Protein 4PDC (pdb70)

Radius of gyration: 30.03 Å; Cα contacts (8 Å, |Δi|>4): 1785; chains: 6; bounding box: 58×73×88 Å

Secondary structure (DSSP, 8-state):
-EEE-S--TTSEEETTEEEEEEEEEE-HHHHHHHHHTTT-EEB----TTTTGGGGGB-S-EEBSEEE-TTT--EEETTS-B--TTS-EEE--SSSSEEEEETTTEEEEE-TTS-EEEEEEE--/--EEEESTT-EEETTEEEEEEEEEE-HHHHHHHHHTTT-EEB----TTTTGGGGGB-S-EEEEEEEETTTTEEEETTS-B--TTT-EEE--SSSSEEEEETTTEEEEE-TTS-EEEEEEEE-/---EEEESTT-EEETTEEEEEEEEEE-HHHHHHHHHTTT-EE-----TTTTGGGGGB-S-EEEEEEEETTTTEEEETTS-B--TTS-EEE--SSSSEEEEETTTEEEEE-TTS-EEEEEEEE-/-EEE-S--TTSEEETTEEEEEEEEEE-HHHHHHHHHHTT-EEB----TTTTGGGGGB-S-EEEEEEEETTTTEEEETTS-B--TTSSEEE--SSSSEEEEETTTEEEEE-TTS-EEEEEEE--/-EEEEEEEEEEEETTEEEEEEEEEESSSEEEEE-SS-EEE-SGGGTT-SSHHHHHHHHHHHHHHT--PPP-S-SEEEEEEEEEEEEETTEEEEEEEEEETTEEE----SS--HHHHHHHHHHHHHHTS--HHHHHHHHHHHHHHHHT---/-EEEEEEEEEEEETTEEEEEEEEEETTEEEEEE-SS-EEE-SGGGTT-SSHHHHHHHHHHHHHHT------S-S-EEEEEEEEEEEETTEEEEEEEEEETTEEE----SS--HHHHHHHHHHHHHTTS--HHHHHHHHHHHHHHHHT---

Nearest PDB structures (foldseek):
  8ea6-assembly1_A  TM=9.973E-01  e=2.737E-24  Homo sapiens
  1hyr-assembly1_B  TM=9.955E-01  e=6.274E-24  Homo sapiens
  8eab-assembly1_B  TM=9.886E-01  e=6.327E-23  Homo sapiens
  8tm2-assembly1_A  TM=9.925E-01  e=4.745E-22  Homo sapiens
  1hq8-assembly1_A-2  TM=9.689E-01  e=4.287E-20  Mus musculus

Sequence (791 aa):
ESYCGPCPKNWICYKNNCYQFFDESKNWYESQASCMSQNASLLKVYSKEDQDLLKLVKSYHWMGLVHIPTNGSWQWEDGSILSPNLLTIIEMQKGDCALYASSFKGYIENCSTPNTYICMQRTSYCGPCPKNWICYKNNCYQFFDESKNWYESQASCMSQNASLLKVYSKEDQDLLKLVKSYHWMGLVHIPTNGSWQWEDGSILSPNLLTIIEMQKGDCALYASSFKGYIENCSTPNTYICMQRTESYCGPCPKNWICYKNNCYQFFDESKNWYESQASCMSQNASLLKVYSKEDQDLLKLVKSYHWMGLVHIPTNGSWQWEDGSILSPNLLTIIEMQKGDCALYASSFKGYIENCSTPNTYICMQRTESYCGPCPKNWICYKNNCYQFFDESKNWYESQASCMSQNASLLKVYSKEDQDLLKLVKSYHWMGLVHIPTNGSWQWEDGSILSPNLLTIIEMQKGDCALYASSFKGYIENCSTPNTYICMQRTGHKLAFNFNLEINGSDTHSTVDVDLDDSQIITFDGKDIRPTIPFMIGDEIFLPFYKNVFSEFFSLFRRVPTSTPYEDLTYFYECDYTDNKSTFDQDYLYNGEEYTVKTQEATNKNMWLTTSEFRLKKWFDGEDCIMHLRSLVRKMEDSKRGHKLAFNFNLEINGSDTHSTVDVDLDDSQIITFDGKDIRPTIPFMIGDEIFLPFYKNVFSEFFSLFRRVPTSTPYEDLTYFYECDYTDNKSTFDQDYLYNGEEYTVKTQEATNKNMWLTTSEFRLKKWFDGEDCIMHLRSLVRKMEDSKR

Foldseek 3Di:
DDDEEPDPPPWDTALHKTKDWFFWWFFQVVQQVVLVVVVWGFDDFDDCVRPVCLQVDDDWAWGQWFADPPVRAIDGPVRHHDDPPQEAEDEDADDGTWIDHHPRYTYHDHRGDIDITMIMDRD/DDFDDDPPPFDGFQQKTKDWFFWWFFQVVLQVVLVVRVWGFDDFDDCVRVVVLQPDDDKAFGQWWADPPVGFIAGPVRHGDDPPQEAEDEDDPDTTWIDDPPRYTYHDHSGGIDITMIMDGD/DDDFDDDPPPFDGFQQKTKDWFQFWFFQVVQQVVLVVVVWGFDDFDDCVRVVVLQVDADKAFGQWWADPVVRAIDGPVGHGDDPPQEAEDEDDDDTTWIDHPPRYTYHDHRRGTDITMIMDGD/DDDAEPDDPPFDTANHKTKDWFFFWFFQVVVQVVLVVVVWGFDDQDDCVSPVCLQVDDDWAWGQWFADPVVRAIDGPVRHHDDPPQAAEDEDADDGTWIDHHPRYTYHDHRGDIDITMIIDDD/DKKWKKKWKWKQAAPDIWTKIFIDIRNHTQWIDTLQAIDGPDVLCPPDPPVRVVVNVLRNQLVVVQPADDDPPRIWMKMKMKMWDQDPNDIDIDIFIDIVRHTDQDADDDDHSSNSCNVCNQVSNPPPADSVNNVVVSVVVVVSVVPDPD/DKKKKKKWKWKDAPPDIWTKIFIDIRNHTQKIDTLQAIDGPDVLCPPDDPVRVVVNVLRNQLVVVQDFDDDPPRIKMKMKMKMWDADPNDIDIDIWIDIVNHTDQDADDDGGSSNSCNVCNQVSNPPPDDSVNNVVVSVVVVVSVVPDPD

Structure (mmCIF, N/CA/C/O backbone):
data_4PDC
#
_entry.id   4PDC
#
_cell.length_a   43.315
_cell.length_b   101.110
_cell.length_c   91.368
_cell.angle_alpha   90.00
_cell.angle_beta   91.63
_cell.angle_gamma   90.00
#
_symmetry.space_group_name_H-M   'P 1 21 1'
#
loop_
_entity.id
_entity.type
_entity.pdbx_description
1 polymer 'NKG2-D type II integral membrane protein'
2 polymer 'CPXV018 protein'
3 water water
#
loop_
_atom_site.group_PDB
_atom_site.id
_atom_site.type_symbol
_atom_site.label_atom_id
_atom_site.label_alt_id
_atom_site.label_comp_id
_atom_site.label_asym_id
_atom_site.label_entity_id
_atom_site.label_seq_id
_atom_site.pdbx_PDB_ins_code
_atom_site.Cartn_x
_atom_site.Cartn_y
_atom_site.Cartn_z
_atom_site.occupancy
_atom_site.B_iso_or_equiv
_atom_site.auth_seq_id
_atom_site.auth_comp_id
_atom_site.auth_asym_id
_atom_site.auth_atom_id
_atom_site.pdbx_PDB_model_num
ATOM 1 N N . GLU A 1 1 ? -14.924 7.066 -22.137 1.00 59.38 93 GLU A N 1
ATOM 2 C CA . GLU A 1 1 ? -14.415 6.924 -23.496 1.00 58.81 93 GLU A CA 1
ATOM 3 C C . GLU A 1 1 ? -15.440 6.231 -24.389 1.00 56.95 93 GLU A C 1
ATOM 4 O O . GLU A 1 1 ? -16.124 5.303 -23.956 1.00 61.11 93 GLU A O 1
ATOM 15 N N . SER A 1 2 ? -15.537 6.687 -25.634 1.00 47.51 94 SER A N 1
ATOM 16 C CA . SER A 1 2 ? -16.522 6.163 -26.571 1.00 43.60 94 SER A CA 1
ATOM 17 C C . SER A 1 2 ? -15.911 5.889 -27.937 1.00 40.17 94 SER A C 1
ATOM 18 O O . SER A 1 2 ? -14.793 6.312 -28.231 1.00 42.40 94 SER A O 1
ATOM 26 N N . TYR A 1 3 ? -16.662 5.174 -28.766 1.00 37.41 95 TYR A N 1
ATOM 27 C CA . TYR A 1 3 ? -16.245 4.875 -30.126 1.00 36.16 95 TYR A CA 1
ATOM 28 C C . TYR A 1 3 ? -16.815 5.907 -31.089 1.00 32.15 95 TYR A C 1
ATOM 29 O O . TYR A 1 3 ? -17.812 6.566 -30.789 1.00 28.55 95 TYR A O 1
ATOM 47 N N . CYS A 1 4 ? -16.167 6.043 -32.241 1.00 28.25 96 CYS A N 1
ATOM 48 C CA . CYS A 1 4 ? -16.597 6.969 -33.278 1.00 23.26 96 CYS A CA 1
ATOM 49 C C . CYS A 1 4 ? -16.818 6.214 -34.584 1.00 27.35 96 CYS A C 1
ATOM 50 O O . CYS A 1 4 ? -15.989 5.397 -34.985 1.00 25.95 96 CYS A O 1
ATOM 57 N N . GLY A 1 5 ? -17.937 6.497 -35.244 1.00 24.78 97 GLY A N 1
ATOM 58 C CA . GLY A 1 5 ? -18.277 5.840 -36.491 1.00 28.73 97 GLY A CA 1
ATOM 59 C C . GLY A 1 5 ? -19.711 5.345 -36.494 1.00 30.42 97 GLY A C 1
ATOM 60 O O . GLY A 1 5 ? -20.560 5.912 -35.807 1.00 28.09 97 GLY A O 1
ATOM 64 N N . PRO A 1 6 ? -19.994 4.281 -37.266 1.00 30.69 98 PRO A N 1
ATOM 65 C CA . PRO A 1 6 ? -19.033 3.536 -38.091 1.00 29.74 98 PRO A CA 1
ATOM 66 C C . PRO A 1 6 ? -18.509 4.341 -39.280 1.00 26.22 98 PRO A C 1
ATOM 67 O O . PRO A 1 6 ? -19.241 5.130 -39.878 1.00 28.36 98 PRO A O 1
ATOM 78 N N . CYS A 1 7 ? -17.232 4.142 -39.591 1.00 22.72 99 CYS A N 1
ATOM 79 C CA . CYS A 1 7 ? -16.582 4.768 -40.737 1.00 27.89 99 CYS A CA 1
ATOM 80 C C . CYS A 1 7 ? -15.575 3.793 -41.326 1.00 21.11 99 CYS A C 1
ATOM 81 O O . CYS A 1 7 ? -15.165 2.848 -40.653 1.00 25.21 99 CYS A O 1
ATOM 88 N N . PRO A 1 8 ? -15.165 4.018 -42.583 1.00 24.66 100 PRO A N 1
ATOM 89 C CA . PRO A 1 8 ? -14.053 3.244 -43.146 1.00 24.78 100 PRO A CA 1
ATOM 90 C C . PRO A 1 8 ? -12.777 3.400 -42.312 1.00 27.64 100 PRO A C 1
ATOM 91 O O . PRO A 1 8 ? -12.552 4.460 -41.723 1.00 21.92 100 PRO A O 1
ATOM 102 N N . LYS A 1 9 ? -11.958 2.356 -42.268 1.00 25.51 101 LYS A N 1
ATOM 103 C CA . LYS A 1 9 ? -10.803 2.317 -41.372 1.00 31.26 101 LYS A CA 1
ATOM 104 C C . LYS A 1 9 ? -9.762 3.391 -41.680 1.00 29.73 101 LYS A C 1
ATOM 105 O O . LYS A 1 9 ? -9.072 3.864 -40.778 1.00 35.56 101 LYS A O 1
ATOM 124 N N . ASN A 1 10 ? -9.648 3.770 -42.949 1.00 25.43 102 ASN A N 1
ATOM 125 C CA . ASN A 1 10 ? -8.650 4.749 -43.370 1.00 29.54 102 ASN A CA 1
ATOM 126 C C . ASN A 1 10 ? -9.227 6.159 -43.532 1.00 27.18 102 ASN A C 1
ATOM 127 O O . ASN A 1 10 ? -8.621 7.013 -44.180 1.00 24.09 102 ASN A O 1
ATOM 138 N N . TRP A 1 11 ? -10.392 6.399 -42.932 1.00 22.81 103 TRP A N 1
ATOM 139 C CA . TRP A 1 11 ? -11.038 7.712 -42.979 1.00 22.94 103 TRP A CA 1
ATOM 140 C C . TRP A 1 11 ? -11.012 8.411 -41.623 1.00 21.34 103 TRP A C 1
ATOM 141 O O . TRP A 1 11 ? -10.915 7.764 -40.583 1.00 18.27 103 TRP A O 1
ATOM 162 N N . ILE A 1 12 ? -11.122 9.737 -41.653 1.00 15.59 104 ILE A N 1
ATOM 163 C CA . ILE A 1 12 ? -11.210 10.546 -40.444 1.00 17.76 104 ILE A CA 1
ATOM 164 C C . ILE A 1 12 ? -12.621 10.491 -39.868 1.00 21.68 104 ILE A C 1
ATOM 165 O O . ILE A 1 12 ? -13.587 10.764 -40.577 1.00 20.98 104 ILE A O 1
ATOM 181 N N . CYS A 1 13 ? -12.734 10.151 -38.587 1.00 19.34 105 CYS A N 1
ATOM 182 C CA . CYS A 1 13 ? -14.026 10.133 -37.909 1.00 18.07 105 CYS A CA 1
ATOM 183 C C . CYS A 1 13 ? -14.117 11.285 -36.914 1.00 21.22 105 CYS A C 1
ATOM 184 O O . CYS A 1 13 ? -13.216 11.497 -36.102 1.00 21.20 105 CYS A O 1
ATOM 191 N N . TYR A 1 14 ? -15.207 12.035 -37.000 1.00 17.94 106 TYR A N 1
ATOM 192 C CA . TYR A 1 14 ? -15.451 13.148 -36.097 1.00 18.87 106 TYR A CA 1
ATOM 193 C C . TYR A 1 14 ? -16.943 13.284 -35.857 1.00 20.09 106 TYR A C 1
ATOM 194 O O . TYR A 1 14 ? -17.711 13.548 -36.785 1.00 17.41 106 TYR A O 1
ATOM 212 N N . LYS A 1 15 ? -17.336 13.091 -34.602 1.00 16.90 107 LYS A N 1
ATOM 213 C CA . LYS A 1 15 ? -18.732 13.154 -34.190 1.00 20.74 107 LYS A CA 1
ATOM 214 C C . LYS A 1 15 ? -19.605 12.235 -35.048 1.00 17.68 107 LYS A C 1
ATOM 215 O O . LYS A 1 15 ? -20.703 12.597 -35.458 1.00 16.31 107 LYS A O 1
ATOM 234 N N . ASN A 1 16 ? -19.079 11.040 -35.303 1.00 22.60 108 ASN A N 1
ATOM 235 C CA . ASN A 1 16 ? -19.770 9.979 -36.040 1.00 25.82 108 ASN A CA 1
ATOM 236 C C . ASN A 1 16 ? -20.056 10.310 -37.506 1.00 27.70 108 ASN A C 1
ATOM 237 O O . ASN A 1 16 ? -20.822 9.609 -38.164 1.00 25.85 108 ASN A O 1
ATOM 248 N N . ASN A 1 17 ? -19.429 11.369 -38.013 1.00 18.88 109 ASN A N 1
ATOM 249 C CA . ASN A 1 17 ? -19.347 11.605 -39.450 1.00 16.87 109 ASN A CA 1
ATOM 250 C C . ASN A 1 17 ? -17.968 11.166 -39.936 1.00 20.87 109 ASN A C 1
ATOM 251 O O . ASN A 1 17 ? -17.001 11.227 -39.174 1.00 18.96 109 ASN A O 1
ATOM 262 N N . CYS A 1 18 ? -17.878 10.721 -41.188 1.00 16.93 110 CYS A N 1
ATOM 263 C CA . CYS A 1 18 ? -16.608 10.264 -41.760 1.00 16.78 110 CYS A CA 1
ATOM 264 C C . CYS A 1 18 ? -16.142 11.205 -42.866 1.00 19.88 110 CYS A C 1
ATOM 265 O O . CYS A 1 18 ? -16.951 11.666 -43.665 1.00 18.76 110 CYS A O 1
ATOM 272 N N . TYR A 1 19 ? -14.842 11.489 -42.904 1.00 14.28 111 TYR A N 1
ATOM 273 C CA . TYR A 1 19 ? -14.262 12.364 -43.921 1.00 17.86 111 TYR A CA 1
ATOM 274 C C . TYR A 1 19 ? -12.987 11.787 -44.505 1.00 17.19 111 TYR A C 1
ATOM 275 O O . TYR A 1 19 ? -12.298 10.990 -43.866 1.00 20.29 111 TYR A O 1
ATOM 293 N N . GLN A 1 20 ? -12.659 12.214 -45.716 1.00 18.48 112 GLN A N 1
ATOM 294 C CA . GLN A 1 20 ? -11.331 11.972 -46.254 1.00 20.70 112 GLN A CA 1
ATOM 295 C C . GLN A 1 20 ? -10.973 13.053 -47.256 1.00 20.13 112 GLN A C 1
ATOM 296 O O . GLN A 1 20 ? -11.806 13.479 -48.055 1.00 20.24 112 GLN A O 1
ATOM 310 N N . PHE A 1 21 ? -9.722 13.492 -47.189 1.00 18.31 113 PHE A N 1
ATOM 311 C CA . PHE A 1 21 ? -9.211 14.536 -48.062 1.00 22.45 113 PHE A CA 1
ATOM 312 C C . PHE A 1 21 ? -8.399 13.908 -49.187 1.00 18.61 113 PHE A C 1
ATOM 313 O O . PHE A 1 21 ? -7.556 13.051 -48.936 1.00 23.89 113 PHE A O 1
ATOM 330 N N . PHE A 1 22 ? -8.669 14.324 -50.420 1.00 16.59 114 PHE A N 1
ATOM 331 C CA . PHE A 1 22 ? -7.977 13.782 -51.589 1.00 20.44 114 PHE A CA 1
ATOM 332 C C . PHE A 1 22 ? -7.120 14.850 -52.250 1.00 23.27 114 PHE A C 1
ATOM 333 O O . PHE A 1 22 ? -7.637 15.860 -52.728 1.00 21.65 114 PHE A O 1
ATOM 350 N N . ASP A 1 23 ? -5.810 14.617 -52.275 1.00 21.39 115 ASP A N 1
ATOM 351 C CA . ASP A 1 23 ? -4.861 15.629 -52.727 1.00 28.87 115 ASP A CA 1
ATOM 352 C C . ASP A 1 23 ? -4.607 15.563 -54.233 1.00 29.39 115 ASP A C 1
ATOM 353 O O . ASP A 1 23 ? -3.870 16.383 -54.778 1.00 29.44 115 ASP A O 1
ATOM 362 N N . GLU A 1 24 ? -5.226 14.596 -54.903 1.00 28.73 116 GLU A N 1
ATOM 363 C CA . GLU A 1 24 ? -5.170 14.520 -56.362 1.00 33.21 116 GLU A CA 1
ATOM 364 C C . GLU A 1 24 ? -6.288 15.378 -56.938 1.00 33.91 116 GLU A C 1
ATOM 365 O O . GLU A 1 24 ? -7.466 15.116 -56.699 1.00 38.64 116 GLU A O 1
ATOM 377 N N . SER A 1 25 ? -5.915 16.408 -57.690 1.00 24.41 117 SER A N 1
ATOM 378 C CA . SER A 1 25 ? -6.878 17.401 -58.140 1.00 29.40 117 SER A CA 1
ATOM 379 C C . SER A 1 25 ? -7.682 16.920 -59.344 1.00 31.91 117 SER A C 1
ATOM 380 O O . SER A 1 25 ? -7.135 16.366 -60.296 1.00 31.79 117 SER A O 1
ATOM 388 N N . LYS A 1 26 ? -8.992 17.136 -59.276 1.00 27.54 118 LYS A N 1
ATOM 389 C CA . LYS A 1 26 ? -9.912 16.776 -60.348 1.00 27.36 118 LYS A CA 1
ATOM 390 C C . LYS A 1 26 ? -10.967 17.859 -60.482 1.00 25.25 118 LYS A C 1
ATOM 391 O O . LYS A 1 26 ? -11.153 18.661 -59.564 1.00 21.89 118 LYS A O 1
ATOM 410 N N . ASN A 1 27 ? -11.664 17.885 -61.612 1.00 23.33 119 ASN A N 1
ATOM 411 C CA . ASN A 1 27 ? -12.769 18.818 -61.770 1.00 22.32 119 ASN A CA 1
ATOM 412 C C . ASN A 1 27 ? -13.904 18.370 -60.861 1.00 18.79 119 ASN A C 1
ATOM 413 O O . ASN A 1 27 ? -13.846 17.281 -60.292 1.00 20.16 119 ASN A O 1
ATOM 424 N N . TRP A 1 28 ? -14.925 19.204 -60.713 1.00 19.00 120 TRP A N 1
ATOM 425 C CA . TRP A 1 28 ? -15.991 18.921 -59.760 1.00 20.49 120 TRP A CA 1
ATOM 426 C C . TRP A 1 28 ? -16.696 17.599 -60.061 1.00 22.80 120 TRP A C 1
ATOM 427 O O . TRP A 1 28 ? -16.990 16.822 -59.150 1.00 19.34 120 TRP A O 1
ATOM 448 N N . TYR A 1 29 ? -16.960 17.346 -61.339 1.00 21.32 121 TYR A N 1
ATOM 449 C CA . TYR A 1 29 ? -17.709 16.158 -61.743 1.00 25.07 121 TYR A CA 1
ATOM 450 C C . TYR A 1 29 ? -16.927 14.885 -61.415 1.00 20.81 121 TYR A C 1
ATOM 451 O O . TYR A 1 29 ? -17.473 13.937 -60.848 1.00 21.52 121 TYR A O 1
ATOM 469 N N . GLU A 1 30 ? -15.645 14.883 -61.760 1.00 20.76 122 GLU A N 1
ATOM 470 C CA . GLU A 1 30 ? -14.760 13.767 -61.449 1.00 22.88 122 GLU A CA 1
ATOM 471 C C . GLU A 1 30 ? -14.653 13.563 -59.938 1.00 22.74 122 GLU A C 1
ATOM 472 O O . GLU A 1 30 ? -14.647 12.432 -59.451 1.00 21.61 122 GLU A O 1
ATOM 484 N N . SER A 1 31 ? -14.565 14.666 -59.202 1.00 22.30 123 SER A N 1
ATOM 485 C CA . SER A 1 31 ? -14.528 14.613 -57.745 1.00 20.93 123 SER A CA 1
ATOM 486 C C . SER A 1 31 ? -15.806 13.978 -57.214 1.00 20.42 123 SER A C 1
ATOM 487 O O . SER A 1 31 ? -15.762 13.104 -56.344 1.00 18.79 123 SER A O 1
ATOM 495 N N . GLN A 1 32 ? -16.941 14.421 -57.749 1.00 19.50 124 GLN A N 1
ATOM 496 C CA . GLN A 1 32 ? -18.241 13.880 -57.365 1.00 18.56 124 GLN A CA 1
ATOM 497 C C . GLN A 1 32 ? -18.300 12.380 -57.618 1.00 21.42 124 GLN A C 1
ATOM 498 O O . GLN A 1 32 ? -18.736 11.612 -56.758 1.00 18.75 124 GLN A O 1
ATOM 512 N N . ALA A 1 33 ? -17.868 11.972 -58.807 1.00 21.97 125 ALA A N 1
ATOM 513 C CA . ALA A 1 33 ? -17.868 10.561 -59.176 1.00 20.84 125 ALA A CA 1
ATOM 514 C C . ALA A 1 33 ? -16.946 9.762 -58.260 1.00 21.56 125 ALA A C 1
ATOM 515 O O . ALA A 1 33 ? -17.233 8.613 -57.929 1.00 23.96 125 ALA A O 1
ATOM 522 N N . SER A 1 34 ? -15.841 10.380 -57.850 1.00 19.66 126 SER A N 1
ATOM 523 C CA . SER A 1 34 ? -14.891 9.726 -56.960 1.00 21.36 126 SER A CA 1
ATOM 524 C C . SER A 1 34 ? -15.526 9.424 -55.597 1.00 20.78 126 SER A C 1
ATOM 525 O O . SER A 1 34 ? -15.400 8.316 -55.079 1.00 20.50 126 SER A O 1
ATOM 533 N N . CYS A 1 35 ? -16.208 10.408 -55.018 1.00 17.68 127 CYS A N 1
ATOM 534 C CA . CYS A 1 35 ? -16.855 10.214 -53.722 1.00 20.49 127 CYS A CA 1
ATOM 535 C C . CYS A 1 35 ? -17.995 9.206 -53.839 1.00 20.57 127 CYS A C 1
ATOM 536 O O . CYS A 1 35 ? -18.171 8.348 -52.973 1.00 19.87 127 CYS A O 1
ATOM 543 N N . MET A 1 36 ? -18.765 9.315 -54.918 1.00 17.80 128 MET A N 1
ATOM 544 C CA . MET A 1 36 ? -19.856 8.382 -55.179 1.00 25.06 128 MET A CA 1
ATOM 545 C C . MET A 1 36 ? -19.319 6.961 -55.283 1.00 22.86 128 MET A C 1
ATOM 546 O O . MET A 1 36 ? -19.956 6.008 -54.835 1.00 25.41 128 MET A O 1
ATOM 560 N N . SER A 1 37 ? -18.133 6.833 -55.865 1.00 22.61 129 SER A N 1
ATOM 561 C CA . SER A 1 37 ? -17.491 5.535 -56.033 1.00 26.16 129 SER A CA 1
ATOM 562 C C . SER A 1 37 ? -17.085 4.913 -54.697 1.00 25.71 129 SER A C 1
ATOM 563 O O . SER A 1 37 ? -16.695 3.745 -54.645 1.00 24.09 129 SER A O 1
ATOM 571 N N . GLN A 1 38 ? -17.171 5.694 -53.623 1.00 20.18 130 GLN A N 1
ATOM 572 C CA . GLN A 1 38 ? -16.753 5.233 -52.303 1.00 22.43 130 GLN A CA 1
ATOM 573 C C . GLN A 1 38 ? -17.916 5.241 -51.317 1.00 24.16 130 GLN A C 1
ATOM 574 O O . GLN A 1 38 ? -17.715 5.372 -50.111 1.00 27.76 130 GLN A O 1
ATOM 588 N N . ASN A 1 39 ? -19.127 5.083 -51.839 1.00 23.03 131 ASN A N 1
ATOM 589 C CA . ASN A 1 39 ? -20.331 5.118 -51.016 1.00 28.97 131 ASN A CA 1
ATOM 590 C C . ASN A 1 39 ? -20.370 6.396 -50.190 1.00 27.25 131 ASN A C 1
ATOM 591 O O . ASN A 1 39 ? -20.655 6.375 -48.992 1.00 24.85 131 ASN A O 1
ATOM 602 N N . ALA A 1 40 ? -20.066 7.510 -50.846 1.00 25.64 132 ALA A N 1
ATOM 603 C CA . ALA A 1 40 ? -19.980 8.800 -50.181 1.00 21.88 132 ALA A CA 1
ATOM 604 C C . ALA A 1 40 ? -20.378 9.915 -51.139 1.00 21.78 132 ALA A C 1
ATOM 605 O O . ALA A 1 40 ? -20.768 9.663 -52.277 1.00 22.40 132 ALA A O 1
ATOM 612 N N . SER A 1 41 ? -20.270 11.151 -50.672 1.00 18.84 133 SER A N 1
ATOM 613 C CA . SER A 1 41 ? -20.529 12.309 -51.509 1.00 21.81 133 SER A CA 1
ATOM 614 C C . SER A 1 41 ? -19.499 13.378 -51.190 1.00 19.07 133 SER A C 1
ATOM 615 O O . SER A 1 41 ? -18.693 13.211 -50.276 1.00 17.95 133 SER A O 1
ATOM 623 N N . LEU A 1 42 ? -19.516 14.469 -51.947 1.00 18.66 134 LEU A N 1
ATOM 624 C CA . LEU A 1 42 ? -18.644 15.594 -51.646 1.00 18.37 134 LEU A CA 1
ATOM 625 C C . LEU A 1 42 ? -19.076 16.218 -50.327 1.00 17.90 134 LEU A C 1
ATOM 626 O O . LEU A 1 42 ? -20.216 16.046 -49.898 1.00 17.30 134 LEU A O 1
ATOM 642 N N . LEU A 1 43 ? -18.157 16.926 -49.681 1.00 15.27 135 LEU A N 1
ATOM 643 C CA . LEU A 1 43 ? -18.428 17.543 -48.386 1.00 14.24 135 LEU A CA 1
ATOM 644 C C . LEU A 1 43 ? -19.756 18.295 -48.351 1.00 13.72 135 LEU A C 1
ATOM 645 O O . LEU A 1 43 ? -20.021 19.141 -49.207 1.00 14.87 135 LEU A O 1
ATOM 661 N N . LYS A 1 44 ? -20.583 17.967 -47.359 1.00 11.97 136 LYS A N 1
ATOM 662 C CA . LYS A 1 44 ? -21.789 18.732 -47.064 1.00 19.27 136 LYS A CA 1
ATOM 663 C C . LYS A 1 44 ? -21.649 19.428 -45.714 1.00 16.87 136 LYS A C 1
ATOM 664 O O . LYS A 1 44 ? -21.409 18.784 -44.691 1.00 16.35 136 LYS A O 1
ATOM 683 N N . VAL A 1 45 ? -21.807 20.746 -45.726 1.00 17.32 137 VAL A N 1
ATOM 684 C CA . VAL A 1 45 ? -21.728 21.552 -44.516 1.00 16.33 137 VAL A CA 1
ATOM 685 C C . VAL A 1 45 ? -23.137 21.792 -43.974 1.00 18.35 137 VAL A C 1
ATOM 686 O O . VAL A 1 45 ? -23.930 22.488 -44.603 1.00 20.87 137 VAL A O 1
ATOM 699 N N . TYR A 1 46 ? -23.437 21.220 -42.810 1.00 19.32 138 TYR A N 1
ATOM 700 C CA . TYR A 1 46 ? -24.792 21.266 -42.259 1.00 24.49 138 TYR A CA 1
ATOM 701 C C . TYR A 1 46 ? -24.832 21.797 -40.830 1.00 24.58 138 TYR A C 1
ATOM 702 O O . TYR A 1 46 ? -25.909 22.078 -40.302 1.00 22.30 138 TYR A O 1
ATOM 720 N N . SER A 1 47 ? -23.668 21.933 -40.202 1.00 16.32 139 SER A N 1
ATOM 721 C CA . SER A 1 47 ? -23.620 22.342 -38.802 1.00 22.45 139 SER A CA 1
ATOM 722 C C . SER A 1 47 ? -22.280 22.946 -38.399 1.00 21.92 139 SER A C 1
ATOM 723 O O . SER A 1 47 ? -21.243 22.310 -38.547 1.00 20.19 139 SER A O 1
ATOM 731 N N . LYS A 1 48 ? -22.304 24.164 -37.869 1.00 21.91 140 LYS A N 1
ATOM 732 C CA . LYS A 1 48 ? -21.074 24.803 -37.417 1.00 22.19 140 LYS A CA 1
ATOM 733 C C . LYS A 1 48 ? -20.566 24.160 -36.132 1.00 22.96 140 LYS A C 1
ATOM 734 O O . LYS A 1 48 ? -19.382 24.240 -35.823 1.00 23.93 140 LYS A O 1
ATOM 753 N N . GLU A 1 49 ? -21.459 23.513 -35.390 1.00 22.30 141 GLU A N 1
ATOM 754 C CA . GLU A 1 49 ? -21.065 22.818 -34.170 1.00 22.51 141 GLU A CA 1
ATOM 755 C C . GLU A 1 49 ? -20.504 21.427 -34.473 1.00 23.38 141 GLU A C 1
ATOM 756 O O . GLU A 1 49 ? -19.397 21.093 -34.048 1.00 20.37 141 GLU A O 1
ATOM 768 N N . ASP A 1 50 ? -21.273 20.619 -35.200 1.00 22.34 142 ASP A N 1
ATOM 769 C CA . ASP A 1 50 ? -20.873 19.244 -35.515 1.00 21.81 142 ASP A CA 1
ATOM 770 C C . ASP A 1 50 ? -19.649 19.185 -36.433 1.00 18.46 142 ASP A C 1
ATOM 771 O O . ASP A 1 50 ? -18.949 18.171 -36.480 1.00 19.90 142 ASP A O 1
ATOM 780 N N . GLN A 1 51 ? -19.407 20.265 -37.169 1.00 17.54 143 GLN A N 1
ATOM 781 C CA . GLN A 1 51 ? -18.302 20.325 -38.124 1.00 18.55 143 GLN A CA 1
ATOM 782 C C . GLN A 1 51 ? -17.408 21.528 -37.839 1.00 21.09 143 GLN A C 1
ATOM 783 O O . GLN A 1 51 ? -16.838 22.123 -38.756 1.00 15.66 143 GLN A O 1
ATOM 797 N N . ASP A 1 52 ? -17.288 21.876 -36.561 1.00 17.64 144 ASP A N 1
ATOM 798 C CA . ASP A 1 52 ? -16.568 23.078 -36.157 1.00 19.87 144 ASP A CA 1
ATOM 799 C C . ASP A 1 52 ? -15.114 23.071 -36.621 1.00 19.55 144 ASP A C 1
ATOM 800 O O . ASP A 1 52 ? -14.547 24.122 -36.920 1.00 19.43 144 ASP A O 1
ATOM 809 N N . LEU A 1 53 ? -14.516 21.891 -36.711 1.00 17.05 145 LEU A N 1
ATOM 810 C CA . LEU A 1 53 ? -13.098 21.807 -37.047 1.00 17.13 145 LEU A CA 1
ATOM 811 C C . LEU A 1 53 ? -12.832 22.091 -38.531 1.00 17.51 145 LEU A C 1
ATOM 812 O O . LEU A 1 53 ? -11.681 22.142 -38.963 1.00 18.01 145 LEU A O 1
ATOM 828 N N . LEU A 1 54 ? -13.892 22.317 -39.300 1.00 14.54 146 LEU A N 1
ATOM 829 C CA . LEU A 1 54 ? -13.741 22.812 -40.663 1.00 17.73 146 LEU A CA 1
ATOM 830 C C . LEU A 1 54 ? -13.100 24.200 -40.661 1.00 13.72 146 LEU A C 1
ATOM 831 O O . LEU A 1 54 ? -12.574 24.650 -41.679 1.00 14.63 146 LEU A O 1
ATOM 847 N N . LYS A 1 55 ? -13.140 24.875 -39.517 1.00 15.29 147 LYS A N 1
ATOM 848 C CA . LYS A 1 55 ? -12.485 26.173 -39.360 1.00 18.16 147 LYS A CA 1
ATOM 849 C C . LYS A 1 55 ? -10.973 26.053 -39.545 1.00 16.32 147 LYS A C 1
ATOM 850 O O . LYS A 1 55 ? -10.321 26.979 -40.029 1.00 15.57 147 LYS A O 1
ATOM 869 N N . LEU A 1 56 ? -10.426 24.903 -39.166 1.00 13.11 148 LEU A N 1
ATOM 870 C CA . LEU A 1 56 ? -8.984 24.680 -39.204 1.00 13.14 148 LEU A CA 1
ATOM 871 C C . LEU A 1 56 ? -8.491 24.075 -40.519 1.00 13.81 148 LEU A C 1
ATOM 872 O O . LEU A 1 56 ? -7.296 23.812 -40.667 1.00 17.85 148 LEU A O 1
ATOM 888 N N . VAL A 1 57 ? -9.396 23.849 -41.467 1.00 14.39 149 VAL A N 1
ATOM 889 C CA . VAL A 1 57 ? -9.009 23.240 -42.738 1.00 13.95 149 VAL A CA 1
ATOM 890 C C . VAL A 1 57 ? -8.252 24.220 -43.624 1.00 15.01 149 VAL A C 1
ATOM 891 O O . VAL A 1 57 ? -8.734 25.307 -43.936 1.00 13.43 149 VAL A O 1
ATOM 904 N N . LYS A 1 58 ? -7.063 23.797 -44.032 1.00 13.03 150 LYS A N 1
ATOM 905 C CA . LYS A 1 58 ? -6.189 24.572 -44.898 1.00 14.72 150 LYS A CA 1
ATOM 906 C C . LYS A 1 58 ? -6.493 24.295 -46.366 1.00 13.85 150 LYS A C 1
ATOM 907 O O . LYS A 1 58 ? -6.988 23.224 -46.705 1.00 15.19 150 LYS A O 1
ATOM 926 N N . SER A 1 59 ? -6.191 25.271 -47.219 1.00 11.64 151 SER A N 1
ATOM 927 C CA . SER A 1 59 ? -6.340 25.146 -48.669 1.00 12.00 151 SER A CA 1
ATOM 928 C C . SER A 1 59 ? -7.809 25.150 -49.090 1.00 15.77 151 SER A C 1
ATOM 929 O O . SER A 1 59 ? -8.698 25.423 -48.283 1.00 13.47 151 SER A O 1
ATOM 937 N N . TYR A 1 60 ? -8.034 24.838 -50.363 1.00 15.37 152 TYR A N 1
ATOM 938 C CA . TYR A 1 60 ? -9.332 24.985 -51.015 1.00 14.25 152 TYR A CA 1
ATOM 939 C C . TYR A 1 60 ? -9.729 23.674 -51.687 1.00 16.05 152 TYR A C 1
ATOM 940 O O . TYR A 1 60 ? -8.929 23.071 -52.401 1.00 15.60 152 TYR A O 1
ATOM 958 N N . HIS A 1 61 ? -10.959 23.228 -51.441 1.00 16.84 153 HIS A N 1
ATOM 959 C CA . HIS A 1 61 ? -11.394 21.895 -51.859 1.00 17.66 153 HIS A CA 1
ATOM 960 C C . HIS A 1 61 ? -12.829 21.891 -52.367 1.00 16.44 153 HIS A C 1
ATOM 961 O O . HIS A 1 61 ? -13.682 22.586 -51.821 1.00 13.76 153 HIS A O 1
ATOM 976 N N . TRP A 1 62 ? -13.094 21.106 -53.409 1.00 16.17 154 TRP A N 1
ATOM 977 C CA . TRP A 1 62 ? -14.461 20.939 -53.897 1.00 16.21 154 TRP A CA 1
ATOM 978 C C . TRP A 1 62 ? -15.351 20.404 -52.787 1.00 14.86 154 TRP A C 1
ATOM 979 O O . TRP A 1 62 ? -14.984 19.458 -52.093 1.00 13.34 154 TRP A O 1
ATOM 1000 N N . MET A 1 63 ? -16.514 21.022 -52.612 1.00 17.17 155 MET A N 1
ATOM 1001 C CA . MET A 1 63 ? -17.553 20.465 -51.758 1.00 15.84 155 MET A CA 1
ATOM 1002 C C . MET A 1 63 ? -18.796 20.242 -52.615 1.00 16.30 155 MET A C 1
ATOM 1003 O O . MET A 1 63 ? -18.784 20.513 -53.816 1.00 19.47 155 MET A O 1
ATOM 1017 N N . GLY A 1 64 ? -19.859 19.739 -52.000 1.00 16.55 156 GLY A N 1
ATOM 1018 C CA . GLY A 1 64 ? -21.008 19.259 -52.744 1.00 17.95 156 GLY A CA 1
ATOM 1019 C C . GLY A 1 64 ? -22.078 20.285 -53.069 1.00 23.68 156 GLY A C 1
ATOM 1020 O O . GLY A 1 64 ? -23.217 19.911 -53.339 1.00 23.71 156 GLY A O 1
ATOM 1024 N N . LEU A 1 65 ? -21.732 21.569 -53.048 1.00 20.60 157 LEU A N 1
ATOM 1025 C CA . LEU A 1 65 ? -22.694 22.607 -53.407 1.00 26.74 157 LEU A CA 1
ATOM 1026 C C . LEU A 1 65 ? -22.917 22.621 -54.914 1.00 32.20 157 LEU A C 1
ATOM 1027 O O . LEU A 1 65 ? -21.984 22.421 -55.695 1.00 30.50 157 LEU A O 1
ATOM 1043 N N . VAL A 1 66 ? -24.164 22.860 -55.306 1.00 35.94 158 VAL A N 1
ATOM 1044 C CA . VAL A 1 66 ? -24.554 22.891 -56.709 1.00 35.15 158 VAL A CA 1
ATOM 1045 C C . VAL A 1 66 ? -25.361 24.154 -56.983 1.00 41.48 158 VAL A C 1
ATOM 1046 O O . VAL A 1 66 ? -26.272 24.493 -56.226 1.00 36.73 158 VAL A O 1
ATOM 1059 N N . HIS A 1 67 ? -25.018 24.849 -58.062 1.00 40.87 159 HIS A N 1
ATOM 1060 C CA . HIS A 1 67 ? -25.710 26.078 -58.427 1.00 49.33 159 HIS A CA 1
ATOM 1061 C C . HIS A 1 67 ? -26.895 25.782 -59.331 1.00 56.17 159 HIS A C 1
ATOM 1062 O O . HIS A 1 67 ? -26.738 25.178 -60.390 1.00 50.22 159 HIS A O 1
ATOM 1077 N N . ILE A 1 68 ? -28.078 26.209 -58.904 1.00 63.42 160 ILE A N 1
ATOM 1078 C CA . ILE A 1 68 ? -29.278 26.111 -59.725 1.00 74.82 160 ILE A CA 1
ATOM 1079 C C . ILE A 1 68 ? -29.379 27.349 -60.618 1.00 81.75 160 ILE A C 1
ATOM 1080 O O . ILE A 1 68 ? -29.585 28.452 -60.113 1.00 78.84 160 ILE A O 1
ATOM 1096 N N . PRO A 1 69 ? -29.227 27.178 -61.946 1.00 91.79 161 PRO A N 1
ATOM 1097 C CA . PRO A 1 69 ? -29.299 28.358 -62.819 1.00 98.12 161 PRO A CA 1
ATOM 1098 C C . PRO A 1 69 ? -30.683 29.003 -62.824 1.00 100.10 161 PRO A C 1
ATOM 1099 O O . PRO A 1 69 ? -30.811 30.182 -63.157 1.00 100.43 161 PRO A O 1
ATOM 1110 N N . THR A 1 70 ? -31.699 28.227 -62.458 1.00 100.32 162 THR A N 1
ATOM 1111 C CA . THR A 1 70 ? -33.074 28.712 -62.425 1.00 102.58 162 THR A CA 1
ATOM 1112 C C . THR A 1 70 ? -33.221 29.911 -61.488 1.00 98.89 162 THR A C 1
ATOM 1113 O O . THR A 1 70 ? -33.339 31.051 -61.940 1.00 100.64 162 THR A O 1
ATOM 1124 N N . ASN A 1 71 ? -33.204 29.643 -60.185 1.00 94.97 163 ASN A N 1
ATOM 1125 C CA . ASN A 1 71 ? -33.435 30.674 -59.178 1.00 91.11 163 ASN A CA 1
ATOM 1126 C C . ASN A 1 71 ? -32.140 31.232 -58.589 1.00 85.58 163 ASN A C 1
ATOM 1127 O O . ASN A 1 71 ? -32.171 32.030 -57.651 1.00 80.37 163 ASN A O 1
ATOM 1138 N N . GLY A 1 72 ? -31.005 30.815 -59.141 1.00 84.69 164 GLY A N 1
ATOM 1139 C CA . GLY A 1 72 ? -29.712 31.301 -58.690 1.00 79.34 164 GLY A CA 1
ATOM 1140 C C . GLY A 1 72 ? -29.381 30.898 -57.264 1.00 74.41 164 GLY A C 1
ATOM 1141 O O . GLY A 1 72 ? -28.510 31.495 -56.630 1.00 68.03 164 GLY A O 1
ATOM 1145 N N . SER A 1 73 ? -30.073 29.880 -56.761 1.00 71.84 165 SER A N 1
ATOM 1146 C CA . SER A 1 73 ? -29.858 29.399 -55.402 1.00 60.50 165 SER A CA 1
ATOM 1147 C C . SER A 1 73 ? -28.787 28.313 -55.373 1.00 53.12 165 SER A C 1
ATOM 1148 O O . SER A 1 73 ? -28.365 27.818 -56.418 1.00 52.63 165 SER A O 1
ATOM 1156 N N . TRP A 1 74 ? -28.355 27.956 -54.167 1.00 44.12 166 TRP A N 1
ATOM 1157 C CA . TRP A 1 74 ? -27.377 26.893 -53.971 1.00 38.56 166 TRP A CA 1
ATOM 1158 C C . TRP A 1 74 ? -27.987 25.748 -53.173 1.00 36.68 166 TRP A C 1
ATOM 1159 O O . TRP A 1 74 ? -28.722 25.969 -52.211 1.00 33.26 166 TRP A O 1
ATOM 1180 N N . GLN A 1 75 ? -27.678 24.524 -53.583 1.00 31.80 167 GLN A N 1
ATOM 1181 C CA . GLN A 1 75 ? -28.116 23.343 -52.859 1.00 37.87 167 GLN A CA 1
ATOM 1182 C C . GLN A 1 75 ? -27.035 22.268 -52.901 1.00 26.79 167 GLN A C 1
ATOM 1183 O O . GLN A 1 75 ? -26.107 22.337 -53.706 1.00 25.74 167 GLN A O 1
ATOM 1197 N N . TRP A 1 76 ? -27.159 21.284 -52.019 1.00 29.00 168 TRP A N 1
ATOM 1198 C CA . TRP A 1 76 ? -26.234 20.160 -51.988 1.00 25.20 168 TRP A CA 1
ATOM 1199 C C . TRP A 1 76 ? -26.642 19.126 -53.024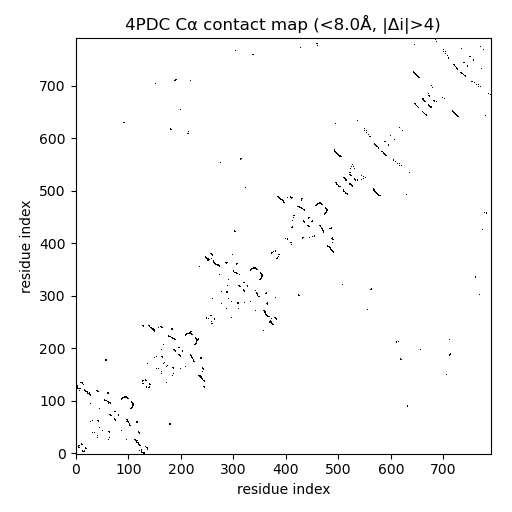 1.00 33.37 168 TRP A C 1
ATOM 1200 O O . TRP A 1 76 ? -27.778 19.137 -53.500 1.00 26.70 168 TRP A O 1
ATOM 1221 N N . GLU A 1 77 ? -25.718 18.238 -53.379 1.00 30.13 169 GLU A N 1
ATOM 1222 C CA . GLU A 1 77 ? -25.959 17.297 -54.468 1.00 31.20 169 GLU A CA 1
ATOM 1223 C C . GLU A 1 77 ? -27.056 16.293 -54.122 1.00 30.15 169 GLU A C 1
ATOM 1224 O O . GLU A 1 77 ? -27.646 15.685 -55.013 1.00 35.52 169 GLU A O 1
ATOM 1236 N N . ASP A 1 78 ? -27.342 16.132 -52.834 1.00 31.34 170 ASP A N 1
ATOM 1237 C CA . ASP A 1 78 ? -28.442 15.270 -52.412 1.00 30.16 170 ASP A CA 1
ATOM 1238 C C . ASP A 1 78 ? -29.781 15.998 -52.539 1.00 31.43 170 ASP A C 1
ATOM 1239 O O . ASP A 1 78 ? -30.818 15.485 -52.124 1.00 29.59 170 ASP A O 1
ATOM 1248 N N . GLY A 1 79 ? -29.741 17.204 -53.098 1.00 35.35 171 GLY A N 1
ATOM 1249 C CA . GLY A 1 79 ? -30.939 17.987 -53.336 1.00 37.34 171 GLY A CA 1
ATOM 1250 C C . GLY A 1 79 ? -31.329 18.850 -52.152 1.00 34.83 171 GLY A C 1
ATOM 1251 O O . GLY A 1 79 ? -32.126 19.779 -52.294 1.00 36.63 171 GLY A O 1
ATOM 1255 N N . SER A 1 80 ? -30.760 18.555 -50.987 1.00 33.06 172 SER A N 1
ATOM 1256 C CA . SER A 1 80 ? -31.137 19.238 -49.752 1.00 34.83 172 SER A CA 1
ATOM 1257 C C . SER A 1 80 ? -30.789 20.720 -49.789 1.00 39.00 172 SER A C 1
ATOM 1258 O O . SER A 1 80 ? -30.003 21.170 -50.623 1.00 36.04 172 SER A O 1
ATOM 1266 N N . ILE A 1 81 ? -31.374 21.467 -48.859 1.00 40.76 173 ILE A N 1
ATOM 1267 C CA . ILE A 1 81 ? -31.214 22.915 -48.809 1.00 44.21 173 ILE A CA 1
ATOM 1268 C C . ILE A 1 81 ? -29.943 23.328 -48.070 1.00 35.14 173 ILE A C 1
ATOM 1269 O O . ILE A 1 81 ? -29.563 22.716 -47.069 1.00 35.11 173 ILE A O 1
ATOM 1285 N N . LEU A 1 82 ? -29.284 24.363 -48.579 1.00 36.19 174 LEU A N 1
ATOM 1286 C CA . LEU A 1 82 ? -28.194 25.002 -47.854 1.00 33.01 174 LEU A CA 1
ATOM 1287 C C . LEU A 1 82 ? -28.785 25.874 -46.762 1.00 25.23 174 LEU A C 1
ATOM 1288 O O . LEU A 1 82 ? -29.378 26.910 -47.051 1.00 35.07 174 LEU A O 1
ATOM 1304 N N . SER A 1 83 ? -28.630 25.450 -45.513 1.00 30.51 175 SER A N 1
ATOM 1305 C CA . SER A 1 83 ? -29.152 26.205 -44.382 1.00 30.76 175 SER A CA 1
ATOM 1306 C C . SER A 1 83 ? -28.581 27.619 -44.380 1.00 30.60 175 SER A C 1
ATOM 1307 O O . SER A 1 83 ? -27.416 27.820 -44.727 1.00 29.98 175 SER A O 1
ATOM 1315 N N . PRO A 1 84 ? -29.399 28.608 -43.989 1.00 27.59 176 PRO A N 1
ATOM 1316 C CA . PRO A 1 84 ? -28.904 29.986 -43.961 1.00 27.04 176 PRO A CA 1
ATOM 1317 C C . PRO A 1 84 ? -27.802 30.194 -42.923 1.00 27.52 176 PRO A C 1
ATOM 1318 O O . PRO A 1 84 ? -27.783 29.514 -41.898 1.00 28.41 176 PRO A O 1
ATOM 1329 N N . ASN A 1 85 ? -26.890 31.117 -43.213 1.00 26.69 177 ASN A N 1
ATOM 1330 C CA . ASN A 1 85 ? -25.849 31.524 -42.273 1.00 28.90 177 ASN A CA 1
ATOM 1331 C C . ASN A 1 85 ? -24.926 30.384 -41.861 1.00 30.53 177 ASN A C 1
ATOM 1332 O O . ASN A 1 85 ? -24.475 30.324 -40.719 1.00 37.62 177 ASN A O 1
ATOM 1343 N N . LEU A 1 86 ? -24.646 29.488 -42.802 1.00 23.55 178 LEU A N 1
ATOM 1344 C CA . LEU A 1 86 ? -23.682 28.417 -42.587 1.00 26.07 178 LEU A CA 1
ATOM 1345 C C . LEU A 1 86 ? -22.392 28.718 -43.335 1.00 25.37 178 LEU A C 1
ATOM 1346 O O . LEU A 1 86 ? -21.299 28.646 -42.771 1.00 26.43 178 LEU A O 1
ATOM 1362 N N . LEU A 1 87 ? -22.536 29.044 -44.614 1.00 21.47 179 LEU A N 1
ATOM 1363 C CA . LEU A 1 87 ? -21.403 29.358 -45.471 1.00 22.73 179 LEU A CA 1
ATOM 1364 C C . LEU A 1 87 ? -21.496 30.785 -45.977 1.00 24.99 179 LEU A C 1
ATOM 1365 O O . LEU A 1 87 ? -22.580 31.279 -46.292 1.00 21.88 179 LEU A O 1
ATOM 1381 N N . THR A 1 88 ? -20.347 31.443 -46.038 1.00 21.26 180 THR A N 1
ATOM 1382 C CA . THR A 1 88 ? -20.231 32.721 -46.711 1.00 19.84 180 THR A CA 1
ATOM 1383 C C . THR A 1 88 ? -19.779 32.441 -48.136 1.00 21.52 180 THR A C 1
ATOM 1384 O O . THR A 1 88 ? -18.640 32.036 -48.366 1.00 23.27 180 THR A O 1
ATOM 1395 N N . ILE A 1 89 ? -20.683 32.633 -49.089 1.00 22.03 181 ILE A N 1
ATOM 1396 C CA . ILE A 1 89 ? -20.372 32.385 -50.490 1.00 21.98 181 ILE A CA 1
ATOM 1397 C C . ILE A 1 89 ? -19.733 33.621 -51.100 1.00 25.54 181 ILE A C 1
ATOM 1398 O O . ILE A 1 89 ? -20.283 34.720 -51.025 1.00 23.45 181 ILE A O 1
ATOM 1414 N N . ILE A 1 90 ? -18.567 33.418 -51.706 1.00 21.72 182 ILE A N 1
ATOM 1415 C CA . ILE A 1 90 ? -17.765 34.497 -52.261 1.00 20.53 182 ILE A CA 1
ATOM 1416 C C . ILE A 1 90 ? -17.654 34.340 -53.767 1.00 23.40 182 ILE A C 1
ATOM 1417 O O . ILE A 1 90 ? -17.226 33.296 -54.256 1.00 22.37 182 ILE A O 1
ATOM 1433 N N . GLU A 1 91 ? -18.035 35.379 -54.500 1.00 21.68 183 GLU A N 1
ATOM 1434 C CA . GLU A 1 91 ? -17.855 35.391 -55.943 1.00 27.56 183 GLU A CA 1
ATOM 1435 C C . GLU A 1 91 ? -16.373 35.527 -56.271 1.00 29.48 183 GLU A C 1
ATOM 1436 O O . GLU A 1 91 ? -15.667 36.337 -55.670 1.00 31.01 183 GLU A O 1
ATOM 1448 N N . MET A 1 92 ? -15.908 34.723 -57.219 1.00 27.36 184 MET A N 1
ATOM 1449 C CA . MET A 1 92 ? -14.520 34.765 -57.655 1.00 30.39 184 MET A CA 1
ATOM 1450 C C . MET A 1 92 ? -14.461 34.514 -59.154 1.00 36.58 184 MET A C 1
ATOM 1451 O O . MET A 1 92 ? -14.269 35.441 -59.942 1.00 34.99 184 MET A O 1
ATOM 1465 N N . GLN A 1 93 ? -14.639 33.253 -59.535 1.00 34.02 185 GLN A N 1
ATOM 1466 C CA . GLN A 1 93 ? -14.708 32.865 -60.935 1.00 39.99 185 GLN A CA 1
ATOM 1467 C C . GLN A 1 93 ? -16.136 32.439 -61.257 1.00 36.81 185 GLN A C 1
ATOM 1468 O O . GLN A 1 93 ? -16.749 31.687 -60.498 1.00 32.57 185 GLN A O 1
ATOM 1482 N N . LYS A 1 94 ? -16.669 32.933 -62.370 1.00 41.91 186 LYS A N 1
ATOM 1483 C CA . LYS A 1 94 ? -18.026 32.585 -62.779 1.00 44.77 186 LYS A CA 1
ATOM 1484 C C . LYS A 1 94 ? -18.149 31.085 -63.028 1.00 32.82 186 LYS A C 1
ATOM 1485 O O . LYS A 1 94 ? -17.492 30.537 -63.913 1.00 41.23 186 LYS A O 1
ATOM 1504 N N . GLY A 1 95 ? -18.991 30.427 -62.239 1.00 31.79 187 GLY A N 1
ATOM 1505 C CA . GLY A 1 95 ? -19.178 28.993 -62.350 1.00 33.62 187 GLY A CA 1
ATOM 1506 C C . GLY A 1 95 ? -20.338 28.512 -61.506 1.00 28.83 187 GLY A C 1
ATOM 1507 O O . GLY A 1 95 ? -20.967 29.303 -60.803 1.00 31.67 187 GLY A O 1
ATOM 1511 N N . ASP A 1 96 ? -20.613 27.211 -61.571 1.00 26.78 188 ASP A N 1
ATOM 1512 C CA . ASP A 1 96 ? -21.741 26.613 -60.860 1.00 29.71 188 ASP A CA 1
ATOM 1513 C C . ASP A 1 96 ? -21.302 25.691 -59.721 1.00 27.78 188 ASP A C 1
ATOM 1514 O O . ASP A 1 96 ? -22.110 24.929 -59.185 1.00 26.36 188 ASP A O 1
ATOM 1523 N N . CYS A 1 97 ? -20.027 25.772 -59.349 1.00 25.17 189 CYS A N 1
ATOM 1524 C CA . CYS A 1 97 ? -19.485 24.978 -58.248 1.00 21.30 189 CYS A CA 1
ATOM 1525 C C . CYS A 1 97 ? -18.739 25.877 -57.264 1.00 22.52 189 CYS A C 1
ATOM 1526 O O . CYS A 1 97 ? -18.363 27.001 -57.605 1.00 24.18 189 CYS A O 1
ATOM 1533 N N . ALA A 1 98 ? -18.520 25.374 -56.053 1.00 21.28 190 ALA A N 1
ATOM 1534 C CA . ALA A 1 98 ? -17.838 26.140 -55.015 1.00 21.57 190 ALA A CA 1
ATOM 1535 C C . ALA A 1 98 ? -16.767 25.316 -54.311 1.00 18.66 190 ALA A C 1
ATOM 1536 O O . ALA A 1 98 ? -16.936 24.118 -54.073 1.00 17.27 190 ALA A O 1
ATOM 1543 N N . LEU A 1 99 ? -15.664 25.981 -53.984 1.00 20.48 191 LEU A N 1
ATOM 1544 C CA . LEU A 1 99 ? -14.578 25.382 -53.216 1.00 18.02 191 LEU A CA 1
ATOM 1545 C C . LEU A 1 99 ? -14.722 25.748 -51.745 1.00 17.63 191 LEU A C 1
ATOM 1546 O O . LEU A 1 99 ? -14.852 26.927 -51.421 1.00 16.65 191 LEU A O 1
ATOM 1562 N N . TYR A 1 100 ? -14.703 24.757 -50.855 1.00 15.23 192 TYR A N 1
ATOM 1563 C CA . TYR A 1 100 ? -14.718 25.056 -49.430 1.00 14.68 192 TYR A CA 1
ATOM 1564 C C . TYR A 1 100 ? -13.365 25.597 -48.980 1.00 17.40 192 TYR A C 1
ATOM 1565 O O . TYR A 1 100 ? -12.324 25.129 -49.427 1.00 12.57 192 TYR A O 1
ATOM 1583 N N . ALA A 1 101 ? -13.392 26.573 -48.078 1.00 14.04 193 ALA A N 1
ATOM 1584 C CA . ALA A 1 101 ? -12.184 27.021 -47.395 1.00 14.46 193 ALA A CA 1
ATOM 1585 C C . ALA A 1 101 ? -12.528 27.614 -46.037 1.00 14.85 193 ALA A C 1
ATOM 1586 O O . ALA A 1 101 ? -13.669 28.005 -45.784 1.00 16.32 193 ALA A O 1
ATOM 1593 N N . SER A 1 102 ? -11.534 27.675 -45.162 1.00 13.15 194 SER A N 1
ATOM 1594 C CA . SER A 1 102 ? -11.726 28.278 -43.857 1.00 12.99 194 SER A CA 1
ATOM 1595 C C . SER A 1 102 ? -11.964 29.777 -44.025 1.00 15.13 194 SER A C 1
ATOM 1596 O O . SER A 1 102 ? -11.387 30.378 -44.930 1.00 16.35 194 SER A O 1
ATOM 1604 N N . SER A 1 103 ? -12.803 30.394 -43.191 1.00 13.88 195 SER A N 1
ATOM 1605 C CA . SER A 1 103 ? -13.586 29.735 -42.148 1.00 14.38 195 SER A CA 1
ATOM 1606 C C . SER A 1 103 ? -15.056 29.686 -42.571 1.00 18.17 195 SER A C 1
ATOM 1607 O O . SER A 1 103 ? -15.731 30.717 -42.606 1.00 15.70 195 SER A O 1
ATOM 1615 N N . PHE A 1 104 ? -15.542 28.492 -42.898 1.00 14.12 196 PHE A N 1
ATOM 1616 C CA . PHE A 1 104 ? -16.912 28.314 -43.376 1.00 16.50 196 PHE A CA 1
ATOM 1617 C C . PHE A 1 104 ? -17.212 29.262 -44.530 1.00 16.82 196 PHE A C 1
ATOM 1618 O O . PHE A 1 104 ? -18.205 29.992 -44.522 1.00 15.43 196 PHE A O 1
ATOM 1635 N N . LYS A 1 105 ? -16.328 29.240 -45.519 1.00 12.88 197 LYS A N 1
ATOM 1636 C CA . LYS A 1 105 ? -16.488 30.028 -46.726 1.00 14.65 197 LYS A CA 1
ATOM 1637 C C . LYS A 1 105 ? -16.602 29.102 -47.924 1.00 20.06 197 LYS A C 1
ATOM 1638 O O . LYS A 1 105 ? -16.201 27.937 -47.864 1.00 15.47 197 LYS A O 1
ATOM 1657 N N . GLY A 1 106 ? -17.172 29.632 -49.001 1.00 21.19 198 GLY A N 1
ATOM 1658 C CA . GLY A 1 106 ? -17.291 28.916 -50.256 1.00 20.02 198 GLY A CA 1
ATOM 1659 C C . GLY A 1 106 ? -16.977 29.862 -51.394 1.00 18.77 198 GLY A C 1
ATOM 1660 O O . GLY A 1 106 ? -17.644 30.880 -51.561 1.00 21.65 198 GLY A O 1
ATOM 1664 N N . TYR A 1 107 ? -15.942 29.535 -52.160 1.00 17.44 199 TYR A N 1
ATOM 1665 C CA . TYR A 1 107 ? -15.521 30.351 -53.289 1.00 16.54 199 TYR A CA 1
ATOM 1666 C C . TYR A 1 107 ? -16.048 29.768 -54.591 1.00 23.54 199 TYR A C 1
ATOM 1667 O O . TYR A 1 107 ? -15.735 28.630 -54.944 1.00 19.00 199 TYR A O 1
ATOM 1685 N N . ILE A 1 108 ? -16.841 30.552 -55.309 1.00 22.64 200 ILE A N 1
ATOM 1686 C CA . ILE A 1 108 ? -17.424 30.090 -56.558 1.00 23.49 200 ILE A CA 1
ATOM 1687 C C . ILE A 1 108 ? -16.323 29.921 -57.600 1.00 24.43 200 ILE A C 1
ATOM 1688 O O . ILE A 1 108 ? -15.491 30.808 -57.790 1.00 21.73 200 ILE A O 1
ATOM 1704 N N . GLU A 1 109 ? -16.330 28.769 -58.264 1.00 22.73 201 GLU A N 1
ATOM 1705 C CA . GLU A 1 109 ? -15.255 28.388 -59.169 1.00 24.00 201 GLU A CA 1
ATOM 1706 C C . GLU A 1 109 ? -15.800 27.657 -60.392 1.00 25.50 201 GLU A C 1
ATOM 1707 O O . GLU A 1 109 ? -16.887 27.076 -60.350 1.00 22.40 201 GLU A O 1
ATOM 1719 N N . ASN A 1 110 ? -15.040 27.709 -61.480 1.00 26.48 202 ASN A N 1
ATOM 1720 C CA . ASN A 1 110 ? -15.344 26.948 -62.684 1.00 25.56 202 ASN A CA 1
ATOM 1721 C C . ASN A 1 110 ? -15.316 25.452 -62.389 1.00 24.34 202 ASN A C 1
ATOM 1722 O O . ASN A 1 110 ? -14.295 24.914 -61.967 1.00 26.28 202 ASN A O 1
ATOM 1733 N N . CYS A 1 111 ? -16.440 24.785 -62.627 1.00 28.75 203 CYS A N 1
ATOM 1734 C CA . CYS A 1 111 ? -16.574 23.364 -62.325 1.00 25.56 203 CYS A CA 1
ATOM 1735 C C . CYS A 1 111 ? -15.508 22.513 -63.014 1.00 26.17 203 CYS A C 1
ATOM 1736 O O . CYS A 1 111 ? -15.174 21.430 -62.539 1.00 23.90 203 CYS A O 1
ATOM 1743 N N . SER A 1 112 ? -14.962 23.015 -64.118 1.00 26.58 204 SER A N 1
ATOM 1744 C CA . SER A 1 112 ? -14.011 22.250 -64.918 1.00 28.83 204 SER A CA 1
ATOM 1745 C C . SER A 1 112 ? -12.568 22.426 -64.464 1.00 29.48 204 SER A C 1
ATOM 1746 O O . SER A 1 112 ? -11.670 21.765 -64.980 1.00 30.84 204 SER A O 1
ATOM 1754 N N . THR A 1 113 ? -12.342 23.313 -63.501 1.00 30.18 205 THR A N 1
ATOM 1755 C CA . THR A 1 113 ? -10.991 23.564 -63.010 1.00 31.93 205 THR A CA 1
ATOM 1756 C C . THR A 1 113 ? -10.595 22.490 -62.002 1.00 26.32 205 THR A C 1
ATOM 1757 O O . THR A 1 113 ? -11.300 22.280 -61.017 1.00 27.11 205 THR A O 1
ATOM 1768 N N . PRO A 1 114 ? -9.462 21.808 -62.235 1.00 25.18 206 PRO A N 1
ATOM 1769 C CA . PRO A 1 114 ? -9.108 20.744 -61.290 1.00 27.92 206 PRO A CA 1
ATOM 1770 C C . PRO A 1 114 ? -8.728 21.285 -59.913 1.00 27.31 206 PRO A C 1
ATOM 1771 O O . PRO A 1 114 ? -8.020 22.285 -59.806 1.00 24.19 206 PRO A O 1
ATOM 1782 N N . ASN A 1 115 ? -9.223 20.624 -58.873 1.00 24.26 207 ASN A N 1
ATOM 1783 C CA . ASN A 1 115 ? -8.923 20.983 -57.492 1.00 25.76 207 ASN A CA 1
ATOM 1784 C C . ASN A 1 115 ? -8.955 19.741 -56.616 1.00 23.33 207 ASN A C 1
ATOM 1785 O O . ASN A 1 115 ? -9.560 18.734 -56.988 1.00 20.60 207 ASN A O 1
ATOM 1796 N N . THR A 1 116 ? -8.312 19.815 -55.454 1.00 22.57 208 THR A N 1
ATOM 1797 C CA . THR A 1 116 ? -8.444 18.773 -54.443 1.00 19.78 208 THR A CA 1
ATOM 1798 C C . THR A 1 116 ? -9.888 18.768 -53.954 1.00 16.39 208 THR A C 1
ATOM 1799 O O . THR A 1 116 ? -10.620 19.723 -54.195 1.00 15.26 208 THR A O 1
ATOM 1810 N N . TYR A 1 117 ? -10.303 17.702 -53.277 1.00 16.05 209 TYR A N 1
ATOM 1811 C CA . TYR A 1 117 ? -11.692 17.583 -52.843 1.00 17.55 209 TYR A CA 1
ATOM 1812 C C . TYR A 1 117 ? -11.836 16.812 -51.533 1.00 16.31 209 TYR A C 1
ATOM 1813 O O . TYR A 1 117 ? -10.928 16.090 -51.112 1.00 16.24 209 TYR A O 1
ATOM 1831 N N . ILE A 1 118 ? -12.986 16.991 -50.892 1.00 14.44 210 ILE A N 1
ATOM 1832 C CA . ILE A 1 118 ? -13.276 16.355 -49.617 1.00 13.02 210 ILE A CA 1
ATOM 1833 C C . ILE A 1 118 ? -14.502 15.475 -49.750 1.00 14.98 210 ILE A C 1
ATOM 1834 O O . ILE A 1 118 ? -15.563 15.937 -50.175 1.00 15.19 210 ILE A O 1
ATOM 1850 N N . CYS A 1 119 ? -14.352 14.207 -49.383 1.00 13.79 211 CYS A N 1
ATOM 1851 C CA . CYS A 1 119 ? -15.472 13.276 -49.363 1.00 18.54 211 CYS A CA 1
ATOM 1852 C C . CYS A 1 119 ? -15.996 13.147 -47.940 1.00 18.83 211 CYS A C 1
ATOM 1853 O O . CYS A 1 119 ? -15.243 13.306 -46.976 1.00 15.68 211 CYS A O 1
ATOM 1860 N N . MET A 1 120 ? -17.290 12.865 -47.821 1.00 16.73 212 MET A N 1
ATOM 1861 C CA . MET A 1 120 ? -17.952 12.779 -46.527 1.00 19.25 212 MET A CA 1
ATOM 1862 C C . MET A 1 120 ? -19.005 11.671 -46.513 1.00 21.41 212 MET A C 1
ATOM 1863 O O . MET A 1 120 ? -19.713 11.464 -47.500 1.00 24.33 212 MET A O 1
ATOM 1877 N N . GLN A 1 121 ? -19.090 10.969 -45.385 1.00 18.51 213 GLN A N 1
ATOM 1878 C CA . GLN A 1 121 ? -20.142 9.985 -45.123 1.00 26.68 213 GLN A CA 1
ATOM 1879 C C . GLN A 1 121 ? -20.849 10.345 -43.823 1.00 25.55 213 GLN A C 1
ATOM 1880 O O . GLN A 1 121 ? -20.203 10.470 -42.781 1.00 22.83 213 GLN A O 1
ATOM 1894 N N . ARG A 1 122 ? -22.169 10.497 -43.875 1.00 30.78 214 ARG A N 1
ATOM 1895 C CA . ARG A 1 122 ? -22.922 10.975 -42.717 1.00 39.00 214 ARG A CA 1
ATOM 1896 C C . ARG A 1 122 ? -23.600 9.833 -41.967 1.00 50.04 214 ARG A C 1
ATOM 1897 O O . ARG A 1 122 ? -23.446 9.709 -40.749 1.00 47.20 214 ARG A O 1
ATOM 1918 N N . THR A 1 123 ? -24.349 9.007 -42.691 1.00 58.90 215 THR A N 1
ATOM 1919 C CA . THR A 1 123 ? -24.978 7.827 -42.103 1.00 68.61 215 THR A CA 1
ATOM 1920 C C . THR A 1 123 ? -25.559 6.955 -43.210 1.00 64.97 215 THR A C 1
ATOM 1921 O O . THR A 1 123 ? -26.049 7.466 -44.216 1.00 62.09 215 THR A O 1
ATOM 1932 N N . SER B 1 2 ? -17.256 -1.068 -39.057 1.00 38.91 94 SER B N 1
ATOM 1933 C CA . SER B 1 2 ? -16.499 -1.068 -37.812 1.00 42.58 94 SER B CA 1
ATOM 1934 C C . SER B 1 2 ? -16.281 0.359 -37.313 1.00 42.15 94 SER B C 1
ATOM 1935 O O . SER B 1 2 ? -16.626 1.322 -37.999 1.00 37.44 94 SER B O 1
ATOM 1942 N N . TYR B 1 3 ? -15.698 0.478 -36.122 1.00 37.34 95 TYR B N 1
ATOM 1943 C CA . TYR B 1 3 ? -15.564 1.760 -35.437 1.00 35.53 95 TYR B CA 1
ATOM 1944 C C . TYR B 1 3 ? -14.114 2.137 -35.164 1.00 36.30 95 TYR B C 1
ATOM 1945 O O . TYR B 1 3 ? -13.233 1.279 -35.095 1.00 36.50 95 TYR B O 1
ATOM 1963 N N . CYS B 1 4 ? -13.888 3.438 -35.010 1.00 30.02 96 CYS B N 1
ATOM 1964 C CA . CYS B 1 4 ? -12.593 3.973 -34.613 1.00 34.28 96 CYS B CA 1
ATOM 1965 C C . CYS B 1 4 ? -12.642 4.321 -33.129 1.00 32.78 96 CYS B C 1
ATOM 1966 O O . CYS B 1 4 ? -13.603 4.937 -32.669 1.00 31.30 96 CYS B O 1
ATOM 1973 N N . GLY B 1 5 ? -11.618 3.918 -32.381 1.00 33.09 97 GLY B N 1
ATOM 1974 C CA . GLY B 1 5 ? -11.554 4.204 -30.957 1.00 31.22 97 GLY B CA 1
ATOM 1975 C C . GLY B 1 5 ? -11.135 2.998 -30.132 1.00 35.55 97 GLY B C 1
ATOM 1976 O O . GLY B 1 5 ? -10.551 2.054 -30.663 1.00 39.96 97 GLY B O 1
ATOM 1980 N N . PRO B 1 6 ? -11.429 3.019 -28.821 1.00 38.20 98 PRO B N 1
ATOM 1981 C CA . PRO B 1 6 ? -12.139 4.096 -28.120 1.00 36.03 98 PRO B CA 1
ATOM 1982 C C . PRO B 1 6 ? -11.312 5.373 -27.973 1.00 35.11 98 PRO B C 1
ATOM 1983 O O . PRO B 1 6 ? -10.086 5.318 -27.863 1.00 34.34 98 PRO B O 1
ATOM 1994 N N . CYS B 1 7 ? -11.999 6.510 -27.991 1.00 28.31 99 CYS B N 1
ATOM 1995 C CA . CYS B 1 7 ? -11.382 7.814 -27.782 1.00 31.04 99 CYS B CA 1
ATOM 1996 C C . CYS B 1 7 ? -12.176 8.587 -26.750 1.00 29.57 99 CYS B C 1
ATOM 1997 O O . CYS B 1 7 ? -13.297 8.207 -26.419 1.00 34.43 99 CYS B O 1
ATOM 2004 N N . PRO B 1 8 ? -11.599 9.682 -26.237 1.00 32.75 100 PRO B N 1
ATOM 2005 C CA . PRO B 1 8 ? -12.421 10.607 -25.458 1.00 27.02 100 PRO B CA 1
ATOM 2006 C C . PRO B 1 8 ? -13.576 11.111 -26.308 1.00 29.55 100 PRO B C 1
ATOM 2007 O O . PRO B 1 8 ? -13.455 11.152 -27.535 1.00 23.90 100 PRO B O 1
ATOM 2018 N N . LYS B 1 9 ? -14.678 11.479 -25.668 1.00 32.78 101 LYS B N 1
ATOM 2019 C CA . LYS B 1 9 ? -15.875 11.896 -26.387 1.00 39.36 101 LYS B CA 1
ATOM 2020 C C . LYS B 1 9 ? -15.597 13.072 -27.325 1.00 32.37 101 LYS B C 1
ATOM 2021 O O . LYS B 1 9 ? -14.877 14.005 -26.970 1.00 30.08 101 LYS B O 1
ATOM 2040 N N . ASN B 1 10 ? -16.163 12.996 -28.527 1.00 30.16 102 ASN B N 1
ATOM 2041 C CA . ASN B 1 10 ? -16.115 14.077 -29.514 1.00 31.24 102 ASN B CA 1
ATOM 2042 C C . ASN B 1 10 ? -14.712 14.442 -30.002 1.00 27.87 102 ASN B C 1
ATOM 2043 O O . ASN B 1 10 ? -14.519 15.491 -30.613 1.00 26.23 102 ASN B O 1
ATOM 2054 N N . TRP B 1 11 ? -13.737 13.577 -29.751 1.00 23.28 103 TRP B N 1
ATOM 2055 C CA . TRP B 1 11 ? -12.410 13.762 -30.328 1.00 23.16 103 TRP B CA 1
ATOM 2056 C C . TRP B 1 11 ? -12.392 13.237 -31.763 1.00 23.53 103 TRP B C 1
ATOM 2057 O O . TRP B 1 11 ? -13.233 12.419 -32.140 1.00 22.63 103 TRP B O 1
ATOM 2078 N N . ILE B 1 12 ? -11.452 13.725 -32.566 1.00 17.20 104 ILE B N 1
ATOM 2079 C CA . ILE B 1 12 ? -11.198 13.133 -33.873 1.00 21.24 104 ILE B CA 1
ATOM 2080 C C . ILE B 1 12 ? -10.616 11.753 -33.647 1.00 24.16 104 ILE B C 1
ATOM 2081 O O . ILE B 1 12 ? -9.835 11.559 -32.719 1.00 23.98 104 ILE B O 1
ATOM 2097 N N . CYS B 1 13 ? -11.001 10.800 -34.489 1.00 22.22 105 CYS B N 1
ATOM 2098 C CA . CYS B 1 13 ? -10.421 9.462 -34.455 1.00 24.13 105 CYS B CA 1
ATOM 2099 C C . CYS B 1 13 ? -9.930 9.120 -35.853 1.00 25.68 105 CYS B C 1
ATOM 2100 O O . CYS B 1 13 ? -10.660 9.288 -36.830 1.00 25.12 105 CYS B O 1
ATOM 2107 N N . TYR B 1 14 ? -8.689 8.653 -35.949 1.00 22.66 106 TYR B N 1
ATOM 2108 C CA . TYR B 1 14 ? -8.061 8.421 -37.245 1.00 21.90 106 TYR B CA 1
ATOM 2109 C C . TYR B 1 14 ? -6.840 7.512 -37.140 1.00 29.80 106 TYR B C 1
ATOM 2110 O O . TYR B 1 14 ? -5.832 7.876 -36.531 1.00 19.08 106 TYR B O 1
ATOM 2128 N N . LYS B 1 15 ? -6.944 6.335 -37.750 1.00 26.75 107 LYS B N 1
ATOM 2129 C CA . LYS B 1 15 ? -5.852 5.367 -37.787 1.00 26.22 107 LYS B CA 1
ATOM 2130 C C . LYS B 1 15 ? -5.272 5.107 -36.397 1.00 26.74 107 LYS B C 1
ATOM 2131 O O . LYS B 1 15 ? -4.095 5.360 -36.145 1.00 26.52 107 LYS B O 1
ATOM 2150 N N . ASN B 1 16 ? -6.125 4.609 -35.505 1.00 28.96 108 ASN B N 1
ATOM 2151 C CA . ASN B 1 16 ? -5.729 4.193 -34.160 1.00 35.20 108 ASN B CA 1
ATOM 2152 C C . ASN B 1 16 ? -5.175 5.334 -33.306 1.00 33.16 108 ASN B C 1
ATOM 2153 O O . ASN B 1 16 ? -4.472 5.094 -32.324 1.00 35.70 108 ASN B O 1
ATOM 2164 N N . ASN B 1 17 ? -5.499 6.570 -33.679 1.00 26.48 109 ASN B N 1
ATOM 2165 C CA . ASN B 1 17 ? -5.125 7.739 -32.888 1.00 25.08 109 ASN B CA 1
ATOM 2166 C C . ASN B 1 17 ? -6.311 8.665 -32.655 1.00 23.92 109 ASN B C 1
ATOM 2167 O O . ASN B 1 17 ? -7.165 8.828 -33.526 1.00 25.78 109 ASN B O 1
ATOM 2178 N N . CYS B 1 18 ? -6.355 9.262 -31.467 1.00 21.75 110 CYS B N 1
ATOM 2179 C CA . CYS B 1 18 ? -7.381 10.236 -31.115 1.00 19.96 110 CYS B CA 1
ATOM 2180 C C . CYS B 1 18 ? -6.754 11.621 -31.065 1.00 20.85 110 CYS B C 1
ATOM 2181 O O . CYS B 1 18 ? -5.632 11.768 -30.591 1.00 18.06 110 CYS B O 1
ATOM 2188 N N . TYR B 1 19 ? -7.475 12.626 -31.554 1.00 18.22 111 TYR B N 1
ATOM 2189 C CA . TYR B 1 19 ? -6.973 13.997 -31.572 1.00 16.26 111 TYR B CA 1
ATOM 2190 C C . TYR B 1 19 ? -8.020 14.998 -31.110 1.00 18.87 111 TYR B C 1
ATOM 2191 O O . TYR B 1 19 ? -9.212 14.830 -31.370 1.00 17.84 111 TYR B O 1
ATOM 2209 N N . GLN B 1 20 ? -7.573 16.055 -30.444 1.00 16.37 112 GLN B N 1
ATOM 2210 C CA . GLN B 1 20 ? -8.440 17.199 -30.183 1.00 18.53 112 GLN B CA 1
ATOM 2211 C C . GLN B 1 20 ? -7.660 18.496 -30.315 1.00 18.90 112 GLN B C 1
ATOM 2212 O O . GLN B 1 20 ? -6.506 18.591 -29.890 1.00 13.32 112 GLN B O 1
ATOM 2226 N N . PHE B 1 21 ? -8.309 19.484 -30.923 1.00 17.31 113 PHE B N 1
ATOM 2227 C CA . PHE B 1 21 ? -7.731 20.801 -31.141 1.00 18.02 113 PHE B CA 1
ATOM 2228 C C . PHE B 1 21 ? -8.352 21.798 -30.178 1.00 19.91 113 PHE B C 1
ATOM 2229 O O . PHE B 1 21 ? -9.508 22.181 -30.346 1.00 25.64 113 PHE B O 1
ATOM 2246 N N . PHE B 1 22 ? -7.589 22.215 -29.173 1.00 18.14 114 PHE B N 1
ATOM 2247 C CA . PHE B 1 22 ? -8.090 23.146 -28.167 1.00 16.48 114 PHE B CA 1
ATOM 2248 C C . PHE B 1 22 ? -7.775 24.587 -28.554 1.00 19.56 114 PHE B C 1
ATOM 2249 O O . PHE B 1 22 ? -6.611 24.962 -28.675 1.00 18.71 114 PHE B O 1
ATOM 2266 N N . ASP B 1 23 ? -8.820 25.391 -28.738 1.00 19.34 115 ASP B N 1
ATOM 2267 C CA . ASP B 1 23 ? -8.666 26.759 -29.234 1.00 22.18 115 ASP B CA 1
ATOM 2268 C C . ASP B 1 23 ? -8.421 27.778 -28.121 1.00 22.24 115 ASP B C 1
ATOM 2269 O O . ASP B 1 23 ? -8.374 28.983 -28.375 1.00 23.21 115 ASP B O 1
ATOM 2278 N N . GLU B 1 24 ? -8.267 27.295 -26.892 1.00 21.76 116 GLU B N 1
ATOM 2279 C CA . GLU B 1 24 ? -7.861 28.151 -25.782 1.00 25.37 116 GLU B CA 1
ATOM 2280 C C . GLU B 1 24 ? -6.344 28.309 -25.771 1.00 26.04 116 GLU B C 1
ATOM 2281 O O . GLU B 1 24 ? -5.610 27.323 -25.778 1.00 26.31 116 GLU B O 1
ATOM 2293 N N . SER B 1 25 ? -5.878 29.551 -25.757 1.00 24.25 117 SER B N 1
ATOM 2294 C CA . SER B 1 25 ? -4.446 29.825 -25.766 1.00 24.22 117 SER B CA 1
ATOM 2295 C C . SER B 1 25 ? -3.832 29.548 -24.401 1.00 24.91 117 SER B C 1
ATOM 2296 O O . SER B 1 25 ? -4.271 30.095 -23.390 1.00 25.88 117 SER B O 1
ATOM 2304 N N . LYS B 1 26 ? -2.815 28.692 -24.384 1.00 17.66 118 LYS B N 1
ATOM 2305 C CA . LYS B 1 26 ? -2.093 28.355 -23.163 1.00 23.06 118 LYS B CA 1
ATOM 2306 C C . LYS B 1 26 ? -0.612 28.252 -23.478 1.00 21.34 118 LYS B C 1
ATOM 2307 O O . LYS B 1 26 ? -0.238 27.982 -24.623 1.00 18.83 118 LYS B O 1
ATOM 2326 N N . ASN B 1 27 ? 0.236 28.473 -22.478 1.00 16.27 119 ASN B N 1
ATOM 2327 C CA . ASN B 1 27 ? 1.659 28.241 -22.668 1.00 20.30 119 ASN B CA 1
ATOM 2328 C C . ASN B 1 27 ? 1.878 26.738 -22.763 1.00 16.48 119 ASN B C 1
ATOM 2329 O O . ASN B 1 27 ? 0.946 25.951 -22.569 1.00 17.62 119 ASN B O 1
ATOM 2340 N N . TRP B 1 28 ? 3.102 26.333 -23.067 1.00 15.24 120 TRP B N 1
ATOM 2341 C CA . TRP B 1 28 ? 3.362 24.930 -23.348 1.00 16.04 120 TRP B CA 1
ATOM 2342 C C . TRP B 1 28 ? 3.052 24.039 -22.148 1.00 19.13 120 TRP B C 1
ATOM 2343 O O . TRP B 1 28 ? 2.588 22.909 -22.313 1.00 15.63 120 TRP B O 1
ATOM 2364 N N . TYR B 1 29 ? 3.297 24.553 -20.946 1.00 20.90 121 TYR B N 1
ATOM 2365 C CA . TYR B 1 29 ? 3.179 23.750 -19.733 1.00 19.53 121 TYR B CA 1
ATOM 2366 C C . TYR B 1 29 ? 1.735 23.563 -19.268 1.00 17.33 121 TYR B C 1
ATOM 2367 O O . TYR B 1 29 ? 1.386 22.498 -18.763 1.00 20.12 121 TYR B O 1
ATOM 2385 N N . GLU B 1 30 ? 0.899 24.586 -19.418 1.00 19.17 122 GLU B N 1
ATOM 2386 C CA . GLU B 1 30 ? -0.514 24.422 -19.074 1.00 20.84 122 GLU B CA 1
ATOM 2387 C C . GLU B 1 30 ? -1.187 23.598 -20.161 1.00 20.40 122 GLU B C 1
ATOM 2388 O O . GLU B 1 30 ? -2.164 22.904 -19.895 1.00 23.74 122 GLU B O 1
ATOM 2400 N N . SER B 1 31 ? -0.657 23.676 -21.382 1.00 17.88 123 SER B N 1
ATOM 2401 C CA . SER B 1 31 ? -1.132 22.838 -22.477 1.00 18.47 123 SER B CA 1
ATOM 2402 C C . SER B 1 31 ? -0.844 21.374 -22.160 1.00 17.37 123 SER B C 1
ATOM 2403 O O . SER B 1 31 ? -1.706 20.515 -22.321 1.00 17.15 123 SER B O 1
ATOM 2411 N N . GLN B 1 32 ? 0.376 21.105 -21.709 1.00 17.12 124 GLN B N 1
ATOM 2412 C CA . GLN B 1 32 ? 0.765 19.765 -21.286 1.00 19.26 124 GLN B CA 1
ATOM 2413 C C . GLN B 1 32 ? -0.119 19.251 -20.156 1.00 17.95 124 GLN B C 1
ATOM 2414 O O . GLN B 1 32 ? -0.516 18.086 -20.153 1.00 18.47 124 GLN B O 1
ATOM 2428 N N . ALA B 1 33 ? -0.397 20.118 -19.186 1.00 19.16 125 ALA B N 1
ATOM 2429 C CA . ALA B 1 33 ? -1.234 19.754 -18.050 1.00 21.66 125 ALA B CA 1
ATOM 2430 C C . ALA B 1 33 ? -2.650 19.437 -18.513 1.00 22.92 125 ALA B C 1
ATOM 2431 O O . ALA B 1 33 ? -3.292 18.528 -17.996 1.00 22.29 125 ALA B O 1
ATOM 2438 N N . SER B 1 34 ? -3.129 20.199 -19.491 1.00 19.48 126 SER B N 1
ATOM 2439 C CA . SER B 1 34 ? -4.467 20.008 -20.035 1.00 22.96 126 SER B CA 1
ATOM 2440 C C . SER B 1 34 ? -4.622 18.638 -20.696 1.00 24.30 126 SER B C 1
ATOM 2441 O O . SER B 1 34 ? -5.617 17.945 -20.474 1.00 23.17 126 SER B O 1
ATOM 2449 N N . CYS B 1 35 ? -3.646 18.251 -21.511 1.00 19.38 127 CYS B N 1
ATOM 2450 C CA . CYS B 1 35 ? -3.696 16.956 -22.182 1.00 17.72 127 CYS B CA 1
ATOM 2451 C C . CYS B 1 35 ? -3.596 15.833 -21.158 1.00 23.86 127 CYS B C 1
ATOM 2452 O O . CYS B 1 35 ? -4.292 14.824 -21.262 1.00 24.87 127 CYS B O 1
ATOM 2459 N N . MET B 1 36 ? -2.728 16.014 -20.169 1.00 21.99 128 MET B N 1
ATOM 2460 C CA . MET B 1 36 ? -2.562 15.018 -19.119 1.00 30.30 128 MET B CA 1
ATOM 2461 C C . MET B 1 36 ? -3.878 14.767 -18.387 1.00 27.68 128 MET B C 1
ATOM 2462 O O . MET B 1 36 ? -4.261 13.620 -18.166 1.00 33.94 128 MET B O 1
ATOM 2476 N N . SER B 1 37 ? -4.573 15.842 -18.029 1.00 29.26 129 SER B N 1
ATOM 2477 C CA . SER B 1 37 ? -5.795 15.737 -17.233 1.00 32.80 129 SER B CA 1
ATOM 2478 C C . SER B 1 37 ? -6.901 14.984 -17.968 1.00 29.82 129 SER B C 1
ATOM 2479 O O . SER B 1 37 ? -7.932 14.658 -17.381 1.00 30.42 129 SER B O 1
ATOM 2487 N N . GLN B 1 38 ? -6.682 14.717 -19.251 1.00 32.61 130 GLN B N 1
ATOM 2488 C CA . GLN B 1 38 ? -7.630 13.962 -20.059 1.00 32.51 130 GLN B CA 1
ATOM 2489 C C . GLN B 1 38 ? -7.007 12.648 -20.517 1.00 30.71 130 GLN B C 1
ATOM 2490 O O . GLN B 1 38 ? -7.402 12.083 -21.536 1.00 31.54 130 GLN B O 1
ATOM 2504 N N . ASN B 1 39 ? -6.032 12.168 -19.750 1.00 31.89 131 ASN B N 1
ATOM 2505 C CA . ASN B 1 39 ? -5.372 10.896 -20.028 1.00 35.86 131 ASN B CA 1
ATOM 2506 C C . ASN B 1 39 ? -4.770 10.869 -21.431 1.00 35.32 131 ASN B C 1
ATOM 2507 O O . ASN B 1 39 ? -4.818 9.852 -22.125 1.00 31.56 131 ASN B O 1
ATOM 2518 N N . ALA B 1 40 ? -4.206 12.001 -21.838 1.00 25.52 132 ALA B N 1
ATOM 2519 C CA . ALA B 1 40 ? -3.593 12.132 -23.153 1.00 27.44 132 ALA B CA 1
ATOM 2520 C C . ALA B 1 40 ? -2.264 12.868 -23.050 1.00 26.46 132 ALA B C 1
ATOM 2521 O O . ALA B 1 40 ? -1.802 13.178 -21.954 1.00 24.84 132 ALA B O 1
ATOM 2528 N N . SER B 1 41 ? -1.657 13.137 -24.201 1.00 21.19 133 SER B N 1
ATOM 2529 C CA . SER B 1 41 ? -0.426 13.913 -24.270 1.00 20.84 133 SER B CA 1
ATOM 2530 C C . SER B 1 41 ? -0.540 14.942 -25.383 1.00 21.20 133 SER B C 1
ATOM 2531 O O . SER B 1 41 ? -1.480 14.903 -26.177 1.00 19.82 133 SER B O 1
ATOM 2539 N N . LEU B 1 42 ? 0.404 15.873 -25.431 1.00 18.46 134 LEU B N 1
ATOM 2540 C CA . LEU B 1 42 ? 0.479 16.796 -26.550 1.00 18.04 134 LEU B CA 1
ATOM 2541 C C . LEU B 1 42 ? 0.794 15.995 -27.806 1.00 21.00 134 LEU B C 1
ATOM 2542 O O . LEU B 1 42 ? 1.303 14.877 -27.723 1.00 18.42 134 LEU B O 1
ATOM 2558 N N . LEU B 1 43 ? 0.486 16.570 -28.963 1.00 15.70 135 LEU B N 1
ATOM 2559 C CA . LEU B 1 43 ? 0.693 15.894 -30.236 1.00 15.71 135 LEU B CA 1
ATOM 2560 C C . LEU B 1 43 ? 2.099 15.320 -30.370 1.00 16.68 135 LEU B C 1
ATOM 2561 O O . LEU B 1 43 ? 3.084 16.020 -30.142 1.00 15.25 135 LEU B O 1
ATOM 2577 N N . LYS B 1 44 ? 2.178 14.042 -30.735 1.00 16.35 136 LYS B N 1
ATOM 2578 C CA . LYS B 1 44 ? 3.437 13.426 -31.139 1.00 16.55 136 LYS B CA 1
ATOM 2579 C C . LYS B 1 44 ? 3.381 13.084 -32.624 1.00 17.63 136 LYS B C 1
ATOM 2580 O O . LYS B 1 44 ? 2.532 12.309 -33.055 1.00 21.03 136 LYS B O 1
ATOM 2599 N N . VAL B 1 45 ? 4.281 13.676 -33.401 1.00 17.20 137 VAL B N 1
ATOM 2600 C CA . VAL B 1 45 ? 4.399 13.367 -34.822 1.00 17.92 137 VAL B CA 1
ATOM 2601 C C . VAL B 1 45 ? 5.388 12.221 -34.998 1.00 22.09 137 VAL B C 1
ATOM 2602 O O . VAL B 1 45 ? 6.556 12.346 -34.630 1.00 20.93 137 VAL B O 1
ATOM 2615 N N . TYR B 1 46 ? 4.915 11.113 -35.563 1.00 20.52 138 TYR B N 1
ATOM 2616 C CA . TYR B 1 46 ? 5.748 9.928 -35.754 1.00 25.30 138 TYR B CA 1
ATOM 2617 C C . TYR B 1 46 ? 5.614 9.342 -37.163 1.00 26.25 138 TYR B C 1
ATOM 2618 O O . TYR B 1 46 ? 6.481 8.587 -37.601 1.00 27.44 138 TYR B O 1
ATOM 2636 N N . SER B 1 47 ? 4.5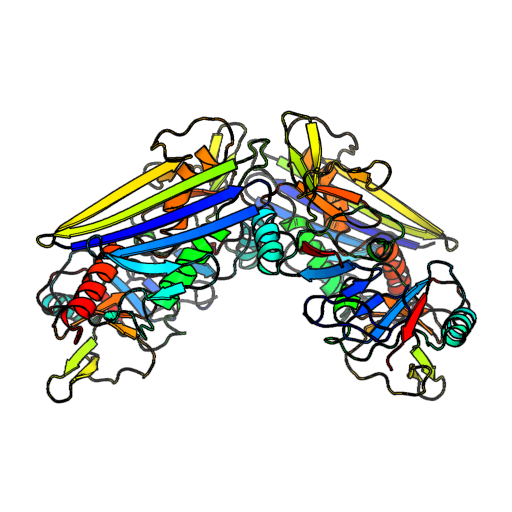38 9.689 -37.870 1.00 26.36 139 SER B N 1
ATOM 2637 C CA . SER B 1 47 ? 4.288 9.139 -39.207 1.00 27.55 139 SER B CA 1
ATOM 2638 C C . SER B 1 47 ? 3.526 10.099 -40.119 1.00 23.78 139 SER B C 1
ATOM 2639 O O . SER B 1 47 ? 2.379 10.447 -39.841 1.00 22.07 139 SER B O 1
ATOM 2647 N N . LYS B 1 48 ? 4.161 10.507 -41.215 1.00 23.74 140 LYS B N 1
ATOM 2648 C CA . LYS B 1 48 ? 3.520 11.383 -42.190 1.00 25.13 140 LYS B CA 1
ATOM 2649 C C . LYS B 1 48 ? 2.262 10.751 -42.772 1.00 27.27 140 LYS B C 1
ATOM 2650 O O . LYS B 1 48 ? 1.310 11.446 -43.124 1.00 23.60 140 LYS B O 1
ATOM 2669 N N . GLU B 1 49 ? 2.267 9.427 -42.874 1.00 25.00 141 GLU B N 1
ATOM 2670 C CA . GLU B 1 49 ? 1.193 8.708 -43.544 1.00 27.84 141 GLU B CA 1
ATOM 2671 C C . GLU B 1 49 ? 0.014 8.489 -42.607 1.00 25.06 141 GLU B C 1
ATOM 2672 O O . GLU B 1 49 ? -1.123 8.813 -42.942 1.00 27.37 141 GLU B O 1
ATOM 2684 N N . ASP B 1 50 ? 0.290 7.943 -41.429 1.00 28.26 142 ASP B N 1
ATOM 2685 C CA . ASP B 1 50 ? -0.758 7.684 -40.452 1.00 24.57 142 ASP B CA 1
ATOM 2686 C C . ASP B 1 50 ? -1.332 8.975 -39.892 1.00 20.54 142 ASP B C 1
ATOM 2687 O O . ASP B 1 50 ? -2.446 8.987 -39.375 1.00 22.29 142 ASP B O 1
ATOM 2696 N N . GLN B 1 51 ? -0.567 10.057 -39.996 1.00 21.57 143 GLN B N 1
ATOM 2697 C CA . GLN B 1 51 ? -1.007 11.352 -39.489 1.00 22.32 143 GLN B CA 1
ATOM 2698 C C . GLN B 1 51 ? -1.076 12.372 -40.617 1.00 21.14 143 GLN B C 1
ATOM 2699 O O . GLN B 1 51 ? -0.821 13.555 -40.412 1.00 19.64 143 GLN B O 1
ATOM 2713 N N . ASP B 1 52 ? -1.441 11.906 -41.808 1.00 23.98 144 ASP B N 1
ATOM 2714 C CA . ASP B 1 52 ? -1.449 12.764 -42.986 1.00 24.23 144 ASP B CA 1
ATOM 2715 C C . ASP B 1 52 ? -2.493 13.879 -42.881 1.00 22.36 144 ASP B C 1
ATOM 2716 O O . ASP B 1 52 ? -2.389 14.881 -43.582 1.00 21.23 144 ASP B O 1
ATOM 2725 N N . LEU B 1 53 ? -3.477 13.728 -41.996 1.00 19.04 145 LEU B N 1
ATOM 2726 C CA . LEU B 1 53 ? -4.471 14.785 -41.804 1.00 22.41 145 LEU B CA 1
ATOM 2727 C C . LEU B 1 53 ? -3.812 16.062 -41.284 1.00 23.21 145 LEU B C 1
ATOM 2728 O O . LEU B 1 53 ? -4.353 17.157 -41.440 1.00 16.02 145 LEU B O 1
ATOM 2744 N N . LEU B 1 54 ? -2.641 15.917 -40.669 1.00 18.69 146 LEU B N 1
ATOM 2745 C CA . LEU B 1 54 ? -1.906 17.067 -40.147 1.00 20.59 146 LEU B CA 1
ATOM 2746 C C . LEU B 1 54 ? -1.461 18.011 -41.261 1.00 22.13 146 LEU B C 1
ATOM 2747 O O . LEU B 1 54 ? -1.050 19.139 -40.994 1.00 20.52 146 LEU B O 1
ATOM 2763 N N . LYS B 1 55 ? -1.546 17.549 -42.505 1.00 18.08 147 LYS B N 1
ATOM 2764 C CA . LYS B 1 55 ? -1.162 18.363 -43.656 1.00 21.55 147 LYS B CA 1
ATOM 2765 C C . LYS B 1 55 ? -2.100 19.543 -43.918 1.00 18.51 147 LYS B C 1
ATOM 2766 O O . LYS B 1 55 ? -1.684 20.547 -44.493 1.00 21.96 147 LYS B O 1
ATOM 2785 N N . LEU B 1 56 ? -3.362 19.420 -43.518 1.00 18.78 148 LEU B N 1
ATOM 2786 C CA . LEU B 1 56 ? -4.353 20.450 -43.829 1.00 22.97 148 LEU B CA 1
ATOM 2787 C C . LEU B 1 56 ? -4.868 21.167 -42.585 1.00 14.82 148 LEU B C 1
ATOM 2788 O O . LEU B 1 56 ? -6.011 21.617 -42.541 1.00 14.64 148 LEU B O 1
ATOM 2804 N N . VAL B 1 57 ? -4.000 21.295 -41.587 1.00 21.37 149 VAL B N 1
ATOM 2805 C CA . VAL B 1 57 ? -4.324 22.025 -40.365 1.00 16.00 149 VAL B CA 1
ATOM 2806 C C . VAL B 1 57 ? -3.814 23.459 -40.465 1.00 15.16 149 VAL B C 1
ATOM 2807 O O . VAL B 1 57 ? -2.619 23.685 -40.651 1.00 17.77 149 VAL B O 1
ATOM 2820 N N . LYS B 1 58 ? -4.723 24.422 -40.354 1.00 13.81 150 LYS B N 1
ATOM 2821 C CA . LYS B 1 58 ? -4.346 25.833 -40.340 1.00 15.89 150 LYS B CA 1
ATOM 2822 C C . LYS B 1 58 ? -3.784 26.238 -38.987 1.00 14.81 150 LYS B C 1
ATOM 2823 O O . LYS B 1 58 ? -3.953 25.531 -37.996 1.00 17.84 150 LYS B O 1
ATOM 2842 N N . SER B 1 59 ? -3.129 27.394 -38.963 1.00 16.36 151 SER B N 1
ATOM 2843 C CA . SER B 1 59 ? -2.654 28.008 -37.729 1.00 15.93 151 SER B CA 1
ATOM 2844 C C . SER B 1 59 ? -1.536 27.201 -37.075 1.00 14.66 151 SER B C 1
ATOM 2845 O O . SER B 1 59 ? -1.004 26.253 -37.656 1.00 15.81 151 SER B O 1
ATOM 2853 N N . TYR B 1 60 ? -1.184 27.604 -35.862 1.00 13.42 152 TYR B N 1
ATOM 2854 C CA . TYR B 1 60 ? -0.041 27.051 -35.150 1.00 12.43 152 TYR B CA 1
ATOM 2855 C C . TYR B 1 60 ? -0.498 26.485 -33.816 1.00 12.59 152 TYR B C 1
ATOM 2856 O O . TYR B 1 60 ? -1.349 27.075 -33.152 1.00 14.90 152 TYR B O 1
ATOM 2874 N N . HIS B 1 61 ? 0.066 25.347 -33.423 1.00 12.19 153 HIS B N 1
ATOM 2875 C CA . HIS B 1 61 ? -0.389 24.651 -32.228 1.00 14.36 153 HIS B CA 1
ATOM 2876 C C . HIS B 1 61 ? 0.758 23.957 -31.495 1.00 13.41 153 HIS B C 1
ATOM 2877 O O . HIS B 1 61 ? 1.626 23.342 -32.118 1.00 12.89 153 HIS B O 1
ATOM 2892 N N . TRP B 1 62 ? 0.757 24.065 -30.169 1.00 14.83 154 TRP B N 1
ATOM 2893 C CA . TRP B 1 62 ? 1.722 23.341 -29.353 1.00 15.59 154 TRP B CA 1
ATOM 2894 C C . TRP B 1 62 ? 1.638 21.838 -29.612 1.00 15.56 154 TRP B C 1
ATOM 2895 O O . TRP B 1 62 ? 0.546 21.257 -29.644 1.00 12.57 154 TRP B O 1
ATOM 2916 N N . MET B 1 63 ? 2.802 21.229 -29.810 1.00 9.94 155 MET B N 1
ATOM 2917 C CA . MET B 1 63 ? 2.946 19.779 -29.802 1.00 14.74 155 MET B CA 1
ATOM 2918 C C . MET B 1 63 ? 3.944 19.396 -28.711 1.00 16.06 155 MET B C 1
ATOM 2919 O O . MET B 1 63 ? 4.555 20.265 -28.092 1.00 15.26 155 MET B O 1
ATOM 2933 N N . GLY B 1 64 ? 4.118 18.098 -28.488 1.00 16.14 156 GLY B N 1
ATOM 2934 C CA . GLY B 1 64 ? 4.866 17.615 -27.341 1.00 17.15 156 GLY B CA 1
ATOM 2935 C C . GLY B 1 64 ? 6.372 17.566 -27.518 1.00 20.32 156 GLY B C 1
ATOM 2936 O O . GLY B 1 64 ? 7.040 16.765 -26.871 1.00 22.44 156 GLY B O 1
ATOM 2940 N N . LEU B 1 65 ? 6.907 18.425 -28.379 1.00 19.69 157 LEU B N 1
ATOM 2941 C CA . LEU B 1 65 ? 8.338 18.436 -28.667 1.00 18.90 157 LEU B CA 1
ATOM 2942 C C . LEU B 1 65 ? 9.056 19.485 -27.826 1.00 26.50 157 LEU B C 1
ATOM 2943 O O . LEU B 1 65 ? 8.641 20.647 -27.784 1.00 20.35 157 LEU B O 1
ATOM 2959 N N . VAL B 1 66 ? 10.131 19.072 -27.160 1.00 22.65 158 VAL B N 1
ATOM 2960 C CA . VAL B 1 66 ? 10.884 19.968 -26.289 1.00 21.67 158 VAL B CA 1
ATOM 2961 C C . VAL B 1 66 ? 12.384 19.821 -26.504 1.00 23.85 158 VAL B C 1
ATOM 2962 O O . VAL B 1 66 ? 12.879 18.732 -26.798 1.00 21.21 158 VAL B O 1
ATOM 2975 N N . HIS B 1 67 ? 13.096 20.933 -26.357 1.00 22.33 159 HIS B N 1
ATOM 2976 C CA . HIS B 1 67 ? 14.541 20.959 -26.523 1.00 29.47 159 HIS B CA 1
ATOM 2977 C C . HIS B 1 67 ? 15.215 20.956 -25.158 1.00 41.69 159 HIS B C 1
ATOM 2978 O O . HIS B 1 67 ? 14.926 21.802 -24.315 1.00 37.55 159 HIS B O 1
ATOM 2993 N N . ILE B 1 68 ? 16.102 19.991 -24.944 1.00 47.95 160 ILE B N 1
ATOM 2994 C CA . ILE B 1 68 ? 16.840 19.885 -23.692 1.00 58.27 160 ILE B CA 1
ATOM 2995 C C . ILE B 1 68 ? 18.248 20.455 -23.880 1.00 66.09 160 ILE B C 1
ATOM 2996 O O . ILE B 1 68 ? 19.148 19.743 -24.324 1.00 70.94 160 ILE B O 1
ATOM 3012 N N . PRO B 1 69 ? 18.448 21.748 -23.558 1.00 69.70 161 PRO B N 1
ATOM 3013 C CA . PRO B 1 69 ? 19.784 22.316 -23.778 1.00 73.07 161 PRO B CA 1
ATOM 3014 C C . PRO B 1 69 ? 20.833 21.764 -22.813 1.00 80.56 161 PRO B C 1
ATOM 3015 O O . PRO B 1 69 ? 20.862 22.147 -21.644 1.00 84.37 161 PRO B O 1
ATOM 3026 N N . THR B 1 70 ? 21.679 20.880 -23.334 1.00 82.80 162 THR B N 1
ATOM 3027 C CA . THR B 1 70 ? 22.732 20.185 -22.591 1.00 89.98 162 THR B CA 1
ATOM 3028 C C . THR B 1 70 ? 23.165 19.019 -23.470 1.00 91.72 162 THR B C 1
ATOM 3029 O O . THR B 1 70 ? 24.340 18.653 -23.513 1.00 95.85 162 THR B O 1
ATOM 3040 N N . ASN B 1 71 ? 22.186 18.447 -24.166 1.00 91.10 163 ASN B N 1
ATOM 3041 C CA . ASN B 1 71 ? 22.418 17.423 -25.177 1.00 91.71 163 ASN B CA 1
ATOM 3042 C C . ASN B 1 71 ? 22.143 17.982 -26.573 1.00 82.79 163 ASN B C 1
ATOM 3043 O O . ASN B 1 71 ? 22.538 17.393 -27.580 1.00 78.88 163 ASN B O 1
ATOM 3054 N N . GLY B 1 72 ? 21.463 19.124 -26.622 1.00 81.60 164 GLY B N 1
ATOM 3055 C CA . GLY B 1 72 ? 21.145 19.781 -27.877 1.00 76.23 164 GLY B CA 1
ATOM 3056 C C . GLY B 1 72 ? 20.312 18.905 -28.793 1.00 73.18 164 GLY B C 1
ATOM 3057 O O . GLY B 1 72 ? 20.669 18.689 -29.951 1.00 76.11 164 GLY B O 1
ATOM 3061 N N . SER B 1 73 ? 19.200 18.399 -28.269 1.00 64.95 165 SER B N 1
ATOM 3062 C CA . SER B 1 73 ? 18.326 17.518 -29.031 1.00 57.43 165 SER B CA 1
ATOM 3063 C C . SER B 1 73 ? 16.861 17.810 -28.744 1.00 45.57 165 SER B C 1
ATOM 3064 O O . SER B 1 73 ? 16.511 18.287 -27.663 1.00 44.26 165 SER B O 1
ATOM 3072 N N . TRP B 1 74 ? 16.012 17.515 -29.723 1.00 40.98 166 TRP B N 1
ATOM 3073 C CA . TRP B 1 74 ? 14.569 17.656 -29.572 1.00 34.55 166 TRP B CA 1
ATOM 3074 C C . TRP B 1 74 ? 13.945 16.298 -29.288 1.00 31.08 166 TRP B C 1
ATOM 3075 O O . TRP B 1 74 ? 14.212 15.330 -29.999 1.00 34.34 166 TRP B O 1
ATOM 3096 N N . GLN B 1 75 ? 13.119 16.225 -28.250 1.00 27.39 167 GLN B N 1
ATOM 3097 C CA . GLN B 1 75 ? 12.485 14.965 -27.879 1.00 30.85 167 GLN B CA 1
ATOM 3098 C C . GLN B 1 75 ? 11.020 15.147 -27.492 1.00 26.83 167 GLN B C 1
ATOM 3099 O O . GLN B 1 75 ? 10.604 16.219 -27.048 1.00 24.25 167 GLN B O 1
ATOM 3113 N N . TRP B 1 76 ? 10.249 14.079 -27.668 1.00 23.01 168 TRP B N 1
ATOM 3114 C CA . TRP B 1 76 ? 8.838 14.077 -27.318 1.00 26.18 168 TRP B CA 1
ATOM 3115 C C . TRP B 1 76 ? 8.659 13.855 -25.826 1.00 24.45 168 TRP B C 1
ATOM 3116 O O . TRP B 1 76 ? 9.611 13.512 -25.128 1.00 28.38 168 TRP B O 1
ATOM 3137 N N . GLU B 1 77 ? 7.440 14.052 -25.341 1.00 23.03 169 GLU B N 1
ATOM 3138 C CA . GLU B 1 77 ? 7.144 13.867 -23.922 1.00 27.07 169 GLU B CA 1
ATOM 3139 C C . GLU B 1 77 ? 7.491 12.466 -23.430 1.00 28.35 169 GLU B C 1
ATOM 3140 O O . GLU B 1 77 ? 7.865 12.291 -22.271 1.00 29.75 169 GLU B O 1
ATOM 3152 N N . ASP B 1 78 ? 7.365 11.472 -24.307 1.00 30.20 170 ASP B N 1
ATOM 3153 C CA . ASP B 1 78 ? 7.651 10.088 -23.935 1.00 31.21 170 ASP B CA 1
ATOM 3154 C C . ASP B 1 78 ? 9.145 9.779 -24.005 1.00 30.44 170 ASP B C 1
ATOM 3155 O O . ASP B 1 78 ? 9.549 8.620 -23.930 1.00 33.82 170 ASP B O 1
ATOM 3164 N N . GLY B 1 79 ? 9.959 10.816 -24.173 1.00 28.28 171 GLY B N 1
ATOM 3165 C CA . GLY B 1 79 ? 11.402 10.665 -24.161 1.00 30.98 171 GLY B CA 1
ATOM 3166 C C . GLY B 1 79 ? 11.999 10.269 -25.498 1.00 29.68 171 GLY B C 1
ATOM 3167 O O . GLY B 1 79 ? 13.213 10.362 -25.688 1.00 36.65 171 GLY B O 1
ATOM 3171 N N . SER B 1 80 ? 11.159 9.829 -26.428 1.00 28.25 172 SER B N 1
ATOM 3172 C CA . SER B 1 80 ? 11.644 9.397 -27.733 1.00 32.36 172 SER B CA 1
ATOM 3173 C C . SER B 1 80 ? 12.201 10.584 -28.513 1.00 30.64 172 SER B C 1
ATOM 3174 O O . SER B 1 80 ? 11.694 11.699 -28.417 1.00 29.69 172 SER B O 1
ATOM 3182 N N . ILE B 1 81 ? 13.257 10.336 -29.274 1.00 33.34 173 ILE B N 1
ATOM 3183 C CA . ILE B 1 81 ? 13.897 11.382 -30.055 1.00 36.79 173 ILE B CA 1
ATOM 3184 C C . ILE B 1 81 ? 13.052 11.692 -31.284 1.00 34.73 173 ILE B C 1
ATOM 3185 O O . ILE B 1 81 ? 12.329 10.831 -31.782 1.00 35.37 173 ILE B O 1
ATOM 3201 N N . LEU B 1 82 ? 13.137 12.929 -31.760 1.00 35.60 174 LEU B N 1
ATOM 3202 C CA . LEU B 1 82 ? 12.474 13.322 -32.997 1.00 31.48 174 LEU B CA 1
ATOM 3203 C C . LEU B 1 82 ? 13.053 12.550 -34.174 1.00 35.42 174 LEU B C 1
ATOM 3204 O O . LEU B 1 82 ? 14.217 12.734 -34.531 1.00 33.32 174 LEU B O 1
ATOM 3220 N N . SER B 1 83 ? 12.242 11.686 -34.776 1.00 36.01 175 SER B N 1
ATOM 3221 C CA . SER B 1 83 ? 12.703 10.894 -35.911 1.00 38.08 175 SER B CA 1
ATOM 3222 C C . SER B 1 83 ? 12.978 11.796 -37.114 1.00 39.53 175 SER B C 1
ATOM 3223 O O . SER B 1 83 ? 12.257 12.771 -37.345 1.00 35.10 175 SER B O 1
ATOM 3231 N N . PRO B 1 84 ? 14.024 11.475 -37.890 1.00 37.56 176 PRO B N 1
ATOM 3232 C CA . PRO B 1 84 ? 14.394 12.331 -39.020 1.00 40.19 176 PRO B CA 1
ATOM 3233 C C . PRO B 1 84 ? 13.366 12.306 -40.148 1.00 39.31 176 PRO B C 1
ATOM 3234 O O . PRO B 1 84 ? 12.536 11.398 -40.204 1.00 39.37 176 PRO B O 1
ATOM 3245 N N . ASN B 1 85 ? 13.423 13.307 -41.022 1.00 32.05 177 ASN B N 1
ATOM 3246 C CA . ASN B 1 85 ? 12.551 13.372 -42.192 1.00 37.49 177 ASN B CA 1
ATOM 3247 C C . ASN B 1 85 ? 11.058 13.384 -41.853 1.00 32.07 177 ASN B C 1
ATOM 3248 O O . ASN B 1 85 ? 10.227 13.073 -42.704 1.00 32.22 177 ASN B O 1
ATOM 3259 N N . LEU B 1 86 ? 10.722 13.744 -40.615 1.00 29.94 178 LEU B N 1
ATOM 3260 C CA . LEU B 1 86 ? 9.326 13.905 -40.208 1.00 27.52 178 LEU B CA 1
ATOM 3261 C C . LEU B 1 86 ? 8.926 15.373 -40.174 1.00 28.55 178 LEU B C 1
ATOM 3262 O O . LEU B 1 86 ? 7.933 15.769 -40.785 1.00 28.18 178 LEU B O 1
ATOM 3278 N N . LEU B 1 87 ? 9.706 16.171 -39.449 1.00 24.55 179 LEU B N 1
ATOM 3279 C CA . LEU B 1 87 ? 9.420 17.591 -39.277 1.00 21.87 179 LEU B CA 1
ATOM 3280 C C . LEU B 1 87 ? 10.570 18.473 -39.737 1.00 24.32 179 LEU B C 1
ATOM 3281 O O . LEU B 1 87 ? 11.735 18.189 -39.457 1.00 23.82 179 LEU B O 1
ATOM 3297 N N . THR B 1 88 ? 10.228 19.547 -40.441 1.00 21.44 180 THR B N 1
ATOM 3298 C CA . THR B 1 88 ? 11.169 20.621 -40.726 1.00 24.48 180 THR B CA 1
ATOM 3299 C C . THR B 1 88 ? 11.150 21.596 -39.556 1.00 24.18 180 THR B C 1
ATOM 3300 O O . THR B 1 88 ? 10.148 22.277 -39.330 1.00 20.49 180 THR B O 1
ATOM 3311 N N . ILE B 1 89 ? 12.246 21.645 -38.804 1.00 23.05 181 ILE B N 1
ATOM 3312 C CA . ILE B 1 89 ? 12.353 22.540 -37.656 1.00 22.09 181 ILE B CA 1
ATOM 3313 C C . ILE B 1 89 ? 12.910 23.895 -38.081 1.00 26.12 181 ILE B C 1
ATOM 3314 O O . ILE B 1 89 ? 13.964 23.972 -38.711 1.00 23.50 181 ILE B O 1
ATOM 3330 N N . ILE B 1 90 ? 12.203 24.958 -37.706 1.00 23.73 182 ILE B N 1
ATOM 3331 C CA . ILE B 1 90 ? 12.514 26.304 -38.171 1.00 20.26 182 ILE B CA 1
ATOM 3332 C C . ILE B 1 90 ? 12.680 27.254 -36.992 1.00 23.35 182 ILE B C 1
ATOM 3333 O O . ILE B 1 90 ? 11.782 27.378 -36.163 1.00 18.77 182 ILE B O 1
ATOM 3349 N N . GLU B 1 91 ? 13.821 27.934 -36.916 1.00 24.54 183 GLU B N 1
ATOM 3350 C CA . GLU B 1 91 ? 14.022 28.911 -35.854 1.00 27.28 183 GLU B CA 1
ATOM 3351 C C . GLU B 1 91 ? 13.140 30.122 -36.128 1.00 29.16 183 GLU B C 1
ATOM 3352 O O . GLU B 1 91 ? 13.045 30.599 -37.260 1.00 34.53 183 GLU B O 1
ATOM 3364 N N . MET B 1 92 ? 12.478 30.594 -35.080 1.00 29.01 184 MET B N 1
ATOM 3365 C CA . MET B 1 92 ? 11.478 31.648 -35.192 1.00 25.24 184 MET B CA 1
ATOM 3366 C C . MET B 1 92 ? 11.643 32.571 -33.986 1.00 34.39 184 MET B C 1
ATOM 3367 O O . MET B 1 92 ? 11.916 33.764 -34.133 1.00 34.16 184 MET B O 1
ATOM 3381 N N . GLN B 1 93 ? 11.505 31.998 -32.794 1.00 32.90 185 GLN B N 1
ATOM 3382 C CA . GLN B 1 93 ? 11.808 32.696 -31.549 1.00 32.39 185 GLN B CA 1
ATOM 3383 C C . GLN B 1 93 ? 12.769 31.850 -30.723 1.00 34.72 185 GLN B C 1
ATOM 3384 O O . GLN B 1 93 ? 12.721 30.619 -30.769 1.00 28.22 185 GLN B O 1
ATOM 3398 N N . LYS B 1 94 ? 13.654 32.506 -29.980 1.00 34.85 186 LYS B N 1
ATOM 3399 C CA . LYS B 1 94 ? 14.542 31.796 -29.071 1.00 34.85 186 LYS B CA 1
ATOM 3400 C C . LYS B 1 94 ? 13.694 31.086 -28.016 1.00 28.04 186 LYS B C 1
ATOM 3401 O O . LYS B 1 94 ? 12.924 31.726 -27.301 1.00 27.27 186 LYS B O 1
ATOM 3420 N N . GLY B 1 95 ? 13.816 29.765 -27.932 1.00 25.29 187 GLY B N 1
ATOM 3421 C CA . GLY B 1 95 ? 13.002 28.997 -27.007 1.00 25.76 187 GLY B CA 1
ATOM 3422 C C . GLY B 1 95 ? 13.264 27.506 -27.086 1.00 23.48 187 GLY B C 1
ATOM 3423 O O . GLY B 1 95 ? 14.020 27.050 -27.944 1.00 19.67 187 GLY B O 1
ATOM 3427 N N . ASP B 1 96 ? 12.629 26.752 -26.190 1.00 17.61 188 ASP B N 1
ATOM 3428 C CA . ASP B 1 96 ? 12.873 25.316 -26.064 1.00 20.10 188 ASP B CA 1
ATOM 3429 C C . ASP B 1 96 ? 11.623 24.472 -26.317 1.00 17.87 188 ASP B C 1
ATOM 3430 O O . ASP B 1 96 ? 11.587 23.291 -25.973 1.00 18.91 188 ASP B O 1
ATOM 3439 N N . CYS B 1 97 ? 10.597 25.079 -26.901 1.00 15.55 189 CYS B N 1
ATOM 3440 C CA . CYS B 1 97 ? 9.399 24.344 -27.293 1.00 18.29 189 CYS B CA 1
ATOM 3441 C C . CYS B 1 97 ? 9.129 24.575 -28.777 1.00 18.34 189 CYS B C 1
ATOM 3442 O O . CYS B 1 97 ? 9.771 25.421 -29.403 1.00 16.24 189 CYS B O 1
ATOM 3449 N N . ALA B 1 98 ? 8.195 23.813 -29.337 1.00 17.84 190 ALA B N 1
ATOM 3450 C CA . ALA B 1 98 ? 7.935 23.856 -30.773 1.00 16.98 190 ALA B CA 1
ATOM 3451 C C . ALA B 1 98 ? 6.443 23.850 -31.098 1.00 13.84 190 ALA B C 1
ATOM 3452 O O . ALA B 1 98 ? 5.680 23.040 -30.566 1.00 13.74 190 ALA B O 1
ATOM 3459 N N . LEU B 1 99 ? 6.047 24.763 -31.982 1.00 11.45 191 LEU B N 1
ATOM 3460 C CA . LEU B 1 99 ? 4.680 24.829 -32.492 1.00 14.13 191 LEU B CA 1
ATOM 3461 C C . LEU B 1 99 ? 4.554 23.994 -33.749 1.00 16.78 191 LEU B C 1
ATOM 3462 O O . LEU B 1 99 ? 5.395 24.100 -34.642 1.00 15.41 191 LEU B O 1
ATOM 3478 N N . TYR B 1 100 ? 3.513 23.172 -33.834 1.00 16.15 192 TYR B N 1
ATOM 3479 C CA . TYR B 1 100 ? 3.244 22.485 -35.084 1.00 12.87 192 TYR B CA 1
ATOM 3480 C C . TYR B 1 100 ? 2.607 23.440 -36.076 1.00 18.63 192 TYR B C 1
ATOM 3481 O O . TYR B 1 100 ? 1.704 24.209 -35.732 1.00 14.22 192 TYR B O 1
ATOM 3499 N N . ALA B 1 101 ? 3.077 23.360 -37.315 1.00 12.79 193 ALA B N 1
ATOM 3500 C CA . ALA B 1 101 ? 2.483 24.079 -38.431 1.00 15.94 193 ALA B CA 1
ATOM 3501 C C . ALA B 1 101 ? 2.550 23.173 -39.650 1.00 18.77 193 ALA B C 1
ATOM 3502 O O . ALA B 1 101 ? 3.498 22.402 -39.801 1.00 16.34 193 ALA B O 1
ATOM 3509 N N . SER B 1 102 ? 1.543 23.243 -40.509 1.00 15.79 194 SER B N 1
ATOM 3510 C CA . SER B 1 102 ? 1.535 22.414 -41.708 1.00 21.22 194 SER B CA 1
ATOM 3511 C C . SER B 1 102 ? 2.354 23.092 -42.803 1.00 20.82 194 SER B C 1
ATOM 3512 O O . SER B 1 102 ? 2.449 24.317 -42.813 1.00 23.78 194 SER B O 1
ATOM 3520 N N . SER B 1 103 ? 2.948 22.328 -43.720 1.00 22.26 195 SER B N 1
ATOM 3521 C CA . SER B 1 103 ? 2.901 20.869 -43.738 1.00 19.41 195 SER B CA 1
ATOM 3522 C C . SER B 1 103 ? 4.097 20.267 -42.993 1.00 26.14 195 SER B C 1
ATOM 3523 O O . SER B 1 103 ? 5.234 20.349 -43.461 1.00 25.77 195 SER B O 1
ATOM 3531 N N . PHE B 1 104 ? 3.832 19.674 -41.832 1.00 24.04 196 PHE B N 1
ATOM 3532 C CA . PHE B 1 104 ? 4.858 19.000 -41.029 1.00 22.02 196 PHE B CA 1
ATOM 3533 C C . PHE B 1 104 ? 6.070 19.879 -40.731 1.00 23.97 196 PHE B C 1
ATOM 3534 O O . PHE B 1 104 ? 7.214 19.502 -40.988 1.00 20.66 196 PHE B O 1
ATOM 3551 N N . LYS B 1 105 ? 5.795 21.056 -40.182 1.00 23.08 197 LYS B N 1
ATOM 3552 C CA . LYS B 1 105 ? 6.829 21.970 -39.726 1.00 20.49 197 LYS B CA 1
ATOM 3553 C C . LYS B 1 105 ? 6.749 22.119 -38.220 1.00 18.79 197 LYS B C 1
ATOM 3554 O O . LYS B 1 105 ? 5.683 21.951 -37.624 1.00 16.31 197 LYS B O 1
ATOM 3573 N N . GLY B 1 106 ? 7.886 22.439 -37.617 1.00 17.88 198 GLY B N 1
ATOM 3574 C CA . GLY B 1 106 ? 7.954 22.804 -36.219 1.00 15.29 198 GLY B CA 1
ATOM 3575 C C . GLY B 1 106 ? 8.632 24.154 -36.088 1.00 16.13 198 GLY B C 1
ATOM 3576 O O . GLY B 1 106 ? 9.783 24.311 -36.488 1.00 18.89 198 GLY B O 1
ATOM 3580 N N . TYR B 1 107 ? 7.914 25.136 -35.554 1.00 16.00 199 TYR B N 1
ATOM 3581 C CA . TYR B 1 107 ? 8.489 26.452 -35.299 1.00 17.75 199 TYR B CA 1
ATOM 3582 C C . TYR B 1 107 ? 8.943 26.544 -33.849 1.00 19.24 199 TYR B C 1
ATOM 3583 O O . TYR B 1 107 ? 8.155 26.330 -32.932 1.00 16.43 199 TYR B O 1
ATOM 3601 N N . ILE B 1 108 ? 10.218 26.861 -33.648 1.00 18.78 200 ILE B N 1
ATOM 3602 C CA . ILE B 1 108 ? 10.764 27.005 -32.305 1.00 20.57 200 ILE B CA 1
ATOM 3603 C C . ILE B 1 108 ? 10.151 28.240 -31.654 1.00 22.09 200 ILE B C 1
ATOM 3604 O O . ILE B 1 108 ? 10.139 29.323 -32.242 1.00 21.41 200 ILE B O 1
ATOM 3620 N N . GLU B 1 109 ? 9.629 28.066 -30.445 1.00 18.17 201 GLU B N 1
ATOM 3621 C CA . GLU B 1 109 ? 8.939 29.143 -29.751 1.00 18.13 201 GLU B CA 1
ATOM 3622 C C . GLU B 1 109 ? 9.234 29.096 -28.260 1.00 19.85 201 GLU B C 1
ATOM 3623 O O . GLU B 1 109 ? 9.528 28.034 -27.703 1.00 17.15 201 GLU B O 1
ATOM 3635 N N . ASN B 1 110 ? 9.168 30.260 -27.625 1.00 21.76 202 ASN B N 1
ATOM 3636 C CA . ASN B 1 110 ? 9.292 30.361 -26.179 1.00 22.40 202 ASN B CA 1
ATOM 3637 C C . ASN B 1 110 ? 8.163 29.592 -25.495 1.00 18.61 202 ASN B C 1
ATOM 3638 O O . ASN B 1 110 ? 6.984 29.863 -25.726 1.00 17.60 202 ASN B O 1
ATOM 3649 N N . CYS B 1 111 ? 8.541 28.633 -24.654 1.00 15.24 203 CYS B N 1
ATOM 3650 C CA . CYS B 1 111 ? 7.584 27.779 -23.962 1.00 18.87 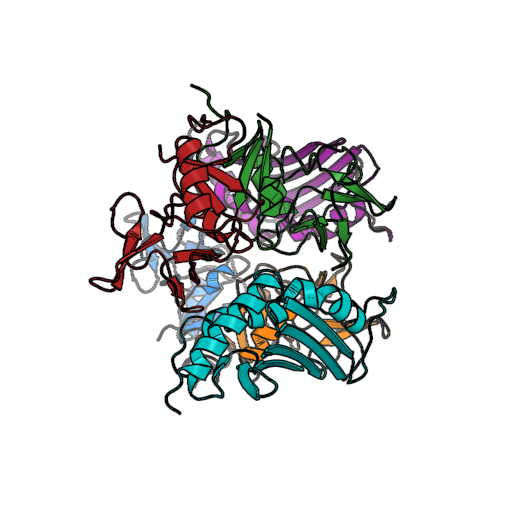203 CYS B CA 1
ATOM 3651 C C . CYS B 1 111 ? 6.517 28.573 -23.207 1.00 18.33 203 CYS B C 1
ATOM 3652 O O . CYS B 1 111 ? 5.426 28.065 -22.954 1.00 20.66 203 CYS B O 1
ATOM 3659 N N . SER B 1 112 ? 6.830 29.819 -22.859 1.00 17.86 204 SER B N 1
ATOM 3660 C CA . SER B 1 112 ? 5.916 30.656 -22.087 1.00 22.50 204 SER B CA 1
ATOM 3661 C C . SER B 1 112 ? 4.864 31.354 -22.948 1.00 20.68 204 SER B C 1
ATOM 3662 O O . SER B 1 112 ? 3.937 31.963 -22.420 1.00 22.63 204 SER B O 1
ATOM 3670 N N . THR B 1 113 ? 5.005 31.270 -24.267 1.00 18.95 205 THR B N 1
ATOM 3671 C CA . THR B 1 113 ? 4.096 31.964 -25.178 1.00 19.15 205 THR B CA 1
ATOM 3672 C C . THR B 1 113 ? 2.756 31.236 -25.307 1.00 18.16 205 THR B C 1
ATOM 3673 O O . THR B 1 113 ? 2.722 30.073 -25.709 1.00 16.01 205 THR B O 1
ATOM 3684 N N . PRO B 1 114 ? 1.645 31.917 -24.977 1.00 18.00 206 PRO B N 1
ATOM 3685 C CA . PRO B 1 114 ? 0.350 31.248 -25.140 1.00 17.87 206 PRO B CA 1
ATOM 3686 C C . PRO B 1 114 ? 0.050 30.892 -26.593 1.00 20.20 206 PRO B C 1
ATOM 3687 O O . PRO B 1 114 ? 0.187 31.737 -27.477 1.00 14.53 206 PRO B O 1
ATOM 3698 N N . ASN B 1 115 ? -0.342 29.644 -26.829 1.00 19.17 207 ASN B N 1
ATOM 3699 C CA . ASN B 1 115 ? -0.792 29.207 -28.146 1.00 16.49 207 ASN B CA 1
ATOM 3700 C C . ASN B 1 115 ? -1.897 28.165 -28.010 1.00 19.54 207 ASN B C 1
ATOM 3701 O O . ASN B 1 115 ? -2.061 27.557 -26.950 1.00 15.66 207 ASN B O 1
ATOM 3712 N N . THR B 1 116 ? -2.662 27.961 -29.077 1.00 16.41 208 THR B N 1
ATOM 3713 C CA . THR B 1 116 ? -3.612 26.859 -29.105 1.00 14.55 208 THR B CA 1
ATOM 3714 C C . THR B 1 116 ? -2.801 25.564 -29.139 1.00 16.01 208 THR B C 1
ATOM 3715 O O . THR B 1 116 ? -1.589 25.596 -29.359 1.00 12.88 208 THR B O 1
ATOM 3726 N N . TYR B 1 117 ? -3.446 24.429 -28.895 1.00 13.50 209 TYR B N 1
ATOM 3727 C CA . TYR B 1 117 ? -2.703 23.175 -28.800 1.00 13.00 209 TYR B CA 1
ATOM 3728 C C . TYR B 1 117 ? -3.513 21.958 -29.226 1.00 14.49 209 TYR B C 1
ATOM 3729 O O . TYR B 1 117 ? -4.744 21.996 -29.295 1.00 11.51 209 TYR B O 1
ATOM 3747 N N . ILE B 1 118 ? -2.782 20.885 -29.516 1.00 14.80 210 ILE B N 1
ATOM 3748 C CA . ILE B 1 118 ? -3.348 19.627 -29.975 1.00 18.21 210 ILE B CA 1
ATOM 3749 C C . ILE B 1 118 ? -3.006 18.514 -28.994 1.00 15.01 210 ILE B C 1
ATOM 3750 O O . ILE B 1 118 ? -1.834 18.276 -28.705 1.00 15.25 210 ILE B O 1
ATOM 3766 N N . CYS B 1 119 ? -4.031 17.845 -28.478 1.00 13.03 211 CYS B N 1
ATOM 3767 C CA . CYS B 1 119 ? -3.838 16.677 -27.628 1.00 16.24 211 CYS B CA 1
ATOM 3768 C C . CYS B 1 119 ? -3.968 15.420 -28.469 1.00 20.33 211 CYS B C 1
ATOM 3769 O O . CYS B 1 119 ? -4.712 15.394 -29.452 1.00 17.44 211 CYS B O 1
ATOM 3776 N N . MET B 1 120 ? -3.236 14.385 -28.075 1.00 20.62 212 MET B N 1
ATOM 3777 C CA . MET B 1 120 ? -3.224 13.123 -28.796 1.00 19.04 212 MET B CA 1
ATOM 3778 C C . MET B 1 120 ? -3.266 11.958 -27.822 1.00 24.41 212 MET B C 1
ATOM 3779 O O . MET B 1 120 ? -2.621 11.994 -26.773 1.00 20.80 212 MET B O 1
ATOM 3793 N N . GLN B 1 121 ? -4.031 10.931 -28.178 1.00 22.35 213 GLN B N 1
ATOM 3794 C CA . GLN B 1 121 ? -4.116 9.713 -27.386 1.00 24.56 213 GLN B CA 1
ATOM 3795 C C . GLN B 1 121 ? -4.148 8.501 -28.309 1.00 31.59 213 GLN B C 1
ATOM 3796 O O . GLN B 1 121 ? -5.071 8.346 -29.111 1.00 28.14 213 GLN B O 1
ATOM 3810 N N . ARG B 1 122 ? -3.137 7.645 -28.192 1.00 26.52 214 ARG B N 1
ATOM 3811 C CA . ARG B 1 122 ? -3.047 6.450 -29.023 1.00 33.12 214 ARG B CA 1
ATOM 3812 C C . ARG B 1 122 ? -4.103 5.415 -28.633 1.00 37.91 214 ARG B C 1
ATOM 3813 O O . ARG B 1 122 ? -4.624 5.431 -27.514 1.00 34.52 214 ARG B O 1
ATOM 3834 N N . THR B 1 123 ? -4.411 4.526 -29.575 1.00 42.55 215 THR B N 1
ATOM 3835 C CA . THR B 1 123 ? -5.441 3.504 -29.396 1.00 47.95 215 THR B CA 1
ATOM 3836 C C . THR B 1 123 ? -6.789 4.141 -29.072 1.00 47.59 215 THR B C 1
ATOM 3837 O O . THR B 1 123 ? -7.690 4.169 -29.914 1.00 48.20 215 THR B O 1
ATOM 3848 N N . GLU C 1 1 ? -21.096 71.394 -8.126 1.00 57.72 93 GLU C N 1
ATOM 3849 C CA . GLU C 1 1 ? -19.991 72.179 -7.586 1.00 64.40 93 GLU C CA 1
ATOM 3850 C C . GLU C 1 1 ? -18.719 71.951 -8.396 1.00 60.46 93 GLU C C 1
ATOM 3851 O O . GLU C 1 1 ? -18.309 72.806 -9.183 1.00 62.51 93 GLU C O 1
ATOM 3862 N N . SER C 1 2 ? -18.107 70.787 -8.197 1.00 55.28 94 SER C N 1
ATOM 3863 C CA . SER C 1 2 ? -16.857 70.437 -8.856 1.00 48.47 94 SER C CA 1
ATOM 3864 C C . SER C 1 2 ? -16.938 69.038 -9.447 1.00 42.81 94 SER C C 1
ATOM 3865 O O . SER C 1 2 ? -17.428 68.105 -8.805 1.00 35.00 94 SER C O 1
ATOM 3873 N N . TYR C 1 3 ? -16.457 68.908 -10.678 1.00 41.19 95 TYR C N 1
ATOM 3874 C CA . TYR C 1 3 ? -16.444 67.634 -11.379 1.00 38.72 95 TYR C CA 1
ATOM 3875 C C . TYR C 1 3 ? -15.019 67.168 -11.629 1.00 38.41 95 TYR C C 1
ATOM 3876 O O . TYR C 1 3 ? -14.099 67.975 -11.764 1.00 32.89 95 TYR C O 1
ATOM 3894 N N . CYS C 1 4 ? -14.853 65.853 -11.684 1.00 35.27 96 CYS C N 1
ATOM 3895 C CA . CYS C 1 4 ? -13.590 65.246 -12.064 1.00 33.31 96 CYS C CA 1
ATOM 3896 C C . CYS C 1 4 ? -13.632 64.911 -13.550 1.00 27.94 96 CYS C C 1
ATOM 3897 O O . CYS C 1 4 ? -14.616 64.360 -14.036 1.00 24.96 96 CYS C O 1
ATOM 3904 N N . GLY C 1 5 ? -12.573 65.259 -14.272 1.00 28.67 97 GLY C N 1
ATOM 3905 C CA . GLY C 1 5 ? -12.490 64.946 -15.687 1.00 31.01 97 GLY C CA 1
ATOM 3906 C C . GLY C 1 5 ? -12.065 66.130 -16.535 1.00 33.85 97 GLY C C 1
ATOM 3907 O O . GLY C 1 5 ? -11.450 67.067 -16.028 1.00 35.84 97 GLY C O 1
ATOM 3911 N N . PRO C 1 6 ? -12.391 66.097 -17.837 1.00 33.61 98 PRO C N 1
ATOM 3912 C CA . PRO C 1 6 ? -13.165 65.036 -18.492 1.00 34.25 98 PRO C CA 1
ATOM 3913 C C . PRO C 1 6 ? -12.428 63.695 -18.552 1.00 32.91 98 PRO C C 1
ATOM 3914 O O . PRO C 1 6 ? -11.200 63.661 -18.522 1.00 33.58 98 PRO C O 1
ATOM 3925 N N . CYS C 1 7 ? -13.195 62.610 -18.619 1.00 29.92 99 CYS C N 1
ATOM 3926 C CA . CYS C 1 7 ? -12.656 61.259 -18.747 1.00 30.84 99 CYS C CA 1
ATOM 3927 C C . CYS C 1 7 ? -13.492 60.459 -19.732 1.00 33.78 99 CYS C C 1
ATOM 3928 O O . CYS C 1 7 ? -14.602 60.863 -20.076 1.00 29.20 99 CYS C O 1
ATOM 3935 N N . PRO C 1 8 ? -12.963 59.314 -20.190 1.00 30.07 100 PRO C N 1
ATOM 3936 C CA . PRO C 1 8 ? -13.800 58.399 -20.968 1.00 29.87 100 PRO C CA 1
ATOM 3937 C C . PRO C 1 8 ? -14.997 57.928 -20.148 1.00 33.56 100 PRO C C 1
ATOM 3938 O O . PRO C 1 8 ? -14.919 57.895 -18.917 1.00 26.53 100 PRO C O 1
ATOM 3949 N N . LYS C 1 9 ? -16.086 57.579 -20.825 1.00 31.45 101 LYS C N 1
ATOM 3950 C CA . LYS C 1 9 ? -17.315 57.171 -20.154 1.00 38.12 101 LYS C CA 1
ATOM 3951 C C . LYS C 1 9 ? -17.066 56.015 -19.182 1.00 30.89 101 LYS C C 1
ATOM 3952 O O . LYS C 1 9 ? -16.410 55.034 -19.529 1.00 28.71 101 LYS C O 1
ATOM 3971 N N . ASN C 1 10 ? -17.578 56.160 -17.962 1.00 29.40 102 ASN C N 1
ATOM 3972 C CA . ASN C 1 10 ? -17.566 55.095 -16.957 1.00 21.26 102 ASN C CA 1
ATOM 3973 C C . ASN C 1 10 ? -16.171 54.670 -16.501 1.00 23.13 102 ASN C C 1
ATOM 3974 O O . ASN C 1 10 ? -15.980 53.538 -16.052 1.00 23.84 102 ASN C O 1
ATOM 3985 N N . TRP C 1 11 ? -15.202 55.573 -16.611 1.00 20.50 103 TRP C N 1
ATOM 3986 C CA . TRP C 1 11 ? -13.880 55.343 -16.034 1.00 23.43 103 TRP C CA 1
ATOM 3987 C C . TRP C 1 11 ? -13.826 55.907 -14.620 1.00 21.27 103 TRP C C 1
ATOM 3988 O O . TRP C 1 11 ? -14.659 56.727 -14.239 1.00 23.07 103 TRP C O 1
ATOM 4009 N N . ILE C 1 12 ? -12.852 55.455 -13.838 1.00 21.47 104 ILE C N 1
ATOM 4010 C CA . ILE C 1 12 ? -12.562 56.076 -12.552 1.00 22.27 104 ILE C CA 1
ATOM 4011 C C . ILE C 1 12 ? -11.920 57.428 -12.799 1.00 20.16 104 ILE C C 1
ATOM 4012 O O . ILE C 1 12 ? -11.097 57.559 -13.694 1.00 20.40 104 ILE C O 1
ATOM 4028 N N . CYS C 1 13 ? -12.291 58.426 -12.005 1.00 18.50 105 CYS C N 1
ATOM 4029 C CA . CYS C 1 13 ? -11.642 59.730 -12.068 1.00 21.47 105 CYS C CA 1
ATOM 4030 C C . CYS C 1 13 ? -11.168 60.124 -10.673 1.00 24.11 105 CYS C C 1
ATOM 4031 O O . CYS C 1 13 ? -11.949 60.137 -9.720 1.00 22.75 105 CYS C O 1
ATOM 4038 N N . TYR C 1 14 ? -9.880 60.430 -10.556 1.00 20.57 106 TYR C N 1
ATOM 4039 C CA . TYR C 1 14 ? -9.279 60.704 -9.259 1.00 19.53 106 TYR C CA 1
ATOM 4040 C C . TYR C 1 14 ? -8.063 61.607 -9.395 1.00 24.23 106 TYR C C 1
ATOM 4041 O O . TYR C 1 14 ? -7.074 61.243 -10.036 1.00 18.60 106 TYR C O 1
ATOM 4059 N N . LYS C 1 15 ? -8.157 62.784 -8.783 1.00 23.77 107 LYS C N 1
ATOM 4060 C CA . LYS C 1 15 ? -7.070 63.754 -8.756 1.00 22.66 107 LYS C CA 1
ATOM 4061 C C . LYS C 1 15 ? -6.482 63.992 -10.144 1.00 26.25 107 LYS C C 1
ATOM 4062 O O . LYS C 1 15 ? -5.304 63.722 -10.384 1.00 25.69 107 LYS C O 1
ATOM 4081 N N . ASN C 1 16 ? -7.324 64.477 -11.052 1.00 24.30 108 ASN C N 1
ATOM 4082 C CA . ASN C 1 16 ? -6.908 64.862 -12.399 1.00 29.43 108 ASN C CA 1
ATOM 4083 C C . ASN C 1 16 ? -6.390 63.700 -13.248 1.00 29.94 108 ASN C C 1
ATOM 4084 O O . ASN C 1 16 ? -5.692 63.920 -14.238 1.00 30.74 108 ASN C O 1
ATOM 4095 N N . ASN C 1 17 ? -6.729 62.472 -12.863 1.00 22.35 109 ASN C N 1
ATOM 4096 C CA . ASN C 1 17 ? -6.364 61.294 -13.650 1.00 21.33 109 ASN C CA 1
ATOM 4097 C C . ASN C 1 17 ? -7.542 60.352 -13.846 1.00 21.79 109 ASN C C 1
ATOM 4098 O O . ASN C 1 17 ? -8.331 60.125 -12.924 1.00 20.85 109 ASN C O 1
ATOM 4109 N N . CYS C 1 18 ? -7.646 59.804 -15.053 1.00 16.78 110 CYS C N 1
ATOM 4110 C CA . CYS C 1 18 ? -8.675 58.825 -15.382 1.00 19.50 110 CYS C CA 1
ATOM 4111 C C . CYS C 1 18 ? -8.083 57.420 -15.392 1.00 18.25 110 CYS C C 1
ATOM 4112 O O . CYS C 1 18 ? -6.991 57.210 -15.923 1.00 16.64 110 CYS C O 1
ATOM 4119 N N . TYR C 1 19 ? -8.806 56.462 -14.823 1.00 16.40 111 TYR C N 1
ATOM 4120 C CA . TYR C 1 19 ? -8.350 55.074 -14.793 1.00 16.58 111 TYR C CA 1
ATOM 4121 C C . TYR C 1 19 ? -9.442 54.103 -15.219 1.00 18.92 111 TYR C C 1
ATOM 4122 O O . TYR C 1 19 ? -10.626 54.362 -15.018 1.00 17.47 111 TYR C O 1
ATOM 4140 N N . GLN C 1 20 ? -9.035 52.978 -15.797 1.00 18.21 112 GLN C N 1
ATOM 4141 C CA . GLN C 1 20 ? -9.954 51.869 -16.025 1.00 19.09 112 GLN C CA 1
ATOM 4142 C C . GLN C 1 20 ? -9.246 50.536 -15.845 1.00 17.43 112 GLN C C 1
ATOM 4143 O O . GLN C 1 20 ? -8.135 50.330 -16.337 1.00 15.67 112 GLN C O 1
ATOM 4157 N N . PHE C 1 21 ? -9.911 49.643 -15.122 1.00 16.74 113 PHE C N 1
ATOM 4158 C CA . PHE C 1 21 ? -9.411 48.302 -14.867 1.00 19.52 113 PHE C CA 1
ATOM 4159 C C . PHE C 1 21 ? -10.086 47.323 -15.811 1.00 21.23 113 PHE C C 1
ATOM 4160 O O . PHE C 1 21 ? -11.263 47.011 -15.651 1.00 24.99 113 PHE C O 1
ATOM 4177 N N . PHE C 1 22 ? -9.339 46.858 -16.805 1.00 16.23 114 PHE C N 1
ATOM 4178 C CA . PHE C 1 22 ? -9.855 45.885 -17.757 1.00 21.01 114 PHE C CA 1
ATOM 4179 C C . PHE C 1 22 ? -9.597 44.462 -17.277 1.00 23.07 114 PHE C C 1
ATOM 4180 O O . PHE C 1 22 ? -8.447 44.064 -17.067 1.00 19.02 114 PHE C O 1
ATOM 4197 N N . ASP C 1 23 ? -10.676 43.702 -17.113 1.00 17.95 115 ASP C N 1
ATOM 4198 C CA . ASP C 1 23 ? -10.596 42.336 -16.605 1.00 23.68 115 ASP C CA 1
ATOM 4199 C C . ASP C 1 23 ? -10.397 41.329 -17.734 1.00 26.50 115 ASP C C 1
ATOM 4200 O O . ASP C 1 23 ? -10.405 40.120 -17.503 1.00 28.70 115 ASP C O 1
ATOM 4209 N N . GLU C 1 24 ? -10.227 41.832 -18.952 1.00 22.96 116 GLU C N 1
ATOM 4210 C CA . GLU C 1 24 ? -9.886 40.989 -20.091 1.00 27.29 116 GLU C CA 1
ATOM 4211 C C . GLU C 1 24 ? -8.406 40.646 -20.029 1.00 28.42 116 GLU C C 1
ATOM 4212 O O . GLU C 1 24 ? -7.556 41.538 -20.019 1.00 29.30 116 GLU C O 1
ATOM 4224 N N . SER C 1 25 ? -8.096 39.357 -19.979 1.00 18.99 117 SER C N 1
ATOM 4225 C CA . SER C 1 25 ? -6.709 38.922 -19.893 1.00 24.06 117 SER C CA 1
ATOM 4226 C C . SER C 1 25 ? -6.009 39.087 -21.240 1.00 23.72 117 SER C C 1
ATOM 4227 O O . SER C 1 25 ? -6.420 38.498 -22.238 1.00 23.97 117 SER C O 1
ATOM 4235 N N . LYS C 1 26 ? -4.950 39.895 -21.255 1.00 19.67 118 LYS C N 1
ATOM 4236 C CA . LYS C 1 26 ? -4.202 40.183 -22.476 1.00 18.97 118 LYS C CA 1
ATOM 4237 C C . LYS C 1 26 ? -2.705 40.264 -22.190 1.00 19.32 118 LYS C C 1
ATOM 4238 O O . LYS C 1 26 ? -2.304 40.608 -21.081 1.00 17.06 118 LYS C O 1
ATOM 4257 N N . ASN C 1 27 ? -1.876 39.965 -23.186 1.00 16.38 119 ASN C N 1
ATOM 4258 C CA . ASN C 1 27 ? -0.438 40.141 -23.016 1.00 19.02 119 ASN C CA 1
ATOM 4259 C C . ASN C 1 27 ? -0.135 41.640 -23.019 1.00 17.17 119 ASN C C 1
ATOM 4260 O O . ASN C 1 27 ? -1.030 42.453 -23.271 1.00 15.21 119 ASN C O 1
ATOM 4271 N N . TRP C 1 28 ? 1.108 42.013 -22.734 1.00 17.45 120 TRP C N 1
ATOM 4272 C CA . TRP C 1 28 ? 1.443 43.427 -22.571 1.00 16.39 120 TRP C CA 1
ATOM 4273 C C . TRP C 1 28 ? 1.229 44.216 -23.861 1.00 19.16 120 TRP C C 1
ATOM 4274 O O . TRP C 1 28 ? 0.768 45.360 -23.822 1.00 20.05 120 TRP C O 1
ATOM 4295 N N . TYR C 1 29 ? 1.555 43.605 -24.998 1.00 17.25 121 TYR C N 1
ATOM 4296 C CA . TYR C 1 29 ? 1.432 44.280 -26.289 1.00 19.29 121 TYR C CA 1
ATOM 4297 C C . TYR C 1 29 ? -0.035 44.502 -26.645 1.00 19.51 121 TYR C C 1
ATOM 4298 O O . TYR C 1 29 ? -0.406 45.554 -27.164 1.00 22.89 121 TYR C O 1
ATOM 4316 N N . GLU C 1 30 ? -0.864 43.503 -26.363 1.00 19.03 122 GLU C N 1
ATOM 4317 C CA . GLU C 1 30 ? -2.296 43.606 -26.607 1.00 20.24 122 GLU C CA 1
ATOM 4318 C C . GLU C 1 30 ? -2.911 44.657 -25.688 1.00 22.15 122 GLU C C 1
ATOM 4319 O O . GLU C 1 30 ? -3.781 45.424 -26.098 1.00 21.67 122 GLU C O 1
ATOM 4331 N N . SER C 1 31 ? -2.442 44.696 -24.446 1.00 20.16 123 SER C N 1
ATOM 4332 C CA . SER C 1 31 ? -2.934 45.664 -23.473 1.00 21.59 123 SER C CA 1
ATOM 4333 C C . SER C 1 31 ? -2.539 47.085 -23.865 1.00 20.70 123 SER C C 1
ATOM 4334 O O . SER C 1 31 ? -3.328 48.019 -23.717 1.00 19.90 123 SER C O 1
ATOM 4342 N N . GLN C 1 32 ? -1.318 47.244 -24.366 1.00 24.47 124 GLN C N 1
ATOM 4343 C CA . GLN C 1 32 ? -0.843 48.550 -24.805 1.00 22.72 124 GLN C CA 1
ATOM 4344 C C . GLN C 1 32 ? -1.706 49.080 -25.946 1.00 24.57 124 GLN C C 1
ATOM 4345 O O . GLN C 1 32 ? -2.072 50.256 -25.962 1.00 20.57 124 GLN C O 1
ATOM 4359 N N . ALA C 1 33 ? -2.013 48.209 -26.905 1.00 22.47 125 ALA C N 1
ATOM 4360 C CA . ALA C 1 33 ? -2.833 48.589 -28.053 1.00 26.65 125 ALA C CA 1
ATOM 4361 C C . ALA C 1 33 ? -4.243 48.953 -27.612 1.00 27.08 125 ALA C C 1
ATOM 4362 O O . ALA C 1 33 ? -4.863 49.867 -28.162 1.00 28.57 125 ALA C O 1
ATOM 4369 N N . SER C 1 34 ? -4.747 48.225 -26.622 1.00 19.59 126 SER C N 1
ATOM 4370 C CA . SER C 1 34 ? -6.082 48.473 -26.088 1.00 26.30 126 SER C CA 1
ATOM 4371 C C . SER C 1 34 ? -6.193 49.891 -25.531 1.00 26.98 126 SER C C 1
ATOM 4372 O O . SER C 1 34 ? -7.138 50.616 -25.844 1.00 26.20 126 SER C O 1
ATOM 4380 N N . CYS C 1 35 ? -5.218 50.285 -24.717 1.00 24.31 127 CYS C N 1
ATOM 4381 C CA . CYS C 1 35 ? -5.209 51.616 -24.121 1.00 23.85 127 CYS C CA 1
ATOM 4382 C C . CYS C 1 35 ? -5.053 52.705 -25.182 1.00 28.40 127 CYS C C 1
ATOM 4383 O O . CYS C 1 35 ? -5.731 53.734 -25.127 1.00 25.10 127 CYS C O 1
ATOM 4390 N N . MET C 1 36 ? -4.159 52.476 -26.142 1.00 24.31 128 MET C N 1
ATOM 4391 C CA . MET C 1 36 ? -3.917 53.445 -27.210 1.00 28.72 128 MET C CA 1
ATOM 4392 C C . MET C 1 36 ? -5.173 53.665 -28.049 1.00 28.90 128 MET C C 1
ATOM 4393 O O . MET C 1 36 ? -5.436 54.776 -28.504 1.00 34.94 128 MET C O 1
ATOM 4407 N N . SER C 1 37 ? -5.945 52.601 -28.246 1.00 29.07 129 SER C N 1
ATOM 4408 C CA . SER C 1 37 ? -7.157 52.672 -29.055 1.00 32.00 129 SER C CA 1
ATOM 4409 C C . SER C 1 37 ? -8.256 53.469 -28.358 1.00 36.56 129 SER C C 1
ATOM 4410 O O . SER C 1 37 ? -9.307 53.735 -28.945 1.00 32.22 129 SER C O 1
ATOM 4418 N N . GLN C 1 38 ? -8.010 53.834 -27.102 1.00 33.51 130 GLN C N 1
ATOM 4419 C CA . GLN C 1 38 ? -8.946 54.642 -26.331 1.00 30.27 130 GLN C CA 1
ATOM 4420 C C . GLN C 1 38 ? -8.314 55.976 -25.955 1.00 26.64 130 GLN C C 1
ATOM 4421 O O . GLN C 1 38 ? -8.730 56.622 -24.995 1.00 31.87 130 GLN C O 1
ATOM 4435 N N . ASN C 1 39 ? -7.312 56.382 -26.730 1.00 25.72 131 ASN C N 1
ATOM 4436 C CA . ASN C 1 39 ? -6.593 57.631 -26.495 1.00 31.52 131 ASN C CA 1
ATOM 4437 C C . ASN C 1 39 ? -6.008 57.676 -25.091 1.00 30.51 131 ASN C C 1
ATOM 4438 O O . ASN C 1 39 ? -5.996 58.719 -24.433 1.00 30.75 131 ASN C O 1
ATOM 4449 N N . ALA C 1 40 ? -5.522 56.526 -24.641 1.00 27.31 132 ALA C N 1
ATOM 4450 C CA . ALA C 1 40 ? -4.952 56.397 -23.311 1.00 24.35 132 ALA C CA 1
ATOM 4451 C C . ALA C 1 40 ? -3.654 55.604 -23.376 1.00 22.93 132 ALA C C 1
ATOM 4452 O O . ALA C 1 40 ? -3.175 55.264 -24.456 1.00 22.28 132 ALA C O 1
ATOM 4459 N N . SER C 1 41 ? -3.086 55.317 -22.211 1.00 23.85 133 SER C N 1
ATOM 4460 C CA . SER C 1 41 ? -1.908 54.470 -22.123 1.00 19.49 133 SER C CA 1
ATOM 4461 C C . SER C 1 41 ? -2.035 53.561 -20.913 1.00 19.76 133 SER C C 1
ATOM 4462 O O . SER C 1 41 ? -2.954 53.714 -20.106 1.00 21.65 133 SER C O 1
ATOM 4470 N N . LEU C 1 42 ? -1.131 52.597 -20.799 1.00 15.30 134 LEU C N 1
ATOM 4471 C CA . LEU C 1 42 ? -1.085 51.753 -19.618 1.00 16.31 134 LEU C CA 1
ATOM 4472 C C . LEU C 1 42 ? -0.722 52.605 -18.413 1.00 18.61 134 LEU C C 1
ATOM 4473 O O . LEU C 1 42 ? -0.102 53.660 -18.558 1.00 17.38 134 LEU C O 1
ATOM 4489 N N . LEU C 1 43 ? -1.122 52.145 -17.232 1.00 17.61 135 LEU C N 1
ATOM 4490 C CA . LEU C 1 43 ? -0.861 52.863 -15.990 1.00 16.82 135 LEU C CA 1
ATOM 4491 C C . LEU C 1 43 ? 0.574 53.365 -15.907 1.00 17.04 135 LEU C C 1
ATOM 4492 O O . LEU C 1 43 ? 1.521 52.614 -16.145 1.00 17.43 135 LEU C O 1
ATOM 4508 N N . LYS C 1 44 ? 0.716 54.650 -15.601 1.00 17.22 136 LYS C N 1
ATOM 4509 C CA . LYS C 1 44 ? 2.000 55.223 -15.224 1.00 18.54 136 LYS C CA 1
ATOM 4510 C C . LYS C 1 44 ? 1.937 55.661 -13.766 1.00 20.47 136 LYS C C 1
ATOM 4511 O O . LYS C 1 44 ? 1.050 56.424 -13.383 1.00 19.64 136 LYS C O 1
ATOM 4530 N N . VAL C 1 45 ? 2.879 55.174 -12.962 1.00 17.55 137 VAL C N 1
ATOM 4531 C CA . VAL C 1 45 ? 2.946 55.507 -11.540 1.00 20.81 137 VAL C CA 1
ATOM 4532 C C . VAL C 1 45 ? 3.952 56.623 -11.309 1.00 21.28 137 VAL C C 1
ATOM 4533 O O . VAL C 1 45 ? 5.166 56.402 -11.400 1.00 21.39 137 VAL C O 1
ATOM 4546 N N . TYR C 1 46 ? 3.447 57.812 -10.992 1.00 20.38 138 TYR C N 1
ATOM 4547 C CA . TYR C 1 46 ? 4.298 58.989 -10.848 1.00 21.11 138 TYR C CA 1
ATOM 4548 C C . TYR C 1 46 ? 4.204 59.608 -9.457 1.00 24.17 138 TYR C C 1
ATOM 4549 O O . TYR C 1 46 ? 5.071 60.393 -9.071 1.00 24.32 138 TYR C O 1
ATOM 4567 N N . SER C 1 47 ? 3.160 59.265 -8.704 1.00 20.17 139 SER C N 1
ATOM 4568 C CA . SER C 1 47 ? 2.980 59.837 -7.369 1.00 25.07 139 SER C CA 1
ATOM 4569 C C . SER C 1 47 ? 2.203 58.946 -6.407 1.00 22.13 139 SER C C 1
ATOM 4570 O O . SER C 1 47 ? 1.051 58.586 -6.664 1.00 19.25 139 SER C O 1
ATOM 4578 N N . LYS C 1 48 ? 2.828 58.620 -5.280 1.00 15.89 140 LYS C N 1
ATOM 4579 C CA . LYS C 1 48 ? 2.167 57.822 -4.254 1.00 23.70 140 LYS C CA 1
ATOM 4580 C C . LYS C 1 48 ? 0.968 58.551 -3.655 1.00 24.90 140 LYS C C 1
ATOM 4581 O O . LYS C 1 48 ? -0.012 57.922 -3.258 1.00 26.09 140 LYS C O 1
ATOM 4600 N N . GLU C 1 49 ? 1.046 59.876 -3.593 1.00 24.55 141 GLU C N 1
ATOM 4601 C CA . GLU C 1 49 ? -0.002 60.674 -2.963 1.00 26.23 141 GLU C CA 1
ATOM 4602 C C . GLU C 1 49 ? -1.169 60.917 -3.914 1.00 24.95 141 GLU C C 1
ATOM 4603 O O . GLU C 1 49 ? -2.327 60.758 -3.534 1.00 21.89 141 GLU C O 1
ATOM 4615 N N . ASP C 1 50 ? -0.867 61.296 -5.152 1.00 22.41 142 ASP C N 1
ATOM 4616 C CA . ASP C 1 50 ? -1.915 61.567 -6.129 1.00 21.49 142 ASP C CA 1
ATOM 4617 C C . ASP C 1 50 ? -2.560 60.282 -6.633 1.00 21.91 142 ASP C C 1
ATOM 4618 O O . ASP C 1 50 ? -3.686 60.300 -7.128 1.00 24.05 142 ASP C O 1
ATOM 4627 N N . GLN C 1 51 ? -1.849 59.167 -6.501 1.00 17.21 143 GLN C N 1
ATOM 4628 C CA . GLN C 1 51 ? -2.357 57.882 -6.969 1.00 20.06 143 GLN C CA 1
ATOM 4629 C C . GLN C 1 51 ? -2.424 56.890 -5.819 1.00 19.18 143 GLN C C 1
ATOM 4630 O O . GLN C 1 51 ? -2.183 55.696 -5.994 1.00 17.46 143 GLN C O 1
ATOM 4644 N N . ASP C 1 52 ? -2.770 57.395 -4.639 1.00 22.78 144 ASP C N 1
ATOM 4645 C CA . ASP C 1 52 ? -2.791 56.572 -3.438 1.00 23.80 144 ASP C CA 1
ATOM 4646 C C . ASP C 1 52 ? -3.893 55.512 -3.492 1.00 19.24 144 ASP C C 1
ATOM 4647 O O . ASP C 1 52 ? -3.854 54.538 -2.740 1.00 21.24 144 ASP C O 1
ATOM 4656 N N . LEU C 1 53 ? -4.864 55.678 -4.386 1.00 18.41 145 LEU C N 1
ATOM 4657 C CA . LEU C 1 53 ? -5.892 54.652 -4.544 1.00 19.62 145 LEU C CA 1
ATOM 4658 C C . LEU C 1 53 ? -5.274 53.321 -4.976 1.00 20.78 145 LEU C C 1
ATOM 4659 O O . LEU C 1 53 ? -5.893 52.270 -4.826 1.00 14.96 145 LEU C O 1
ATOM 4675 N N . LEU C 1 54 ? -4.048 53.365 -5.494 1.00 16.14 146 LEU C N 1
ATOM 4676 C CA . LEU C 1 54 ? -3.384 52.158 -5.983 1.00 16.03 146 LEU C CA 1
ATOM 4677 C C . LEU C 1 54 ? -2.981 51.231 -4.840 1.00 17.57 146 LEU C C 1
ATOM 4678 O O . LEU C 1 54 ? -2.655 50.065 -5.067 1.00 16.74 146 LEU C O 1
ATOM 4694 N N . LYS C 1 55 ? -3.014 51.744 -3.613 1.00 19.33 147 LYS C N 1
ATOM 4695 C CA . LYS C 1 55 ? -2.750 50.925 -2.433 1.00 19.87 147 LYS C CA 1
ATOM 4696 C C . LYS C 1 55 ? -3.839 49.877 -2.192 1.00 17.73 147 LYS C C 1
ATOM 4697 O O . LYS C 1 55 ? -3.603 48.867 -1.526 1.00 19.26 147 LYS C O 1
ATOM 4716 N N . LEU C 1 56 ? -5.028 50.122 -2.732 1.00 15.82 148 LEU C N 1
ATOM 4717 C CA . LEU C 1 56 ? -6.210 49.333 -2.387 1.00 18.04 148 LEU C CA 1
ATOM 4718 C C . LEU C 1 56 ? -6.593 48.304 -3.450 1.00 18.60 148 LEU C C 1
ATOM 4719 O O . LEU C 1 56 ? -7.686 47.744 -3.405 1.00 15.31 148 LEU C O 1
ATOM 4735 N N . VAL C 1 57 ? -5.697 48.054 -4.398 1.00 16.71 149 VAL C N 1
ATOM 4736 C CA . VAL C 1 57 ? -6.011 47.210 -5.548 1.00 14.87 149 VAL C CA 1
ATOM 4737 C C . VAL C 1 57 ? -5.503 45.783 -5.380 1.00 14.53 149 VAL C C 1
ATOM 4738 O O . VAL C 1 57 ? -4.311 45.568 -5.166 1.00 16.23 149 VAL C O 1
ATOM 4751 N N . LYS C 1 58 ? -6.408 44.816 -5.500 1.00 13.93 150 LYS C N 1
ATOM 4752 C CA . LYS C 1 58 ? -6.044 43.402 -5.450 1.00 18.06 150 LYS C CA 1
ATOM 4753 C C . LYS C 1 58 ? -5.531 42.912 -6.797 1.00 15.46 150 LYS C C 1
ATOM 4754 O O . LYS C 1 58 ? -5.715 43.570 -7.819 1.00 15.34 150 LYS C O 1
ATOM 4773 N N . SER C 1 59 ? -4.903 41.742 -6.777 1.00 16.11 151 SER C N 1
ATOM 4774 C CA . SER C 1 59 ? -4.426 41.078 -7.985 1.00 17.40 151 SER C CA 1
ATOM 4775 C C . SER C 1 59 ? -3.319 41.859 -8.690 1.00 14.09 151 SER C C 1
ATOM 4776 O O . SER C 1 59 ? -2.799 42.846 -8.168 1.00 16.03 151 SER C O 1
ATOM 4784 N N . TYR C 1 60 ? -2.961 41.385 -9.877 1.00 12.60 152 TYR C N 1
ATOM 4785 C CA . TYR C 1 60 ? -1.828 41.905 -10.624 1.00 11.73 152 TYR C CA 1
ATOM 4786 C C . TYR C 1 60 ? -2.312 42.429 -11.968 1.00 17.09 152 TYR C C 1
ATOM 4787 O O . TYR C 1 60 ? -3.220 41.852 -12.575 1.00 15.23 152 TYR C O 1
ATOM 4805 N N . HIS C 1 61 ? -1.711 43.521 -12.428 1.00 11.85 153 HIS C N 1
ATOM 4806 C CA . HIS C 1 61 ? -2.185 44.203 -13.628 1.00 13.69 153 HIS C CA 1
ATOM 4807 C C . HIS C 1 61 ? -1.038 44.802 -14.415 1.00 13.10 153 HIS C C 1
ATOM 4808 O O . HIS C 1 61 ? -0.106 45.358 -13.836 1.00 13.18 153 HIS C O 1
ATOM 4823 N N . TRP C 1 62 ? -1.104 44.682 -15.738 1.00 15.58 154 TRP C N 1
ATOM 4824 C CA . TRP C 1 62 ? -0.104 45.295 -16.598 1.00 15.13 154 TRP C CA 1
ATOM 4825 C C . TRP C 1 62 ? -0.118 46.805 -16.411 1.00 15.13 154 TRP C C 1
ATOM 4826 O O . TRP C 1 62 ? -1.175 47.430 -16.468 1.00 13.30 154 TRP C O 1
ATOM 4847 N N . MET C 1 63 ? 1.060 47.377 -16.184 1.00 13.13 155 MET C N 1
ATOM 4848 C CA . MET C 1 63 ? 1.247 48.820 -16.244 1.00 15.17 155 MET C CA 1
ATOM 4849 C C . MET C 1 63 ? 2.264 49.134 -17.341 1.00 17.69 155 MET C C 1
ATOM 4850 O O . MET C 1 63 ? 2.792 48.226 -17.983 1.00 15.06 155 MET C O 1
ATOM 4864 N N . GLY C 1 64 ? 2.542 50.415 -17.549 1.00 15.94 156 GLY C N 1
ATOM 4865 C CA . GLY C 1 64 ? 3.297 50.843 -18.714 1.00 17.37 156 GLY C CA 1
ATOM 4866 C C . GLY C 1 64 ? 4.802 50.829 -18.544 1.00 19.77 156 GLY C C 1
ATOM 4867 O O . GLY C 1 64 ? 5.513 51.512 -19.281 1.00 21.61 156 GLY C O 1
ATOM 4871 N N . LEU C 1 65 ? 5.289 50.047 -17.585 1.00 18.34 157 LEU C N 1
ATOM 4872 C CA . LEU C 1 65 ? 6.714 50.015 -17.271 1.00 17.73 157 LEU C CA 1
ATOM 4873 C C . LEU C 1 65 ? 7.415 48.890 -18.029 1.00 18.37 157 LEU C C 1
ATOM 4874 O O . LEU C 1 65 ? 7.014 47.726 -17.935 1.00 16.44 157 LEU C O 1
ATOM 4890 N N . VAL C 1 66 ? 8.462 49.247 -18.774 1.00 19.08 158 VAL C N 1
ATOM 4891 C CA . VAL C 1 66 ? 9.199 48.292 -19.595 1.00 18.04 158 VAL C CA 1
ATOM 4892 C C . VAL C 1 66 ? 10.704 48.381 -19.349 1.00 20.45 158 VAL C C 1
ATOM 4893 O O . VAL C 1 66 ? 11.209 49.396 -18.873 1.00 18.61 158 VAL C O 1
ATOM 4906 N N . HIS C 1 67 ? 11.405 47.314 -19.716 1.00 16.25 159 HIS C N 1
ATOM 4907 C CA . HIS C 1 67 ? 12.812 47.135 -19.375 1.00 21.00 159 HIS C CA 1
ATOM 4908 C C . HIS C 1 67 ? 13.698 47.078 -20.616 1.00 21.62 159 HIS C C 1
ATOM 4909 O O . HIS C 1 67 ? 13.470 46.273 -21.516 1.00 19.38 159 HIS C O 1
ATOM 4924 N N . ILE C 1 68 ? 14.703 47.947 -20.656 1.00 25.17 160 ILE C N 1
ATOM 4925 C CA . ILE C 1 68 ? 15.714 47.923 -21.708 1.00 25.24 160 ILE C CA 1
ATOM 4926 C C . ILE C 1 68 ? 16.835 46.958 -21.317 1.00 32.27 160 ILE C C 1
ATOM 4927 O O . ILE C 1 68 ? 17.581 47.241 -20.379 1.00 31.75 160 ILE C O 1
ATOM 4943 N N . PRO C 1 69 ? 16.965 45.817 -22.025 1.00 32.29 161 PRO C N 1
ATOM 4944 C CA . PRO C 1 69 ? 18.018 44.864 -21.642 1.00 33.49 161 PRO C CA 1
ATOM 4945 C C . PRO C 1 69 ? 19.426 45.439 -21.793 1.00 38.43 161 PRO C C 1
ATOM 4946 O O . PRO C 1 69 ? 20.344 45.006 -21.093 1.00 39.19 161 PRO C O 1
ATOM 4957 N N . THR C 1 70 ? 19.577 46.399 -22.701 1.00 41.08 162 THR C N 1
ATOM 4958 C CA . THR C 1 70 ? 20.863 47.035 -22.974 1.00 43.65 162 THR C CA 1
ATOM 4959 C C . THR C 1 70 ? 21.495 47.605 -21.709 1.00 48.57 162 THR C C 1
ATOM 4960 O O . THR C 1 70 ? 22.589 47.196 -21.318 1.00 52.38 162 THR C O 1
ATOM 4971 N N . ASN C 1 71 ? 20.799 48.544 -21.075 1.00 46.77 163 ASN C N 1
ATOM 4972 C CA . ASN C 1 71 ? 21.340 49.264 -19.928 1.00 44.73 163 ASN C CA 1
ATOM 4973 C C . ASN C 1 71 ? 20.590 48.965 -18.630 1.00 46.38 163 ASN C C 1
ATOM 4974 O O . ASN C 1 71 ? 20.716 49.698 -17.648 1.00 47.39 163 ASN C O 1
ATOM 4985 N N . GLY C 1 72 ? 19.813 47.885 -18.633 1.00 43.17 164 GLY C N 1
ATOM 4986 C CA . GLY C 1 72 ? 19.118 47.429 -17.441 1.00 38.67 164 GLY C CA 1
ATOM 4987 C C . GLY C 1 72 ? 18.202 48.466 -16.815 1.00 39.65 164 GLY C C 1
ATOM 4988 O O . GLY C 1 72 ? 17.958 48.435 -15.609 1.00 42.49 164 GLY C O 1
ATOM 4992 N N . SER C 1 73 ? 17.686 49.376 -17.636 1.00 34.82 165 SER C N 1
ATOM 4993 C CA . SER C 1 73 ? 16.856 50.474 -17.153 1.00 32.20 165 SER C CA 1
ATOM 4994 C C . SER C 1 73 ? 15.364 50.169 -17.287 1.00 27.87 165 SER C C 1
ATOM 4995 O O . SER C 1 73 ? 14.943 49.486 -18.223 1.00 25.68 165 SER C O 1
ATOM 5003 N N . TRP C 1 74 ? 14.579 50.679 -16.340 1.00 31.94 166 TRP C N 1
ATOM 5004 C CA . TRP C 1 74 ? 13.119 50.583 -16.387 1.00 23.07 166 TRP C CA 1
ATOM 5005 C C . TRP C 1 74 ? 12.515 51.944 -16.699 1.00 27.85 166 TRP C C 1
ATOM 5006 O O . TRP C 1 74 ? 12.805 52.927 -16.018 1.00 29.97 166 TRP C O 1
ATOM 5027 N N . GLN C 1 75 ? 11.676 52.003 -17.727 1.00 22.33 167 GLN C N 1
ATOM 5028 C CA . GLN C 1 75 ? 11.066 53.265 -18.126 1.00 24.92 167 GLN C CA 1
ATOM 5029 C C . GLN C 1 75 ? 9.614 53.084 -18.554 1.00 20.54 167 GLN C C 1
ATOM 5030 O O . GLN C 1 75 ? 9.185 51.984 -18.912 1.00 18.82 167 GLN C O 1
ATOM 5044 N N . TRP C 1 76 ? 8.865 54.180 -18.504 1.00 19.48 168 TRP C N 1
ATOM 5045 C CA . TRP C 1 76 ? 7.471 54.186 -18.926 1.00 24.91 168 TRP C CA 1
ATOM 5046 C C . TRP C 1 76 ? 7.401 54.322 -20.439 1.00 28.19 168 TRP C C 1
ATOM 5047 O O . TRP C 1 76 ? 8.390 54.684 -21.077 1.00 29.68 168 TRP C O 1
ATOM 5068 N N . GLU C 1 77 ? 6.242 54.030 -21.020 1.00 30.70 169 GLU C N 1
ATOM 5069 C CA . GLU C 1 77 ? 6.122 54.022 -22.474 1.00 35.60 169 GLU C CA 1
ATOM 5070 C C . GLU C 1 77 ? 6.155 55.434 -23.049 1.00 36.18 169 GLU C C 1
ATOM 5071 O O . GLU C 1 77 ? 6.337 55.608 -24.254 1.00 37.85 169 GLU C O 1
ATOM 5083 N N . ASP C 1 78 ? 5.994 56.440 -22.192 1.00 34.47 170 ASP C N 1
ATOM 5084 C CA . ASP C 1 78 ? 6.132 57.827 -22.629 1.00 33.57 170 ASP C CA 1
ATOM 5085 C C . ASP C 1 78 ? 7.609 58.221 -22.703 1.00 33.88 170 ASP C C 1
ATOM 5086 O O . ASP C 1 78 ? 7.943 59.327 -23.127 1.00 37.21 170 ASP C O 1
ATOM 5095 N N . GLY C 1 79 ? 8.484 57.311 -22.277 1.00 32.03 171 GLY C N 1
ATOM 5096 C CA . GLY C 1 79 ? 9.920 57.506 -22.382 1.00 35.58 171 GLY C CA 1
ATOM 5097 C C . GLY C 1 79 ? 10.576 57.946 -21.087 1.00 32.10 171 GLY C C 1
ATOM 5098 O O . GLY C 1 79 ? 11.790 57.817 -20.924 1.00 32.64 171 GLY C O 1
ATOM 5102 N N . SER C 1 80 ? 9.777 58.463 -20.159 1.00 32.52 172 SER C N 1
ATOM 5103 C CA . SER C 1 80 ? 10.301 58.957 -18.891 1.00 30.32 172 SER C CA 1
ATOM 5104 C C . SER C 1 80 ? 10.860 57.828 -18.032 1.00 29.58 172 SER C C 1
ATOM 5105 O O . SER C 1 80 ? 10.442 56.675 -18.146 1.00 27.69 172 SER C O 1
ATOM 5113 N N . ILE C 1 81 ? 11.811 58.174 -17.170 1.00 28.71 173 ILE C N 1
ATOM 5114 C CA . ILE C 1 81 ? 12.416 57.214 -16.256 1.00 33.40 173 ILE C CA 1
ATOM 5115 C C . ILE C 1 81 ? 11.462 56.904 -15.106 1.00 29.48 173 ILE C C 1
ATOM 5116 O O . ILE C 1 81 ? 10.612 57.725 -14.757 1.00 29.36 173 ILE C O 1
ATOM 5132 N N . LEU C 1 82 ? 11.589 55.712 -14.534 1.00 25.61 174 LEU C N 1
ATOM 5133 C CA . LEU C 1 82 ? 10.914 55.404 -13.281 1.00 23.61 174 LEU C CA 1
ATOM 5134 C C . LEU C 1 82 ? 11.490 56.287 -12.185 1.00 26.93 174 LEU C C 1
ATOM 5135 O O . LEU C 1 82 ? 12.652 56.136 -11.819 1.00 26.37 174 LEU C O 1
ATOM 5151 N N . SER C 1 83 ? 10.689 57.209 -11.661 1.00 26.24 175 SER C N 1
ATOM 5152 C CA . SER C 1 83 ? 11.166 58.084 -10.595 1.00 23.83 175 SER C CA 1
ATOM 5153 C C . SER C 1 83 ? 11.378 57.288 -9.308 1.00 25.15 175 SER C C 1
ATOM 5154 O O . SER C 1 83 ? 10.734 56.258 -9.099 1.00 21.90 175 SER C O 1
ATOM 5162 N N . PRO C 1 84 ? 12.289 57.760 -8.440 1.00 23.75 176 PRO C N 1
ATOM 5163 C CA . PRO C 1 84 ? 12.646 57.005 -7.232 1.00 23.82 176 PRO C CA 1
ATOM 5164 C C . PRO C 1 84 ? 11.560 57.003 -6.157 1.00 26.93 176 PRO C C 1
ATOM 5165 O O . PRO C 1 84 ? 10.702 57.885 -6.138 1.00 25.00 176 PRO C O 1
ATOM 5176 N N . ASN C 1 85 ? 11.611 56.003 -5.280 1.00 20.91 177 ASN C N 1
ATOM 5177 C CA . ASN C 1 85 ? 10.723 55.914 -4.124 1.00 26.58 177 ASN C CA 1
ATOM 5178 C C . ASN C 1 85 ? 9.249 55.841 -4.507 1.00 27.22 177 ASN C C 1
ATOM 5179 O O . ASN C 1 85 ? 8.392 56.360 -3.795 1.00 27.05 177 ASN C O 1
ATOM 5190 N N . LEU C 1 86 ? 8.961 55.193 -5.631 1.00 22.55 178 LEU C N 1
ATOM 5191 C CA . LEU C 1 86 ? 7.586 55.018 -6.087 1.00 22.76 178 LEU C CA 1
ATOM 5192 C C . LEU C 1 86 ? 7.205 53.547 -6.144 1.00 24.97 178 LEU C C 1
ATOM 5193 O O . LEU C 1 86 ? 6.143 53.162 -5.657 1.00 27.82 178 LEU C O 1
ATOM 5209 N N . LEU C 1 87 ? 8.075 52.732 -6.735 1.00 19.58 179 LEU C N 1
ATOM 5210 C CA . LEU C 1 87 ? 7.821 51.303 -6.896 1.00 17.86 179 LEU C CA 1
ATOM 5211 C C . LEU C 1 87 ? 8.977 50.444 -6.402 1.00 21.63 179 LEU C C 1
ATOM 5212 O O . LEU C 1 87 ? 10.147 50.751 -6.648 1.00 22.35 179 LEU C O 1
ATOM 5228 N N . THR C 1 88 ? 8.639 49.362 -5.708 1.00 18.15 180 THR C N 1
ATOM 5229 C CA . THR C 1 88 ? 9.600 48.313 -5.406 1.00 22.56 180 THR C CA 1
ATOM 5230 C C . THR C 1 88 ? 9.556 47.299 -6.548 1.00 20.55 180 THR C C 1
ATOM 5231 O O . THR C 1 88 ? 8.552 46.607 -6.729 1.00 17.30 180 THR C O 1
ATOM 5242 N N . ILE C 1 89 ? 10.633 47.229 -7.325 1.00 19.65 181 ILE C N 1
ATOM 5243 C CA . ILE C 1 89 ? 10.726 46.266 -8.420 1.00 19.28 181 ILE C CA 1
ATOM 5244 C C . ILE C 1 89 ? 11.226 44.924 -7.902 1.00 16.96 181 ILE C C 1
ATOM 5245 O O . ILE C 1 89 ? 12.275 44.842 -7.261 1.00 13.49 181 ILE C O 1
ATOM 5261 N N . ILE C 1 90 ? 10.471 43.873 -8.193 1.00 15.47 182 ILE C N 1
ATOM 5262 C CA . ILE C 1 90 ? 10.754 42.552 -7.654 1.00 15.31 182 ILE C CA 1
ATOM 5263 C C . ILE C 1 90 ? 10.921 41.530 -8.770 1.00 20.29 182 ILE C C 1
ATOM 5264 O O . ILE C 1 90 ? 10.081 41.426 -9.662 1.00 15.60 182 ILE C O 1
ATOM 5280 N N . GLU C 1 91 ? 12.013 40.776 -8.717 1.00 17.61 183 GLU C N 1
ATOM 5281 C CA . GLU C 1 91 ? 12.211 39.676 -9.648 1.00 20.35 183 GLU C CA 1
ATOM 5282 C C . GLU C 1 91 ? 11.144 38.620 -9.401 1.00 20.70 183 GLU C C 1
ATOM 5283 O O . GLU C 1 91 ? 10.829 38.289 -8.258 1.00 21.07 183 GLU C O 1
ATOM 5295 N N . MET C 1 92 ? 10.573 38.109 -10.482 1.00 22.39 184 MET C N 1
ATOM 5296 C CA . MET C 1 92 ? 9.533 37.098 -10.391 1.00 21.60 184 MET C CA 1
ATOM 5297 C C . MET C 1 92 ? 9.735 36.135 -11.546 1.00 22.55 184 MET C C 1
ATOM 5298 O O . MET C 1 92 ? 10.063 34.965 -11.347 1.00 23.79 184 MET C O 1
ATOM 5312 N N . GLN C 1 93 ? 9.571 36.648 -12.758 1.00 18.88 185 GLN C N 1
ATOM 5313 C CA . GLN C 1 93 ? 9.795 35.862 -13.960 1.00 24.05 185 GLN C CA 1
ATOM 5314 C C . GLN C 1 93 ? 10.736 36.628 -14.880 1.00 25.86 185 GLN C C 1
ATOM 5315 O O . GLN C 1 93 ? 10.834 37.853 -14.793 1.00 24.87 185 GLN C O 1
ATOM 5329 N N . LYS C 1 94 ? 11.446 35.921 -15.749 1.00 25.22 186 LYS C N 1
ATOM 5330 C CA . LYS C 1 94 ? 12.328 36.599 -16.689 1.00 33.47 186 LYS C CA 1
ATOM 5331 C C . LYS C 1 94 ? 11.493 37.254 -17.785 1.00 26.33 186 LYS C C 1
ATOM 5332 O O . LYS C 1 94 ? 10.665 36.607 -18.428 1.00 24.54 186 LYS C O 1
ATOM 5351 N N . GLY C 1 95 ? 11.707 38.550 -17.977 1.00 22.70 187 GLY C N 1
ATOM 5352 C CA . GLY C 1 95 ? 10.938 39.312 -18.943 1.00 24.36 187 GLY C CA 1
ATOM 5353 C C . GLY C 1 95 ? 11.284 40.784 -18.913 1.00 21.56 187 GLY C C 1
ATOM 5354 O O . GLY C 1 95 ? 12.096 41.226 -18.094 1.00 17.20 187 GLY C O 1
ATOM 5358 N N . ASP C 1 96 ? 10.659 41.544 -19.808 1.00 18.15 188 ASP C N 1
ATOM 5359 C CA . ASP C 1 96 ? 10.960 42.961 -19.960 1.00 17.36 188 ASP C CA 1
ATOM 5360 C C . ASP C 1 96 ? 9.738 43.846 -19.697 1.00 19.06 188 ASP C C 1
ATOM 5361 O O . ASP C 1 96 ? 9.709 45.001 -20.117 1.00 15.87 188 ASP C O 1
ATOM 5370 N N . CYS C 1 97 ? 8.739 43.299 -19.006 1.00 16.64 189 CYS C N 1
ATOM 5371 C CA . CYS C 1 97 ? 7.539 44.052 -18.630 1.00 17.86 189 CYS C CA 1
ATOM 5372 C C . CYS C 1 97 ? 7.259 43.887 -17.138 1.00 16.95 189 CYS C C 1
ATOM 5373 O O . CYS C 1 97 ? 7.791 42.980 -16.504 1.00 15.25 189 CYS C O 1
ATOM 5380 N N . ALA C 1 98 ? 6.424 44.763 -16.584 1.00 14.88 190 ALA C N 1
ATOM 5381 C CA . ALA C 1 98 ? 6.146 44.757 -15.149 1.00 15.16 190 ALA C CA 1
ATOM 5382 C C . ALA C 1 98 ? 4.655 44.804 -14.854 1.00 12.33 190 ALA C C 1
ATOM 5383 O O . ALA C 1 98 ? 3.901 45.546 -15.487 1.00 12.28 190 ALA C O 1
ATOM 5390 N N . LEU C 1 99 ? 4.249 43.993 -13.882 1.00 10.76 191 LEU C N 1
ATOM 5391 C CA . LEU C 1 99 ? 2.888 43.985 -13.375 1.00 12.20 191 LEU C CA 1
ATOM 5392 C C . LEU C 1 99 ? 2.805 44.849 -12.132 1.00 13.93 191 LEU C C 1
ATOM 5393 O O . LEU C 1 99 ? 3.653 44.741 -11.246 1.00 12.07 191 LEU C O 1
ATOM 5409 N N . TYR C 1 100 ? 1.786 45.698 -12.056 1.00 12.40 192 TYR C N 1
ATOM 5410 C CA . TYR C 1 100 ? 1.539 46.417 -10.818 1.00 15.75 192 TYR C CA 1
ATOM 5411 C C . TYR C 1 100 ? 0.917 45.485 -9.793 1.00 13.37 192 TYR C C 1
ATOM 5412 O O . TYR C 1 100 ? 0.058 44.669 -10.119 1.00 12.80 192 TYR C O 1
ATOM 5430 N N . ALA C 1 101 ? 1.363 45.625 -8.552 1.00 14.31 193 ALA C N 1
ATOM 5431 C CA . ALA C 1 101 ? 0.773 44.931 -7.416 1.00 14.94 193 ALA C CA 1
ATOM 5432 C C . ALA C 1 101 ? 0.867 45.856 -6.211 1.00 17.89 193 ALA C C 1
ATOM 5433 O O . ALA C 1 101 ? 1.874 46.539 -6.034 1.00 18.07 193 ALA C O 1
ATOM 5440 N N . SER C 1 102 ? -0.171 45.893 -5.385 1.00 15.21 194 SER C N 1
ATOM 5441 C CA . SER C 1 102 ? -0.150 46.773 -4.220 1.00 19.46 194 SER C CA 1
ATOM 5442 C C . SER C 1 102 ? 0.589 46.101 -3.063 1.00 18.48 194 SER C C 1
ATOM 5443 O O . SER C 1 102 ? 0.561 44.878 -2.952 1.00 20.00 194 SER C O 1
ATOM 5451 N N . SER C 1 103 ? 1.243 46.877 -2.197 1.00 20.90 195 SER C N 1
ATOM 5452 C CA . SER C 1 103 ? 1.276 48.334 -2.265 1.00 24.71 195 SER C CA 1
ATOM 5453 C C . SER C 1 103 ? 2.483 48.832 -3.053 1.00 20.24 195 SER C C 1
ATOM 5454 O O . SER C 1 103 ? 3.625 48.682 -2.618 1.00 19.16 195 SER C O 1
ATOM 5462 N N . PHE C 1 104 ? 2.215 49.423 -4.213 1.00 20.32 196 PHE C N 1
ATOM 5463 C CA . PHE C 1 104 ? 3.249 50.046 -5.035 1.00 19.27 196 PHE C CA 1
ATOM 5464 C C . PHE C 1 104 ? 4.443 49.138 -5.290 1.00 23.51 196 PHE C C 1
ATOM 5465 O O . PHE C 1 104 ? 5.581 49.456 -4.933 1.00 18.74 196 PHE C O 1
ATOM 5482 N N . LYS C 1 105 ? 4.165 48.003 -5.919 1.00 18.00 197 LYS C N 1
ATOM 5483 C CA . LYS C 1 105 ? 5.197 47.054 -6.288 1.00 21.33 197 LYS C CA 1
ATOM 5484 C C . LYS C 1 105 ? 5.092 46.769 -7.776 1.00 18.93 197 LYS C C 1
ATOM 5485 O O . LYS C 1 105 ? 4.018 46.905 -8.367 1.00 15.60 197 LYS C O 1
ATOM 5504 N N . GLY C 1 106 ? 6.222 46.404 -8.372 1.00 13.97 198 GLY C N 1
ATOM 5505 C CA . GLY C 1 106 ? 6.273 45.977 -9.754 1.00 12.15 198 GLY C CA 1
ATOM 5506 C C . GLY C 1 106 ? 6.935 44.618 -9.848 1.00 15.82 198 GLY C C 1
ATOM 5507 O O . GLY C 1 106 ? 8.119 44.484 -9.540 1.00 16.91 198 GLY C O 1
ATOM 5511 N N . TYR C 1 107 ? 6.172 43.605 -10.251 1.00 14.27 199 TYR C N 1
ATOM 5512 C CA . TYR C 1 107 ? 6.716 42.267 -10.466 1.00 14.60 199 TYR C CA 1
ATOM 5513 C C . TYR C 1 107 ? 7.146 42.099 -11.920 1.00 15.48 199 TYR C C 1
ATOM 5514 O O . TYR C 1 107 ? 6.360 42.327 -12.829 1.00 12.77 199 TYR C O 1
ATOM 5532 N N . ILE C 1 108 ? 8.396 41.698 -12.128 1.00 16.81 200 ILE C N 1
ATOM 5533 C CA . ILE C 1 108 ? 8.926 41.482 -13.471 1.00 15.74 200 ILE C CA 1
ATOM 5534 C C . ILE C 1 108 ? 8.280 40.245 -14.100 1.00 16.52 200 ILE C C 1
ATOM 5535 O O . ILE C 1 108 ? 8.284 39.168 -13.505 1.00 15.20 200 ILE C O 1
ATOM 5551 N N . GLU C 1 109 ? 7.728 40.405 -15.302 1.00 15.15 201 GLU C N 1
ATOM 5552 C CA . GLU C 1 109 ? 6.998 39.327 -15.966 1.00 17.24 201 GLU C CA 1
ATOM 5553 C C . GLU C 1 109 ? 7.281 39.288 -17.467 1.00 21.31 201 GLU C C 1
ATOM 5554 O O . GLU C 1 109 ? 7.635 40.302 -18.076 1.00 15.67 201 GLU C O 1
ATOM 5566 N N . ASN C 1 110 ? 7.143 38.099 -18.050 1.00 18.71 202 ASN C N 1
ATOM 5567 C CA . ASN C 1 110 ? 7.219 37.925 -19.497 1.00 20.17 202 ASN C CA 1
ATOM 5568 C C . ASN C 1 110 ? 6.078 38.663 -20.179 1.00 18.49 202 ASN C C 1
ATOM 5569 O O . ASN C 1 110 ? 4.912 38.461 -19.844 1.00 16.77 202 ASN C O 1
ATOM 5580 N N . CYS C 1 111 ? 6.418 39.501 -21.153 1.00 15.62 203 CYS C N 1
ATOM 5581 C CA . CYS C 1 111 ? 5.443 40.379 -21.787 1.00 17.19 203 CYS C CA 1
ATOM 5582 C C . CYS C 1 111 ? 4.362 39.611 -22.551 1.00 21.25 203 CYS C C 1
ATOM 5583 O O . CYS C 1 111 ? 3.338 40.187 -22.922 1.00 19.77 203 CYS C O 1
ATOM 5590 N N . SER C 1 112 ? 4.585 38.317 -22.774 1.00 16.75 204 SER C N 1
ATOM 5591 C CA . SER C 1 112 ? 3.614 37.469 -23.470 1.00 19.18 204 SER C CA 1
ATOM 5592 C C . SER C 1 112 ? 2.544 36.908 -22.539 1.00 19.81 204 SER C C 1
ATOM 5593 O O . SER C 1 112 ? 1.558 36.328 -22.991 1.00 19.37 204 SER C O 1
ATOM 5601 N N . THR C 1 113 ? 2.747 37.067 -21.237 1.00 15.82 205 THR C N 1
ATOM 5602 C CA . THR C 1 113 ? 1.848 36.478 -20.254 1.00 17.27 205 THR C CA 1
ATOM 5603 C C . THR C 1 113 ? 0.512 37.224 -20.200 1.00 23.16 205 THR C C 1
ATOM 5604 O O . THR C 1 113 ? 0.486 38.427 -19.927 1.00 18.56 205 THR C O 1
ATOM 5615 N N . PRO C 1 114 ? -0.604 36.517 -20.459 1.00 17.76 206 PRO C N 1
ATOM 5616 C CA . PRO C 1 114 ? -1.898 37.193 -20.323 1.00 19.80 206 PRO C CA 1
ATOM 5617 C C . PRO C 1 114 ? -2.147 37.676 -18.898 1.00 20.72 206 PRO C C 1
ATOM 5618 O O . PRO C 1 114 ? -1.969 36.923 -17.940 1.00 18.27 206 PRO C O 1
ATOM 5629 N N . ASN C 1 115 ? -2.542 38.936 -18.774 1.00 19.76 207 ASN C N 1
ATOM 5630 C CA . ASN C 1 115 ? -2.912 39.512 -17.490 1.00 19.32 207 ASN C CA 1
ATOM 5631 C C . ASN C 1 115 ? -3.985 40.567 -17.689 1.00 19.48 207 ASN C C 1
ATOM 5632 O O . ASN C 1 115 ? -4.119 41.121 -18.782 1.00 15.57 207 ASN C O 1
ATOM 5643 N N . THR C 1 116 ? -4.742 40.847 -16.634 1.00 16.68 208 THR C N 1
ATOM 5644 C CA . THR C 1 116 ? -5.613 42.012 -16.630 1.00 15.95 208 THR C CA 1
ATOM 5645 C C . THR C 1 116 ? -4.721 43.246 -16.681 1.00 17.24 208 THR C C 1
ATOM 5646 O O . THR C 1 116 ? -3.514 43.148 -16.471 1.00 15.69 208 THR C O 1
ATOM 5657 N N . TYR C 1 117 ? -5.292 44.405 -16.979 1.00 16.72 209 TYR C N 1
ATOM 5658 C CA . TYR C 1 117 ? -4.470 45.597 -17.141 1.00 13.53 209 TYR C CA 1
ATOM 5659 C C . TYR C 1 117 ? -5.203 46.876 -16.759 1.00 14.40 209 TYR C C 1
ATOM 5660 O O . TYR C 1 117 ? -6.437 46.914 -16.687 1.00 12.53 209 TYR C O 1
ATOM 5678 N N . ILE C 1 118 ? -4.411 47.914 -16.502 1.00 12.10 210 ILE C N 1
ATOM 5679 C CA . ILE C 1 118 ? -4.920 49.213 -16.091 1.00 14.56 210 ILE C CA 1
ATOM 5680 C C . ILE C 1 118 ? -4.546 50.283 -17.113 1.00 16.31 210 ILE C C 1
ATOM 5681 O O . ILE C 1 118 ? -3.369 50.482 -17.419 1.00 14.03 210 ILE C O 1
ATOM 5697 N N . CYS C 1 119 ? -5.558 50.963 -17.639 1.00 16.07 211 CYS C N 1
ATOM 5698 C CA . CYS C 1 119 ? -5.348 52.082 -18.544 1.00 16.50 211 CYS C CA 1
ATOM 5699 C C . CYS C 1 119 ? -5.448 53.379 -17.768 1.00 16.84 211 CYS C C 1
ATOM 5700 O O . CYS C 1 119 ? -6.188 53.471 -16.787 1.00 17.47 211 CYS C O 1
ATOM 5707 N N . MET C 1 120 ? -4.706 54.380 -18.222 1.00 19.38 212 MET C N 1
ATOM 5708 C CA . MET C 1 120 ? -4.653 55.668 -17.551 1.00 17.22 212 MET C CA 1
ATOM 5709 C C . MET C 1 120 ? -4.669 56.802 -18.563 1.00 21.46 212 MET C C 1
ATOM 5710 O O . MET C 1 120 ? -4.066 56.699 -19.634 1.00 19.72 212 MET C O 1
ATOM 5724 N N . GLN C 1 121 ? -5.370 57.878 -18.219 1.00 17.77 213 GLN C N 1
ATOM 5725 C CA . GLN C 1 121 ? -5.404 59.079 -19.048 1.00 25.12 213 GLN C CA 1
ATOM 5726 C C . GLN C 1 121 ? -5.400 60.318 -18.160 1.00 26.47 213 GLN C C 1
ATOM 5727 O O . GLN C 1 121 ? -6.282 60.489 -17.319 1.00 26.02 213 GLN C O 1
ATOM 5741 N N . ARG C 1 122 ? -4.398 61.171 -18.344 1.00 27.50 214 ARG C N 1
ATOM 5742 C CA . ARG C 1 122 ? -4.329 62.438 -17.626 1.00 31.88 214 ARG C CA 1
ATOM 5743 C C . ARG C 1 122 ? -5.318 63.436 -18.229 1.00 33.93 214 ARG C C 1
ATOM 5744 O O . ARG C 1 122 ? -5.446 63.533 -19.451 1.00 35.59 214 ARG C O 1
ATOM 5765 N N . THR C 1 123 ? -6.025 64.167 -17.372 1.00 36.74 215 THR C N 1
ATOM 5766 C CA . THR C 1 123 ? -7.027 65.127 -17.832 1.00 41.57 215 THR C CA 1
ATOM 5767 C C . THR C 1 123 ? -6.376 66.389 -18.393 1.00 37.21 215 THR C C 1
ATOM 5768 O O . THR C 1 123 ? -5.421 66.913 -17.819 1.00 43.79 215 THR C O 1
ATOM 5779 N N . GLU D 1 1 ? -16.518 60.935 -24.144 1.00 50.72 93 GLU D N 1
ATOM 5780 C CA . GLU D 1 1 ? -15.948 61.865 -23.176 1.00 55.05 93 GLU D CA 1
ATOM 5781 C C . GLU D 1 1 ? -17.021 62.338 -22.200 1.00 56.26 93 GLU D C 1
ATOM 5782 O O . GLU D 1 1 ? -18.143 62.642 -22.604 1.00 53.30 93 GLU D O 1
ATOM 5793 N N . SER D 1 2 ? -16.675 62.405 -20.918 1.00 45.44 94 SER D N 1
ATOM 5794 C CA . SER D 1 2 ? -17.646 62.768 -19.894 1.00 42.83 94 SER D CA 1
ATOM 5795 C C . SER D 1 2 ? -16.982 63.218 -18.597 1.00 36.20 94 SER D C 1
ATOM 5796 O O . SER D 1 2 ? -15.871 62.800 -18.274 1.00 34.62 94 SER D O 1
ATOM 5804 N N . TYR D 1 3 ? -17.673 64.086 -17.866 1.00 33.40 95 TYR D N 1
ATOM 5805 C CA . TYR D 1 3 ? -17.266 64.466 -16.520 1.00 33.91 95 TYR D CA 1
ATOM 5806 C C . TYR D 1 3 ? -17.891 63.519 -15.505 1.00 30.98 95 TYR D C 1
ATOM 5807 O O . TYR D 1 3 ? -18.999 63.025 -15.711 1.00 31.07 95 TYR D O 1
ATOM 5825 N N . CYS D 1 4 ? -17.171 63.269 -14.415 1.00 25.95 96 CYS D N 1
ATOM 5826 C CA . CYS D 1 4 ? -17.651 62.404 -13.343 1.00 25.00 96 CYS D CA 1
ATOM 5827 C C . CYS D 1 4 ? -17.873 63.227 -12.080 1.00 26.60 96 CYS D C 1
ATOM 5828 O O . CYS D 1 4 ? -17.011 64.017 -11.687 1.00 24.78 96 CYS D O 1
ATOM 5835 N N . GLY D 1 5 ? -19.032 63.042 -11.454 1.00 23.68 97 GLY D N 1
ATOM 5836 C CA . GLY D 1 5 ? -19.358 63.738 -10.223 1.00 26.95 97 GLY D CA 1
ATOM 5837 C C . GLY D 1 5 ? -20.783 64.263 -10.206 1.00 29.72 97 GLY D C 1
ATOM 5838 O O . GLY D 1 5 ? -21.654 63.711 -10.880 1.00 30.29 97 GLY D O 1
ATOM 5842 N N . PRO D 1 6 ? -21.033 65.333 -9.432 1.00 27.73 98 PRO D N 1
ATOM 5843 C CA . PRO D 1 6 ? -20.059 66.060 -8.605 1.00 26.68 98 PRO D CA 1
ATOM 5844 C C . PRO D 1 6 ? -19.526 65.247 -7.425 1.00 25.52 98 PRO D C 1
ATOM 5845 O O . PRO D 1 6 ? -20.262 64.465 -6.822 1.00 24.79 98 PRO D O 1
ATOM 5856 N N . CYS D 1 7 ? -18.247 65.439 -7.115 1.00 22.53 99 CYS D N 1
ATOM 5857 C CA . CYS D 1 7 ? -17.605 64.787 -5.978 1.00 24.42 99 CYS D CA 1
ATOM 5858 C C . CYS D 1 7 ? -16.595 65.739 -5.345 1.00 27.19 99 CYS D C 1
ATOM 5859 O O . CYS D 1 7 ? -16.094 66.638 -6.017 1.00 26.74 99 CYS D O 1
ATOM 5866 N N . PRO D 1 8 ? -16.293 65.547 -4.051 1.00 23.29 100 PRO D N 1
ATOM 5867 C CA . PRO D 1 8 ? -15.166 66.276 -3.458 1.00 27.44 100 PRO D CA 1
ATOM 5868 C C . PRO D 1 8 ? -13.882 66.019 -4.245 1.00 28.68 100 PRO D C 1
ATOM 5869 O O . PRO D 1 8 ? -13.681 64.904 -4.730 1.00 26.75 100 PRO D O 1
ATOM 5880 N N . LYS D 1 9 ? -13.027 67.031 -4.357 1.00 31.41 101 LYS D N 1
ATOM 5881 C CA . LYS D 1 9 ? -11.915 66.997 -5.306 1.00 34.02 101 LYS D CA 1
ATOM 5882 C C . LYS D 1 9 ? -10.851 65.943 -4.997 1.00 34.04 101 LYS D C 1
ATOM 5883 O O . LYS D 1 9 ? -10.078 65.570 -5.884 1.00 40.88 101 LYS D O 1
ATOM 5902 N N . ASN D 1 10 ? -10.804 65.470 -3.755 1.00 27.12 102 ASN D N 1
ATOM 5903 C CA . ASN D 1 10 ? -9.836 64.445 -3.366 1.00 27.98 102 ASN D CA 1
ATOM 5904 C C . ASN D 1 10 ? -10.503 63.098 -3.072 1.00 26.71 102 ASN D C 1
ATOM 5905 O O . ASN D 1 10 ? -9.946 62.263 -2.360 1.00 25.40 102 ASN D O 1
ATOM 5916 N N . TRP D 1 11 ? -11.696 62.897 -3.630 1.00 25.27 103 TRP D N 1
ATOM 5917 C CA . TRP D 1 11 ? -12.400 61.619 -3.534 1.00 19.72 103 TRP D CA 1
ATOM 5918 C C . TRP D 1 11 ? -12.378 60.891 -4.872 1.00 20.07 103 TRP D C 1
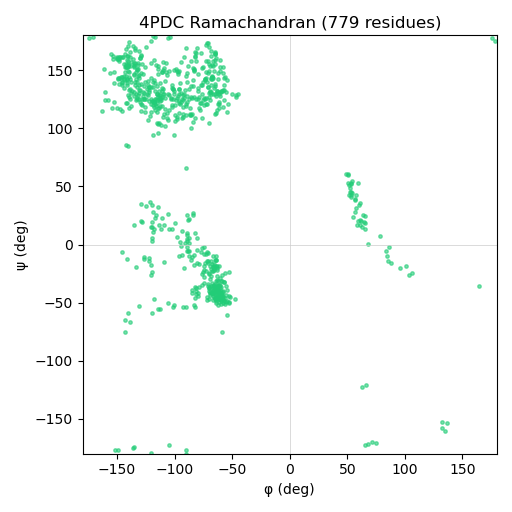ATOM 5919 O O . TRP D 1 11 ? -12.240 61.516 -5.927 1.00 20.39 103 TRP D O 1
ATOM 5940 N N . ILE D 1 12 ? -12.524 59.571 -4.821 1.00 16.86 104 ILE D N 1
ATOM 5941 C CA . ILE D 1 12 ? -12.597 58.755 -6.027 1.00 17.78 104 ILE D CA 1
ATOM 5942 C C . ILE D 1 12 ? -13.993 58.831 -6.627 1.00 18.20 104 ILE D C 1
ATOM 5943 O O . ILE D 1 12 ? -14.975 58.549 -5.944 1.00 18.57 104 ILE D O 1
ATOM 5959 N N . CYS D 1 13 ? -14.076 59.199 -7.902 1.00 17.45 105 CYS D N 1
ATOM 5960 C CA . CYS D 1 13 ? -15.354 59.239 -8.602 1.00 17.74 105 CYS D CA 1
ATOM 5961 C C . CYS D 1 13 ? -15.465 58.067 -9.573 1.00 21.30 105 CYS D C 1
ATOM 5962 O O . CYS D 1 13 ? -14.560 57.821 -10.371 1.00 19.85 105 CYS D O 1
ATOM 5969 N N . TYR D 1 14 ? -16.577 57.343 -9.481 1.00 17.44 106 TYR D N 1
ATOM 5970 C CA . TYR D 1 14 ? -16.858 56.216 -10.365 1.00 18.50 106 TYR D CA 1
ATOM 5971 C C . TYR D 1 14 ? -18.354 56.134 -10.632 1.00 19.85 106 TYR D C 1
ATOM 5972 O O . TYR D 1 14 ? -19.139 55.879 -9.718 1.00 18.05 106 TYR D O 1
ATOM 5990 N N . LYS D 1 15 ? -18.732 56.351 -11.888 1.00 16.29 107 LYS D N 1
ATOM 5991 C CA . LYS D 1 15 ? -20.132 56.364 -12.294 1.00 20.57 107 LYS D CA 1
ATOM 5992 C C . LYS D 1 15 ? -20.916 57.330 -11.404 1.00 24.05 107 LYS D C 1
ATOM 5993 O O . LYS D 1 15 ? -21.998 57.015 -10.907 1.00 17.53 107 LYS D O 1
ATOM 6012 N N . ASN D 1 16 ? -20.318 58.503 -11.205 1.00 23.09 108 ASN D N 1
ATOM 6013 C CA . ASN D 1 16 ? -20.912 59.622 -10.473 1.00 24.38 108 ASN D CA 1
ATOM 6014 C C . ASN D 1 16 ? -21.096 59.378 -8.976 1.00 22.29 108 ASN D C 1
ATOM 6015 O O . ASN D 1 16 ? -21.565 60.261 -8.262 1.00 28.01 108 ASN D O 1
ATOM 6026 N N . ASN D 1 17 ? -20.704 58.205 -8.494 1.00 21.22 109 ASN D N 1
ATOM 6027 C CA . ASN D 1 17 ? -20.646 57.967 -7.056 1.00 19.34 109 ASN D CA 1
ATOM 6028 C C . ASN D 1 17 ? -19.262 58.340 -6.533 1.00 19.61 109 ASN D C 1
ATOM 6029 O O . ASN D 1 17 ? -18.267 58.162 -7.232 1.00 16.71 109 ASN D O 1
ATOM 6040 N N . CYS D 1 18 ? -19.204 58.867 -5.312 1.00 17.46 110 CYS D N 1
ATOM 6041 C CA . CYS D 1 18 ? -17.941 59.308 -4.726 1.00 16.88 110 CYS D CA 1
ATOM 6042 C C . CYS D 1 18 ? -17.547 58.402 -3.573 1.00 19.16 110 CYS D C 1
ATOM 6043 O O . CYS D 1 18 ? -18.374 58.079 -2.725 1.00 17.29 110 CYS D O 1
ATOM 6050 N N . TYR D 1 19 ? -16.280 58.001 -3.545 1.00 18.03 111 TYR D N 1
ATOM 6051 C CA . TYR D 1 19 ? -15.768 57.132 -2.489 1.00 17.44 111 TYR D CA 1
ATOM 6052 C C . TYR D 1 19 ? -14.471 57.677 -1.920 1.00 15.34 111 TYR D C 1
ATOM 6053 O O . TYR D 1 19 ? -13.731 58.388 -2.600 1.00 20.20 111 TYR D O 1
ATOM 6071 N N . GLN D 1 20 ? -14.190 57.329 -0.673 1.00 17.91 112 GLN D N 1
ATOM 6072 C CA . GLN D 1 20 ? -12.866 57.552 -0.119 1.00 20.98 112 GLN D CA 1
ATOM 6073 C C . GLN D 1 20 ? -12.549 56.483 0.914 1.00 18.40 112 GLN D C 1
ATOM 6074 O O . GLN D 1 20 ? -13.417 56.045 1.668 1.00 17.57 112 GLN D O 1
ATOM 6088 N N . PHE D 1 21 ? -11.293 56.059 0.921 1.00 15.24 113 PHE D N 1
ATOM 6089 C CA . PHE D 1 21 ? -10.808 55.082 1.878 1.00 19.47 113 PHE D CA 1
ATOM 6090 C C . PHE D 1 21 ? -10.013 55.796 2.963 1.00 22.57 113 PHE D C 1
ATOM 6091 O O . PHE D 1 21 ? -9.202 56.678 2.676 1.00 28.44 113 PHE D O 1
ATOM 6108 N N . PHE D 1 22 ? -10.275 55.420 4.209 1.00 21.22 114 PHE D N 1
ATOM 6109 C CA . PHE D 1 22 ? -9.633 56.027 5.368 1.00 22.84 114 PHE D CA 1
ATOM 6110 C C . PHE D 1 22 ? -8.840 54.967 6.111 1.00 25.57 114 PHE D C 1
ATOM 6111 O O . PHE D 1 22 ? -9.409 53.987 6.590 1.00 20.97 114 PHE D O 1
ATOM 6128 N N . ASP D 1 23 ? -7.526 55.161 6.199 1.00 23.12 115 ASP D N 1
ATOM 6129 C CA . ASP D 1 23 ? -6.645 54.131 6.737 1.00 26.22 115 ASP D CA 1
ATOM 6130 C C . ASP D 1 23 ? -6.365 54.317 8.228 1.00 30.31 115 ASP D C 1
ATOM 6131 O O . ASP D 1 23 ? -5.656 53.516 8.831 1.00 25.41 115 ASP D O 1
ATOM 6140 N N . GLU D 1 24 ? -6.920 55.373 8.817 1.00 29.51 116 GLU D N 1
ATOM 6141 C CA . GLU D 1 24 ? -6.821 55.578 10.259 1.00 35.02 116 GLU D CA 1
ATOM 6142 C C . GLU D 1 24 ? -7.960 54.814 10.921 1.00 33.34 116 GLU D C 1
ATOM 6143 O O . GLU D 1 24 ? -9.096 55.282 10.940 1.00 33.54 116 GLU D O 1
ATOM 6155 N N . SER D 1 25 ? -7.650 53.636 11.457 1.00 30.25 117 SER D N 1
ATOM 6156 C CA . SER D 1 25 ? -8.674 52.697 11.907 1.00 27.86 117 SER D CA 1
ATOM 6157 C C . SER D 1 25 ? -9.509 53.219 13.077 1.00 33.38 117 SER D C 1
ATOM 6158 O O . SER D 1 25 ? -8.988 53.810 14.022 1.00 30.47 117 SER D O 1
ATOM 6166 N N . LYS D 1 26 ? -10.814 52.976 12.992 1.00 27.74 118 LYS D N 1
ATOM 6167 C CA . LYS D 1 26 ? -11.771 53.385 14.015 1.00 27.96 118 LYS D CA 1
ATOM 6168 C C . LYS D 1 26 ? -12.805 52.284 14.202 1.00 31.80 118 LYS D C 1
ATOM 6169 O O . LYS D 1 26 ? -12.946 51.409 13.343 1.00 27.27 118 LYS D O 1
ATOM 6188 N N . ASN D 1 27 ? -13.531 52.314 15.316 1.00 28.46 119 ASN D N 1
ATOM 6189 C CA . ASN D 1 27 ? -14.632 51.378 15.495 1.00 27.04 119 ASN D CA 1
ATOM 6190 C C . ASN D 1 27 ? -15.773 51.811 14.585 1.00 24.03 119 ASN D C 1
ATOM 6191 O O . ASN D 1 27 ? -15.713 52.884 13.985 1.00 24.95 119 ASN D O 1
ATOM 6202 N N . TRP D 1 28 ? -16.807 50.986 14.472 1.00 21.37 120 TRP D N 1
ATOM 6203 C CA . TRP D 1 28 ? -17.855 51.238 13.492 1.00 24.98 120 TRP D CA 1
ATOM 6204 C C . TRP D 1 28 ? -18.589 52.545 13.770 1.00 24.15 120 TRP D C 1
ATOM 6205 O O . TRP D 1 28 ? -18.945 53.274 12.844 1.00 19.58 120 TRP D O 1
ATOM 6226 N N . TYR D 1 29 ? -18.808 52.839 15.047 1.00 27.37 121 TYR D N 1
ATOM 6227 C CA . TYR D 1 29 ? -19.558 54.028 15.438 1.00 29.38 121 TYR D CA 1
ATOM 6228 C C . TYR D 1 29 ? -18.799 55.295 15.065 1.00 22.01 121 TYR D C 1
ATOM 6229 O O . TYR D 1 29 ? -19.365 56.214 14.481 1.00 23.03 121 TYR D O 1
ATOM 6247 N N . GLU D 1 30 ? -17.513 55.332 15.395 1.00 23.53 122 GLU D N 1
ATOM 6248 C CA . GLU D 1 30 ? -16.664 56.463 15.044 1.00 26.93 122 GLU D CA 1
ATOM 6249 C C . GLU D 1 30 ? -16.509 56.579 13.530 1.00 25.72 122 GLU D C 1
ATOM 6250 O O . GLU D 1 30 ? -16.406 57.680 12.991 1.00 23.66 122 GLU D O 1
ATOM 6262 N N . SER D 1 31 ? -16.486 55.436 12.848 1.00 21.52 123 SER D N 1
ATOM 6263 C CA . SER D 1 31 ? -16.412 55.419 11.391 1.00 23.20 123 SER D CA 1
ATOM 6264 C C . SER D 1 31 ? -17.680 56.030 10.804 1.00 23.42 123 SER D C 1
ATOM 6265 O O . SER D 1 31 ? -17.620 56.862 9.898 1.00 20.31 123 SER D O 1
ATOM 6273 N N . GLN D 1 32 ? -18.827 55.611 11.331 1.00 20.37 124 GLN D N 1
ATOM 6274 C CA . GLN D 1 32 ? -20.107 56.170 10.922 1.00 24.01 124 GLN D CA 1
ATOM 6275 C C . GLN D 1 32 ? -20.123 57.683 11.103 1.00 25.04 124 GLN D C 1
ATOM 6276 O O . GLN D 1 32 ? -20.549 58.420 10.214 1.00 21.92 124 GLN D O 1
ATOM 6290 N N . ALA D 1 33 ? -19.652 58.135 12.260 1.00 25.98 125 ALA D N 1
ATOM 6291 C CA . ALA D 1 33 ? -19.640 59.555 12.584 1.00 27.07 125 ALA D CA 1
ATOM 6292 C C . ALA D 1 33 ? -18.721 60.311 11.636 1.00 24.27 125 ALA D C 1
ATOM 6293 O O . ALA D 1 33 ? -19.057 61.397 11.168 1.00 27.08 125 ALA D O 1
ATOM 6300 N N . SER D 1 34 ? -17.562 59.727 11.351 1.00 25.39 126 SER D N 1
ATOM 6301 C CA . SER D 1 34 ? -16.606 60.338 10.437 1.00 25.90 126 SER D CA 1
ATOM 6302 C C . SER D 1 34 ? -17.233 60.587 9.066 1.00 21.76 126 SER D C 1
ATOM 6303 O O . SER D 1 34 ? -17.156 61.693 8.535 1.00 20.77 126 SER D O 1
ATOM 6311 N N . CYS D 1 35 ? -17.866 59.564 8.501 1.00 22.12 127 CYS D N 1
ATOM 6312 C CA . CYS D 1 35 ? -18.500 59.692 7.192 1.00 22.37 127 CYS D CA 1
ATOM 6313 C C . CYS D 1 35 ? -19.619 60.731 7.206 1.00 23.64 127 CYS D C 1
ATOM 6314 O O . CYS D 1 35 ? -19.765 61.513 6.260 1.00 23.85 127 CYS D O 1
ATOM 6321 N N . MET D 1 36 ? -20.406 60.737 8.277 1.00 24.97 128 MET D N 1
ATOM 6322 C CA . MET D 1 36 ? -21.524 61.668 8.398 1.00 26.23 128 MET D CA 1
ATOM 6323 C C . MET D 1 36 ? -21.036 63.111 8.394 1.00 26.46 128 MET D C 1
ATOM 6324 O O . MET D 1 36 ? -21.642 63.975 7.764 1.00 29.60 128 MET D O 1
ATOM 6338 N N . SER D 1 37 ? -19.934 63.362 9.092 1.00 27.28 129 SER D N 1
ATOM 6339 C CA . SER D 1 37 ? -19.385 64.711 9.196 1.00 30.17 129 SER D CA 1
ATOM 6340 C C . SER D 1 37 ? -18.834 65.196 7.859 1.00 28.90 129 SER D C 1
ATOM 6341 O O . SER D 1 37 ? -18.574 66.386 7.686 1.00 28.22 129 SER D O 1
ATOM 6349 N N . GLN D 1 38 ? -18.659 64.270 6.920 1.00 27.90 130 GLN D N 1
ATOM 6350 C CA . GLN D 1 38 ? -18.164 64.603 5.589 1.00 25.08 130 GLN D CA 1
ATOM 6351 C C . GLN D 1 38 ? -19.291 64.546 4.564 1.00 25.68 130 GLN D C 1
ATOM 6352 O O . GLN D 1 38 ? -19.051 64.318 3.379 1.00 25.29 130 GLN D O 1
ATOM 6366 N N . ASN D 1 39 ? -20.515 64.766 5.035 1.00 26.26 131 ASN D N 1
ATOM 6367 C CA . ASN D 1 39 ? -21.699 64.750 4.182 1.00 29.68 131 ASN D CA 1
ATOM 6368 C C . ASN D 1 39 ? -21.772 63.462 3.370 1.00 28.66 131 ASN D C 1
ATOM 6369 O O . ASN D 1 39 ? -21.989 63.485 2.157 1.00 26.21 131 ASN D O 1
ATOM 6380 N N . ALA D 1 40 ? -21.587 62.341 4.058 1.00 29.65 132 ALA D N 1
ATOM 6381 C CA . ALA D 1 40 ? -21.549 61.035 3.420 1.00 21.47 132 ALA D CA 1
ATOM 6382 C C . ALA D 1 40 ? -22.010 59.962 4.394 1.00 21.23 132 ALA D C 1
ATOM 6383 O O . ALA D 1 40 ? -22.408 60.258 5.521 1.00 20.92 132 ALA D O 1
ATOM 6390 N N . SER D 1 41 ? -21.960 58.712 3.950 1.00 20.34 133 SER D N 1
ATOM 6391 C CA . SER D 1 41 ? -22.241 57.581 4.818 1.00 23.44 133 SER D CA 1
ATOM 6392 C C . SER D 1 41 ? -21.204 56.498 4.567 1.00 19.78 133 SER D C 1
ATOM 6393 O O . SER D 1 41 ? -20.410 56.591 3.631 1.00 21.50 133 SER D O 1
ATOM 6401 N N . LEU D 1 42 ? -21.197 55.478 5.414 1.00 20.00 134 LEU D N 1
ATOM 6402 C CA . LEU D 1 42 ? -20.356 54.318 5.176 1.00 20.07 134 LEU D CA 1
ATOM 6403 C C . LEU D 1 42 ? -20.763 53.669 3.859 1.00 17.40 134 LEU D C 1
ATOM 6404 O O . LEU D 1 42 ? -21.874 53.883 3.376 1.00 16.70 134 LEU D O 1
ATOM 6420 N N . LEU D 1 43 ? -19.852 52.894 3.279 1.00 16.34 135 LEU D N 1
ATOM 6421 C CA . LEU D 1 43 ? -20.103 52.208 2.015 1.00 15.50 135 LEU D CA 1
ATOM 6422 C C . LEU D 1 43 ? -21.457 51.505 1.999 1.00 13.53 135 LEU D C 1
ATOM 6423 O O . LEU D 1 43 ? -21.796 50.755 2.914 1.00 17.46 135 LEU D O 1
ATOM 6439 N N . LYS D 1 44 ? -22.225 51.785 0.953 1.00 17.78 136 LYS D N 1
ATOM 6440 C CA . LYS D 1 44 ? -23.470 51.084 0.685 1.00 21.52 136 LYS D CA 1
ATOM 6441 C C . LYS D 1 44 ? -23.326 50.350 -0.635 1.00 16.54 136 LYS D C 1
ATOM 6442 O O . LYS D 1 44 ? -23.061 50.967 -1.664 1.00 16.88 136 LYS D O 1
ATOM 6461 N N . VAL D 1 45 ? -23.490 49.032 -0.592 1.00 15.00 137 VAL D N 1
ATOM 6462 C CA . VAL D 1 45 ? -23.377 48.194 -1.777 1.00 14.80 137 VAL D CA 1
ATOM 6463 C C . VAL D 1 45 ? -24.767 47.914 -2.328 1.00 15.82 137 VAL D C 1
ATOM 6464 O O . VAL D 1 45 ? -25.542 47.181 -1.714 1.00 17.01 137 VAL D O 1
ATOM 6477 N N . TYR D 1 46 ? -25.068 48.500 -3.485 1.00 15.98 138 TYR D N 1
ATOM 6478 C CA . TYR D 1 46 ? -26.410 48.453 -4.061 1.00 20.40 138 TYR D CA 1
ATOM 6479 C C . TYR D 1 46 ? -26.439 47.849 -5.467 1.00 19.25 138 TYR D C 1
ATOM 6480 O O . TYR D 1 46 ? -27.512 47.551 -5.991 1.00 19.44 138 TYR D O 1
ATOM 6498 N N . SER D 1 47 ? -25.271 47.667 -6.080 1.00 18.67 139 SER D N 1
ATOM 6499 C CA . SER D 1 47 ? -25.222 47.169 -7.456 1.00 20.25 139 SER D CA 1
ATOM 6500 C C . SER D 1 47 ? -23.873 46.574 -7.844 1.00 24.81 139 SER D C 1
ATOM 6501 O O . SER D 1 47 ? -22.843 47.241 -7.753 1.00 16.53 139 SER D O 1
ATOM 6509 N N . LYS D 1 48 ? -23.891 45.327 -8.307 1.00 22.07 140 LYS D N 1
ATOM 6510 C CA . LYS D 1 48 ? -22.670 44.654 -8.737 1.00 22.87 140 LYS D CA 1
ATOM 6511 C C . LYS D 1 48 ? -22.131 45.225 -10.041 1.00 25.49 140 LYS D C 1
ATOM 6512 O O . LYS D 1 48 ? -20.981 44.981 -10.396 1.00 28.27 140 LYS D O 1
ATOM 6531 N N . GLU D 1 49 ? -22.959 45.974 -10.758 1.00 21.06 141 GLU D N 1
ATOM 6532 C CA . GLU D 1 49 ? -22.523 46.596 -12.001 1.00 23.91 141 GLU D CA 1
ATOM 6533 C C . GLU D 1 49 ? -21.994 48.009 -11.753 1.00 24.83 141 GLU D C 1
ATOM 6534 O O . GLU D 1 49 ? -20.867 48.325 -12.135 1.00 23.48 141 GLU D O 1
ATOM 6546 N N . ASP D 1 50 ? -22.795 48.851 -11.106 1.00 22.91 142 ASP D N 1
ATOM 6547 C CA . ASP D 1 50 ? -22.382 50.226 -10.809 1.00 21.81 142 ASP D CA 1
ATOM 6548 C C . ASP D 1 50 ? -21.179 50.272 -9.870 1.00 17.14 142 ASP D C 1
ATOM 6549 O O . ASP D 1 50 ? -20.484 51.284 -9.793 1.00 18.60 142 ASP D O 1
ATOM 6558 N N . GLN D 1 51 ? -20.951 49.180 -9.149 1.00 17.82 143 GLN D N 1
ATOM 6559 C CA . GLN D 1 51 ? -19.869 49.108 -8.173 1.00 20.33 143 GLN D CA 1
ATOM 6560 C C . GLN D 1 51 ? -19.029 47.858 -8.395 1.00 17.41 143 GLN D C 1
ATOM 6561 O O . GLN D 1 51 ? -18.528 47.255 -7.444 1.00 16.39 143 GLN D O 1
ATOM 6575 N N . ASP D 1 52 ? -18.880 47.478 -9.659 1.00 18.01 144 ASP D N 1
ATOM 6576 C CA . ASP D 1 52 ? -18.187 46.248 -10.016 1.00 19.97 144 ASP D CA 1
ATOM 6577 C C . ASP D 1 52 ? -16.735 46.242 -9.540 1.00 19.34 144 ASP D C 1
ATOM 6578 O O . ASP D 1 52 ? -16.177 45.186 -9.256 1.00 20.61 144 ASP D O 1
ATOM 6587 N N . LEU D 1 53 ? -16.128 47.417 -9.434 1.00 17.08 145 LEU D N 1
ATOM 6588 C CA . LEU D 1 53 ? -14.718 47.487 -9.074 1.00 21.64 145 LEU D CA 1
ATOM 6589 C C . LEU D 1 53 ? -14.485 47.240 -7.581 1.00 19.33 145 LEU D C 1
ATOM 6590 O O . LEU D 1 53 ? -13.340 47.192 -7.132 1.00 18.18 145 LEU D O 1
ATOM 6606 N N . LEU D 1 54 ? -15.561 47.059 -6.818 1.00 14.34 146 LEU D N 1
ATOM 6607 C CA . LEU D 1 54 ? -15.431 46.629 -5.427 1.00 15.08 146 LEU D CA 1
ATOM 6608 C C . LEU D 1 54 ? -14.819 45.229 -5.369 1.00 15.01 146 LEU D C 1
ATOM 6609 O O . LEU D 1 54 ? -14.308 44.808 -4.332 1.00 16.15 146 LEU D O 1
ATOM 6625 N N . LYS D 1 55 ? -14.872 44.513 -6.490 1.00 14.65 147 LYS D N 1
ATOM 6626 C CA . LYS D 1 55 ? -14.213 43.214 -6.620 1.00 17.93 147 LYS D CA 1
ATOM 6627 C C . LYS D 1 55 ? -12.713 43.325 -6.339 1.00 15.43 147 LYS D C 1
ATOM 6628 O O . LYS D 1 55 ? -12.098 42.393 -5.821 1.00 16.29 147 LYS D O 1
ATOM 6647 N N . LEU D 1 56 ? -12.136 44.472 -6.685 1.00 14.11 148 LEU D N 1
ATOM 6648 C CA . LEU D 1 56 ? -10.686 44.663 -6.635 1.00 14.27 148 LEU D CA 1
ATOM 6649 C C . LEU D 1 56 ? -10.199 45.320 -5.346 1.00 14.62 148 LEU D C 1
ATOM 6650 O O . LEU D 1 56 ? -9.001 45.581 -5.189 1.00 17.22 148 LEU D O 1
ATOM 6666 N N . VAL D 1 57 ? -11.114 45.590 -4.424 1.00 18.94 149 VAL D N 1
ATOM 6667 C CA . VAL D 1 57 ? -10.744 46.245 -3.176 1.00 18.09 149 VAL D CA 1
ATOM 6668 C C . VAL D 1 57 ? -9.970 45.299 -2.268 1.00 14.58 149 VAL D C 1
ATOM 6669 O O . VAL D 1 57 ? -10.466 44.240 -1.876 1.00 14.09 149 VAL D O 1
ATOM 6682 N N . LYS D 1 58 ? -8.748 45.704 -1.934 1.00 11.38 150 LYS D N 1
ATOM 6683 C CA . LYS D 1 58 ? -7.897 44.949 -1.021 1.00 13.03 150 LYS D CA 1
ATOM 6684 C C . LYS D 1 58 ? -8.243 45.267 0.428 1.00 12.12 150 LYS D C 1
ATOM 6685 O O . LYS D 1 58 ? -8.703 46.366 0.733 1.00 11.51 150 LYS D O 1
ATOM 6704 N N . SER D 1 59 ? -8.011 44.299 1.308 1.00 9.93 151 SER D N 1
ATOM 6705 C CA . SER D 1 59 ? -8.161 44.483 2.751 1.00 17.48 151 SER D CA 1
ATOM 6706 C C . SER D 1 59 ? -9.629 44.513 3.165 1.00 15.32 151 SER D C 1
ATOM 6707 O O . SER D 1 59 ? -10.520 44.226 2.361 1.00 11.83 151 SER D O 1
ATOM 6715 N N . TYR D 1 60 ? -9.849 44.872 4.428 1.00 14.15 152 TYR D N 1
ATOM 6716 C CA . TYR D 1 60 ? -11.134 44.731 5.099 1.00 14.23 152 TYR D CA 1
ATOM 6717 C C . TYR D 1 60 ? -11.546 46.065 5.719 1.00 15.88 152 TYR D C 1
ATOM 6718 O O . TYR D 1 60 ? -10.765 46.681 6.436 1.00 15.07 152 TYR D O 1
ATOM 6736 N N . HIS D 1 61 ? -12.762 46.519 5.418 1.00 15.60 153 HIS D N 1
ATOM 6737 C CA . HIS D 1 61 ? -13.195 47.868 5.791 1.00 14.87 153 HIS D CA 1
ATOM 6738 C C . HIS D 1 61 ? -14.638 47.906 6.274 1.00 15.50 153 HIS D C 1
ATOM 6739 O O . HIS D 1 61 ? -15.492 47.185 5.761 1.00 15.53 153 HIS D O 1
ATOM 6754 N N . TRP D 1 62 ? -14.911 48.764 7.251 1.00 14.83 154 TRP D N 1
ATOM 6755 C CA . TRP D 1 62 ? -16.280 48.975 7.703 1.00 18.59 154 TRP D CA 1
ATOM 6756 C C . TRP D 1 62 ? -17.160 49.471 6.558 1.00 16.71 154 TRP D C 1
ATOM 6757 O O . TRP D 1 62 ? -16.792 50.405 5.843 1.00 15.23 154 TRP D O 1
ATOM 6778 N N . MET D 1 63 ? -18.321 48.845 6.392 1.00 16.33 155 MET D N 1
ATOM 6779 C CA . MET D 1 63 ? -19.362 49.379 5.519 1.00 14.51 155 MET D CA 1
ATOM 6780 C C . MET D 1 63 ? -20.595 49.713 6.361 1.00 17.12 155 MET D C 1
ATOM 6781 O O . MET D 1 63 ? -20.603 49.497 7.573 1.00 19.71 155 MET D O 1
ATOM 6795 N N . GLY D 1 64 ? -21.629 50.248 5.719 1.00 19.69 156 GLY D N 1
ATOM 6796 C CA . GLY D 1 64 ? -22.778 50.784 6.429 1.00 20.08 156 GLY D CA 1
ATOM 6797 C C . GLY D 1 64 ? -23.884 49.782 6.697 1.00 27.40 156 GLY D C 1
ATOM 6798 O O . GLY D 1 64 ? -25.047 50.157 6.856 1.00 25.15 156 GLY D O 1
ATOM 6802 N N . LEU D 1 65 ? -23.523 48.505 6.755 1.00 22.24 157 LEU D N 1
ATOM 6803 C CA . LEU D 1 65 ? -24.486 47.457 7.038 1.00 24.99 157 LEU D CA 1
ATOM 6804 C C . LEU D 1 65 ? -24.748 47.391 8.542 1.00 32.61 157 LEU D C 1
ATOM 6805 O O . LEU D 1 65 ? -23.816 47.402 9.348 1.00 32.90 157 LEU D O 1
ATOM 6821 N N . VAL D 1 66 ? -26.026 47.342 8.902 1.00 33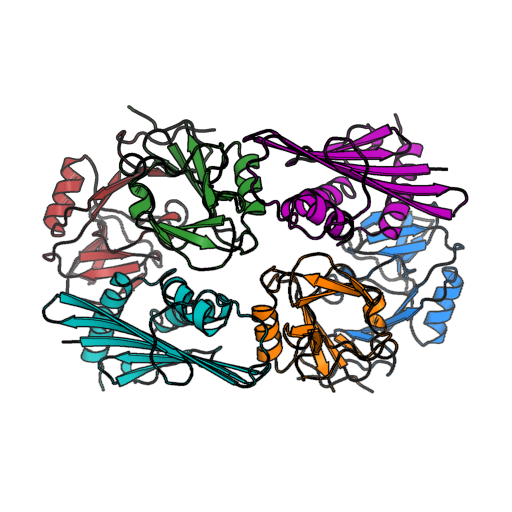.79 158 VAL D N 1
ATOM 6822 C CA . VAL D 1 66 ? -26.462 47.376 10.293 1.00 34.56 158 VAL D CA 1
ATOM 6823 C C . VAL D 1 66 ? -27.282 46.133 10.623 1.00 40.45 158 VAL D C 1
ATOM 6824 O O . VAL D 1 66 ? -28.183 45.762 9.871 1.00 38.74 158 VAL D O 1
ATOM 6837 N N . HIS D 1 67 ? -26.974 45.501 11.751 1.00 42.21 159 HIS D N 1
ATOM 6838 C CA . HIS D 1 67 ? -27.698 44.309 12.176 1.00 47.51 159 HIS D CA 1
ATOM 6839 C C . HIS D 1 67 ? -28.905 44.685 13.029 1.00 56.08 159 HIS D C 1
ATOM 6840 O O . HIS D 1 67 ? -28.829 45.584 13.867 1.00 51.08 159 HIS D O 1
ATOM 6855 N N . ILE D 1 68 ? -30.011 43.984 12.807 1.00 60.19 160 ILE D N 1
ATOM 6856 C CA . ILE D 1 68 ? -31.243 44.209 13.553 1.00 72.28 160 ILE D CA 1
ATOM 6857 C C . ILE D 1 68 ? -31.530 43.001 14.446 1.00 84.70 160 ILE D C 1
ATOM 6858 O O . ILE D 1 68 ? -31.991 41.970 13.955 1.00 84.61 160 ILE D O 1
ATOM 6874 N N . PRO D 1 69 ? -31.256 43.117 15.758 1.00 91.91 161 PRO D N 1
ATOM 6875 C CA . PRO D 1 69 ? -31.459 41.971 16.655 1.00 100.89 161 PRO D CA 1
ATOM 6876 C C . PRO D 1 69 ? -32.918 41.531 16.773 1.00 107.68 161 PRO D C 1
ATOM 6877 O O . PRO D 1 69 ? -33.184 40.448 17.295 1.00 110.28 161 PRO D O 1
ATOM 6888 N N . THR D 1 70 ? -33.845 42.358 16.298 1.00 107.82 162 THR D N 1
ATOM 6889 C CA . THR D 1 70 ? -35.265 42.042 16.398 1.00 113.32 162 THR D CA 1
ATOM 6890 C C . THR D 1 70 ? -35.606 40.838 15.526 1.00 113.82 162 THR D C 1
ATOM 6891 O O . THR D 1 70 ? -36.327 39.935 15.953 1.00 117.27 162 THR D O 1
ATOM 6902 N N . ASN D 1 71 ? -35.079 40.834 14.305 1.00 109.79 163 ASN D N 1
ATOM 6903 C CA . ASN D 1 71 ? -35.341 39.764 13.348 1.00 106.91 163 ASN D CA 1
ATOM 6904 C C . ASN D 1 71 ? -34.070 39.304 12.634 1.00 99.24 163 ASN D C 1
ATOM 6905 O O . ASN D 1 71 ? -34.132 38.638 11.599 1.00 96.09 163 ASN D O 1
ATOM 6916 N N . GLY D 1 72 ? -32.918 39.661 13.195 1.00 96.98 164 GLY D N 1
ATOM 6917 C CA . GLY D 1 72 ? -31.634 39.227 12.670 1.00 87.96 164 GLY D CA 1
ATOM 6918 C C . GLY D 1 72 ? -31.365 39.684 11.248 1.00 79.64 164 GLY D C 1
ATOM 6919 O O . GLY D 1 72 ? -30.536 39.102 10.548 1.00 69.70 164 GLY D O 1
ATOM 6923 N N . SER D 1 73 ? -32.062 40.732 10.822 1.00 81.83 165 SER D N 1
ATOM 6924 C CA . SER D 1 73 ? -31.935 41.238 9.460 1.00 71.12 165 SER D CA 1
ATOM 6925 C C . SER D 1 73 ? -30.735 42.170 9.313 1.00 57.71 165 SER D C 1
ATOM 6926 O O . SER D 1 73 ? -30.340 42.844 10.265 1.00 55.24 165 SER D O 1
ATOM 6934 N N . TRP D 1 74 ? -30.159 42.193 8.114 1.00 41.62 166 TRP D N 1
ATOM 6935 C CA . TRP D 1 74 ? -29.122 43.161 7.768 1.00 41.01 166 TRP D CA 1
ATOM 6936 C C . TRP D 1 74 ? -29.709 44.238 6.867 1.00 35.15 166 TRP D C 1
ATOM 6937 O O . TRP D 1 74 ? -30.344 43.933 5.858 1.00 33.29 166 TRP D O 1
ATOM 6958 N N . GLN D 1 75 ? -29.503 45.497 7.238 1.00 34.74 167 GLN D N 1
ATOM 6959 C CA . GLN D 1 75 ? -29.909 46.611 6.392 1.00 36.36 167 GLN D CA 1
ATOM 6960 C C . GLN D 1 75 ? -28.873 47.728 6.465 1.00 32.14 167 GLN D C 1
ATOM 6961 O O . GLN D 1 75 ? -27.979 47.711 7.315 1.00 28.97 167 GLN D O 1
ATOM 6975 N N . TRP D 1 76 ? -28.992 48.694 5.561 1.00 29.94 168 TRP D N 1
ATOM 6976 C CA . TRP D 1 76 ? -28.064 49.813 5.524 1.00 27.82 168 TRP D CA 1
ATOM 6977 C C . TRP D 1 76 ? -28.475 50.864 6.546 1.00 33.11 168 TRP D C 1
ATOM 6978 O O . TRP D 1 76 ? -29.618 50.874 7.009 1.00 32.83 168 TRP D O 1
ATOM 6999 N N . GLU D 1 77 ? -27.541 51.742 6.905 1.00 32.76 169 GLU D N 1
ATOM 7000 C CA . GLU D 1 77 ? -27.781 52.721 7.962 1.00 34.47 169 GLU D CA 1
ATOM 7001 C C . GLU D 1 77 ? -28.861 53.734 7.566 1.00 29.80 169 GLU D C 1
ATOM 7002 O O . GLU D 1 77 ? -29.420 54.412 8.425 1.00 39.17 169 GLU D O 1
ATOM 7014 N N . ASP D 1 78 ? -29.163 53.822 6.273 1.00 30.55 170 ASP D N 1
ATOM 7015 C CA . ASP D 1 78 ? -30.212 54.719 5.789 1.00 31.25 170 ASP D CA 1
ATOM 7016 C C . ASP D 1 78 ? -31.587 54.053 5.821 1.00 31.67 170 ASP D C 1
ATOM 7017 O O . ASP D 1 78 ? -32.580 54.645 5.407 1.00 37.31 170 ASP D O 1
ATOM 7026 N N . GLY D 1 79 ? -31.629 52.808 6.286 1.00 31.62 171 GLY D N 1
ATOM 7027 C CA . GLY D 1 79 ? -32.877 52.081 6.423 1.00 31.76 171 GLY D CA 1
ATOM 7028 C C . GLY D 1 79 ? -33.213 51.178 5.248 1.00 32.34 171 GLY D C 1
ATOM 7029 O O . GLY D 1 79 ? -34.017 50.259 5.393 1.00 36.75 171 GLY D O 1
ATOM 7033 N N . SER D 1 80 ? -32.609 51.426 4.088 1.00 29.62 172 SER D N 1
ATOM 7034 C CA . SER D 1 80 ? -32.938 50.654 2.888 1.00 31.61 172 SER D CA 1
ATOM 7035 C C . SER D 1 80 ? -32.552 49.188 3.061 1.00 30.37 172 SER D C 1
ATOM 7036 O O . SER D 1 80 ? -31.747 48.846 3.927 1.00 33.60 172 SER D O 1
ATOM 7044 N N . ILE D 1 81 ? -33.139 48.325 2.236 1.00 34.65 173 ILE D N 1
ATOM 7045 C CA . ILE D 1 81 ? -32.919 46.889 2.352 1.00 35.81 173 ILE D CA 1
ATOM 7046 C C . ILE D 1 81 ? -31.672 46.444 1.600 1.00 32.48 173 ILE D C 1
ATOM 7047 O O . ILE D 1 81 ? -31.201 47.117 0.676 1.00 25.43 173 ILE D O 1
ATOM 7063 N N . LEU D 1 82 ? -31.153 45.293 2.007 1.00 31.77 174 LEU D N 1
ATOM 7064 C CA . LEU D 1 82 ? -30.037 44.657 1.330 1.00 27.52 174 LEU D CA 1
ATOM 7065 C C . LEU D 1 82 ? -30.557 43.827 0.166 1.00 25.72 174 LEU D C 1
ATOM 7066 O O . LEU D 1 82 ? -31.252 42.838 0.374 1.00 30.63 174 LEU D O 1
ATOM 7082 N N . SER D 1 83 ? -30.242 44.239 -1.058 1.00 27.73 175 SER D N 1
ATOM 7083 C CA . SER D 1 83 ? -30.653 43.479 -2.231 1.00 23.91 175 SER D CA 1
ATOM 7084 C C . SER D 1 83 ? -30.187 42.029 -2.083 1.00 28.76 175 SER D C 1
ATOM 7085 O O . SER D 1 83 ? -28.991 41.786 -1.925 1.00 27.41 175 SER D O 1
ATOM 7093 N N . PRO D 1 84 ? -31.127 41.063 -2.098 1.00 25.88 176 PRO D N 1
ATOM 7094 C CA . PRO D 1 84 ? -30.728 39.659 -1.923 1.00 27.19 176 PRO D CA 1
ATOM 7095 C C . PRO D 1 84 ? -29.657 39.204 -2.916 1.00 26.97 176 PRO D C 1
ATOM 7096 O O . PRO D 1 84 ? -29.693 39.601 -4.079 1.00 27.85 176 PRO D O 1
ATOM 7107 N N . ASN D 1 85 ? -28.715 38.392 -2.442 1.00 24.96 177 ASN D N 1
ATOM 7108 C CA . ASN D 1 85 ? -27.667 37.810 -3.280 1.00 24.54 177 ASN D CA 1
ATOM 7109 C C . ASN D 1 85 ? -26.704 38.844 -3.866 1.00 29.77 177 ASN D C 1
ATOM 7110 O O . ASN D 1 85 ? -26.083 38.603 -4.900 1.00 33.58 177 ASN D O 1
ATOM 7121 N N . LEU D 1 86 ? -26.577 39.988 -3.202 1.00 29.98 178 LEU D N 1
ATOM 7122 C CA . LEU D 1 86 ? -25.592 40.989 -3.594 1.00 25.52 178 LEU D CA 1
ATOM 7123 C C . LEU D 1 86 ? -24.290 40.721 -2.851 1.00 26.67 178 LEU D C 1
ATOM 7124 O O . LEU D 1 86 ? -23.228 40.588 -3.463 1.00 28.33 178 LEU D O 1
ATOM 7140 N N . LEU D 1 87 ? -24.389 40.630 -1.528 1.00 19.13 179 LEU D N 1
ATOM 7141 C CA . LEU D 1 87 ? -23.244 40.332 -0.679 1.00 21.55 179 LEU D CA 1
ATOM 7142 C C . LEU D 1 87 ? -23.321 38.920 -0.113 1.00 28.27 179 LEU D C 1
ATOM 7143 O O . LEU D 1 87 ? -24.408 38.392 0.125 1.00 25.28 179 LEU D O 1
ATOM 7159 N N . THR D 1 88 ? -22.153 38.316 0.088 1.00 19.72 180 THR D N 1
ATOM 7160 C CA . THR D 1 88 ? -22.040 37.069 0.827 1.00 19.71 180 THR D CA 1
ATOM 7161 C C . THR D 1 88 ? -21.583 37.388 2.242 1.00 23.17 180 THR D C 1
ATOM 7162 O O . THR D 1 88 ? -20.446 37.813 2.455 1.00 23.15 180 THR D O 1
ATOM 7173 N N . ILE D 1 89 ? -22.478 37.187 3.204 1.00 22.44 181 ILE D N 1
ATOM 7174 C CA . ILE D 1 89 ? -22.186 37.469 4.602 1.00 23.18 181 ILE D CA 1
ATOM 7175 C C . ILE D 1 89 ? -21.541 36.264 5.269 1.00 25.41 181 ILE D C 1
ATOM 7176 O O . ILE D 1 89 ? -22.102 35.168 5.252 1.00 23.82 181 ILE D O 1
ATOM 7192 N N . ILE D 1 90 ? -20.375 36.484 5.873 1.00 23.72 182 ILE D N 1
ATOM 7193 C CA . ILE D 1 90 ? -19.615 35.416 6.521 1.00 22.37 182 ILE D CA 1
ATOM 7194 C C . ILE D 1 90 ? -19.531 35.640 8.024 1.00 22.69 182 ILE D C 1
ATOM 7195 O O . ILE D 1 90 ? -19.146 36.717 8.478 1.00 17.58 182 ILE D O 1
ATOM 7211 N N . GLU D 1 91 ? -19.895 34.615 8.789 1.00 24.20 183 GLU D N 1
ATOM 7212 C CA . GLU D 1 91 ? -19.788 34.661 10.241 1.00 26.38 183 GLU D CA 1
ATOM 7213 C C . GLU D 1 91 ? -18.337 34.472 10.651 1.00 31.18 183 GLU D C 1
ATOM 7214 O O . GLU D 1 91 ? -17.673 33.538 10.205 1.00 29.96 183 GLU D O 1
ATOM 7226 N N . MET D 1 92 ? -17.846 35.363 11.502 1.00 30.31 184 MET D N 1
ATOM 7227 C CA . MET D 1 92 ? -16.458 35.313 11.938 1.00 29.78 184 MET D CA 1
ATOM 7228 C C . MET D 1 92 ? -16.376 35.603 13.430 1.00 35.79 184 MET D C 1
ATOM 7229 O O . MET D 1 92 ? -16.026 34.731 14.229 1.00 37.59 184 MET D O 1
ATOM 7243 N N . GLN D 1 93 ? -16.705 36.837 13.791 1.00 33.99 185 GLN D N 1
ATOM 7244 C CA . GLN D 1 93 ? -16.777 37.246 15.185 1.00 37.58 185 GLN D CA 1
ATOM 7245 C C . GLN D 1 93 ? -18.202 37.678 15.488 1.00 40.84 185 GLN D C 1
ATOM 7246 O O . GLN D 1 93 ? -18.821 38.383 14.691 1.00 36.32 185 GLN D O 1
ATOM 7260 N N . LYS D 1 94 ? -18.723 37.242 16.631 1.00 46.47 186 LYS D N 1
ATOM 7261 C CA . LYS D 1 94 ? -20.057 37.639 17.061 1.00 45.40 186 LYS D CA 1
ATOM 7262 C C . LYS D 1 94 ? -20.143 39.158 17.171 1.00 39.69 186 LYS D C 1
ATOM 7263 O O . LYS D 1 94 ? -19.414 39.777 17.947 1.00 41.64 186 LYS D O 1
ATOM 7282 N N . GLY D 1 95 ? -21.027 39.755 16.379 1.00 38.31 187 GLY D N 1
ATOM 7283 C CA . GLY D 1 95 ? -21.164 41.200 16.353 1.00 35.66 187 GLY D CA 1
ATOM 7284 C C . GLY D 1 95 ? -22.311 41.654 15.477 1.00 29.40 187 GLY D C 1
ATOM 7285 O O . GLY D 1 95 ? -22.977 40.839 14.843 1.00 28.79 187 GLY D O 1
ATOM 7289 N N . ASP D 1 96 ? -22.528 42.966 15.435 1.00 30.44 188 ASP D N 1
ATOM 7290 C CA . ASP D 1 96 ? -23.660 43.549 14.722 1.00 29.39 188 ASP D CA 1
ATOM 7291 C C . ASP D 1 96 ? -23.208 44.460 13.580 1.00 29.72 188 ASP D C 1
ATOM 7292 O O . ASP D 1 96 ? -24.003 45.223 13.031 1.00 31.13 188 ASP D O 1
ATOM 7301 N N . CYS D 1 97 ? -21.928 44.372 13.230 1.00 29.33 189 CYS D N 1
ATOM 7302 C CA . CYS D 1 97 ? -21.362 45.161 12.140 1.00 27.86 189 CYS D CA 1
ATOM 7303 C C . CYS D 1 97 ? -20.576 44.256 11.195 1.00 25.45 189 CYS D C 1
ATOM 7304 O O . CYS D 1 97 ? -20.198 43.145 11.568 1.00 23.49 189 CYS D O 1
ATOM 7311 N N . ALA D 1 98 ? -20.337 44.731 9.975 1.00 22.91 190 ALA D N 1
ATOM 7312 C CA . ALA D 1 98 ? -19.680 43.915 8.960 1.00 22.33 190 ALA D CA 1
ATOM 7313 C C . ALA D 1 98 ? -18.577 44.667 8.221 1.00 20.44 190 ALA D C 1
ATOM 7314 O O . ALA D 1 98 ? -18.711 45.845 7.890 1.00 20.09 190 ALA D O 1
ATOM 7321 N N . LEU D 1 99 ? -17.484 43.959 7.972 1.00 17.46 191 LEU D N 1
ATOM 7322 C CA . LEU D 1 99 ? -16.381 44.479 7.183 1.00 17.75 191 LEU D CA 1
ATOM 7323 C C . LEU D 1 99 ? -16.573 44.087 5.727 1.00 15.67 191 LEU D C 1
ATOM 7324 O O . LEU D 1 99 ? -16.806 42.915 5.429 1.00 16.92 191 LEU D O 1
ATOM 7340 N N . TYR D 1 100 ? -16.495 45.052 4.819 1.00 15.37 192 TYR D N 1
ATOM 7341 C CA . TYR D 1 100 ? -16.479 44.714 3.406 1.00 13.02 192 TYR D CA 1
ATOM 7342 C C . TYR D 1 100 ? -15.140 44.117 3.025 1.00 16.84 192 TYR D C 1
ATOM 7343 O O . TYR D 1 100 ? -14.100 44.556 3.500 1.00 13.73 192 TYR D O 1
ATOM 7361 N N . ALA D 1 101 ? -15.174 43.130 2.136 1.00 16.16 193 ALA D N 1
ATOM 7362 C CA . ALA D 1 101 ? -13.962 42.620 1.512 1.00 15.91 193 ALA D CA 1
ATOM 7363 C C . ALA D 1 101 ? -14.293 41.994 0.167 1.00 17.11 193 ALA D C 1
ATOM 7364 O O . ALA D 1 101 ? -15.458 41.709 -0.137 1.00 14.31 193 ALA D O 1
ATOM 7371 N N . SER D 1 102 ? -13.261 41.795 -0.642 1.00 13.16 194 SER D N 1
ATOM 7372 C CA . SER D 1 102 ? -13.424 41.159 -1.940 1.00 19.38 194 SER D CA 1
ATOM 7373 C C . SER D 1 102 ? -13.783 39.688 -1.736 1.00 15.86 194 SER D C 1
ATOM 7374 O O . SER D 1 102 ? -13.257 39.081 -0.811 1.00 17.79 194 SER D O 1
ATOM 7382 N N . SER D 1 103 ? -14.655 39.097 -2.558 1.00 16.08 195 SER D N 1
ATOM 7383 C CA . SER D 1 103 ? -15.382 39.753 -3.644 1.00 19.93 195 SER D CA 1
ATOM 7384 C C . SER D 1 103 ? -16.864 39.846 -3.286 1.00 18.77 195 SER D C 1
ATOM 7385 O O . SER D 1 103 ? -17.570 38.835 -3.271 1.00 17.62 195 SER D O 1
ATOM 7393 N N . PHE D 1 104 ? -17.323 41.062 -3.010 1.00 16.50 196 PHE D N 1
ATOM 7394 C CA . PHE D 1 104 ? -18.681 41.297 -2.521 1.00 18.66 196 PHE D CA 1
ATOM 7395 C C . PHE D 1 104 ? -18.989 40.392 -1.338 1.00 16.83 196 PHE D C 1
ATOM 7396 O O . PHE D 1 104 ? -19.992 39.680 -1.320 1.00 17.38 196 PHE D O 1
ATOM 7413 N N . LYS D 1 105 ? -18.103 40.436 -0.351 1.00 14.08 197 LYS D N 1
ATOM 7414 C CA . LYS D 1 105 ? -18.266 39.684 0.880 1.00 14.96 197 LYS D CA 1
ATOM 7415 C C . LYS D 1 105 ? -18.416 40.637 2.051 1.00 18.83 197 LYS D C 1
ATOM 7416 O O . LYS D 1 105 ? -17.959 41.781 2.004 1.00 17.01 197 LYS D O 1
ATOM 7435 N N . GLY D 1 106 ? -19.080 40.155 3.094 1.00 20.04 198 GLY D N 1
ATOM 7436 C CA . GLY D 1 106 ? -19.195 40.872 4.344 1.00 19.36 198 GLY D CA 1
ATOM 7437 C C . GLY D 1 106 ? -18.810 39.944 5.473 1.00 16.53 198 GLY D C 1
ATOM 7438 O O . GLY D 1 106 ? -19.383 38.868 5.610 1.00 23.62 198 GLY D O 1
ATOM 7442 N N . TYR D 1 107 ? -17.821 40.349 6.262 1.00 15.37 199 TYR D N 1
ATOM 7443 C CA . TYR D 1 107 ? -17.404 39.590 7.436 1.00 16.35 199 TYR D CA 1
ATOM 7444 C C . TYR D 1 107 ? -17.961 40.233 8.696 1.00 19.39 199 TYR D C 1
ATOM 7445 O O . TYR D 1 107 ? -17.670 41.391 8.988 1.00 22.65 199 TYR D O 1
ATOM 7463 N N . ILE D 1 108 ? -18.760 39.478 9.443 1.00 24.76 200 ILE D N 1
ATOM 7464 C CA . ILE D 1 108 ? -19.354 39.983 10.674 1.00 23.61 200 ILE D CA 1
ATOM 7465 C C . ILE D 1 108 ? -18.272 40.156 11.733 1.00 26.05 200 ILE D C 1
ATOM 7466 O O . ILE D 1 108 ? -17.486 39.242 11.981 1.00 24.51 200 ILE D O 1
ATOM 7482 N N . GLU D 1 109 ? -18.251 41.329 12.359 1.00 25.97 201 GLU D N 1
ATOM 7483 C CA . GLU D 1 109 ? -17.193 41.698 13.295 1.00 27.39 201 GLU D CA 1
ATOM 7484 C C . GLU D 1 109 ? -17.754 42.496 14.470 1.00 26.93 201 GLU D C 1
ATOM 7485 O O . GLU D 1 109 ? -18.775 43.171 14.345 1.00 25.15 201 GLU D O 1
ATOM 7497 N N . ASN D 1 110 ? -17.082 42.406 15.611 1.00 31.13 202 ASN D N 1
ATOM 7498 C CA . ASN D 1 110 ? -17.415 43.226 16.767 1.00 31.58 202 ASN D CA 1
ATOM 7499 C C . ASN D 1 110 ? -17.351 44.709 16.409 1.00 28.02 202 ASN D C 1
ATOM 7500 O O . ASN D 1 110 ? -16.326 45.199 15.934 1.00 27.55 202 ASN D O 1
ATOM 7511 N N . CYS D 1 111 ? -18.448 45.418 16.648 1.00 31.67 203 CYS D N 1
ATOM 7512 C CA . CYS D 1 111 ? -18.552 46.823 16.270 1.00 32.67 203 CYS D CA 1
ATOM 7513 C C . CYS D 1 111 ? -17.468 47.680 16.919 1.00 30.69 203 CYS D C 1
ATOM 7514 O O . CYS D 1 111 ? -17.086 48.716 16.382 1.00 28.93 203 CYS D O 1
ATOM 7521 N N . SER D 1 112 ? -16.966 47.234 18.066 1.00 29.38 204 SER D N 1
ATOM 7522 C CA . SER D 1 112 ? -16.014 48.019 18.843 1.00 30.77 204 SER D CA 1
ATOM 7523 C C . SER D 1 112 ? -14.590 47.917 18.316 1.00 28.07 204 SER D C 1
ATOM 7524 O O . SER D 1 112 ? -13.735 48.720 18.680 1.00 28.24 204 SER D O 1
ATOM 7532 N N . THR D 1 113 ? -14.331 46.924 17.472 1.00 31.36 205 THR D N 1
ATOM 7533 C CA . THR D 1 113 ? -12.979 46.684 16.975 1.00 30.91 205 THR D CA 1
ATOM 7534 C C . THR D 1 113 ? -12.561 47.749 15.956 1.00 29.01 205 THR D C 1
ATOM 7535 O O . THR D 1 113 ? -13.268 47.974 14.975 1.00 28.55 205 THR D O 1
ATOM 7546 N N . PRO D 1 114 ? -11.413 48.410 16.184 1.00 24.70 206 PRO D N 1
ATOM 7547 C CA . PRO D 1 114 ? -10.936 49.381 15.192 1.00 29.16 206 PRO D CA 1
ATOM 7548 C C . PRO D 1 114 ? -10.597 48.762 13.834 1.00 29.75 206 PRO D C 1
ATOM 7549 O O . PRO D 1 114 ? -9.898 47.749 13.760 1.00 25.31 206 PRO D O 1
ATOM 7560 N N . ASN D 1 115 ? -11.101 49.384 12.772 1.00 27.98 207 ASN D N 1
ATOM 7561 C CA . ASN D 1 115 ? -10.802 48.982 11.404 1.00 25.19 207 ASN D CA 1
ATOM 7562 C C . ASN D 1 115 ? -10.805 50.193 10.486 1.00 22.66 207 ASN D C 1
ATOM 7563 O O . ASN D 1 115 ? -11.386 51.228 10.813 1.00 22.52 207 ASN D O 1
ATOM 7574 N N . THR D 1 116 ? -10.153 50.066 9.337 1.00 21.73 208 THR D N 1
ATOM 7575 C CA . THR D 1 116 ? -10.243 51.086 8.302 1.00 17.49 208 THR D CA 1
ATOM 7576 C C . THR D 1 116 ? -11.686 51.128 7.807 1.00 18.74 208 THR D C 1
ATOM 7577 O O . THR D 1 116 ? -12.457 50.211 8.075 1.00 15.97 208 THR D O 1
ATOM 7588 N N . TYR D 1 117 ? -12.065 52.188 7.099 1.00 18.19 209 TYR D N 1
ATOM 7589 C CA . TYR D 1 117 ? -13.438 52.291 6.614 1.00 18.43 209 TYR D CA 1
ATOM 7590 C C . TYR D 1 117 ? -13.528 53.013 5.280 1.00 18.76 209 TYR D C 1
ATOM 7591 O O . TYR D 1 117 ? -12.606 53.722 4.865 1.00 18.98 209 TYR D O 1
ATOM 7609 N N . ILE D 1 118 ? -14.657 52.805 4.615 1.00 17.13 210 ILE D N 1
ATOM 7610 C CA . ILE D 1 118 ? -14.930 53.405 3.322 1.00 15.89 210 ILE D CA 1
ATOM 7611 C C . ILE D 1 118 ? -16.147 54.297 3.433 1.00 16.38 210 ILE D C 1
ATOM 7612 O O . ILE D 1 118 ? -17.221 53.836 3.825 1.00 16.32 210 ILE D O 1
ATOM 7628 N N . CYS D 1 119 ? -15.976 55.568 3.085 1.00 14.23 211 CYS D N 1
ATOM 7629 C CA . CYS D 1 119 ? -17.094 56.494 3.006 1.00 16.85 211 CYS D CA 1
ATOM 7630 C C . CYS D 1 119 ? -17.596 56.584 1.574 1.00 18.03 211 CYS D C 1
ATOM 7631 O O . CYS D 1 119 ? -16.827 56.422 0.622 1.00 15.29 211 CYS D O 1
ATOM 7638 N N . MET D 1 120 ? -18.892 56.843 1.434 1.00 17.13 212 MET D N 1
ATOM 7639 C CA . MET D 1 120 ? -19.522 56.931 0.127 1.00 20.63 212 MET D CA 1
ATOM 7640 C C . MET D 1 120 ? -20.557 58.047 0.075 1.00 21.00 212 MET D C 1
ATOM 7641 O O . MET D 1 120 ? -21.345 58.230 1.007 1.00 20.37 212 MET D O 1
ATOM 7655 N N . GLN D 1 121 ? -20.540 58.781 -1.031 1.00 16.69 213 GLN D N 1
ATOM 7656 C CA . GLN D 1 121 ? -21.591 59.731 -1.354 1.00 22.03 213 GLN D CA 1
ATOM 7657 C C . GLN D 1 121 ? -22.309 59.236 -2.599 1.00 22.94 213 GLN D C 1
ATOM 7658 O O . GLN D 1 121 ? -21.704 59.102 -3.664 1.00 20.77 213 GLN D O 1
ATOM 7672 N N . ARG D 1 122 ? -23.594 58.939 -2.457 1.00 25.52 214 ARG D N 1
ATOM 7673 C CA . ARG D 1 122 ? -24.407 58.541 -3.592 1.00 32.54 214 ARG D CA 1
ATOM 7674 C C . ARG D 1 122 ? -24.815 59.790 -4.356 1.00 40.12 214 ARG D C 1
ATOM 7675 O O . ARG D 1 122 ? -25.017 60.850 -3.763 1.00 43.97 214 ARG D O 1
ATOM 7696 N N . THR D 1 123 ? -24.923 59.656 -5.672 1.00 49.40 215 THR D N 1
ATOM 7697 C CA . THR D 1 123 ? -25.345 60.749 -6.538 1.00 47.09 215 THR D CA 1
ATOM 7698 C C . THR D 1 123 ? -26.665 61.379 -6.091 1.00 38.12 215 THR D C 1
ATOM 7699 O O . THR D 1 123 ? -27.251 62.193 -6.808 1.00 43.45 215 THR D O 1
ATOM 7710 N N . GLY E 2 1 ? -1.565 40.227 -65.921 1.00 24.87 0 GLY E N 1
ATOM 7711 C CA . GLY E 2 1 ? -1.695 39.502 -64.623 1.00 25.57 0 GLY E CA 1
ATOM 7712 C C . GLY E 2 1 ? -2.109 40.445 -63.512 1.00 23.21 0 GLY E C 1
ATOM 7713 O O . GLY E 2 1 ? -2.318 41.635 -63.745 1.00 21.52 0 GLY E O 1
ATOM 7719 N N . HIS E 2 2 ? -2.229 39.916 -62.300 1.00 20.53 1 HIS E N 1
ATOM 7720 C CA . HIS E 2 2 ? -2.640 40.720 -61.155 1.00 19.68 1 HIS E CA 1
ATOM 7721 C C . HIS E 2 2 ? -1.777 40.422 -59.946 1.00 18.24 1 HIS E C 1
ATOM 7722 O O . HIS E 2 2 ? -1.189 39.348 -59.847 1.00 15.98 1 HIS E O 1
ATOM 7737 N N . LYS E 2 3 ? -1.704 41.383 -59.031 1.00 18.21 2 LYS E N 1
ATOM 7738 C CA . LYS E 2 3 ? -0.948 41.206 -57.804 1.00 17.86 2 LYS E CA 1
ATOM 7739 C C . LYS E 2 3 ? -1.636 41.890 -56.629 1.00 19.00 2 LYS E C 1
ATOM 7740 O O . LYS E 2 3 ? -2.239 42.957 -56.769 1.00 19.28 2 LYS E O 1
ATOM 7759 N N . LEU E 2 4 ? -1.558 41.235 -55.477 1.00 15.59 3 LEU E N 1
ATOM 7760 C CA . LEU E 2 4 ? -2.079 41.766 -54.229 1.00 13.41 3 LEU E CA 1
ATOM 7761 C C . LEU E 2 4 ? -0.905 41.903 -53.273 1.00 13.12 3 LEU E C 1
ATOM 7762 O O . LEU E 2 4 ? -0.228 40.922 -52.981 1.00 12.97 3 LEU E O 1
ATOM 7778 N N . ALA E 2 5 ? -0.654 43.124 -52.813 1.00 14.08 4 ALA E N 1
ATOM 7779 C CA . ALA E 2 5 ? 0.497 43.406 -51.961 1.00 13.44 4 ALA E CA 1
ATOM 7780 C C . ALA E 2 5 ? 0.060 43.927 -50.597 1.00 17.16 4 ALA E C 1
ATOM 7781 O O . ALA E 2 5 ? -0.878 44.720 -50.492 1.00 16.57 4 ALA E O 1
ATOM 7788 N N . PHE E 2 6 ? 0.753 43.463 -49.563 1.00 15.63 5 PHE E N 1
ATOM 7789 C CA . PHE E 2 6 ? 0.549 43.919 -48.195 1.00 13.64 5 PHE E CA 1
ATOM 7790 C C . PHE E 2 6 ? 1.836 44.553 -47.690 1.00 14.46 5 PHE E C 1
ATOM 7791 O O . PHE E 2 6 ? 2.882 43.911 -47.705 1.00 13.48 5 PHE E O 1
ATOM 7808 N N . ASN E 2 7 ? 1.761 45.806 -47.252 1.00 14.65 6 ASN E N 1
ATOM 7809 C CA . ASN E 2 7 ? 2.928 46.501 -46.714 1.00 15.88 6 ASN E CA 1
ATOM 7810 C C . ASN E 2 7 ? 2.745 46.820 -45.232 1.00 16.33 6 ASN E C 1
ATOM 7811 O O . ASN E 2 7 ? 2.007 47.736 -44.871 1.00 15.03 6 ASN E O 1
ATOM 7822 N N . PHE E 2 8 ? 3.411 46.041 -44.385 1.00 13.46 7 PHE E N 1
ATOM 7823 C CA . PHE E 2 8 ? 3.355 46.228 -42.942 1.00 16.36 7 PHE E CA 1
ATOM 7824 C C . PHE E 2 8 ? 4.478 47.139 -42.488 1.00 15.66 7 PHE E C 1
ATOM 7825 O O . PHE E 2 8 ? 5.634 46.909 -42.829 1.00 14.02 7 PHE E O 1
ATOM 7842 N N . ASN E 2 9 ? 4.139 48.165 -41.715 1.00 18.72 8 ASN E N 1
ATOM 7843 C CA . ASN E 2 9 ? 5.147 49.064 -41.166 1.00 17.71 8 ASN E CA 1
ATOM 7844 C C . ASN E 2 9 ? 4.955 49.290 -39.675 1.00 18.89 8 ASN E C 1
ATOM 7845 O O . ASN E 2 9 ? 3.850 49.591 -39.218 1.00 16.16 8 ASN E O 1
ATOM 7856 N N . LEU E 2 10 ? 6.043 49.124 -38.928 1.00 15.50 9 LEU E N 1
ATOM 7857 C CA . LEU E 2 10 ? 6.083 49.460 -37.513 1.00 16.76 9 LEU E CA 1
ATOM 7858 C C . LEU E 2 10 ? 7.182 50.492 -37.294 1.00 19.62 9 LEU E C 1
ATOM 7859 O O . LEU E 2 10 ? 8.365 50.183 -37.428 1.00 18.29 9 LEU E O 1
ATOM 7875 N N . GLU E 2 11 ? 6.781 51.720 -36.979 1.00 18.79 10 GLU E N 1
ATOM 7876 C CA . GLU E 2 11 ? 7.726 52.814 -36.766 1.00 25.42 10 GLU E CA 1
ATOM 7877 C C . GLU E 2 11 ? 7.809 53.176 -35.290 1.00 25.51 10 GLU E C 1
ATOM 7878 O O . GLU E 2 11 ? 6.822 53.608 -34.700 1.00 24.74 10 GLU E O 1
ATOM 7890 N N . ILE E 2 12 ? 8.988 52.981 -34.703 1.00 28.61 11 ILE E N 1
ATOM 7891 C CA . ILE E 2 12 ? 9.253 53.384 -33.326 1.00 25.78 11 ILE E CA 1
ATOM 7892 C C . ILE E 2 12 ? 10.184 54.588 -33.321 1.00 24.72 11 ILE E C 1
ATOM 7893 O O . ILE E 2 12 ? 11.389 54.450 -33.528 1.00 24.06 11 ILE E O 1
ATOM 7909 N N . ASN E 2 13 ? 9.610 55.765 -33.095 1.00 26.17 12 ASN E N 1
ATOM 7910 C CA . ASN E 2 13 ? 10.364 57.010 -33.023 1.00 30.19 12 ASN E CA 1
ATOM 7911 C C . ASN E 2 13 ? 10.274 57.565 -31.611 1.00 33.21 12 ASN E C 1
ATOM 7912 O O . ASN E 2 13 ? 9.309 58.238 -31.259 1.00 28.03 12 ASN E O 1
ATOM 7923 N N . GLY E 2 14 ? 11.280 57.273 -30.797 1.00 33.39 13 GLY E N 1
ATOM 7924 C CA . GLY E 2 14 ? 11.269 57.704 -29.414 1.00 37.75 13 GLY E CA 1
ATOM 7925 C C . GLY E 2 14 ? 10.163 57.015 -28.639 1.00 37.43 13 GLY E C 1
ATOM 7926 O O . GLY E 2 14 ? 10.112 55.786 -28.582 1.00 37.21 13 GLY E O 1
ATOM 7930 N N . SER E 2 15 ? 9.260 57.809 -28.068 1.00 44.23 14 SER E N 1
ATOM 7931 C CA . SER E 2 15 ? 8.265 57.294 -27.129 1.00 48.10 14 SER E CA 1
ATOM 7932 C C . SER E 2 15 ? 6.947 56.870 -27.780 1.00 45.20 14 SER E C 1
ATOM 7933 O O . SER E 2 15 ? 6.185 56.108 -27.185 1.00 44.70 14 SER E O 1
ATOM 7941 N N . ASP E 2 16 ? 6.670 57.358 -28.986 1.00 47.04 15 ASP E N 1
ATOM 7942 C CA . ASP E 2 16 ? 5.445 56.970 -29.683 1.00 51.32 15 ASP E CA 1
ATOM 7943 C C . ASP E 2 16 ? 5.751 55.979 -30.804 1.00 46.88 15 ASP E C 1
ATOM 7944 O O . ASP E 2 16 ? 6.834 55.997 -31.394 1.00 42.45 15 ASP E O 1
ATOM 7953 N N . THR E 2 17 ? 4.790 55.100 -31.069 1.00 40.99 16 THR E N 1
ATOM 7954 C CA . THR E 2 17 ? 4.933 54.071 -32.088 1.00 35.68 16 THR E CA 1
ATOM 7955 C C . THR E 2 17 ? 3.735 54.097 -33.026 1.00 38.72 16 THR E C 1
ATOM 7956 O O . THR E 2 17 ? 2.618 54.422 -32.613 1.00 33.45 16 THR E O 1
ATOM 7967 N N . HIS E 2 18 ? 3.974 53.758 -34.290 1.00 31.94 17 HIS E N 1
ATOM 7968 C CA . HIS E 2 18 ? 2.917 53.737 -35.295 1.00 33.04 17 HIS E CA 1
ATOM 7969 C C . HIS E 2 18 ? 2.903 52.408 -36.036 1.00 25.75 17 HIS E C 1
ATOM 7970 O O . HIS E 2 18 ? 3.919 51.976 -36.579 1.00 21.85 17 HIS E O 1
ATOM 7985 N N . SER E 2 19 ? 1.744 51.762 -36.039 1.00 18.75 18 SER E N 1
ATOM 7986 C CA . SER E 2 19 ? 1.548 50.514 -36.761 1.00 18.70 18 SER E CA 1
ATOM 7987 C C . SER E 2 19 ? 0.600 50.766 -37.917 1.00 22.66 18 SER E C 1
ATOM 7988 O O . SER E 2 19 ? -0.503 51.269 -37.710 1.00 22.11 18 SER E O 1
ATOM 7996 N N . THR E 2 20 ? 1.029 50.431 -39.131 1.00 16.84 19 THR E N 1
ATOM 7997 C CA . THR E 2 20 ? 0.194 50.639 -40.306 1.00 18.45 19 THR E CA 1
ATOM 7998 C C . THR E 2 20 ? 0.315 49.485 -41.295 1.00 15.64 19 THR E C 1
ATOM 7999 O O . THR E 2 20 ? 1.355 48.834 -41.386 1.00 15.74 19 THR E O 1
ATOM 8010 N N . VAL E 2 21 ? -0.767 49.227 -42.020 1.00 13.81 20 VAL E N 1
ATOM 8011 C CA . VAL E 2 21 ? -0.733 48.293 -43.138 1.00 13.33 20 VAL E CA 1
ATOM 8012 C C . VAL E 2 21 ? -1.448 48.899 -44.341 1.00 17.42 20 VAL E C 1
ATOM 8013 O O . VAL E 2 21 ? -2.502 49.514 -44.192 1.00 15.32 20 VAL E O 1
ATOM 8026 N N . ASP E 2 22 ? -0.848 48.729 -45.518 1.00 15.97 21 ASP E N 1
ATOM 8027 C CA . ASP E 2 22 ? -1.440 49.125 -46.794 1.00 21.15 21 ASP E CA 1
ATOM 8028 C C . ASP E 2 22 ? -1.657 47.896 -47.664 1.00 18.26 21 ASP E C 1
ATOM 8029 O O . ASP E 2 22 ? -0.754 47.072 -47.817 1.00 17.18 21 ASP E O 1
ATOM 8038 N N . VAL E 2 23 ? -2.853 47.775 -48.230 1.00 15.73 22 VAL E N 1
ATOM 8039 C CA . VAL E 2 23 ? -3.147 46.699 -49.170 1.00 16.91 22 VAL E CA 1
ATOM 8040 C C . VAL E 2 23 ? -3.314 47.289 -50.559 1.00 18.18 22 VAL E C 1
ATOM 8041 O O . VAL E 2 23 ? -4.196 48.120 -50.785 1.00 18.14 22 VAL E O 1
ATOM 8054 N N . ASP E 2 24 ? -2.464 46.854 -51.482 1.00 15.34 23 ASP E N 1
ATOM 8055 C CA . ASP E 2 24 ? -2.482 47.357 -52.849 1.00 19.21 23 ASP E CA 1
ATOM 8056 C C . ASP E 2 24 ? -2.905 46.259 -53.817 1.00 19.78 23 ASP E C 1
ATOM 8057 O O . ASP E 2 24 ? -2.353 45.158 -53.794 1.00 18.41 23 ASP E O 1
ATOM 8066 N N . LEU E 2 25 ? -3.888 46.567 -54.659 1.00 16.92 24 LEU E N 1
ATOM 8067 C CA . LEU E 2 25 ? -4.251 45.703 -55.777 1.00 17.78 24 LEU E CA 1
ATOM 8068 C C . LEU E 2 25 ? -3.735 46.318 -57.072 1.00 20.26 24 LEU E C 1
ATOM 8069 O O . LEU E 2 25 ? -4.165 47.398 -57.462 1.00 21.27 24 LEU E O 1
ATOM 8085 N N . ASP E 2 26 ? -2.807 45.630 -57.729 1.00 19.76 25 ASP E N 1
ATOM 8086 C CA . ASP E 2 26 ? -2.193 46.137 -58.953 1.00 22.73 25 ASP E CA 1
ATOM 8087 C C . ASP E 2 26 ? -1.618 47.542 -58.756 1.00 27.17 25 ASP E C 1
ATOM 8088 O O . ASP E 2 26 ? -1.913 48.462 -59.520 1.00 23.98 25 ASP E O 1
ATOM 8097 N N . ASP E 2 27 ? -0.796 47.691 -57.720 1.00 25.96 26 ASP E N 1
ATOM 8098 C CA . ASP E 2 27 ? -0.129 48.958 -57.415 1.00 32.50 26 ASP E CA 1
ATOM 8099 C C . ASP E 2 27 ? -1.125 50.097 -57.208 1.00 32.04 26 ASP E C 1
ATOM 8100 O O . ASP E 2 27 ? -0.835 51.257 -57.508 1.00 30.72 26 ASP E O 1
ATOM 8109 N N . SER E 2 28 ? -2.300 49.749 -56.696 1.00 27.41 27 SER E N 1
ATOM 8110 C CA . SER E 2 28 ? -3.304 50.730 -56.305 1.00 26.12 27 SER E CA 1
ATOM 8111 C C . SER E 2 28 ? -3.839 50.370 -54.923 1.00 25.00 27 SER E C 1
ATOM 8112 O O . SER E 2 28 ? -4.302 49.252 -54.707 1.00 22.30 27 SER E O 1
ATOM 8120 N N . GLN E 2 29 ? -3.763 51.311 -53.985 1.00 20.78 28 GLN E N 1
ATOM 8121 C CA . GLN E 2 29 ? -4.183 51.043 -52.614 1.00 21.26 28 GLN E CA 1
ATOM 8122 C C . GLN E 2 29 ? -5.695 50.879 -52.532 1.00 20.87 28 GLN E C 1
ATOM 8123 O O . GLN E 2 29 ? -6.443 51.709 -53.055 1.00 18.20 28 GLN E O 1
ATOM 8137 N N . ILE E 2 30 ? -6.137 49.807 -51.873 1.00 16.99 29 ILE E N 1
ATOM 8138 C CA . ILE E 2 30 ? -7.560 49.506 -51.751 1.00 18.10 29 ILE E CA 1
ATOM 8139 C C . ILE E 2 30 ? -8.009 49.446 -50.291 1.00 17.82 29 ILE E C 1
ATOM 8140 O O . ILE E 2 30 ? -9.179 49.671 -49.990 1.00 16.96 29 ILE E O 1
ATOM 8156 N N . ILE E 2 31 ? -7.077 49.137 -49.395 1.00 16.02 30 ILE E N 1
ATOM 8157 C CA . ILE E 2 31 ? -7.363 49.058 -47.965 1.00 15.82 30 ILE E CA 1
ATOM 8158 C C . ILE E 2 31 ? -6.210 49.679 -47.184 1.00 16.69 30 ILE E C 1
ATOM 8159 O O . ILE E 2 31 ? -5.058 49.618 -47.614 1.00 18.17 30 ILE E O 1
ATOM 8175 N N . THR E 2 32 ? -6.519 50.278 -46.039 1.00 16.82 31 THR E N 1
ATOM 8176 C CA . THR E 2 32 ? -5.482 50.768 -45.141 1.00 15.25 31 THR E CA 1
ATOM 8177 C C . THR E 2 32 ? -5.893 50.529 -43.693 1.00 15.57 31 THR E C 1
ATOM 8178 O O . THR E 2 32 ? -7.079 50.454 -43.371 1.00 17.03 31 THR E O 1
ATOM 8189 N N . PHE E 2 33 ? -4.890 50.416 -42.831 1.00 15.94 32 PHE E N 1
ATOM 8190 C CA . PHE E 2 33 ? -5.070 50.053 -41.431 1.00 16.83 32 PHE E CA 1
ATOM 8191 C C . PHE E 2 33 ? 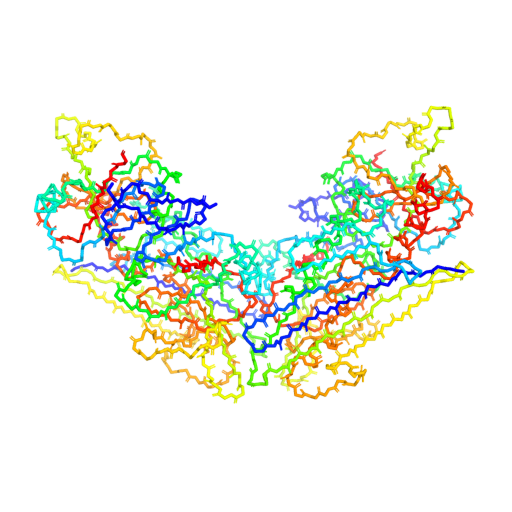-4.106 50.905 -40.613 1.00 18.16 32 PHE E C 1
ATOM 8192 O O . PHE E 2 33 ? -2.923 50.965 -40.937 1.00 14.88 32 PHE E O 1
ATOM 8209 N N . ASP E 2 34 ? -4.611 51.580 -39.580 1.00 21.77 33 ASP E N 1
ATOM 8210 C CA . ASP E 2 34 ? -3.809 52.557 -38.833 1.00 24.90 33 ASP E CA 1
ATOM 8211 C C . ASP E 2 34 ? -3.354 52.053 -37.464 1.00 26.03 33 ASP E C 1
ATOM 8212 O O . ASP E 2 34 ? -2.901 52.838 -36.628 1.00 24.42 33 ASP E O 1
ATOM 8221 N N . GLY E 2 35 ? -3.480 50.750 -37.238 1.00 21.69 34 GLY E N 1
ATOM 8222 C CA . GLY E 2 35 ? -3.124 50.158 -35.963 1.00 25.18 34 GLY E CA 1
ATOM 8223 C C . GLY E 2 35 ? -4.353 49.841 -35.137 1.00 24.85 34 GLY E C 1
ATOM 8224 O O . GLY E 2 35 ? -4.330 48.938 -34.301 1.00 24.27 34 GLY E O 1
ATOM 8228 N N . LYS E 2 36 ? -5.429 50.583 -35.381 1.00 24.67 35 LYS E N 1
ATOM 8229 C CA . LYS E 2 36 ? -6.686 50.404 -34.661 1.00 27.22 35 LYS E CA 1
ATOM 8230 C C . LYS E 2 36 ? -7.814 50.034 -35.616 1.00 26.78 35 LYS E C 1
ATOM 8231 O O . LYS E 2 36 ? -8.439 48.984 -35.477 1.00 29.19 35 LYS E O 1
ATOM 8250 N N . ASP E 2 37 ? -8.070 50.912 -36.581 1.00 26.84 36 ASP E N 1
ATOM 8251 C CA . ASP E 2 37 ? -9.188 50.744 -37.498 1.00 25.99 36 ASP E CA 1
ATOM 8252 C C . ASP E 2 37 ? -8.724 50.409 -38.907 1.00 22.89 36 ASP E C 1
ATOM 8253 O O . ASP E 2 37 ? -7.639 50.805 -39.332 1.00 21.76 36 ASP E O 1
ATOM 8262 N N . ILE E 2 38 ? -9.559 49.663 -39.619 1.00 20.05 37 ILE E N 1
ATOM 8263 C CA . ILE E 2 38 ? -9.321 49.351 -41.018 1.00 19.38 37 ILE E CA 1
ATOM 8264 C C . ILE E 2 38 ? -10.347 50.116 -41.835 1.00 18.03 37 ILE E C 1
ATOM 8265 O O . ILE E 2 38 ? -11.438 50.406 -41.347 1.00 16.80 37 ILE E O 1
ATOM 8281 N N . ARG E 2 39 ? -10.007 50.450 -43.072 1.00 17.17 38 ARG E N 1
ATOM 8282 C CA . ARG E 2 39 ? -10.945 51.180 -43.913 1.00 18.63 38 ARG E CA 1
ATOM 8283 C C . ARG E 2 39 ? -10.678 50.981 -45.400 1.00 15.53 38 ARG E C 1
ATOM 8284 O O . ARG E 2 39 ? -9.529 50.822 -45.817 1.00 13.55 38 ARG E O 1
ATOM 8305 N N . PRO E 2 40 ? -11.746 50.991 -46.210 1.00 16.34 39 PRO E N 1
ATOM 8306 C CA . PRO E 2 40 ? -11.558 50.928 -47.660 1.00 17.96 39 PRO E CA 1
ATOM 8307 C C . PRO E 2 40 ? -11.021 52.249 -48.203 1.00 17.79 39 PRO E C 1
ATOM 8308 O O . PRO E 2 40 ? -11.322 53.300 -47.639 1.00 17.56 39 PRO E O 1
ATOM 8319 N N . THR E 2 41 ? -10.224 52.189 -49.267 1.00 16.36 40 THR E N 1
ATOM 8320 C CA . THR E 2 41 ? -9.672 53.389 -49.895 1.00 18.13 40 THR E CA 1
ATOM 8321 C C . THR E 2 41 ? -9.954 53.377 -51.393 1.00 18.97 40 THR E C 1
ATOM 8322 O O . THR E 2 41 ? -9.306 54.076 -52.169 1.00 26.46 40 THR E O 1
ATOM 8333 N N . ILE E 2 42 ? -10.930 52.569 -51.783 1.00 21.52 41 ILE E N 1
ATOM 8334 C CA . ILE E 2 42 ? -11.361 52.471 -53.166 1.00 21.60 41 ILE E CA 1
ATOM 8335 C C . ILE E 2 42 ? -12.865 52.188 -53.133 1.00 21.26 41 ILE E C 1
ATOM 8336 O O . ILE E 2 42 ? -13.332 51.475 -52.245 1.00 20.35 41 ILE E O 1
ATOM 8352 N N . PRO E 2 43 ? -13.636 52.768 -54.072 1.00 23.49 42 PRO E N 1
ATOM 8353 C CA . PRO E 2 43 ? -15.093 52.589 -54.005 1.00 24.92 42 PRO E CA 1
ATOM 8354 C C . PRO E 2 43 ? -15.578 51.136 -53.948 1.00 23.20 42 PRO E C 1
ATOM 8355 O O . PRO E 2 43 ? -16.532 50.858 -53.219 1.00 22.70 42 PRO E O 1
ATOM 8366 N N . PHE E 2 44 ? -14.949 50.224 -54.683 1.00 22.14 43 PHE E N 1
ATOM 8367 C CA . PHE E 2 44 ? -15.479 48.865 -54.768 1.00 22.57 43 PHE E CA 1
ATOM 8368 C C . PHE E 2 44 ? -15.282 48.081 -53.469 1.00 19.70 43 PHE E C 1
ATOM 8369 O O . PHE E 2 44 ? -15.809 46.981 -53.327 1.00 22.95 43 PHE E O 1
ATOM 8386 N N . MET E 2 45 ? -14.556 48.657 -52.513 1.00 23.05 44 MET E N 1
ATOM 8387 C CA . MET E 2 45 ? -14.353 48.017 -51.212 1.00 21.06 44 MET E CA 1
ATOM 8388 C C . MET E 2 45 ? -15.333 48.520 -50.151 1.00 22.24 44 MET E C 1
ATOM 8389 O O . MET E 2 45 ? -15.417 47.962 -49.059 1.00 19.63 44 MET E O 1
ATOM 8403 N N . ILE E 2 46 ? -16.073 49.575 -50.467 1.00 27.83 45 ILE E N 1
ATOM 8404 C CA . ILE E 2 46 ? -17.051 50.108 -49.527 1.00 22.95 45 ILE E CA 1
ATOM 8405 C C . ILE E 2 46 ? -18.164 49.096 -49.288 1.00 21.71 45 ILE E C 1
ATOM 8406 O O . ILE E 2 46 ? -18.742 48.560 -50.231 1.00 21.43 45 ILE E O 1
ATOM 8422 N N . GLY E 2 47 ? -18.445 48.832 -48.015 1.00 19.01 46 GLY E N 1
ATOM 8423 C CA . GLY E 2 47 ? -19.499 47.909 -47.638 1.00 26.57 46 GLY E CA 1
ATOM 8424 C C . GLY E 2 47 ? -19.056 46.457 -47.589 1.00 28.55 46 GLY E C 1
ATOM 8425 O O . GLY E 2 47 ? -19.844 45.577 -47.242 1.00 27.44 46 GLY E O 1
ATOM 8429 N N . ASP E 2 48 ? -17.800 46.196 -47.936 1.00 25.13 47 ASP E N 1
ATOM 8430 C CA . ASP E 2 48 ? -17.279 44.834 -47.895 1.00 20.13 47 ASP E CA 1
ATOM 8431 C C . ASP E 2 48 ? -17.364 44.271 -46.477 1.00 19.36 47 ASP E C 1
ATOM 8432 O O . ASP E 2 48 ? -16.968 44.931 -45.520 1.00 23.09 47 ASP E O 1
ATOM 8441 N N . GLU E 2 49 ? -17.891 43.056 -46.351 1.00 16.14 48 GLU E N 1
ATOM 8442 C CA . GLU E 2 49 ? -18.090 42.431 -45.044 1.00 21.48 48 GLU E CA 1
ATOM 8443 C C . GLU E 2 49 ? -17.292 41.133 -44.913 1.00 17.74 48 GLU E C 1
ATOM 8444 O O . GLU E 2 49 ? -17.473 40.382 -43.958 1.00 20.31 48 GLU E O 1
ATOM 8456 N N . ILE E 2 50 ? -16.399 40.887 -45.867 1.00 20.94 49 ILE E N 1
ATOM 8457 C CA . ILE E 2 50 ? -15.620 39.649 -45.906 1.00 18.17 49 ILE E CA 1
ATOM 8458 C C . ILE E 2 50 ? -14.134 39.889 -45.647 1.00 17.63 49 ILE E C 1
ATOM 8459 O O . ILE E 2 50 ? -13.544 39.294 -44.747 1.00 20.44 49 ILE E O 1
ATOM 8475 N N . PHE E 2 51 ? -13.528 40.757 -46.443 1.00 14.54 50 PHE E N 1
ATOM 8476 C CA . PHE E 2 51 ? -12.085 40.946 -46.383 1.00 17.11 50 PHE E CA 1
ATOM 8477 C C . PHE E 2 51 ? -11.662 41.946 -45.309 1.00 16.26 50 PHE E C 1
ATOM 8478 O O . PHE E 2 51 ? -10.690 41.706 -44.593 1.00 13.97 50 PHE E O 1
ATOM 8495 N N . LEU E 2 52 ? -12.392 43.050 -45.180 1.00 16.41 51 LEU E N 1
ATOM 8496 C CA . LEU E 2 52 ? -12.055 44.057 -44.177 1.00 16.35 51 LEU E CA 1
ATOM 8497 C C . LEU E 2 52 ? -12.009 43.470 -42.757 1.00 15.68 51 LEU E C 1
ATOM 8498 O O . LEU E 2 52 ? -11.023 43.665 -42.044 1.00 14.16 51 LEU E O 1
ATOM 8514 N N . PRO E 2 53 ? -13.065 42.750 -42.337 1.00 15.67 52 PRO E N 1
ATOM 8515 C CA . PRO E 2 53 ? -13.023 42.226 -40.962 1.00 16.66 52 PRO E CA 1
ATOM 8516 C C . PRO E 2 53 ? -11.952 41.159 -40.777 1.00 15.48 52 PRO E C 1
ATOM 8517 O O . PRO E 2 53 ? -11.369 41.065 -39.700 1.00 15.44 52 PRO E O 1
ATOM 8528 N N . PHE E 2 54 ? -11.697 40.378 -41.822 1.00 13.56 53 PHE E N 1
ATOM 8529 C CA . PHE E 2 54 ? -10.656 39.358 -41.790 1.00 17.24 53 PHE E CA 1
ATOM 8530 C C . PHE E 2 54 ? -9.283 40.010 -41.632 1.00 14.01 53 PHE E C 1
ATOM 8531 O O . PHE E 2 54 ? -8.506 39.630 -40.757 1.00 13.44 53 PHE E O 1
ATOM 8548 N N . TYR E 2 55 ? -8.997 41.002 -42.470 1.00 12.77 54 TYR E N 1
ATOM 8549 C CA . TYR E 2 55 ? -7.711 41.685 -42.426 1.00 13.18 54 TYR E CA 1
ATOM 8550 C C . TYR E 2 55 ? -7.531 42.456 -41.122 1.00 14.10 54 TYR E C 1
ATOM 8551 O O . TYR E 2 55 ? -6.416 42.550 -40.606 1.00 12.95 54 TYR E O 1
ATOM 8569 N N . LYS E 2 56 ? -8.612 43.018 -40.592 1.00 11.71 55 LYS E N 1
ATOM 8570 C CA . LYS E 2 56 ? -8.514 43.757 -39.335 1.00 15.22 55 LYS E CA 1
ATOM 8571 C C . LYS E 2 56 ? -7.955 42.845 -38.248 1.00 13.95 55 LYS E C 1
ATOM 8572 O O . LYS E 2 56 ? -7.113 43.257 -37.454 1.00 16.50 55 LYS E O 1
ATOM 8591 N N . ASN E 2 57 ? -8.406 41.596 -38.236 1.00 12.27 56 ASN E N 1
ATOM 8592 C CA . ASN E 2 57 ? -7.924 40.627 -37.264 1.00 13.08 56 ASN E CA 1
ATOM 8593 C C . ASN E 2 57 ? -6.491 40.185 -37.546 1.00 15.68 56 ASN E C 1
ATOM 8594 O O . ASN E 2 57 ? -5.659 40.159 -36.642 1.00 13.45 56 ASN E O 1
ATOM 8605 N N . VAL E 2 58 ? -6.209 39.830 -38.795 1.00 12.98 57 VAL E N 1
ATOM 8606 C CA . VAL E 2 58 ? -4.869 39.403 -39.172 1.00 11.78 57 VAL E CA 1
ATOM 8607 C C . VAL E 2 58 ? -3.849 40.512 -38.932 1.00 10.70 57 VAL E C 1
ATOM 8608 O O . VAL E 2 58 ? -2.742 40.250 -38.470 1.00 12.79 57 VAL E O 1
ATOM 8621 N N . PHE E 2 59 ? -4.216 41.746 -39.259 1.00 12.71 58 PHE E N 1
ATOM 8622 C CA . PHE E 2 59 ? -3.288 42.862 -39.119 1.00 12.91 58 PHE E CA 1
ATOM 8623 C C . PHE E 2 59 ? -3.030 43.177 -37.645 1.00 15.14 58 PHE E C 1
ATOM 8624 O O . PHE E 2 59 ? -1.881 43.346 -37.236 1.00 12.36 58 PHE E O 1
ATOM 8641 N N . SER E 2 60 ? -4.088 43.250 -36.844 1.00 12.44 59 SER E N 1
ATOM 8642 C CA . SER E 2 60 ? -3.935 43.540 -35.418 1.00 15.47 59 SER E CA 1
ATOM 8643 C C . SER E 2 60 ? -3.058 42.488 -34.743 1.00 15.91 59 SER E C 1
ATOM 8644 O O . SER E 2 60 ? -2.148 42.820 -33.978 1.00 14.84 59 SER E O 1
ATOM 8652 N N . GLU E 2 61 ? -3.325 41.221 -35.046 1.00 14.24 60 GLU E N 1
ATOM 8653 C CA . GLU E 2 61 ? -2.553 40.120 -34.483 1.00 16.08 60 GLU E CA 1
ATOM 8654 C C . GLU E 2 61 ? -1.097 40.145 -34.956 1.00 14.22 60 GLU E C 1
ATOM 8655 O O . GLU E 2 61 ? -0.192 39.806 -34.197 1.00 18.48 60 GLU E O 1
ATOM 8667 N N . PHE E 2 62 ? -0.873 40.545 -36.206 1.00 15.60 61 PHE E N 1
ATOM 8668 C CA . PHE E 2 62 ? 0.484 40.651 -36.745 1.00 14.83 61 PHE E CA 1
ATOM 8669 C C . PHE E 2 62 ? 1.364 41.506 -35.841 1.00 13.77 61 PHE E C 1
ATOM 8670 O O . PHE E 2 62 ? 2.510 41.154 -35.556 1.00 15.86 61 PHE E O 1
ATOM 8687 N N . PHE E 2 63 ? 0.821 42.630 -35.385 1.00 13.88 62 PHE E N 1
ATOM 8688 C CA . PHE E 2 63 ? 1.579 43.544 -34.541 1.00 15.96 62 PHE E CA 1
ATOM 8689 C C . PHE E 2 63 ? 1.603 43.105 -33.079 1.00 14.71 62 PHE E C 1
ATOM 8690 O O . PHE E 2 63 ? 2.630 43.211 -32.414 1.00 11.05 62 PHE E O 1
ATOM 8707 N N . SER E 2 64 ? 0.479 42.603 -32.580 1.00 14.62 63 SER E N 1
ATOM 8708 C CA . SER E 2 64 ? 0.375 42.269 -31.163 1.00 17.58 63 SER E CA 1
ATOM 8709 C C . SER E 2 64 ? 1.149 40.993 -30.833 1.00 18.25 63 SER E C 1
ATOM 8710 O O . SER E 2 64 ? 1.469 40.744 -29.675 1.00 15.30 63 SER E O 1
ATOM 8718 N N . LEU E 2 65 ? 1.453 40.196 -31.854 1.00 15.25 64 LEU E N 1
ATOM 8719 C CA . LEU E 2 65 ? 2.259 38.989 -31.684 1.00 16.15 64 LEU E CA 1
ATOM 8720 C C . LEU E 2 65 ? 3.760 39.284 -31.762 1.00 18.76 64 LEU E C 1
ATOM 8721 O O . LEU E 2 65 ? 4.583 38.437 -31.411 1.00 13.28 64 LEU E O 1
ATOM 8737 N N . PHE E 2 66 ? 4.118 40.475 -32.233 1.00 16.54 65 PHE E N 1
ATOM 8738 C CA . PHE E 2 66 ? 5.526 40.845 -32.337 1.00 16.39 65 PHE E CA 1
ATOM 8739 C C . PHE E 2 66 ? 6.045 41.265 -30.970 1.00 18.01 65 PHE E C 1
ATOM 8740 O O . PHE E 2 66 ? 5.574 42.242 -30.391 1.00 17.22 65 PHE E O 1
ATOM 8757 N N . ARG E 2 67 ? 7.018 40.520 -30.459 1.00 18.88 66 ARG E N 1
ATOM 8758 C CA . ARG E 2 67 ? 7.536 40.756 -29.118 1.00 20.69 66 ARG E CA 1
ATOM 8759 C C . ARG E 2 67 ? 8.694 41.748 -29.143 1.00 18.93 66 ARG E C 1
ATOM 8760 O O . ARG E 2 67 ? 9.834 41.401 -28.836 1.00 16.41 66 ARG E O 1
ATOM 8781 N N . ARG E 2 68 ? 8.380 42.984 -29.513 1.00 18.67 67 ARG E N 1
ATOM 8782 C CA . ARG E 2 68 ? 9.361 44.059 -29.578 1.00 20.20 67 ARG E CA 1
ATOM 8783 C C . ARG E 2 68 ? 10.020 44.281 -28.218 1.00 21.69 67 ARG E C 1
ATOM 8784 O O . ARG E 2 68 ? 9.332 44.366 -27.204 1.00 17.08 67 ARG E O 1
ATOM 8805 N N . VAL E 2 69 ? 11.348 44.362 -28.193 1.00 22.03 68 VAL E N 1
ATOM 8806 C CA . VAL E 2 69 ? 12.059 44.659 -26.953 1.00 20.34 68 VAL E CA 1
ATOM 8807 C C . VAL E 2 69 ? 12.343 46.156 -26.894 1.00 22.74 68 VAL E C 1
ATOM 8808 O O . VAL E 2 69 ? 12.682 46.762 -27.912 1.00 25.42 68 VAL E O 1
ATOM 8821 N N . PRO E 2 70 ? 12.187 46.769 -25.710 1.00 21.06 69 PRO E N 1
ATOM 8822 C CA . PRO E 2 70 ? 12.539 48.190 -25.618 1.00 24.69 69 PRO E CA 1
ATOM 8823 C C . PRO E 2 70 ? 14.021 48.401 -25.907 1.00 22.26 69 PRO E C 1
ATOM 8824 O O . PRO E 2 70 ? 14.823 47.522 -25.593 1.00 19.66 69 PRO E O 1
ATOM 8835 N N . THR E 2 71 ? 14.370 49.538 -26.499 1.00 24.37 70 THR E N 1
ATOM 8836 C CA . THR E 2 71 ? 15.756 49.821 -26.866 1.00 29.94 70 THR E CA 1
ATOM 8837 C C . THR E 2 71 ? 16.152 51.237 -26.484 1.00 29.58 70 THR E C 1
ATOM 8838 O O . THR E 2 71 ? 15.305 52.123 -26.385 1.00 29.43 70 THR E O 1
ATOM 8849 N N . SER E 2 72 ? 17.447 51.439 -26.274 1.00 28.05 71 SER E N 1
ATOM 8850 C CA . SER E 2 72 ? 17.991 52.775 -26.086 1.00 33.59 71 SER E CA 1
ATOM 8851 C C . SER E 2 72 ? 18.133 53.456 -27.445 1.00 32.14 71 SER E C 1
ATOM 8852 O O . SER E 2 72 ? 18.290 54.673 -27.528 1.00 34.41 71 SER E O 1
ATOM 8860 N N . THR E 2 73 ? 18.084 52.655 -28.507 1.00 29.50 72 THR E N 1
ATOM 8861 C CA . THR E 2 73 ? 18.097 53.166 -29.873 1.00 29.84 72 THR E CA 1
ATOM 8862 C C . THR E 2 73 ? 16.844 54.008 -30.118 1.00 28.11 72 THR E C 1
ATOM 8863 O O . THR E 2 73 ? 15.733 53.480 -30.080 1.00 28.11 72 THR E O 1
ATOM 8874 N N . PRO E 2 74 ? 17.014 55.318 -30.378 1.00 33.46 73 PRO E N 1
ATOM 8875 C CA . PRO E 2 74 ? 15.854 56.220 -30.408 1.00 32.41 73 PRO E CA 1
ATOM 8876 C C . PRO E 2 74 ? 14.911 56.022 -31.595 1.00 26.60 73 PRO E C 1
ATOM 8877 O O . PRO E 2 74 ? 13.739 56.379 -31.482 1.00 30.39 73 PRO E O 1
ATOM 8888 N N . TYR E 2 75 ? 15.402 55.472 -32.703 1.00 27.41 74 TYR E N 1
ATOM 8889 C CA . TYR E 2 75 ? 14.567 55.297 -33.890 1.00 22.57 74 TYR E CA 1
ATOM 8890 C C . TYR E 2 75 ? 14.741 53.922 -34.522 1.00 23.86 74 TYR E C 1
ATOM 8891 O O . TYR E 2 75 ? 15.859 53.493 -34.810 1.00 23.15 74 TYR E O 1
ATOM 8909 N N . GLU E 2 76 ? 13.616 53.243 -34.736 1.00 23.34 75 GLU E N 1
ATOM 8910 C CA . GLU E 2 76 ? 13.590 51.973 -35.452 1.00 22.00 75 GLU E CA 1
ATOM 8911 C C . GLU E 2 76 ? 12.361 51.911 -36.345 1.00 22.18 75 GLU E C 1
ATOM 8912 O O . GLU E 2 76 ? 11.232 52.031 -35.868 1.00 22.80 75 GLU E O 1
ATOM 8924 N N . ASP E 2 77 ? 12.598 51.733 -37.641 1.00 18.47 76 ASP E N 1
ATOM 8925 C CA . ASP E 2 77 ? 11.532 51.564 -38.616 1.00 21.95 76 ASP E CA 1
ATOM 8926 C C . ASP E 2 77 ? 11.628 50.178 -39.234 1.00 16.59 76 ASP E C 1
ATOM 8927 O O . ASP E 2 77 ? 12.632 49.831 -39.851 1.00 16.66 76 ASP E O 1
ATOM 8936 N N . LEU E 2 78 ? 10.574 49.392 -39.056 1.00 15.41 77 LEU E N 1
ATOM 8937 C CA . LEU E 2 78 ? 10.537 48.025 -39.553 1.00 16.17 77 LEU E CA 1
ATOM 8938 C C . LEU E 2 78 ? 9.455 47.893 -40.609 1.00 15.56 77 LEU E C 1
ATOM 8939 O O . LEU E 2 78 ? 8.319 48.306 -40.388 1.00 17.25 77 LEU E O 1
ATOM 8955 N N . THR E 2 79 ? 9.813 47.329 -41.759 1.00 14.27 78 THR E N 1
ATOM 8956 C CA . THR E 2 79 ? 8.840 47.089 -42.818 1.00 14.26 78 THR E CA 1
ATOM 8957 C C . THR E 2 79 ? 8.861 45.634 -43.248 1.00 14.87 78 THR E C 1
ATOM 8958 O O . THR E 2 79 ? 9.922 45.020 -43.355 1.00 12.85 78 THR E O 1
ATOM 8969 N N . TYR E 2 80 ? 7.670 45.095 -43.484 1.00 13.27 79 TYR E N 1
ATOM 8970 C CA . TYR E 2 80 ? 7.514 43.775 -44.072 1.00 14.20 79 TYR E CA 1
ATOM 8971 C C . TYR E 2 80 ? 6.573 43.872 -45.256 1.00 14.36 79 TYR E C 1
ATOM 8972 O O . TYR E 2 80 ? 5.421 44.279 -45.111 1.00 13.68 79 TYR E O 1
ATOM 8990 N N . PHE E 2 81 ? 7.078 43.501 -46.426 1.00 13.15 80 PHE E N 1
ATOM 8991 C CA . PHE E 2 81 ? 6.317 43.575 -47.664 1.00 14.24 80 PHE E CA 1
ATOM 8992 C C . PHE E 2 81 ? 6.024 42.162 -48.125 1.00 16.30 80 PHE E C 1
ATOM 8993 O O . PHE E 2 81 ? 6.934 41.349 -48.213 1.00 15.43 80 PHE E O 1
ATOM 9010 N N . TYR E 2 82 ? 4.751 41.864 -48.376 1.00 13.87 81 TYR E N 1
ATOM 9011 C CA . TYR E 2 82 ? 4.354 40.551 -48.870 1.00 15.55 81 TYR E CA 1
ATOM 9012 C C . TYR E 2 82 ? 3.404 40.698 -50.049 1.00 17.93 81 TYR E C 1
ATOM 9013 O O . TYR E 2 82 ? 2.378 41.378 -49.952 1.00 14.45 81 TYR E O 1
ATOM 9031 N N . GLU E 2 83 ? 3.755 40.055 -51.159 1.00 15.98 82 GLU E N 1
ATOM 9032 C CA . GLU E 2 83 ? 3.003 40.184 -52.399 1.00 14.65 82 GLU E CA 1
ATOM 9033 C C . GLU E 2 83 ? 2.789 38.829 -53.047 1.00 14.84 82 GLU E C 1
ATOM 9034 O O . GLU E 2 83 ? 3.732 38.055 -53.188 1.00 17.94 82 GLU E O 1
ATOM 9046 N N . CYS E 2 84 ? 1.547 38.545 -53.433 1.00 15.34 83 CYS E N 1
ATOM 9047 C CA . CYS E 2 84 ? 1.264 37.378 -54.257 1.00 12.96 83 CYS E CA 1
ATOM 9048 C C . CYS E 2 84 ? 0.843 37.867 -55.639 1.00 19.15 83 CYS E C 1
ATOM 9049 O O . CYS E 2 84 ? 0.264 38.947 -55.785 1.00 15.77 83 CYS E O 1
ATOM 9056 N N . ASP E 2 85 ? 1.163 37.066 -56.648 1.00 17.04 84 ASP E N 1
ATOM 9057 C CA . ASP E 2 85 ? 0.974 37.441 -58.041 1.00 17.78 84 ASP E CA 1
ATOM 9058 C C . ASP E 2 85 ? 0.295 36.299 -58.783 1.00 19.08 84 ASP E C 1
ATOM 9059 O O . ASP E 2 85 ? 0.770 35.164 -58.744 1.00 16.97 84 ASP E O 1
ATOM 9068 N N . TYR E 2 86 ? -0.824 36.598 -59.437 1.00 18.50 85 TYR E N 1
ATOM 9069 C CA . TYR E 2 86 ? -1.525 35.609 -60.252 1.00 19.06 85 TYR E CA 1
ATOM 9070 C C . TYR E 2 86 ? -1.499 36.041 -61.713 1.00 20.41 85 TYR E C 1
ATOM 9071 O O . TYR E 2 86 ? -2.219 36.955 -62.124 1.00 20.32 85 TYR E O 1
ATOM 9089 N N . THR E 2 87 ? -0.648 35.368 -62.481 1.00 21.39 86 THR E N 1
ATOM 9090 C CA . THR E 2 87 ? -0.390 35.705 -63.874 1.00 20.93 86 THR E CA 1
ATOM 9091 C C . THR E 2 87 ? -0.293 34.414 -64.674 1.00 21.34 86 THR E C 1
ATOM 9092 O O . THR E 2 87 ? 0.496 33.532 -64.334 1.00 19.84 86 THR E O 1
ATOM 9103 N N . ASP E 2 88 ? -1.096 34.300 -65.727 1.00 22.89 87 ASP E N 1
ATOM 9104 C CA . ASP E 2 88 ? -1.097 33.101 -66.563 1.00 23.19 87 ASP E CA 1
ATOM 9105 C C . ASP E 2 88 ? -1.404 31.876 -65.703 1.00 26.71 87 ASP E C 1
ATOM 9106 O O . ASP E 2 88 ? -0.771 30.830 -65.835 1.00 23.26 87 ASP E O 1
ATOM 9115 N N . ASN E 2 89 ? -2.372 32.032 -64.803 1.00 29.28 88 ASN E N 1
ATOM 9116 C CA . ASN E 2 89 ? -2.802 30.961 -63.906 1.00 25.51 88 ASN E CA 1
ATOM 9117 C C . ASN E 2 89 ? -1.681 30.405 -63.031 1.00 23.64 88 ASN E C 1
ATOM 9118 O O . ASN E 2 89 ? -1.812 29.322 -62.465 1.00 24.76 88 ASN E O 1
ATOM 9129 N N . LYS E 2 90 ? -0.585 31.150 -62.920 1.00 20.99 89 LYS E N 1
ATOM 9130 C CA . LYS E 2 90 ? 0.543 30.745 -62.087 1.00 22.61 89 LYS E CA 1
ATOM 9131 C C . LYS E 2 90 ? 0.681 31.653 -60.868 1.00 18.77 89 LYS E C 1
ATOM 9132 O O . LYS E 2 90 ? 0.632 32.882 -60.978 1.00 17.15 89 LYS E O 1
ATOM 9151 N N . SER E 2 91 ? 0.843 31.024 -59.709 1.00 16.33 90 SER E N 1
ATOM 9152 C CA . SER E 2 91 ? 0.971 31.729 -58.442 1.00 17.73 90 SER E CA 1
ATOM 9153 C C . SER E 2 91 ? 2.439 31.908 -58.084 1.00 18.63 90 SER E C 1
ATOM 9154 O O . SER E 2 91 ? 3.171 30.928 -57.975 1.00 17.42 90 SER E O 1
ATOM 9162 N N . THR E 2 92 ? 2.864 33.157 -57.912 1.00 17.55 91 THR E N 1
ATOM 9163 C CA . THR E 2 92 ? 4.222 33.455 -57.473 1.00 14.99 91 THR E CA 1
ATOM 9164 C C . THR E 2 92 ? 4.178 34.462 -56.329 1.00 20.38 91 THR E C 1
ATOM 9165 O O . THR E 2 92 ? 3.207 35.208 -56.177 1.00 19.44 91 THR E O 1
ATOM 9176 N N . PHE E 2 93 ? 5.232 34.465 -55.523 1.00 17.07 92 PHE E N 1
ATOM 9177 C CA . PHE E 2 93 ? 5.250 35.231 -54.287 1.00 19.25 92 PHE E CA 1
ATOM 9178 C C . PHE E 2 93 ? 6.563 35.971 -54.119 1.00 24.03 92 PHE E C 1
ATOM 9179 O O . PHE E 2 93 ? 7.601 35.561 -54.641 1.00 20.37 92 PHE E O 1
ATOM 9196 N N . ASP E 2 94 ? 6.497 37.065 -53.374 1.00 20.31 93 ASP E N 1
ATOM 9197 C CA . ASP E 2 94 ? 7.647 37.915 -53.135 1.00 22.87 93 ASP E CA 1
ATOM 9198 C C . ASP E 2 94 ? 7.507 38.528 -51.752 1.00 21.59 93 ASP E C 1
ATOM 9199 O O . ASP E 2 94 ? 6.409 38.918 -51.354 1.00 20.77 93 ASP E O 1
ATOM 9208 N N . GLN E 2 95 ? 8.601 38.592 -51.005 1.00 21.93 94 GLN E N 1
ATOM 9209 C CA . GLN E 2 95 ? 8.567 39.269 -49.718 1.00 21.60 94 GLN E CA 1
ATOM 9210 C C . GLN E 2 95 ? 9.897 39.936 -49.420 1.00 25.96 94 GLN E C 1
ATOM 9211 O O . GLN E 2 95 ? 10.960 39.425 -49.778 1.00 22.95 94 GLN E O 1
ATOM 9225 N N . ASP E 2 96 ? 9.812 41.095 -48.774 1.00 19.56 95 ASP E N 1
ATOM 9226 C CA . ASP E 2 96 ? 10.979 41.896 -48.435 1.00 23.21 95 ASP E CA 1
ATOM 9227 C C . ASP E 2 96 ? 10.903 42.330 -46.983 1.00 20.85 95 ASP E C 1
ATOM 9228 O O . ASP E 2 96 ? 9.814 42.501 -46.431 1.00 16.26 95 ASP E O 1
ATOM 9237 N N . TYR E 2 97 ? 12.072 42.504 -46.380 1.00 15.26 96 TYR E N 1
ATOM 9238 C CA . TYR E 2 97 ? 12.200 43.027 -45.028 1.00 16.09 96 TYR E CA 1
ATOM 9239 C C . TYR E 2 97 ? 13.083 44.268 -45.060 1.00 18.85 96 TYR E C 1
ATOM 9240 O O . TYR E 2 97 ? 14.186 44.218 -45.609 1.00 18.14 96 TYR E O 1
ATOM 9258 N N . LEU E 2 98 ? 12.606 45.365 -44.474 1.00 14.66 97 LEU E N 1
ATOM 9259 C CA . LEU E 2 98 ? 13.385 46.602 -44.404 1.00 20.71 97 LEU E CA 1
ATOM 9260 C C . LEU E 2 98 ? 13.605 47.025 -42.961 1.00 17.15 97 LEU E C 1
ATOM 9261 O O . LEU E 2 98 ? 12.681 46.998 -42.143 1.00 15.93 97 LEU E O 1
ATOM 9277 N N . TYR E 2 99 ? 14.840 47.417 -42.665 1.00 15.72 98 TYR E N 1
ATOM 9278 C CA . TYR E 2 99 ? 15.182 48.046 -41.401 1.00 18.67 98 TYR E CA 1
ATOM 9279 C C . TYR E 2 99 ? 15.675 49.456 -41.704 1.00 22.10 98 TYR E C 1
ATOM 9280 O O . TYR E 2 99 ? 16.701 49.630 -42.363 1.00 18.15 98 TYR E O 1
ATOM 9298 N N . ASN E 2 100 ? 14.934 50.454 -41.232 1.00 19.00 99 ASN E N 1
ATOM 9299 C CA . ASN E 2 100 ? 15.201 51.846 -41.579 1.00 17.34 99 ASN E CA 1
ATOM 9300 C C . ASN E 2 100 ? 15.317 52.027 -43.095 1.00 24.69 99 ASN E C 1
ATOM 9301 O O . ASN E 2 100 ? 16.193 52.735 -43.589 1.00 20.15 99 ASN E O 1
ATOM 9312 N N . GLY E 2 101 ? 14.419 51.373 -43.825 1.00 19.11 100 GLY E N 1
ATOM 9313 C CA . GLY E 2 101 ? 14.309 51.561 -45.260 1.00 22.08 100 GLY E CA 1
ATOM 9314 C C . GLY E 2 101 ? 15.283 50.739 -46.080 1.00 25.95 100 GLY E C 1
ATOM 9315 O O . GLY E 2 101 ? 15.210 50.742 -47.308 1.00 24.82 100 GLY E O 1
ATOM 9319 N N . GLU E 2 102 ? 16.189 50.032 -45.410 1.00 23.34 101 GLU E N 1
ATOM 9320 C CA . GLU E 2 102 ? 17.208 49.242 -46.095 1.00 21.40 101 GLU E CA 1
ATOM 9321 C C . GLU E 2 102 ? 16.874 47.756 -46.068 1.00 25.31 101 GLU E C 1
ATOM 9322 O O . GLU E 2 102 ? 16.667 47.178 -44.996 1.00 20.68 101 GLU E O 1
ATOM 9334 N N . GLU E 2 103 ? 16.828 47.141 -47.248 1.00 19.84 102 GLU E N 1
ATOM 9335 C CA . GLU E 2 103 ? 16.530 45.717 -47.360 1.00 21.48 102 GLU E CA 1
ATOM 9336 C C . GLU E 2 103 ? 17.575 44.873 -46.653 1.00 22.97 102 GLU E C 1
ATOM 9337 O O . GLU E 2 103 ? 18.764 45.180 -46.681 1.00 23.40 102 GLU E O 1
ATOM 9349 N N . TYR E 2 104 ? 17.121 43.797 -46.025 1.00 21.26 103 TYR E N 1
ATOM 9350 C CA . TYR E 2 104 ? 18.031 42.827 -45.444 1.00 20.13 103 TYR E CA 1
ATOM 9351 C C . TYR E 2 104 ? 17.377 41.454 -45.470 1.00 20.08 103 TYR E C 1
ATOM 9352 O O . TYR E 2 104 ? 16.155 41.338 -45.607 1.00 18.12 103 TYR E O 1
ATOM 9370 N N . THR E 2 105 ? 18.199 40.415 -45.378 1.00 18.46 104 THR E N 1
ATOM 9371 C CA . THR E 2 105 ? 17.706 39.043 -45.423 1.00 21.91 104 THR E CA 1
ATOM 9372 C C . THR E 2 105 ? 18.453 38.129 -44.461 1.00 20.34 104 THR E C 1
ATOM 9373 O O . THR E 2 105 ? 18.024 37.003 -44.211 1.00 22.09 104 THR E O 1
ATOM 9384 N N . VAL E 2 106 ? 19.570 38.612 -43.925 1.00 23.32 105 VAL E N 1
ATOM 9385 C CA . VAL E 2 106 ? 20.446 37.784 -43.105 1.00 21.10 105 VAL E CA 1
ATOM 9386 C C . VAL E 2 106 ? 20.199 37.994 -41.613 1.00 24.91 105 VAL E C 1
ATOM 9387 O O . VAL E 2 106 ? 20.247 39.116 -41.110 1.00 23.61 105 VAL E O 1
ATOM 9400 N N . LYS E 2 107 ? 19.944 36.892 -40.916 1.00 28.46 106 LYS E N 1
ATOM 9401 C CA . LYS E 2 107 ? 19.775 36.896 -39.469 1.00 32.57 106 LYS E CA 1
ATOM 9402 C C . LYS E 2 107 ? 21.133 36.835 -38.787 1.00 31.99 106 LYS E C 1
ATOM 9403 O O . LYS E 2 107 ? 21.998 36.062 -39.198 1.00 30.22 106 LYS E O 1
ATOM 9422 N N . THR E 2 108 ? 21.315 37.652 -37.752 1.00 30.36 107 THR E N 1
ATOM 9423 C CA . THR E 2 108 ? 22.519 37.598 -36.926 1.00 39.31 107 THR E CA 1
ATOM 9424 C C . THR E 2 108 ? 22.178 36.947 -35.588 1.00 41.69 107 THR E C 1
ATOM 9425 O O . THR E 2 108 ? 21.024 36.604 -35.336 1.00 35.99 107 THR E O 1
ATOM 9436 N N . GLN E 2 109 ? 23.180 36.784 -34.731 1.00 41.22 108 GLN E N 1
ATOM 9437 C CA . GLN E 2 109 ? 23.017 36.001 -33.511 1.00 51.91 108 GLN E CA 1
ATOM 9438 C C . GLN E 2 109 ? 22.373 36.798 -32.379 1.00 44.49 108 GLN E C 1
ATOM 9439 O O . GLN E 2 109 ? 21.587 36.256 -31.602 1.00 43.27 108 GLN E O 1
ATOM 9453 N N . GLU E 2 110 ? 22.717 38.078 -32.288 1.00 45.66 109 GLU E N 1
ATOM 9454 C CA . GLU E 2 110 ? 22.231 38.935 -31.207 1.00 42.78 109 GLU E CA 1
ATOM 9455 C C . GLU E 2 110 ? 20.706 39.053 -31.196 1.00 40.26 109 GLU E C 1
ATOM 9456 O O . GLU E 2 110 ? 20.050 38.976 -32.238 1.00 31.16 109 GLU E O 1
ATOM 9468 N N . ALA E 2 111 ? 20.150 39.233 -30.001 1.00 41.90 110 ALA E N 1
ATOM 9469 C CA . ALA E 2 111 ? 18.712 39.410 -29.837 1.00 33.67 110 ALA E CA 1
ATOM 9470 C C . ALA E 2 111 ? 18.339 40.867 -30.069 1.00 35.94 110 ALA E C 1
ATOM 9471 O O . ALA E 2 111 ? 18.587 41.730 -29.225 1.00 34.30 110 ALA E O 1
ATOM 9478 N N . THR E 2 112 ? 17.745 41.129 -31.226 1.00 23.46 111 THR E N 1
ATOM 9479 C CA . THR E 2 112 ? 17.372 42.476 -31.620 1.00 23.33 111 THR E CA 1
ATOM 9480 C C . THR E 2 112 ? 15.999 42.480 -32.272 1.00 19.12 111 THR E C 1
ATOM 9481 O O . THR E 2 112 ? 15.517 41.447 -32.737 1.00 17.50 111 THR E O 1
ATOM 9492 N N . ASN E 2 113 ? 15.383 43.653 -32.322 1.00 18.03 112 ASN E N 1
ATOM 9493 C CA . ASN E 2 113 ? 14.118 43.813 -33.014 1.00 18.86 112 ASN E CA 1
ATOM 9494 C C . ASN E 2 113 ? 14.283 43.492 -34.496 1.00 18.90 112 ASN E C 1
ATOM 9495 O O . ASN E 2 113 ? 13.396 42.909 -35.116 1.00 15.74 112 ASN E O 1
ATOM 9506 N N . LYS E 2 114 ? 15.439 43.854 -35.047 1.00 16.41 113 LYS E N 1
ATOM 9507 C CA . LYS E 2 114 ? 15.739 43.600 -36.451 1.00 15.65 113 LYS E CA 1
ATOM 9508 C C . LYS E 2 114 ? 15.712 42.103 -36.766 1.00 16.82 113 LYS E C 1
ATOM 9509 O O . LYS E 2 114 ? 15.106 41.673 -37.751 1.00 16.67 113 LYS E O 1
ATOM 9528 N N . ASN E 2 115 ? 16.360 41.307 -35.924 1.00 14.24 114 ASN E N 1
ATOM 9529 C CA . ASN E 2 115 ? 16.389 39.862 -36.127 1.00 15.14 114 ASN E CA 1
ATOM 9530 C C . ASN E 2 115 ? 15.036 39.200 -35.892 1.00 13.48 114 ASN E C 1
ATOM 9531 O O . ASN E 2 115 ? 14.623 38.335 -36.663 1.00 14.71 114 ASN E O 1
ATOM 9542 N N . MET E 2 116 ? 14.350 39.596 -34.827 1.00 14.19 115 MET E N 1
ATOM 9543 C CA . MET E 2 116 ? 13.049 39.018 -34.518 1.00 15.83 115 MET E CA 1
ATOM 9544 C C . MET E 2 116 ? 12.046 39.333 -35.625 1.00 15.36 115 MET E C 1
ATOM 9545 O O . MET E 2 116 ? 11.231 38.490 -36.006 1.00 14.90 115 MET E O 1
ATOM 9559 N N . TRP E 2 117 ? 12.109 40.558 -36.130 1.00 12.48 116 TRP E N 1
ATOM 9560 C CA . TRP E 2 117 ? 11.240 40.990 -37.216 1.00 15.47 116 TRP E CA 1
ATOM 9561 C C . TRP E 2 117 ? 11.452 40.113 -38.447 1.00 14.04 116 TRP E C 1
ATOM 9562 O O . TRP E 2 117 ? 10.498 39.712 -39.112 1.00 11.48 116 TRP E O 1
ATOM 9583 N N . LEU E 2 118 ? 12.714 39.810 -38.725 1.00 13.03 117 LEU E N 1
ATOM 9584 C CA . LEU E 2 118 ? 13.093 39.003 -39.878 1.00 13.36 117 LEU E CA 1
ATOM 9585 C C . LEU E 2 118 ? 12.619 37.564 -39.748 1.00 15.88 117 LEU E C 1
ATOM 9586 O O . LEU E 2 118 ? 12.149 36.968 -40.719 1.00 15.15 117 LEU E O 1
ATOM 9602 N N . THR E 2 119 ? 12.748 37.002 -38.552 1.00 11.16 118 THR E N 1
ATOM 9603 C CA . THR E 2 119 ? 12.450 35.592 -38.362 1.00 15.63 118 THR E CA 1
ATOM 9604 C C . THR E 2 1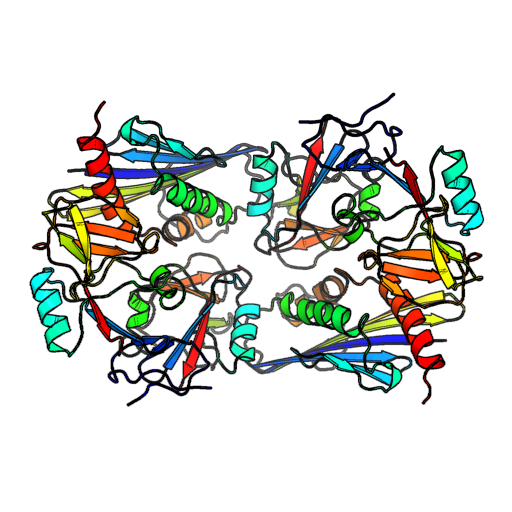19 ? 10.994 35.308 -37.997 1.00 15.23 118 THR E C 1
ATOM 9605 O O . THR E 2 119 ? 10.612 34.141 -37.919 1.00 16.44 118 THR E O 1
ATOM 9616 N N . THR E 2 120 ? 10.183 36.346 -37.781 1.00 13.58 119 THR E N 1
ATOM 9617 C CA . THR E 2 120 ? 8.800 36.131 -37.326 1.00 12.81 119 THR E CA 1
ATOM 9618 C C . THR E 2 120 ? 7.709 36.798 -38.158 1.00 15.49 119 THR E C 1
ATOM 9619 O O . THR E 2 120 ? 6.530 36.502 -37.968 1.00 14.16 119 THR E O 1
ATOM 9630 N N . SER E 2 121 ? 8.075 37.705 -39.056 1.00 11.68 120 SER E N 1
ATOM 9631 C CA . SER E 2 121 ? 7.067 38.444 -39.814 1.00 15.43 120 SER E CA 1
ATOM 9632 C C . SER E 2 121 ? 6.196 37.531 -40.684 1.00 12.04 120 SER E C 1
ATOM 9633 O O . SER E 2 121 ? 4.966 37.593 -40.619 1.00 10.68 120 SER E O 1
ATOM 9641 N N . GLU E 2 122 ? 6.827 36.691 -41.502 1.00 13.53 121 GLU E N 1
ATOM 9642 C CA . GLU E 2 122 ? 6.080 35.770 -42.357 1.00 16.10 121 GLU E CA 1
ATOM 9643 C C . GLU E 2 122 ? 5.202 34.861 -41.501 1.00 14.09 121 GLU E C 1
ATOM 9644 O O . GLU E 2 122 ? 4.025 34.658 -41.788 1.00 14.66 121 GLU E O 1
ATOM 9656 N N . PHE E 2 123 ? 5.798 34.331 -40.439 1.00 13.77 122 PHE E N 1
ATOM 9657 C CA . PHE E 2 123 ? 5.101 33.510 -39.458 1.00 14.62 122 PHE E CA 1
ATOM 9658 C C . PHE E 2 123 ? 3.851 34.212 -38.924 1.00 14.41 122 PHE E C 1
ATOM 9659 O O . PHE E 2 123 ? 2.760 33.641 -38.928 1.00 13.91 122 PHE E O 1
ATOM 9676 N N . ARG E 2 124 ? 4.008 35.459 -38.491 1.00 9.96 123 ARG E N 1
ATOM 9677 C CA . ARG E 2 124 ? 2.915 36.190 -37.862 1.00 12.21 123 ARG E CA 1
ATOM 9678 C C . ARG E 2 124 ? 1.821 36.555 -38.871 1.00 13.20 123 ARG E C 1
ATOM 9679 O O . ARG E 2 124 ? 0.660 36.720 -38.501 1.00 16.26 123 ARG E O 1
ATOM 9700 N N . LEU E 2 125 ? 2.184 36.657 -40.146 1.00 11.77 124 LEU E N 1
ATOM 9701 C CA . LEU E 2 125 ? 1.207 36.917 -41.200 1.00 12.92 124 LEU E CA 1
ATOM 9702 C C . LEU E 2 125 ? 0.445 35.654 -41.598 1.00 14.87 124 LEU E C 1
ATOM 9703 O O . LEU E 2 125 ? -0.771 35.691 -41.805 1.00 14.46 124 LEU E O 1
ATOM 9719 N N . LYS E 2 126 ? 1.158 34.538 -41.705 1.00 13.01 125 LYS E N 1
ATOM 9720 C CA . LYS E 2 126 ? 0.593 33.347 -42.336 1.00 15.82 125 LYS E CA 1
ATOM 9721 C C . LYS E 2 126 ? -0.148 32.421 -41.379 1.00 17.64 125 LYS E C 1
ATOM 9722 O O . LYS E 2 126 ? -0.543 31.320 -41.758 1.00 13.71 125 LYS E O 1
ATOM 9741 N N . LYS E 2 127 ? -0.352 32.867 -40.145 1.00 15.49 126 LYS E N 1
ATOM 9742 C CA . LYS E 2 127 ? -1.062 32.056 -39.168 1.00 14.17 126 LYS E CA 1
ATOM 9743 C C . LYS E 2 127 ? -2.423 31.628 -39.718 1.00 14.30 126 LYS E C 1
ATOM 9744 O O . LYS E 2 127 ? -2.765 30.447 -39.682 1.00 14.19 126 LYS E O 1
ATOM 9763 N N . TRP E 2 128 ? -3.177 32.587 -40.254 1.00 13.47 127 TRP E N 1
ATOM 9764 C CA . TRP E 2 128 ? -4.497 32.314 -40.828 1.00 13.36 127 TRP E CA 1
ATOM 9765 C C . TRP E 2 128 ? -4.575 32.682 -42.311 1.00 14.64 127 TRP E C 1
ATOM 9766 O O . TRP E 2 128 ? -5.632 32.557 -42.929 1.00 13.48 127 TRP E O 1
ATOM 9787 N N . PHE E 2 129 ? -3.452 33.118 -42.876 1.00 13.43 128 PHE E N 1
ATOM 9788 C CA . PHE E 2 129 ? -3.425 33.694 -44.221 1.00 12.84 128 PHE E CA 1
ATOM 9789 C C . PHE E 2 129 ? -2.168 33.275 -44.986 1.00 14.69 128 PHE E C 1
ATOM 9790 O O . PHE E 2 129 ? -1.174 33.999 -44.999 1.00 14.50 128 PHE E O 1
ATOM 9807 N N . ASP E 2 130 ? -2.214 32.108 -45.627 1.00 14.98 129 ASP E N 1
ATOM 9808 C CA . ASP E 2 130 ? -1.055 31.599 -46.357 1.00 14.76 129 ASP E CA 1
ATOM 9809 C C . ASP E 2 130 ? -1.064 32.076 -47.809 1.00 17.71 129 ASP E C 1
ATOM 9810 O O . ASP E 2 130 ? -1.931 32.851 -48.215 1.00 15.50 129 ASP E O 1
ATOM 9819 N N . GLY E 2 131 ? -0.093 31.611 -48.587 1.00 15.51 130 GLY E N 1
ATOM 9820 C CA . GLY E 2 131 ? 0.049 32.047 -49.964 1.00 15.30 130 GLY E CA 1
ATOM 9821 C C . GLY E 2 131 ? -1.162 31.724 -50.821 1.00 17.27 130 GLY E C 1
ATOM 9822 O O . GLY E 2 131 ? -1.603 32.546 -51.628 1.00 13.78 130 GLY E O 1
ATOM 9826 N N . GLU E 2 132 ? -1.702 30.522 -50.651 1.00 11.94 131 GLU E N 1
ATOM 9827 C CA . GLU E 2 132 ? -2.873 30.109 -51.409 1.00 16.34 131 GLU E CA 1
ATOM 9828 C C . GLU E 2 132 ? -4.066 31.011 -51.092 1.00 17.14 131 GLU E C 1
ATOM 9829 O O . GLU E 2 132 ? -4.838 31.359 -51.984 1.00 15.64 131 GLU E O 1
ATOM 9841 N N . ASP E 2 133 ? -4.207 31.390 -49.824 1.00 14.43 132 ASP E N 1
ATOM 9842 C CA . ASP E 2 133 ? -5.244 32.334 -49.421 1.00 16.97 132 ASP E CA 1
ATOM 9843 C C . ASP E 2 133 ? -5.081 33.673 -50.140 1.00 15.70 132 ASP E C 1
ATOM 9844 O O . ASP E 2 133 ? -6.053 34.244 -50.630 1.00 13.91 132 ASP E O 1
ATOM 9853 N N . CYS E 2 134 ? -3.849 34.168 -50.198 1.00 12.86 133 CYS E N 1
ATOM 9854 C CA . CYS E 2 134 ? -3.571 35.454 -50.826 1.00 12.73 133 CYS E CA 1
ATOM 9855 C C . CYS E 2 134 ? -3.981 35.443 -52.295 1.00 14.86 133 CYS E C 1
ATOM 9856 O O . CYS E 2 134 ? -4.539 36.417 -52.798 1.00 15.23 133 CYS E O 1
ATOM 9863 N N . ILE E 2 135 ? -3.718 34.331 -52.974 1.00 13.95 134 ILE E N 1
ATOM 9864 C CA . ILE E 2 135 ? -4.075 34.191 -54.382 1.00 13.37 134 ILE E CA 1
ATOM 9865 C C . ILE E 2 135 ? -5.593 34.152 -54.551 1.00 14.47 134 ILE E C 1
ATOM 9866 O O . ILE E 2 135 ? -6.141 34.750 -55.476 1.00 12.81 134 ILE E O 1
ATOM 9882 N N . MET E 2 136 ? -6.274 33.436 -53.663 1.00 14.36 135 MET E N 1
ATOM 9883 C CA . MET E 2 136 ? -7.724 33.324 -53.753 1.00 16.92 135 MET E CA 1
ATOM 9884 C C . MET E 2 136 ? -8.391 34.654 -53.402 1.00 16.18 135 MET E C 1
ATOM 9885 O O . MET E 2 136 ? -9.399 35.025 -54.011 1.00 14.50 135 MET E O 1
ATOM 9899 N N . HIS E 2 137 ? -7.832 35.373 -52.432 1.00 11.58 136 HIS E N 1
ATOM 9900 C CA . HIS E 2 137 ? -8.310 36.721 -52.129 1.00 14.06 136 HIS E CA 1
ATOM 9901 C C . HIS E 2 137 ? -8.086 37.640 -53.325 1.00 14.28 136 HIS E C 1
ATOM 9902 O O . HIS E 2 137 ? -8.963 38.424 -53.693 1.00 17.87 136 HIS E O 1
ATOM 9917 N N . LEU E 2 138 ? -6.903 37.539 -53.922 1.00 13.80 137 LEU E N 1
ATOM 9918 C CA . LEU E 2 138 ? -6.548 38.344 -55.086 1.00 14.11 137 LEU E CA 1
ATOM 9919 C C . LEU E 2 138 ? -7.567 38.163 -56.209 1.00 14.94 137 LEU E C 1
ATOM 9920 O O . LEU E 2 138 ? -8.077 39.134 -56.758 1.00 16.40 137 LEU E O 1
ATOM 9936 N N . ARG E 2 139 ? -7.872 36.915 -56.536 1.00 15.03 138 ARG E N 1
ATOM 9937 C CA . ARG E 2 139 ? -8.821 36.624 -57.599 1.00 17.21 138 ARG E CA 1
ATOM 9938 C C . ARG E 2 139 ? -10.223 37.129 -57.242 1.00 18.67 138 ARG E C 1
ATOM 9939 O O . ARG E 2 139 ? -10.941 37.654 -58.093 1.00 17.07 138 ARG E O 1
ATOM 9960 N N . SER E 2 140 ? -10.603 36.994 -55.978 1.00 16.32 139 SER E N 1
ATOM 9961 C CA . SER E 2 140 ? -11.907 37.474 -55.534 1.00 16.34 139 SER E CA 1
ATOM 9962 C C . SER E 2 140 ? -11.968 39.002 -55.579 1.00 17.91 139 SER E C 1
ATOM 9963 O O . SER E 2 140 ? -13.011 39.582 -55.889 1.00 16.73 139 SER E O 1
ATOM 9971 N N . LEU E 2 141 ? -10.851 39.657 -55.274 1.00 16.92 140 LEU E N 1
ATOM 9972 C CA . LEU E 2 141 ? -10.813 41.119 -55.262 1.00 16.54 140 LEU E CA 1
ATOM 9973 C C . LEU E 2 141 ? -10.772 41.679 -56.680 1.00 16.09 140 LEU E C 1
ATOM 9974 O O . LEU E 2 141 ? -11.345 42.734 -56.953 1.00 20.02 140 LEU E O 1
ATOM 9990 N N . VAL E 2 142 ? -10.099 40.975 -57.583 1.00 19.49 141 VAL E N 1
ATOM 9991 C CA . VAL E 2 142 ? -10.106 41.360 -58.987 1.00 19.08 141 VAL E CA 1
ATOM 9992 C C . VAL E 2 142 ? -11.545 41.319 -59.499 1.00 21.59 141 VAL E C 1
ATOM 9993 O O . VAL E 2 142 ? -11.956 42.169 -60.284 1.00 25.99 141 VAL E O 1
ATOM 10006 N N . ARG E 2 143 ? -12.307 40.335 -59.033 1.00 19.07 142 ARG E N 1
ATOM 10007 C CA . ARG E 2 143 ? -13.704 40.192 -59.429 1.00 24.24 142 ARG E CA 1
ATOM 10008 C C . ARG E 2 143 ? -14.533 41.405 -59.009 1.00 26.35 142 ARG E C 1
ATOM 10009 O O . ARG E 2 143 ? -15.269 41.966 -59.821 1.00 28.20 142 ARG E O 1
ATOM 10030 N N . LYS E 2 144 ? -14.416 41.805 -57.745 1.00 23.88 143 LYS E N 1
ATOM 10031 C CA . LYS E 2 144 ? -15.118 42.986 -57.251 1.00 28.82 143 LYS E CA 1
ATOM 10032 C C . LYS E 2 144 ? -14.736 44.212 -58.065 1.00 28.57 143 LYS E C 1
ATOM 10033 O O . LYS E 2 144 ? -15.592 44.986 -58.488 1.00 31.07 143 LYS E O 1
ATOM 10052 N N . MET E 2 145 ? -13.436 44.376 -58.272 1.00 25.28 144 MET E N 1
ATOM 10053 C CA . MET E 2 145 ? -12.900 45.547 -58.948 1.00 27.97 144 MET E CA 1
ATOM 10054 C C . MET E 2 145 ? -13.406 45.645 -60.384 1.00 35.15 144 MET E C 1
ATOM 10055 O O . MET E 2 145 ? -13.712 46.735 -60.871 1.00 34.51 144 MET E O 1
ATOM 10069 N N . GLU E 2 146 ? -13.501 44.505 -61.059 1.00 31.93 145 GLU E N 1
ATOM 10070 C CA . GLU E 2 146 ? -13.949 44.488 -62.446 1.00 31.71 145 GLU E CA 1
ATOM 10071 C C . GLU E 2 146 ? -15.462 44.676 -62.551 1.00 30.25 145 GLU E C 1
ATOM 10072 O O . GLU E 2 146 ? -15.959 45.154 -63.568 1.00 33.30 145 GLU E O 1
ATOM 10084 N N . ASP E 2 147 ? -16.188 44.314 -61.498 1.00 33.13 146 ASP E N 1
ATOM 10085 C CA . ASP E 2 147 ? -17.638 44.488 -61.473 1.00 33.34 146 ASP E CA 1
ATOM 10086 C C . ASP E 2 147 ? -18.047 45.808 -60.815 1.00 39.24 146 ASP E C 1
ATOM 10087 O O . ASP E 2 147 ? -19.225 46.021 -60.525 1.00 45.17 146 ASP E O 1
ATOM 10096 N N . SER E 2 148 ? -17.081 46.693 -60.585 1.00 36.27 147 SER E N 1
ATOM 10097 C CA . SER E 2 148 ? -17.357 47.964 -59.919 1.00 39.56 147 SER E CA 1
ATOM 10098 C C . SER E 2 148 ? -18.193 48.896 -60.799 1.00 40.84 147 SER E C 1
ATOM 10099 O O . SER E 2 148 ? -17.812 49.204 -61.926 1.00 41.91 147 SER E O 1
ATOM 10107 N N . LYS E 2 149 ? -19.326 49.349 -60.270 1.00 44.08 148 LYS E N 1
ATOM 10108 C CA . LYS E 2 149 ? -20.219 50.241 -61.006 1.00 49.92 148 LYS E CA 1
ATOM 10109 C C . LYS E 2 149 ? -19.658 51.658 -61.121 1.00 48.76 148 LYS E C 1
ATOM 10110 O O . LYS E 2 149 ? -20.209 52.494 -61.838 1.00 51.47 148 LYS E O 1
ATOM 10129 N N . ARG E 2 150 ? -18.566 51.925 -60.411 1.00 53.83 149 ARG E N 1
ATOM 10130 C CA . ARG E 2 150 ? -17.911 53.229 -60.464 1.00 58.71 149 ARG E CA 1
ATOM 10131 C C . ARG E 2 150 ? -17.092 53.366 -61.747 1.00 57.83 149 ARG E C 1
ATOM 10132 O O . ARG E 2 150 ? -17.518 54.015 -62.704 1.00 57.91 149 ARG E O 1
ATOM 10153 N N . GLY F 2 1 ? -3.228 29.760 20.619 1.00 29.41 0 GLY F N 1
ATOM 10154 C CA . GLY F 2 1 ? -3.768 30.515 19.453 1.00 26.44 0 GLY F CA 1
ATOM 10155 C C . GLY F 2 1 ? -4.157 29.577 18.329 1.00 26.73 0 GLY F C 1
ATOM 10156 O O . GLY F 2 1 ? -4.379 28.388 18.561 1.00 25.80 0 GLY F O 1
ATOM 10162 N N . HIS F 2 2 ? -4.237 30.106 17.110 1.00 21.94 1 HIS F N 1
ATOM 10163 C CA . HIS F 2 2 ? -4.640 29.302 15.960 1.00 20.81 1 HIS F CA 1
ATOM 10164 C C . HIS F 2 2 ? -3.752 29.565 14.754 1.00 20.41 1 HIS F C 1
ATOM 10165 O O . HIS F 2 2 ? -3.175 30.643 14.618 1.00 18.02 1 HIS F O 1
ATOM 10180 N N . LYS F 2 3 ? -3.635 28.568 13.884 1.00 17.59 2 LYS F N 1
ATOM 10181 C CA . LYS F 2 3 ? -2.874 28.734 12.658 1.00 18.28 2 LYS F CA 1
ATOM 10182 C C . LYS F 2 3 ? -3.516 27.985 11.498 1.00 19.46 2 LYS F C 1
ATOM 10183 O O . LYS F 2 3 ? -4.114 26.920 11.668 1.00 15.97 2 LYS F O 1
ATOM 10202 N N . LEU F 2 4 ? -3.404 28.589 10.321 1.00 18.68 3 LEU F N 1
ATOM 10203 C CA . LEU F 2 4 ? -3.925 28.030 9.086 1.00 17.42 3 LEU F CA 1
ATOM 10204 C C . LEU F 2 4 ? -2.752 27.857 8.134 1.00 16.58 3 LEU F C 1
ATOM 10205 O O . LEU F 2 4 ? -2.066 28.828 7.807 1.00 15.05 3 LEU F O 1
ATOM 10221 N N . ALA F 2 5 ? -2.520 26.620 7.706 1.00 17.17 4 ALA F N 1
ATOM 10222 C CA . ALA F 2 5 ? -1.347 26.278 6.911 1.00 13.80 4 ALA F CA 1
ATOM 10223 C C . ALA F 2 5 ? -1.737 25.668 5.570 1.00 18.72 4 ALA F C 1
ATOM 10224 O O . ALA F 2 5 ? -2.616 24.807 5.492 1.00 15.41 4 ALA F O 1
ATOM 10231 N N . PHE F 2 6 ? -1.065 26.132 4.522 1.00 14.07 5 PHE F N 1
ATOM 10232 C CA . PHE F 2 6 ? -1.247 25.619 3.171 1.00 15.88 5 PHE F CA 1
ATOM 10233 C C . PHE F 2 6 ? 0.038 24.967 2.696 1.00 17.08 5 PHE F C 1
ATOM 10234 O O . PHE F 2 6 ? 1.085 25.610 2.658 1.00 19.17 5 PHE F O 1
ATOM 10251 N N . ASN F 2 7 ? -0.047 23.691 2.336 1.00 16.88 6 ASN F N 1
ATOM 10252 C CA . ASN F 2 7 ? 1.106 22.963 1.838 1.00 14.07 6 ASN F CA 1
ATOM 10253 C C . ASN F 2 7 ? 0.919 22.591 0.376 1.00 16.67 6 ASN F C 1
ATOM 10254 O O . ASN F 2 7 ? 0.153 21.682 0.056 1.00 16.36 6 ASN F O 1
ATOM 10265 N N . PHE F 2 8 ? 1.618 23.318 -0.497 1.00 14.97 7 PHE F N 1
ATOM 10266 C CA . PHE F 2 8 ? 1.580 23.101 -1.939 1.00 12.47 7 PHE F CA 1
ATOM 10267 C C . PHE F 2 8 ? 2.716 22.190 -2.376 1.00 15.61 7 PHE F C 1
ATOM 10268 O O . PHE F 2 8 ? 3.871 22.427 -2.029 1.00 16.76 7 PHE F O 1
ATOM 10285 N N . ASN F 2 9 ? 2.390 21.165 -3.153 1.00 17.16 8 ASN F N 1
ATOM 10286 C CA . ASN F 2 9 ? 3.399 20.249 -3.662 1.00 18.00 8 ASN F CA 1
ATOM 10287 C C . ASN F 2 9 ? 3.214 19.985 -5.147 1.00 19.06 8 ASN F C 1
ATOM 10288 O O . ASN F 2 9 ? 2.111 19.667 -5.601 1.00 19.50 8 ASN F O 1
ATOM 10299 N N . LEU F 2 10 ? 4.302 20.141 -5.894 1.00 17.68 9 LEU F N 1
ATOM 10300 C CA . LEU F 2 10 ? 4.342 19.779 -7.306 1.00 18.16 9 LEU F CA 1
ATOM 10301 C C . LEU F 2 10 ? 5.423 18.732 -7.510 1.00 19.22 9 LEU F C 1
ATOM 10302 O O . LEU F 2 10 ? 6.607 19.007 -7.327 1.00 16.70 9 LEU F O 1
ATOM 10318 N N . GLU F 2 11 ? 4.995 17.529 -7.874 1.00 21.49 10 GLU F N 1
ATOM 10319 C CA . GLU F 2 11 ? 5.898 16.421 -8.146 1.00 23.67 10 GLU F CA 1
ATOM 10320 C C . GLU F 2 11 ? 6.031 16.251 -9.654 1.00 24.38 10 GLU F C 1
ATOM 10321 O O . GLU F 2 11 ? 5.045 15.994 -10.343 1.00 21.67 10 GLU F O 1
ATOM 10333 N N . ILE F 2 12 ? 7.251 16.419 -10.156 1.00 23.21 11 ILE F N 1
ATOM 10334 C CA . ILE F 2 12 ? 7.533 16.310 -11.584 1.00 25.02 11 ILE F CA 1
ATOM 10335 C C . ILE F 2 12 ? 8.327 15.040 -11.859 1.00 29.40 11 ILE F C 1
ATOM 10336 O O . ILE F 2 12 ? 9.479 14.924 -11.444 1.00 28.51 11 ILE F O 1
ATOM 10352 N N . ASN F 2 13 ? 7.703 14.090 -12.549 1.00 32.32 12 ASN F N 1
ATOM 10353 C CA . ASN F 2 13 ? 8.372 12.856 -12.939 1.00 39.08 12 ASN F CA 1
ATOM 10354 C C . ASN F 2 13 ? 8.394 12.742 -14.461 1.00 41.01 12 ASN F C 1
ATOM 10355 O O . ASN F 2 13 ? 7.444 12.261 -15.081 1.00 32.24 12 ASN F O 1
ATOM 10366 N N . GLY F 2 14 ? 9.490 13.206 -15.057 1.00 43.87 13 GLY F N 1
ATOM 10367 C CA . GLY F 2 14 ? 9.594 13.288 -16.500 1.00 37.61 13 GLY F CA 1
ATOM 10368 C C . GLY F 2 14 ? 8.548 14.247 -17.031 1.00 34.27 13 GLY F C 1
ATOM 10369 O O . GLY F 2 14 ? 8.500 15.409 -16.628 1.00 38.41 13 GLY F O 1
ATOM 10373 N N . SER F 2 15 ? 7.700 13.754 -17.927 1.00 32.43 14 SER F N 1
ATOM 10374 C CA . SER F 2 15 ? 6.603 14.550 -18.467 1.00 38.16 14 SER F CA 1
ATOM 10375 C C . SER F 2 15 ? 5.368 14.442 -17.574 1.00 38.46 14 SER F C 1
ATOM 10376 O O . SER F 2 15 ? 4.368 15.130 -17.790 1.00 34.82 14 SER F O 1
ATOM 10384 N N . ASP F 2 16 ? 5.451 13.578 -16.567 1.00 36.67 15 ASP F N 1
ATOM 10385 C CA . ASP F 2 16 ? 4.350 13.349 -15.640 1.00 37.21 15 ASP F CA 1
ATOM 10386 C C . ASP F 2 16 ? 4.410 14.336 -14.473 1.00 36.51 15 ASP F C 1
ATOM 10387 O O . ASP F 2 16 ? 5.475 14.545 -13.888 1.00 27.52 15 ASP F O 1
ATOM 10396 N N . THR F 2 17 ? 3.269 14.937 -14.138 1.00 29.26 16 THR F N 1
ATOM 10397 C CA . THR F 2 17 ? 3.188 15.852 -13.000 1.00 30.25 16 THR F CA 1
ATOM 10398 C C . THR F 2 17 ? 1.993 15.543 -12.102 1.00 31.07 16 THR F C 1
ATOM 10399 O O . THR F 2 17 ? 0.939 15.126 -12.576 1.00 34.24 16 THR F O 1
ATOM 10410 N N . HIS F 2 18 ? 2.176 15.746 -10.799 1.00 27.94 17 HIS F N 1
ATOM 10411 C CA . HIS F 2 18 ? 1.086 15.654 -9.832 1.00 28.47 17 HIS F CA 1
ATOM 10412 C C . HIS F 2 18 ? 1.094 16.890 -8.941 1.00 23.00 17 HIS F C 1
ATOM 10413 O O . HIS F 2 18 ? 2.112 17.220 -8.337 1.00 21.84 17 HIS F O 1
ATOM 10428 N N . SER F 2 19 ? -0.044 17.573 -8.879 1.00 17.98 18 SER F N 1
ATOM 10429 C CA . SER F 2 19 ? -0.177 18.794 -8.094 1.00 20.45 18 SER F CA 1
ATOM 10430 C C . SER F 2 19 ? -1.131 18.561 -6.932 1.00 21.00 18 SER F C 1
ATOM 10431 O O . SER F 2 19 ? -2.266 18.124 -7.135 1.00 23.24 18 SER F O 1
ATOM 10439 N N . THR F 2 20 ? -0.665 18.867 -5.722 1.00 17.83 19 THR F N 1
ATOM 10440 C CA . THR F 2 20 ? -1.425 18.615 -4.501 1.00 18.00 19 THR F CA 1
ATOM 10441 C C . THR F 2 20 ? -1.416 19.828 -3.570 1.00 16.45 19 THR F C 1
ATOM 10442 O O . THR F 2 20 ? -0.451 20.592 -3.537 1.00 14.39 19 THR F O 1
ATOM 10453 N N . VAL F 2 21 ? -2.497 20.001 -2.817 1.00 15.56 20 VAL F N 1
ATOM 10454 C CA . VAL F 2 21 ? -2.525 20.990 -1.749 1.00 13.89 20 VAL F CA 1
ATOM 10455 C C . VAL F 2 21 ? -3.255 20.430 -0.534 1.00 18.50 20 VAL F C 1
ATOM 10456 O O . VAL F 2 21 ? -4.337 19.854 -0.660 1.00 18.47 20 VAL F O 1
ATOM 10469 N N . ASP F 2 22 ? -2.642 20.603 0.634 1.00 16.80 21 ASP F N 1
ATOM 10470 C CA . ASP F 2 22 ? -3.255 20.265 1.914 1.00 17.58 21 ASP F CA 1
ATOM 10471 C C . ASP F 2 22 ? -3.462 21.536 2.730 1.00 17.01 21 ASP F C 1
ATOM 10472 O O . ASP F 2 22 ? -2.575 22.388 2.787 1.00 15.14 21 ASP F O 1
ATOM 10481 N N . VAL F 2 23 ? -4.628 21.667 3.355 1.00 14.74 22 VAL F N 1
ATOM 10482 C CA . VAL F 2 23 ? -4.883 22.786 4.259 1.00 14.88 22 VAL F CA 1
ATOM 10483 C C . VAL F 2 23 ? -5.074 22.258 5.674 1.00 15.42 22 VAL F C 1
ATOM 10484 O O . VAL F 2 23 ? -5.919 21.397 5.914 1.00 16.90 22 VAL F O 1
ATOM 10497 N N . ASP F 2 24 ? -4.271 22.776 6.598 1.00 19.93 23 ASP F N 1
ATOM 10498 C CA . ASP F 2 24 ? -4.308 22.361 7.994 1.00 18.92 23 ASP F CA 1
ATOM 10499 C C . ASP F 2 24 ? -4.743 23.509 8.899 1.00 20.49 23 ASP F C 1
ATOM 10500 O O . ASP F 2 24 ? -4.200 24.612 8.815 1.00 16.14 23 ASP F O 1
ATOM 10509 N N . LEU F 2 25 ? -5.720 23.238 9.758 1.00 17.08 24 LEU F N 1
ATOM 10510 C CA . LEU F 2 25 ? -6.114 24.167 10.813 1.00 21.44 24 LEU F CA 1
ATOM 10511 C C . LEU F 2 25 ? -5.627 23.618 12.149 1.00 25.10 24 LEU F C 1
ATOM 10512 O O . LEU F 2 25 ? -6.105 22.581 12.603 1.00 24.75 24 LEU F O 1
ATOM 10528 N N . ASP F 2 26 ? -4.675 24.310 12.767 1.00 21.21 25 ASP F N 1
ATOM 10529 C CA . ASP F 2 26 ? -4.059 23.837 14.002 1.00 25.53 25 ASP F CA 1
ATOM 10530 C C . ASP F 2 26 ? -3.507 22.423 13.815 1.00 28.79 25 ASP F C 1
ATOM 10531 O O . ASP F 2 26 ? -3.845 21.506 14.564 1.00 30.42 25 ASP F O 1
ATOM 10540 N N . ASP F 2 27 ? -2.662 22.266 12.799 1.00 27.45 26 ASP F N 1
ATOM 10541 C CA . ASP F 2 27 ? -2.002 20.994 12.492 1.00 36.24 26 ASP F CA 1
ATOM 10542 C C . ASP F 2 27 ? -2.989 19.837 12.303 1.00 34.78 26 ASP F C 1
ATOM 10543 O O . ASP F 2 27 ? -2.632 18.668 12.463 1.00 43.46 26 ASP F O 1
ATOM 10552 N N . SER F 2 28 ? -4.227 20.173 11.955 1.00 32.09 27 SER F N 1
ATOM 10553 C CA . SER F 2 28 ? -5.231 19.180 11.597 1.00 34.04 27 SER F CA 1
ATOM 10554 C C . SER F 2 28 ? -5.743 19.470 10.195 1.00 27.53 27 SER F C 1
ATOM 10555 O O . SER F 2 28 ? -6.229 20.565 9.922 1.00 25.46 27 SER F O 1
ATOM 10563 N N . GLN F 2 29 ? -5.626 18.486 9.309 1.00 27.54 28 GLN F N 1
ATOM 10564 C CA . GLN F 2 29 ? -6.030 18.651 7.918 1.00 23.96 28 GLN F CA 1
ATOM 10565 C C . GLN F 2 29 ? -7.541 18.819 7.811 1.00 23.35 28 GLN F C 1
ATOM 10566 O O . GLN F 2 29 ? -8.295 18.020 8.367 1.00 23.17 28 GLN F O 1
ATOM 10580 N N . ILE F 2 30 ? -7.974 19.862 7.102 1.00 18.13 29 ILE F N 1
ATOM 10581 C CA . ILE F 2 30 ? -9.397 20.159 6.940 1.00 18.44 29 ILE F CA 1
ATOM 10582 C C . ILE F 2 30 ? -9.830 20.136 5.472 1.00 17.32 29 ILE F C 1
ATOM 10583 O O . ILE F 2 30 ? -11.008 19.952 5.170 1.00 15.77 29 ILE F O 1
ATOM 10599 N N . ILE F 2 31 ? -8.874 20.338 4.571 1.00 18.05 30 ILE F N 1
ATOM 10600 C CA . ILE F 2 31 ? -9.146 20.395 3.137 1.00 16.43 30 ILE F CA 1
ATOM 10601 C C . ILE F 2 31 ? -7.997 19.753 2.372 1.00 17.64 30 ILE F C 1
ATOM 10602 O O . ILE F 2 31 ? -6.847 19.815 2.805 1.00 16.22 30 ILE F O 1
ATOM 10618 N N . THR F 2 32 ? -8.312 19.148 1.231 1.00 18.54 31 THR F N 1
ATOM 10619 C CA . THR F 2 32 ? -7.291 18.625 0.330 1.00 18.58 31 THR F CA 1
ATOM 10620 C C . THR F 2 32 ? -7.672 18.886 -1.126 1.00 20.44 31 THR F C 1
ATOM 10621 O O . THR F 2 32 ? -8.849 19.000 -1.466 1.00 19.16 31 THR F O 1
ATOM 10632 N N . PHE F 2 33 ? -6.655 18.973 -1.976 1.00 19.67 32 PHE F N 1
ATOM 10633 C CA . PHE F 2 33 ? -6.820 19.291 -3.391 1.00 18.78 32 PHE F CA 1
ATOM 10634 C C . PHE F 2 33 ? -5.886 18.375 -4.181 1.00 19.20 32 PHE F C 1
ATOM 10635 O O . PHE F 2 33 ? -4.713 18.254 -3.833 1.00 16.31 32 PHE F O 1
ATOM 10652 N N . ASP F 2 34 ? -6.405 17.714 -5.216 1.00 19.97 33 ASP F N 1
ATOM 10653 C CA . ASP F 2 34 ? -5.646 16.676 -5.927 1.00 21.68 33 ASP F CA 1
ATOM 10654 C C . ASP F 2 34 ? -5.216 17.090 -7.332 1.00 27.22 33 ASP F C 1
ATOM 10655 O O . ASP F 2 34 ? -4.852 16.243 -8.152 1.00 29.98 33 ASP F O 1
ATOM 10664 N N . GLY F 2 35 ? -5.262 18.390 -7.604 1.00 24.60 34 GLY F N 1
ATOM 10665 C CA . GLY F 2 35 ? -4.859 18.922 -8.894 1.00 23.43 34 GLY F CA 1
ATOM 10666 C C . GLY F 2 35 ? -6.046 19.347 -9.735 1.00 23.46 34 GLY F C 1
ATOM 10667 O O . GLY F 2 35 ? -5.911 20.193 -10.618 1.00 27.08 34 GLY F O 1
ATOM 10671 N N . LYS F 2 36 ? -7.206 18.754 -9.457 1.00 24.09 35 LYS F N 1
ATOM 10672 C CA . LYS F 2 36 ? -8.438 19.056 -10.187 1.00 31.50 35 LYS F CA 1
ATOM 10673 C C . LYS F 2 36 ? -9.588 19.327 -9.223 1.00 23.95 35 LYS F C 1
ATOM 10674 O O . LYS F 2 36 ? -10.257 20.354 -9.316 1.00 24.63 35 LYS F O 1
ATOM 10693 N N . ASP F 2 37 ? -9.807 18.396 -8.299 1.00 24.43 36 ASP F N 1
ATOM 10694 C CA . ASP F 2 37 ? -10.926 18.476 -7.367 1.00 25.36 36 ASP F CA 1
ATOM 10695 C C . ASP F 2 37 ? -10.472 18.842 -5.959 1.00 23.53 36 ASP F C 1
ATOM 10696 O O . ASP F 2 37 ? -9.384 18.462 -5.523 1.00 20.70 36 ASP F O 1
ATOM 10705 N N . ILE F 2 38 ? -11.317 19.592 -5.262 1.00 22.26 37 ILE F N 1
ATOM 10706 C CA . ILE F 2 38 ? -11.081 19.940 -3.868 1.00 19.23 37 ILE F CA 1
ATOM 10707 C C . ILE F 2 38 ? -12.106 19.217 -3.019 1.00 20.45 37 ILE F C 1
ATOM 10708 O O . ILE F 2 38 ? -13.226 18.982 -3.467 1.00 15.18 37 ILE F O 1
ATOM 10724 N N . ARG F 2 39 ? -11.738 18.858 -1.797 1.00 17.84 38 ARG F N 1
ATOM 10725 C CA . ARG F 2 39 ? -12.697 18.217 -0.916 1.00 20.68 38 ARG F CA 1
ATOM 10726 C C . ARG F 2 39 ? -12.396 18.455 0.558 1.00 19.35 38 ARG F C 1
ATOM 10727 O O . ARG F 2 39 ? -11.235 18.589 0.953 1.00 18.38 38 ARG F O 1
ATOM 10748 N N . PRO F 2 40 ? -13.454 18.510 1.378 1.00 18.43 39 PRO F N 1
ATOM 10749 C CA . PRO F 2 40 ? -13.287 18.624 2.828 1.00 18.67 39 PRO F CA 1
ATOM 10750 C C . PRO F 2 40 ? -12.741 17.328 3.420 1.00 21.97 39 PRO F C 1
ATOM 10751 O O . PRO F 2 40 ? -13.015 16.261 2.874 1.00 21.02 39 PRO F O 1
ATOM 10762 N N . THR F 2 41 ? -11.976 17.424 4.505 1.00 17.56 40 THR F N 1
ATOM 10763 C CA . THR F 2 41 ? -11.433 16.245 5.182 1.00 19.85 40 THR F CA 1
ATOM 10764 C C . THR F 2 41 ? -11.726 16.306 6.680 1.00 21.64 40 THR F C 1
ATOM 10765 O O . THR F 2 41 ? -11.068 15.646 7.482 1.00 25.05 40 THR F O 1
ATOM 10776 N N . ILE F 2 42 ? -12.714 17.115 7.042 1.00 20.01 41 ILE F N 1
ATOM 10777 C CA . ILE F 2 42 ? -13.138 17.273 8.426 1.00 20.07 41 ILE F CA 1
ATOM 10778 C C . ILE F 2 42 ? -14.638 17.573 8.393 1.00 21.37 41 ILE F C 1
ATOM 10779 O O . ILE F 2 42 ? -15.103 18.248 7.473 1.00 19.23 41 ILE F O 1
ATOM 10795 N N . PRO F 2 43 ? -15.407 17.061 9.370 1.00 22.08 42 PRO F N 1
ATOM 10796 C CA . PRO F 2 43 ? -16.864 17.242 9.291 1.00 25.38 42 PRO F CA 1
ATOM 10797 C C . PRO F 2 43 ? -17.359 18.688 9.171 1.00 23.43 42 PRO F C 1
ATOM 10798 O O . PRO F 2 43 ? -18.349 18.910 8.474 1.00 22.02 42 PRO F O 1
ATOM 10809 N N . PHE F 2 44 ? -16.709 19.651 9.818 1.00 23.12 43 PHE F N 1
ATOM 10810 C CA . PHE F 2 44 ? -17.256 21.005 9.831 1.00 24.79 43 PHE F CA 1
ATOM 10811 C C . PHE F 2 44 ? -17.066 21.713 8.486 1.00 23.64 43 PHE F C 1
ATOM 10812 O O . PHE F 2 44 ? -17.626 22.787 8.262 1.00 21.80 43 PHE F O 1
ATOM 10829 N N . MET F 2 45 ? -16.306 21.100 7.584 1.00 22.56 44 MET F N 1
ATOM 10830 C CA . MET F 2 45 ? -16.106 21.657 6.248 1.00 22.07 44 MET F CA 1
ATOM 10831 C C . MET F 2 45 ? -17.100 21.090 5.233 1.00 25.90 44 MET F C 1
ATOM 10832 O O . MET F 2 45 ? -17.186 21.573 4.099 1.00 24.02 44 MET F O 1
ATOM 10846 N N . ILE F 2 46 ? -17.856 20.074 5.637 1.00 23.53 45 ILE F N 1
ATOM 10847 C CA . ILE F 2 46 ? -18.861 19.487 4.759 1.00 23.76 45 ILE F CA 1
ATOM 10848 C C . ILE F 2 46 ? -19.891 20.542 4.379 1.00 24.02 45 ILE F C 1
ATOM 10849 O O . ILE F 2 46 ? -20.445 21.213 5.246 1.00 22.40 45 ILE F O 1
ATOM 10865 N N . GLY F 2 47 ? -20.129 20.692 3.080 1.00 23.90 46 GLY F N 1
ATOM 10866 C CA . GLY F 2 47 ? -21.162 21.585 2.590 1.00 29.90 46 GLY F CA 1
ATOM 10867 C C . GLY F 2 47 ? -20.766 23.050 2.590 1.00 30.07 46 GLY F C 1
ATOM 10868 O O . GLY F 2 47 ? -21.596 23.918 2.325 1.00 26.85 46 GLY F O 1
ATOM 10872 N N . ASP F 2 48 ? -19.503 23.332 2.889 1.00 25.37 47 ASP F N 1
ATOM 10873 C CA . ASP F 2 48 ? -19.003 24.700 2.842 1.00 22.15 47 ASP F CA 1
ATOM 10874 C C . ASP F 2 48 ? -19.092 25.225 1.417 1.00 19.48 47 ASP F C 1
ATOM 10875 O O . ASP F 2 48 ? -18.683 24.548 0.479 1.00 23.63 47 ASP F O 1
ATOM 10884 N N . GLU F 2 49 ? -19.637 26.426 1.256 1.00 18.86 48 GLU F N 1
ATOM 10885 C CA . GLU F 2 49 ? -19.825 27.004 -0.074 1.00 23.59 48 GLU F CA 1
ATOM 10886 C C . GLU F 2 49 ? -19.089 28.332 -0.224 1.00 18.84 48 GLU F C 1
ATOM 10887 O O . GLU F 2 49 ? -19.333 29.078 -1.173 1.00 23.99 48 GLU F O 1
ATOM 10899 N N . ILE F 2 50 ? -18.176 28.615 0.701 1.00 21.84 49 ILE F N 1
ATOM 10900 C CA . ILE F 2 50 ? -17.393 29.848 0.657 1.00 19.58 49 ILE F CA 1
ATOM 10901 C C . ILE F 2 50 ? -15.911 29.570 0.422 1.00 21.99 49 ILE F C 1
ATOM 10902 O O . ILE F 2 50 ? -15.314 30.091 -0.521 1.00 18.32 49 ILE F O 1
ATOM 10918 N N . PHE F 2 51 ? -15.317 28.749 1.279 1.00 14.92 50 PHE F N 1
ATOM 10919 C CA . PHE F 2 51 ? -13.876 28.544 1.238 1.00 18.72 50 PHE F CA 1
ATOM 10920 C C . PHE F 2 51 ? -13.449 27.474 0.235 1.00 15.47 50 PHE F C 1
ATOM 10921 O O . PHE F 2 51 ? -12.438 27.643 -0.442 1.00 15.17 50 PHE F O 1
ATOM 10938 N N . LEU F 2 52 ? -14.215 26.389 0.130 1.00 15.59 51 LEU F N 1
ATOM 10939 C CA . LEU F 2 52 ? -13.877 25.314 -0.803 1.00 16.84 51 LEU F CA 1
ATOM 10940 C C . LEU F 2 52 ? -13.816 25.809 -2.251 1.00 14.18 51 LEU F C 1
ATOM 10941 O O . LEU F 2 52 ? -12.842 25.549 -2.949 1.00 17.50 51 LEU F O 1
ATOM 10957 N N . PRO F 2 53 ? -14.858 26.512 -2.718 1.00 15.74 52 PRO F N 1
ATOM 10958 C CA . PRO F 2 53 ? -14.770 27.012 -4.094 1.00 16.28 52 PRO F CA 1
ATOM 10959 C C . PRO F 2 53 ? -13.685 28.072 -4.276 1.00 16.85 52 PRO F C 1
ATOM 10960 O O . PRO F 2 53 ? -13.036 28.106 -5.322 1.00 15.38 52 PRO F O 1
ATOM 10971 N N . PHE F 2 54 ? -13.485 28.921 -3.273 1.00 15.61 53 PHE F N 1
ATOM 10972 C CA . PHE F 2 54 ? -12.478 29.970 -3.374 1.00 15.34 53 PHE F CA 1
ATOM 10973 C C . PHE F 2 54 ? -11.083 29.361 -3.477 1.00 14.81 53 PHE F C 1
ATOM 10974 O O . PHE F 2 54 ? -10.293 29.756 -4.334 1.00 15.50 53 PHE F O 1
ATOM 10991 N N . TYR F 2 55 ? -10.790 28.389 -2.616 1.00 13.52 54 TYR F N 1
ATOM 10992 C CA . TYR F 2 55 ? -9.500 27.707 -2.649 1.00 13.81 54 TYR F CA 1
ATOM 10993 C C . TYR F 2 55 ? -9.324 26.904 -3.935 1.00 13.72 54 TYR F C 1
ATOM 10994 O O . TYR F 2 55 ? -8.222 26.831 -4.473 1.00 12.92 54 TYR F O 1
ATOM 11012 N N . LYS F 2 56 ? -10.403 26.303 -4.429 1.00 13.00 55 LYS F N 1
ATOM 11013 C CA . LYS F 2 56 ? -10.321 25.526 -5.661 1.00 15.12 55 LYS F CA 1
ATOM 11014 C C . LYS F 2 56 ? -9.743 26.382 -6.786 1.00 14.25 55 LYS F C 1
ATOM 11015 O O . LYS F 2 56 ? -8.873 25.934 -7.535 1.00 15.64 55 LYS F O 1
ATOM 11034 N N . ASN F 2 57 ? -10.210 27.622 -6.886 1.00 12.64 56 ASN F N 1
ATOM 11035 C CA . ASN F 2 57 ? -9.713 28.541 -7.906 1.00 15.26 56 ASN F CA 1
ATOM 11036 C C . ASN F 2 57 ? -8.293 29.017 -7.618 1.00 16.59 56 ASN F C 1
ATOM 11037 O O . ASN F 2 57 ? -7.447 29.059 -8.511 1.00 15.03 56 ASN F O 1
ATOM 11048 N N . VAL F 2 58 ? -8.039 29.391 -6.370 1.00 12.10 57 VAL F N 1
ATOM 11049 C CA . VAL F 2 58 ? -6.714 29.855 -5.972 1.00 12.15 57 VAL F CA 1
ATOM 11050 C C . VAL F 2 58 ? -5.674 28.762 -6.181 1.00 12.63 57 VAL F C 1
ATOM 11051 O O . VAL F 2 58 ? -4.603 29.015 -6.738 1.00 16.24 57 VAL F O 1
ATOM 11064 N N . PHE F 2 59 ? -5.994 27.548 -5.740 1.00 12.82 58 PHE F N 1
ATOM 11065 C CA . PHE F 2 59 ? -5.062 26.430 -5.830 1.00 13.09 58 PHE F CA 1
ATOM 11066 C C . PHE F 2 59 ? -4.801 26.058 -7.285 1.00 14.82 58 PHE F C 1
ATOM 11067 O O . PHE F 2 59 ? -3.660 25.848 -7.676 1.00 12.06 58 PHE F O 1
ATOM 11084 N N . SER F 2 60 ? -5.853 25.970 -8.089 1.00 12.82 59 SER F N 1
ATOM 11085 C CA . SER F 2 60 ? -5.685 25.598 -9.486 1.00 16.28 59 SER F CA 1
ATOM 11086 C C . SER F 2 60 ? -4.855 26.649 -10.229 1.00 18.53 59 SER F C 1
ATOM 11087 O O . SER F 2 60 ? -4.011 26.307 -11.056 1.00 15.62 59 SER F O 1
ATOM 11095 N N . GLU F 2 61 ? -5.070 27.925 -9.914 1.00 17.84 60 GLU F N 1
ATOM 11096 C CA . GLU F 2 61 ? -4.311 29.000 -10.554 1.00 15.88 60 GLU F CA 1
ATOM 11097 C C . GLU F 2 61 ? -2.856 29.027 -10.090 1.00 14.19 60 GLU F C 1
ATOM 11098 O O . GLU F 2 61 ? -1.958 29.374 -10.859 1.00 16.59 60 GLU F O 1
ATOM 11110 N N . PHE F 2 62 ? -2.630 28.671 -8.829 1.00 16.80 61 PHE F N 1
ATOM 11111 C CA . PHE F 2 62 ? -1.278 28.576 -8.290 1.00 13.01 61 PHE F CA 1
ATOM 11112 C C . PHE F 2 62 ? -0.415 27.700 -9.188 1.00 15.28 61 PHE F C 1
ATOM 11113 O O . PHE F 2 62 ? 0.721 28.048 -9.504 1.00 14.04 61 PHE F O 1
ATOM 11130 N N . PHE F 2 63 ? -0.962 26.564 -9.605 1.00 15.38 62 PHE F N 1
ATOM 11131 C CA . PHE F 2 63 ? -0.203 25.622 -10.419 1.00 14.52 62 PHE F CA 1
ATOM 11132 C C . PHE F 2 63 ? -0.191 26.018 -11.891 1.00 14.12 62 PHE F C 1
ATOM 11133 O O . PHE F 2 63 ? 0.847 25.938 -12.546 1.00 17.38 62 PHE F O 1
ATOM 11150 N N . SER F 2 64 ? -1.332 26.448 -12.416 1.00 15.98 63 SER F N 1
ATOM 11151 C CA . SER F 2 64 ? -1.421 26.766 -13.841 1.00 18.60 63 SER F CA 1
ATOM 11152 C C . SER F 2 64 ? -0.623 28.019 -14.201 1.00 16.33 63 SER F C 1
ATOM 11153 O O . SER F 2 64 ? -0.291 28.231 -15.362 1.00 19.99 63 SER F O 1
ATOM 11161 N N . LEU F 2 65 ? -0.302 28.840 -13.206 1.00 15.47 64 LEU F N 1
ATOM 11162 C CA . LEU F 2 65 ? 0.496 30.041 -13.437 1.00 15.54 64 LEU F CA 1
ATOM 11163 C C . LEU F 2 65 ? 1.991 29.730 -13.469 1.00 18.63 64 LEU F C 1
ATOM 11164 O O . LEU F 2 65 ? 2.785 30.540 -13.943 1.00 13.90 64 LEU F O 1
ATOM 11180 N N . PHE F 2 66 ? 2.371 28.568 -12.946 1.00 14.47 65 PHE F N 1
ATOM 11181 C CA . PHE F 2 66 ? 3.784 28.206 -12.848 1.00 14.00 65 PHE F CA 1
ATOM 11182 C C . PHE F 2 66 ? 4.326 27.740 -14.195 1.00 19.33 65 PHE F C 1
ATOM 11183 O O . PHE F 2 66 ? 3.872 26.736 -14.741 1.00 18.05 65 PHE F O 1
ATOM 11200 N N . ARG F 2 67 ? 5.282 28.493 -14.731 1.00 15.25 66 ARG F N 1
ATOM 11201 C CA . ARG F 2 67 ? 5.986 28.096 -15.943 1.00 17.61 66 ARG F CA 1
ATOM 11202 C C . ARG F 2 67 ? 7.345 27.528 -15.594 1.00 25.02 66 ARG F C 1
ATOM 11203 O O . ARG F 2 67 ? 8.085 28.103 -14.797 1.00 25.04 66 ARG F O 1
ATOM 11224 N N . ARG F 2 68 ? 7.660 26.395 -16.206 1.00 21.33 67 ARG F N 1
ATOM 11225 C CA . ARG F 2 68 ? 8.865 25.653 -15.896 1.00 25.35 67 ARG F CA 1
ATOM 11226 C C . ARG F 2 68 ? 9.889 25.840 -17.006 1.00 30.18 67 ARG F C 1
ATOM 11227 O O . ARG F 2 68 ? 9.701 26.664 -17.904 1.00 29.69 67 ARG F O 1
ATOM 11248 N N . VAL F 2 69 ? 10.975 25.085 -16.925 1.00 32.53 68 VAL F N 1
ATOM 11249 C CA . VAL F 2 69 ? 11.988 25.069 -17.970 1.00 34.51 68 VAL F CA 1
ATOM 11250 C C . VAL F 2 69 ? 12.281 23.609 -18.307 1.00 38.41 68 VAL F C 1
ATOM 11251 O O . VAL F 2 69 ? 12.207 22.750 -17.429 1.00 36.57 68 VAL F O 1
ATOM 11264 N N . PRO F 2 70 ? 12.585 23.312 -19.583 1.00 40.10 69 PRO F N 1
ATOM 11265 C CA . PRO F 2 70 ? 12.933 21.923 -19.904 1.00 43.70 69 PRO F CA 1
ATOM 11266 C C . PRO F 2 70 ? 14.276 21.526 -19.307 1.00 46.21 69 PRO F C 1
ATOM 11267 O O . PRO F 2 70 ? 15.248 22.268 -19.453 1.00 49.34 69 PRO F O 1
ATOM 11278 N N . THR F 2 71 ? 14.325 20.373 -18.647 1.00 48.67 70 THR F N 1
ATOM 11279 C CA . THR F 2 71 ? 15.550 19.908 -18.009 1.00 60.44 70 THR F CA 1
ATOM 11280 C C . THR F 2 71 ? 15.727 18.407 -18.178 1.00 59.62 70 THR F C 1
ATOM 11281 O O . THR F 2 71 ? 14.758 17.671 -18.367 1.00 55.15 70 THR F O 1
ATOM 11292 N N . SER F 2 72 ? 16.978 17.966 -18.107 1.00 61.53 71 SER F N 1
ATOM 11293 C CA . SER F 2 72 ? 17.303 16.549 -18.178 1.00 66.52 71 SER F CA 1
ATOM 11294 C C . SER F 2 72 ? 16.917 15.841 -16.883 1.00 61.49 71 SER F C 1
ATOM 11295 O O . SER F 2 72 ? 16.835 14.613 -16.840 1.00 59.94 71 SER F O 1
ATOM 11303 N N . THR F 2 73 ? 16.682 16.626 -15.833 1.00 62.01 72 THR F N 1
ATOM 11304 C CA . THR F 2 73 ? 16.339 16.091 -14.517 1.00 54.74 72 THR F CA 1
ATOM 11305 C C . THR F 2 73 ? 15.134 15.150 -14.598 1.00 49.84 72 THR F C 1
ATOM 11306 O O . THR F 2 73 ? 14.027 15.588 -14.906 1.00 53.35 72 THR F O 1
ATOM 11317 N N . PRO F 2 74 ? 15.345 13.851 -14.327 1.00 47.67 73 PRO F N 1
ATOM 11318 C CA . PRO F 2 74 ? 14.252 12.884 -14.470 1.00 42.23 73 PRO F CA 1
ATOM 11319 C C . PRO F 2 74 ? 13.246 12.910 -13.323 1.00 44.81 73 PRO F C 1
ATOM 11320 O O . PRO F 2 74 ? 12.230 12.217 -13.393 1.00 43.07 73 PRO F O 1
ATOM 11331 N N . TYR F 2 75 ? 13.524 13.683 -12.280 1.00 43.68 74 TYR F N 1
ATOM 11332 C CA . TYR F 2 75 ? 12.612 13.764 -11.146 1.00 36.00 74 TYR F CA 1
ATOM 11333 C C . TYR F 2 75 ? 12.852 15.007 -10.302 1.00 34.98 74 TYR F C 1
ATOM 11334 O O . TYR F 2 75 ? 13.985 15.312 -9.931 1.00 37.75 74 TYR F O 1
ATOM 11352 N N . GLU F 2 76 ? 11.767 15.712 -9.998 1.00 32.78 75 GLU F N 1
ATOM 11353 C CA . GLU F 2 76 ? 11.816 16.888 -9.141 1.00 25.81 75 GLU F CA 1
ATOM 11354 C C . GLU F 2 76 ? 10.590 16.935 -8.235 1.00 29.12 75 GLU F C 1
ATOM 11355 O O . GLU F 2 76 ? 9.484 16.581 -8.649 1.00 30.51 75 GLU F O 1
ATOM 11367 N N . ASP F 2 77 ? 10.798 17.370 -6.998 1.00 27.11 76 ASP F N 1
ATOM 11368 C CA . ASP F 2 77 ? 9.716 17.527 -6.037 1.00 25.30 76 ASP F CA 1
ATOM 11369 C C . ASP F 2 77 ? 9.802 18.922 -5.426 1.00 18.73 76 ASP F C 1
ATOM 11370 O O . ASP F 2 77 ? 10.778 19.253 -4.754 1.00 19.05 76 ASP F O 1
ATOM 11379 N N . LEU F 2 78 ? 8.786 19.738 -5.689 1.00 15.80 77 LEU F N 1
ATOM 11380 C CA . LEU F 2 78 ? 8.767 21.135 -5.256 1.00 15.34 77 LEU F CA 1
ATOM 11381 C C . LEU F 2 78 ? 7.693 21.357 -4.206 1.00 19.57 77 LEU F C 1
ATOM 11382 O O . LEU F 2 78 ? 6.536 20.990 -4.414 1.00 16.25 77 LEU F O 1
ATOM 11398 N N . THR F 2 79 ? 8.072 21.965 -3.086 1.00 13.26 78 THR F N 1
ATOM 11399 C CA . THR F 2 79 ? 7.124 22.221 -2.009 1.00 15.50 78 THR F CA 1
ATOM 11400 C C . THR F 2 79 ? 7.129 23.689 -1.608 1.00 15.27 78 THR F C 1
ATOM 11401 O O . THR F 2 79 ? 8.182 24.310 -1.481 1.00 15.66 78 THR F O 1
ATOM 11412 N N . TYR F 2 80 ? 5.934 24.232 -1.417 1.00 14.59 79 TYR F N 1
ATOM 11413 C CA . TYR F 2 80 ? 5.771 25.580 -0.895 1.00 14.36 79 TYR F CA 1
ATOM 11414 C C . TYR F 2 80 ? 4.795 25.527 0.268 1.00 13.77 79 TYR F C 1
ATOM 11415 O O . TYR F 2 80 ? 3.654 25.085 0.126 1.00 11.30 79 TYR F O 1
ATOM 11433 N N . PHE F 2 81 ? 5.280 25.957 1.426 1.00 14.96 80 PHE F N 1
ATOM 11434 C CA . PHE F 2 81 ? 4.514 25.945 2.660 1.00 15.84 80 PHE F CA 1
ATOM 11435 C C . PHE F 2 81 ? 4.224 27.377 3.071 1.00 15.28 80 PHE F C 1
ATOM 11436 O O . PHE F 2 81 ? 5.138 28.191 3.150 1.00 15.47 80 PHE F O 1
ATOM 11453 N N . TYR F 2 82 ? 2.952 27.686 3.295 1.00 13.47 81 TYR F N 1
ATOM 11454 C CA . TYR F 2 82 ? 2.553 29.014 3.746 1.00 15.11 81 TYR F CA 1
ATOM 11455 C C . TYR F 2 82 ? 1.595 28.918 4.926 1.00 17.28 81 TYR F C 1
ATOM 11456 O O . TYR F 2 82 ? 0.586 28.208 4.869 1.00 14.65 81 TYR F O 1
ATOM 11474 N N . GLU F 2 83 ? 1.910 29.648 5.991 1.00 15.52 82 GLU F N 1
ATOM 11475 C CA . GLU F 2 83 ? 1.145 29.563 7.224 1.00 15.50 82 GLU F CA 1
ATOM 11476 C C . GLU F 2 83 ? 0.925 30.935 7.832 1.00 19.21 82 GLU F C 1
ATOM 11477 O O . GLU F 2 83 ? 1.858 31.731 7.929 1.00 16.31 82 GLU F O 1
ATOM 11489 N N . CYS F 2 84 ? -0.314 31.205 8.236 1.00 16.05 83 CYS F N 1
ATOM 11490 C CA . CYS F 2 84 ? -0.618 32.408 8.996 1.00 14.60 83 CYS F CA 1
ATOM 11491 C C . CYS F 2 84 ? -1.077 31.989 10.386 1.00 17.53 83 CYS F C 1
ATOM 11492 O O . CYS F 2 84 ? -1.688 30.932 10.562 1.00 19.01 83 CYS F O 1
ATOM 11499 N N . ASP F 2 85 ? -0.746 32.815 11.370 1.00 13.89 84 ASP F N 1
ATOM 11500 C CA . ASP F 2 85 ? -1.007 32.510 12.768 1.00 17.39 84 ASP F CA 1
ATOM 11501 C C . ASP F 2 85 ? -1.702 33.696 13.425 1.00 21.87 84 ASP F C 1
ATOM 11502 O O . ASP F 2 85 ? -1.286 34.844 13.257 1.00 19.44 84 ASP F O 1
ATOM 11511 N N . TYR F 2 86 ? -2.766 33.406 14.165 1.00 17.83 85 TYR F N 1
ATOM 11512 C CA . TYR F 2 86 ? -3.500 34.426 14.897 1.00 20.90 85 TYR F CA 1
ATOM 11513 C C . TYR F 2 86 ? -3.523 34.050 16.370 1.00 21.48 85 TYR F C 1
ATOM 11514 O O . TYR F 2 86 ? -4.217 33.118 16.776 1.00 22.77 85 TYR F O 1
ATOM 11532 N N . THR F 2 87 ? -2.739 34.777 17.158 1.00 20.16 86 THR F N 1
ATOM 11533 C CA . THR F 2 87 ? -2.580 34.497 18.577 1.00 23.51 86 THR F CA 1
ATOM 11534 C C . THR F 2 87 ? -2.558 35.808 19.355 1.00 22.77 86 THR F C 1
ATOM 11535 O O . THR F 2 87 ? -1.775 36.704 19.040 1.00 22.32 86 THR F O 1
ATOM 11546 N N . ASP F 2 88 ? -3.415 35.920 20.367 1.00 21.80 87 ASP F N 1
ATOM 11547 C CA . ASP F 2 88 ? -3.493 37.140 21.166 1.00 21.76 87 ASP F CA 1
ATOM 11548 C C . ASP F 2 88 ? -3.709 38.351 20.255 1.00 25.94 87 ASP F C 1
ATOM 11549 O O . ASP F 2 88 ? -3.058 39.382 20.404 1.00 24.45 87 ASP F O 1
ATOM 11558 N N . ASN F 2 89 ? -4.611 38.192 19.291 1.00 22.91 88 ASN F N 1
ATOM 11559 C CA . ASN F 2 89 ? -4.971 39.255 18.351 1.00 24.97 88 ASN F CA 1
ATOM 11560 C C . ASN F 2 89 ? -3.803 39.741 17.489 1.00 23.23 88 ASN F C 1
ATOM 11561 O O . ASN F 2 89 ? -3.880 40.805 16.877 1.00 24.47 88 ASN F O 1
ATOM 11572 N N . LYS F 2 90 ? -2.736 38.952 17.429 1.00 19.11 89 LYS F N 1
ATOM 11573 C CA . LYS F 2 90 ? -1.563 39.305 16.639 1.00 23.78 89 LYS F CA 1
ATOM 11574 C C . LYS F 2 90 ? -1.421 38.394 15.422 1.00 22.87 89 LYS F C 1
ATOM 11575 O O . LYS F 2 90 ? -1.475 37.167 15.537 1.00 22.29 89 LYS F O 1
ATOM 11594 N N . SER F 2 91 ? -1.243 39.015 14.259 1.00 20.20 90 SER F N 1
ATOM 11595 C CA . SER F 2 91 ? -1.063 38.297 13.002 1.00 20.82 90 SER F CA 1
ATOM 11596 C C . SER F 2 91 ? 0.418 38.076 12.691 1.00 21.90 90 SER F C 1
ATOM 11597 O O . SER F 2 91 ? 1.195 39.028 12.641 1.00 19.40 90 SER F O 1
ATOM 11605 N N . THR F 2 92 ? 0.805 36.820 12.486 1.00 14.45 91 THR F N 1
ATOM 11606 C CA . THR F 2 92 ? 2.164 36.504 12.056 1.00 22.20 91 THR F CA 1
ATOM 11607 C C . THR F 2 92 ? 2.125 35.449 10.960 1.00 21.21 91 THR F C 1
ATOM 11608 O O . THR F 2 92 ? 1.136 34.728 10.808 1.00 20.13 91 THR F O 1
ATOM 11619 N N . PHE F 2 93 ? 3.210 35.371 10.198 1.00 18.86 92 PHE F N 1
ATOM 11620 C CA . PHE F 2 93 ? 3.250 34.542 9.005 1.00 17.69 92 PHE F CA 1
ATOM 11621 C C . PHE F 2 93 ? 4.564 33.793 8.890 1.00 21.66 92 PHE F C 1
ATOM 11622 O O . PHE F 2 93 ? 5.582 34.199 9.449 1.00 17.52 92 PHE F O 1
ATOM 11639 N N . ASP F 2 94 ? 4.528 32.693 8.151 1.00 18.85 93 ASP F N 1
ATOM 11640 C CA . ASP F 2 94 ? 5.714 31.893 7.904 1.00 19.59 93 ASP F CA 1
ATOM 11641 C C . ASP F 2 94 ? 5.583 31.237 6.539 1.00 21.25 93 ASP F C 1
ATOM 11642 O O . ASP F 2 94 ? 4.484 30.852 6.130 1.00 15.85 93 ASP F O 1
ATOM 11651 N N . GLN F 2 95 ? 6.695 31.128 5.825 1.00 16.48 94 GLN F N 1
ATOM 11652 C CA . GLN F 2 95 ? 6.698 30.390 4.575 1.00 21.95 94 GLN F CA 1
ATOM 11653 C C . GLN F 2 95 ? 8.029 29.686 4.368 1.00 20.37 94 GLN F C 1
ATOM 11654 O O . GLN F 2 95 ? 9.078 30.195 4.754 1.00 17.80 94 GLN F O 1
ATOM 11668 N N . ASP F 2 96 ? 7.961 28.494 3.780 1.00 19.52 95 ASP F N 1
ATOM 11669 C CA . ASP F 2 96 ? 9.139 27.680 3.502 1.00 19.57 95 ASP F CA 1
ATOM 11670 C C . ASP F 2 96 ? 9.090 27.193 2.064 1.00 21.52 95 ASP F C 1
ATOM 11671 O O . ASP F 2 96 ? 8.010 27.017 1.496 1.00 17.71 95 ASP F O 1
ATOM 11680 N N . TYR F 2 97 ? 10.266 26.978 1.488 1.00 17.67 96 TYR F N 1
ATOM 11681 C CA . TYR F 2 97 ? 10.397 26.363 0.173 1.00 17.08 96 TYR F CA 1
ATOM 11682 C C . TYR F 2 97 ? 11.265 25.123 0.294 1.00 20.00 96 TYR F C 1
ATOM 11683 O O . TYR F 2 97 ? 12.344 25.188 0.880 1.00 20.02 96 TYR F O 1
ATOM 11701 N N . LEU F 2 98 ? 10.806 24.001 -0.258 1.00 19.54 97 LEU F N 1
ATOM 11702 C CA . LEU F 2 98 ? 11.617 22.782 -0.290 1.00 21.34 97 LEU F CA 1
ATOM 11703 C C . LEU F 2 98 ? 11.827 22.285 -1.721 1.00 21.46 97 LEU F C 1
ATOM 11704 O O . LEU F 2 98 ? 10.891 22.245 -2.520 1.00 15.94 97 LEU F O 1
ATOM 11720 N N . TYR F 2 99 ? 13.066 21.914 -2.030 1.00 21.23 98 TYR F N 1
ATOM 11721 C CA . TYR F 2 99 ? 13.397 21.259 -3.293 1.00 18.28 98 TYR F CA 1
ATOM 11722 C C . TYR F 2 99 ? 13.879 19.850 -2.981 1.00 22.72 98 TYR F C 1
ATOM 11723 O O . TYR F 2 99 ? 14.924 19.675 -2.353 1.00 20.74 98 TYR F O 1
ATOM 11741 N N . ASN F 2 100 ? 13.103 18.855 -3.405 1.00 20.11 99 ASN F N 1
ATOM 11742 C CA . ASN F 2 100 ? 13.368 17.458 -3.066 1.00 23.25 99 ASN F CA 1
ATOM 11743 C C . ASN F 2 100 ? 13.517 17.267 -1.558 1.00 25.58 99 ASN F C 1
ATOM 11744 O O . ASN F 2 100 ? 14.394 16.536 -1.090 1.00 21.44 99 ASN F O 1
ATOM 11755 N N . GLY F 2 101 ? 12.658 17.940 -0.799 1.00 20.75 100 GLY F N 1
ATOM 11756 C CA . GLY F 2 101 ? 12.618 17.775 0.642 1.00 27.43 100 GLY F CA 1
ATOM 11757 C C . GLY F 2 101 ? 13.626 18.633 1.379 1.00 25.00 100 GLY F C 1
ATOM 11758 O O . GLY F 2 101 ? 13.587 18.729 2.607 1.00 23.15 100 GLY F O 1
ATOM 11762 N N . GLU F 2 102 ? 14.529 19.255 0.628 1.00 27.20 101 GLU F N 1
ATOM 11763 C CA . GLU F 2 102 ? 15.572 20.100 1.201 1.00 28.99 101 GLU F CA 1
ATOM 11764 C C . GLU F 2 102 ? 15.137 21.559 1.206 1.00 26.31 101 GLU F C 1
ATOM 11765 O O . GLU F 2 102 ? 14.827 22.123 0.158 1.00 22.95 101 GLU F O 1
ATOM 11777 N N . GLU F 2 103 ? 15.126 22.176 2.383 1.00 28.54 102 GLU F N 1
ATOM 11778 C CA . GLU F 2 103 ? 14.689 23.561 2.500 1.00 25.54 102 GLU F CA 1
ATOM 11779 C C . GLU F 2 103 ? 15.733 24.512 1.927 1.00 24.67 102 GLU F C 1
ATOM 11780 O O . GLU F 2 103 ? 16.936 24.287 2.062 1.00 21.93 102 GLU F O 1
ATOM 11792 N N . TYR F 2 104 ? 15.269 25.577 1.284 1.00 19.00 103 TYR F N 1
ATOM 11793 C CA . TYR F 2 104 ? 16.175 26.558 0.700 1.00 23.12 103 TYR F CA 1
ATOM 11794 C C . TYR F 2 104 ? 15.507 27.925 0.622 1.00 24.60 103 TYR F C 1
ATOM 11795 O O . TYR F 2 104 ? 14.283 28.026 0.729 1.00 18.78 103 TYR F O 1
ATOM 11813 N N . THR F 2 105 ? 16.319 28.969 0.452 1.00 20.25 104 THR F N 1
ATOM 11814 C CA . THR F 2 105 ? 15.819 30.341 0.376 1.00 19.66 104 THR F CA 1
ATOM 11815 C C . THR F 2 105 ? 16.621 31.227 -0.581 1.00 24.00 104 THR F C 1
ATOM 11816 O O . THR F 2 105 ? 16.243 32.373 -0.830 1.00 25.47 104 THR F O 1
ATOM 11827 N N . VAL F 2 106 ? 17.720 30.704 -1.118 1.00 21.71 105 VAL F N 1
ATOM 11828 C CA . VAL F 2 106 ? 18.623 31.506 -1.936 1.00 19.03 105 VAL F CA 1
ATOM 11829 C C . VAL F 2 106 ? 18.462 31.235 -3.432 1.00 21.46 105 VAL F C 1
ATOM 11830 O O . VAL F 2 106 ? 18.561 30.094 -3.889 1.00 20.83 105 VAL F O 1
ATOM 11843 N N . LYS F 2 107 ? 18.229 32.302 -4.187 1.00 19.36 106 LYS F N 1
ATOM 11844 C CA . LYS F 2 107 ? 18.092 32.220 -5.634 1.00 29.10 106 LYS F CA 1
ATOM 11845 C C . LYS F 2 107 ? 19.465 32.283 -6.295 1.00 29.24 106 LYS F C 1
ATOM 11846 O O . LYS F 2 107 ? 20.302 33.093 -5.904 1.00 32.55 106 LYS F O 1
ATOM 11865 N N . THR F 2 108 ? 19.691 31.424 -7.287 1.00 31.35 107 THR F N 1
ATOM 11866 C CA . THR F 2 108 ? 20.912 31.469 -8.090 1.00 36.12 107 THR F CA 1
ATOM 11867 C C . THR F 2 108 ? 20.608 32.090 -9.449 1.00 43.02 107 THR F C 1
ATOM 11868 O O . THR F 2 108 ? 19.463 32.429 -9.740 1.00 33.93 107 THR F O 1
ATOM 11879 N N . GLN F 2 109 ? 21.632 32.231 -10.284 1.00 47.01 108 GLN F N 1
ATOM 11880 C CA . GLN F 2 109 ? 21.497 32.983 -11.527 1.00 54.07 108 GLN F CA 1
ATOM 11881 C C . GLN F 2 109 ? 20.864 32.173 -12.657 1.00 53.72 108 GLN F C 1
ATOM 11882 O O . GLN F 2 109 ? 20.083 32.708 -13.446 1.00 54.72 108 GLN F O 1
ATOM 11896 N N . GLU F 2 110 ? 21.200 30.890 -12.737 1.00 54.38 109 GLU F N 1
ATOM 11897 C CA . GLU F 2 110 ? 20.771 30.063 -13.861 1.00 55.52 109 GLU F CA 1
ATOM 11898 C C . GLU F 2 110 ? 19.268 29.776 -13.827 1.00 49.42 109 GLU F C 1
ATOM 11899 O O . GLU F 2 110 ? 18.635 29.804 -12.770 1.00 41.41 109 GLU F O 1
ATOM 11911 N N . ALA F 2 111 ? 18.709 29.500 -15.002 1.00 43.62 110 ALA F N 1
ATOM 11912 C CA . ALA F 2 111 ? 17.279 29.251 -15.145 1.00 41.53 110 ALA F CA 1
ATOM 11913 C C . ALA F 2 111 ? 16.936 27.807 -14.800 1.00 41.29 110 ALA F C 1
ATOM 11914 O O . ALA F 2 111 ? 17.257 26.886 -15.551 1.00 39.37 110 ALA F O 1
ATOM 11921 N N . THR F 2 112 ? 16.278 27.623 -13.659 1.00 31.19 111 THR F N 1
ATOM 11922 C CA . THR F 2 112 ? 15.901 26.300 -13.185 1.00 28.12 111 THR F CA 1
ATOM 11923 C C . THR F 2 112 ? 14.513 26.335 -12.563 1.00 26.09 111 THR F C 1
ATOM 11924 O O . THR F 2 112 ? 14.038 27.391 -12.146 1.00 23.00 111 THR F O 1
ATOM 11935 N N . ASN F 2 113 ? 13.867 25.178 -12.499 1.00 21.68 112 ASN F N 1
ATOM 11936 C CA . ASN F 2 113 ? 12.586 25.072 -11.820 1.00 22.81 112 ASN F CA 1
ATOM 11937 C C . ASN F 2 113 ? 12.736 25.457 -10.350 1.00 22.60 112 ASN F C 1
ATOM 11938 O O . ASN F 2 113 ? 11.832 26.046 -9.758 1.00 18.34 112 ASN F O 1
ATOM 11949 N N . LYS F 2 114 ? 13.890 25.129 -9.774 1.00 18.06 113 LYS F N 1
ATOM 11950 C CA . LYS F 2 114 ? 14.159 25.425 -8.374 1.00 17.23 113 LYS F CA 1
ATOM 11951 C C . LYS F 2 114 ? 14.117 26.924 -8.124 1.00 15.57 113 LYS F C 1
ATOM 11952 O O . LYS F 2 114 ? 13.505 27.381 -7.160 1.00 20.36 113 LYS F O 1
ATOM 11971 N N . ASN F 2 115 ? 14.770 27.687 -8.994 1.00 15.69 114 ASN F N 1
ATOM 11972 C CA . ASN F 2 115 ? 14.793 29.140 -8.867 1.00 19.32 114 ASN F CA 1
ATOM 11973 C C . ASN F 2 115 ? 13.446 29.792 -9.159 1.00 20.12 114 ASN F C 1
ATOM 11974 O O . ASN F 2 115 ? 13.054 30.750 -8.496 1.00 17.64 114 ASN F O 1
ATOM 11985 N N . MET F 2 116 ? 12.749 29.282 -10.164 1.00 18.73 115 MET F N 1
ATOM 11986 C CA . MET F 2 116 ? 11.481 29.867 -10.572 1.00 22.34 115 MET F CA 1
ATOM 11987 C C . MET F 2 116 ? 10.409 29.580 -9.524 1.00 17.47 115 MET F C 1
ATOM 11988 O O . MET F 2 116 ? 9.539 30.411 -9.270 1.00 19.13 115 MET F O 1
ATOM 12002 N N . TRP F 2 117 ? 10.477 28.397 -8.921 1.00 15.95 116 TRP F N 1
ATOM 12003 C CA . TRP F 2 117 ? 9.571 28.024 -7.839 1.00 16.43 116 TRP F CA 1
ATOM 12004 C C . TRP F 2 117 ? 9.757 28.966 -6.659 1.00 17.46 116 TRP F C 1
ATOM 12005 O O . TRP F 2 117 ? 8.794 29.369 -6.003 1.00 13.97 116 TRP F O 1
ATOM 12026 N N . LEU F 2 118 ? 11.014 29.315 -6.407 1.00 18.59 117 LEU F N 1
ATOM 12027 C CA . LEU F 2 118 ? 11.380 30.189 -5.300 1.00 17.51 117 LEU F CA 1
ATOM 12028 C C . LEU F 2 118 ? 10.905 31.619 -5.506 1.00 16.16 117 LEU F C 1
ATOM 12029 O O . LEU F 2 118 ? 10.428 32.268 -4.571 1.00 15.98 117 LEU F O 1
ATOM 12045 N N . THR F 2 119 ? 11.042 32.121 -6.726 1.00 13.53 118 THR F N 1
ATOM 12046 C CA . THR F 2 119 ? 10.730 33.519 -6.985 1.00 18.81 118 THR F CA 1
ATOM 12047 C C . THR F 2 119 ? 9.255 33.762 -7.325 1.00 16.55 118 THR F C 1
ATOM 12048 O O . THR F 2 119 ? 8.828 34.914 -7.373 1.00 17.08 118 THR F O 1
ATOM 12059 N N . THR F 2 120 ? 8.475 32.701 -7.541 1.00 16.31 119 THR F N 1
ATOM 12060 C CA . THR F 2 120 ? 7.098 32.874 -8.023 1.00 13.93 119 THR F CA 1
ATOM 12061 C C . THR F 2 120 ? 6.010 32.287 -7.133 1.00 15.23 119 THR F C 1
ATOM 12062 O O . THR F 2 120 ? 4.835 32.608 -7.309 1.00 15.00 119 THR F O 1
ATOM 12073 N N . SER F 2 121 ? 6.372 31.435 -6.184 1.00 14.66 120 SER F N 1
ATOM 12074 C CA . SER F 2 121 ? 5.353 30.736 -5.405 1.00 13.72 120 SER F CA 1
ATOM 12075 C C . SER F 2 121 ? 4.494 31.689 -4.583 1.00 15.42 120 SER F C 1
ATOM 12076 O O . SER F 2 121 ? 3.267 31.564 -4.561 1.00 14.45 120 SER F O 1
ATOM 12084 N N . GLU F 2 122 ? 5.127 32.640 -3.906 1.00 12.33 121 GLU F N 1
ATOM 12085 C CA . GLU F 2 122 ? 4.374 33.607 -3.114 1.00 15.40 121 GLU F CA 1
ATOM 12086 C C . GLU F 2 122 ? 3.490 34.461 -4.020 1.00 15.41 121 GLU F C 1
ATOM 12087 O O . GLU F 2 122 ? 2.297 34.645 -3.758 1.00 13.55 121 GLU F O 1
ATOM 12099 N N . PHE F 2 123 ? 4.095 34.977 -5.083 1.00 13.83 122 PHE F N 1
ATOM 12100 C CA . PHE F 2 123 ? 3.375 35.708 -6.123 1.00 14.10 122 PHE F CA 1
ATOM 12101 C C . PHE F 2 123 ? 2.122 34.964 -6.586 1.00 15.86 122 PHE F C 1
ATOM 12102 O O . PHE F 2 123 ? 1.038 35.545 -6.674 1.00 14.66 122 PHE F O 1
ATOM 12119 N N . ARG F 2 124 ? 2.271 33.671 -6.857 1.00 14.87 123 ARG F N 1
ATOM 12120 C CA . ARG F 2 124 ? 1.185 32.875 -7.423 1.00 15.14 123 ARG F CA 1
ATOM 12121 C C . ARG F 2 124 ? 0.102 32.529 -6.394 1.00 16.12 123 ARG F C 1
ATOM 12122 O O . ARG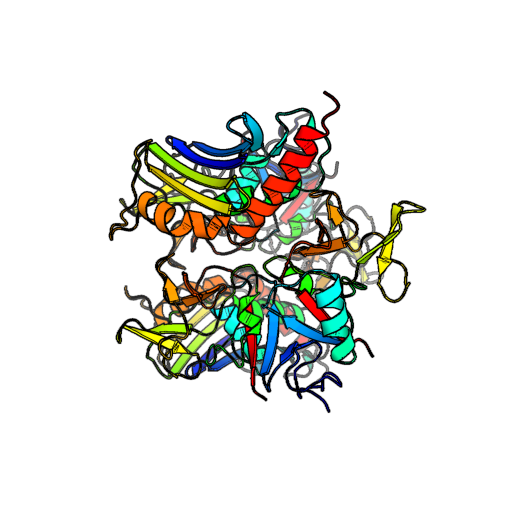 F 2 124 ? -1.047 32.276 -6.759 1.00 15.25 123 ARG F O 1
ATOM 12143 N N . LEU F 2 125 ? 0.455 32.535 -5.113 1.00 15.08 124 LEU F N 1
ATOM 12144 C CA . LEU F 2 125 ? -0.532 32.315 -4.062 1.00 16.64 124 LEU F CA 1
ATOM 12145 C C . LEU F 2 125 ? -1.329 33.584 -3.789 1.00 17.66 124 LEU F C 1
ATOM 12146 O O . LEU F 2 125 ? -2.555 33.542 -3.651 1.00 14.64 124 LEU F O 1
ATOM 12162 N N . LYS F 2 126 ? -0.628 34.711 -3.714 1.00 16.52 125 LYS F N 1
ATOM 12163 C CA . LYS F 2 126 ? -1.208 35.923 -3.146 1.00 13.85 125 LYS F CA 1
ATOM 12164 C C . LYS F 2 126 ? -1.934 36.817 -4.144 1.00 18.09 125 LYS F C 1
ATOM 12165 O O . LYS F 2 126 ? -2.316 37.935 -3.802 1.00 17.06 125 LYS F O 1
ATOM 12184 N N . LYS F 2 127 ? -2.143 36.328 -5.363 1.00 14.39 126 LYS F N 1
ATOM 12185 C CA . LYS F 2 127 ? -2.855 37.102 -6.371 1.00 15.04 126 LYS F CA 1
ATOM 12186 C C . LYS F 2 127 ? -4.200 37.597 -5.829 1.00 15.14 126 LYS F C 1
ATOM 12187 O O . LYS F 2 127 ? -4.500 38.788 -5.906 1.00 13.71 126 LYS F O 1
ATOM 12206 N N . TRP F 2 128 ? -4.983 36.690 -5.245 1.00 15.14 127 TRP F N 1
ATOM 12207 C CA . TRP F 2 128 ? -6.284 37.040 -4.663 1.00 15.40 127 TRP F CA 1
ATOM 12208 C C . TRP F 2 128 ? -6.357 36.731 -3.163 1.00 15.55 127 TRP F C 1
ATOM 12209 O O . TRP F 2 128 ? -7.408 36.886 -2.532 1.00 13.20 127 TRP F O 1
ATOM 12230 N N . PHE F 2 129 ? -5.230 36.311 -2.599 1.00 13.38 128 PHE F N 1
ATOM 12231 C CA . PHE F 2 129 ? -5.188 35.772 -1.243 1.00 17.23 128 PHE F CA 1
ATOM 12232 C C . PHE F 2 129 ? -3.938 36.245 -0.498 1.00 16.62 128 PHE F C 1
ATOM 12233 O O . PHE F 2 129 ? -2.925 35.552 -0.476 1.00 14.93 128 PHE F O 1
ATOM 12250 N N . ASP F 2 130 ? -4.011 37.426 0.108 1.00 16.80 129 ASP F N 1
ATOM 12251 C CA . ASP F 2 130 ? -2.863 37.972 0.828 1.00 17.78 129 ASP F CA 1
ATOM 12252 C C . ASP F 2 130 ? -2.895 37.537 2.290 1.00 19.18 129 ASP F C 1
ATOM 12253 O O . ASP F 2 130 ? -3.800 36.814 2.714 1.00 16.91 129 ASP F O 1
ATOM 12262 N N . GLY F 2 131 ? -1.900 37.976 3.052 1.00 15.15 130 GLY F N 1
ATOM 12263 C CA . GLY F 2 131 ? -1.783 37.608 4.450 1.00 17.82 130 GLY F CA 1
ATOM 12264 C C . GLY F 2 131 ? -2.997 37.984 5.277 1.00 16.60 130 GLY F C 1
ATOM 12265 O O . GLY F 2 131 ? -3.425 37.224 6.147 1.00 14.67 130 GLY F O 1
ATOM 12269 N N . GLU F 2 132 ? -3.560 39.156 5.010 1.00 13.72 131 GLU F N 1
ATOM 12270 C CA . GLU F 2 132 ? -4.732 39.598 5.751 1.00 18.76 131 GLU F CA 1
ATOM 12271 C C . GLU F 2 132 ? -5.928 38.710 5.433 1.00 16.47 131 GLU F C 1
ATOM 12272 O O . GLU F 2 132 ? -6.715 38.380 6.322 1.00 13.63 131 GLU F O 1
ATOM 12284 N N . ASP F 2 133 ? -6.067 38.318 4.169 1.00 15.33 132 ASP F N 1
ATOM 12285 C CA . ASP F 2 133 ? -7.115 37.374 3.801 1.00 13.35 132 ASP F CA 1
ATOM 12286 C C . ASP F 2 133 ? -6.949 36.086 4.596 1.00 14.58 132 ASP F C 1
ATOM 12287 O O . ASP F 2 133 ? -7.918 35.557 5.137 1.00 15.18 132 ASP F O 1
ATOM 12296 N N . CYS F 2 134 ? -5.716 35.591 4.680 1.00 14.32 133 CYS F N 1
ATOM 12297 C CA . CYS F 2 134 ? -5.449 34.328 5.364 1.00 14.59 133 CYS F CA 1
ATOM 12298 C C . CYS F 2 134 ? -5.892 34.382 6.825 1.00 15.41 133 CYS F C 1
ATOM 12299 O O . CYS F 2 134 ? -6.499 33.441 7.328 1.00 14.68 133 CYS F O 1
ATOM 12306 N N . ILE F 2 135 ? -5.593 35.489 7.496 1.00 14.80 134 ILE F N 1
ATOM 12307 C CA . ILE F 2 135 ? -5.980 35.661 8.890 1.00 12.54 134 ILE F CA 1
ATOM 12308 C C . ILE F 2 135 ? -7.507 35.701 9.031 1.00 14.20 134 ILE F C 1
ATOM 12309 O O . ILE F 2 135 ? -8.068 35.120 9.957 1.00 14.69 134 ILE F O 1
ATOM 12325 N N . MET F 2 136 ? -8.184 36.386 8.117 1.00 12.68 135 MET F N 1
ATOM 12326 C CA . MET F 2 136 ? -9.635 36.491 8.203 1.00 14.96 135 MET F CA 1
ATOM 12327 C C . MET F 2 136 ? -10.291 35.143 7.899 1.00 17.64 135 MET F C 1
ATOM 12328 O O . MET F 2 136 ? -11.291 34.786 8.528 1.00 18.23 135 MET F O 1
ATOM 12342 N N . HIS F 2 137 ? -9.727 34.394 6.950 1.00 17.74 136 HIS F N 1
ATOM 12343 C CA . HIS F 2 137 ? -10.191 33.034 6.677 1.00 14.38 136 HIS F CA 1
ATOM 12344 C C . HIS F 2 137 ? -10.007 32.155 7.908 1.00 15.88 136 HIS F C 1
ATOM 12345 O O . HIS F 2 137 ? -10.899 31.400 8.284 1.00 15.42 136 HIS F O 1
ATOM 12360 N N . LEU F 2 138 ? -8.833 32.255 8.523 1.00 14.21 137 LEU F N 1
ATOM 12361 C CA . LEU F 2 138 ? -8.515 31.483 9.717 1.00 16.46 137 LEU F CA 1
ATOM 12362 C C . LEU F 2 138 ? -9.530 31.739 10.832 1.00 16.07 137 LEU F C 1
ATOM 12363 O O . LEU F 2 138 ? -10.045 30.804 11.433 1.00 16.54 137 LEU F O 1
ATOM 12379 N N . ARG F 2 139 ? -9.817 33.006 11.100 1.00 15.78 138 ARG F N 1
ATOM 12380 C CA . ARG F 2 139 ? -10.767 33.360 12.147 1.00 21.48 138 ARG F CA 1
ATOM 12381 C C . ARG F 2 139 ? -12.162 32.844 11.802 1.00 20.46 138 ARG F C 1
ATOM 12382 O O . ARG F 2 139 ? -12.903 32.389 12.676 1.00 17.61 138 ARG F O 1
ATOM 12403 N N . SER F 2 140 ? -12.505 32.898 10.520 1.00 17.64 139 SER F N 1
ATOM 12404 C CA . SER F 2 140 ? -13.798 32.413 10.056 1.00 19.10 139 SER F CA 1
ATOM 12405 C C . SER F 2 140 ? -13.890 30.893 10.165 1.00 20.53 139 SER F C 1
ATOM 12406 O O . SER F 2 140 ? -14.945 30.348 10.492 1.00 20.71 139 SER F O 1
ATOM 12414 N N . LEU F 2 141 ? -12.783 30.210 9.897 1.00 17.28 140 LEU F N 1
ATOM 12415 C CA . LEU F 2 141 ? -12.766 28.753 9.949 1.00 20.30 140 LEU F CA 1
ATOM 12416 C C . LEU F 2 141 ? -12.769 28.260 11.394 1.00 21.22 140 LEU F C 1
ATOM 12417 O O . LEU F 2 141 ? -13.346 27.216 11.695 1.00 23.85 140 LEU F O 1
ATOM 12433 N N . VAL F 2 142 ? -12.132 29.008 12.288 1.00 19.00 141 VAL F N 1
ATOM 12434 C CA . VAL F 2 142 ? -12.164 28.668 13.704 1.00 23.28 141 VAL F CA 1
ATOM 12435 C C . VAL F 2 142 ? -13.590 28.802 14.237 1.00 25.21 141 VAL F C 1
ATOM 12436 O O . VAL F 2 142 ? -14.020 28.017 15.081 1.00 24.34 141 VAL F O 1
ATOM 12449 N N . ARG F 2 143 ? -14.315 29.802 13.745 1.00 21.37 142 ARG F N 1
ATOM 12450 C CA . ARG F 2 143 ? -15.718 29.978 14.107 1.00 23.25 142 ARG F CA 1
ATOM 12451 C C . ARG F 2 143 ? -16.534 28.742 13.722 1.00 30.62 142 ARG F C 1
ATOM 12452 O O . ARG F 2 143 ? -17.319 28.235 14.525 1.00 27.61 142 ARG F O 1
ATOM 12473 N N . LYS F 2 144 ? -16.343 28.261 12.495 1.00 24.90 143 LYS F N 1
ATOM 12474 C CA . LYS F 2 144 ? -17.016 27.049 12.034 1.00 28.02 143 LYS F CA 1
ATOM 12475 C C . LYS F 2 144 ? -16.646 25.854 12.897 1.00 28.44 143 LYS F C 1
ATOM 12476 O O . LYS F 2 144 ? -17.509 25.084 13.314 1.00 28.33 143 LYS F O 1
ATOM 12495 N N . MET F 2 145 ? -15.350 25.703 13.146 1.00 24.38 144 MET F N 1
ATOM 12496 C CA . MET F 2 145 ? -14.836 24.550 13.866 1.00 27.30 144 MET F CA 1
ATOM 12497 C C . MET F 2 145 ? -15.415 24.490 15.276 1.00 34.88 144 MET F C 1
ATOM 12498 O O . MET F 2 145 ? -15.839 23.429 15.735 1.00 35.17 144 MET F O 1
ATOM 12512 N N . GLU F 2 146 ? -15.455 25.636 15.948 1.00 29.62 145 GLU F N 1
ATOM 12513 C CA . GLU F 2 146 ? -15.954 25.704 17.316 1.00 35.30 145 GLU F CA 1
ATOM 12514 C C . GLU F 2 146 ? -17.462 25.475 17.409 1.00 33.13 145 GLU F C 1
ATOM 12515 O O . GLU F 2 146 ? -17.954 24.977 18.420 1.00 34.65 145 GLU F O 1
ATOM 12527 N N . ASP F 2 147 ? -18.190 25.837 16.359 1.00 33.24 146 ASP F N 1
ATOM 12528 C CA . ASP F 2 147 ? -19.641 25.667 16.339 1.00 37.33 146 ASP F CA 1
ATOM 12529 C C . ASP F 2 147 ? -20.054 24.299 15.791 1.00 42.30 146 ASP F C 1
ATOM 12530 O O . ASP F 2 147 ? -21.244 24.010 15.660 1.00 50.59 146 ASP F O 1
ATOM 12539 N N . SER F 2 148 ? -19.073 23.459 15.476 1.00 44.15 147 SER F N 1
ATOM 12540 C CA . SER F 2 148 ? -19.348 22.137 14.921 1.00 50.25 147 SER F CA 1
ATOM 12541 C C . SER F 2 148 ? -20.056 21.244 15.935 1.00 51.65 147 SER F C 1
ATOM 12542 O O . SER F 2 148 ? -19.657 21.172 17.098 1.00 47.99 147 SER F O 1
ATOM 12550 N N . LYS F 2 149 ? -21.095 20.552 15.474 1.00 56.81 148 LYS F N 1
ATOM 12551 C CA . LYS F 2 149 ? -21.896 19.678 16.328 1.00 60.25 148 LYS F CA 1
ATOM 12552 C C . LYS F 2 149 ? -21.256 18.299 16.469 1.00 62.99 148 LYS F C 1
ATOM 12553 O O . LYS F 2 149 ? -21.945 17.311 16.731 1.00 62.68 148 LYS F O 1
ATOM 12572 N N . ARG F 2 150 ? -19.938 18.236 16.295 1.00 62.51 149 ARG F N 1
ATOM 12573 C CA . ARG F 2 150 ? -19.219 16.968 16.305 1.00 65.70 149 ARG F CA 1
ATOM 12574 C C . ARG F 2 150 ? -17.746 17.180 16.640 1.00 70.51 149 ARG F C 1
ATOM 12575 O O . ARG F 2 150 ? -17.410 17.671 17.718 1.00 79.82 149 ARG F O 1
#

Organism: Homo sapiens (NCBI:txid9606)

GO terms:
  GO:0034260 negative regulation of GTPase activity (P, IDA)
  GO:2000502 negative regulation of natural killer cell chemotaxis (P, IDA)
  GO:0009986 cell surface (C, IDA)
  GO:0045954 positive regulation of natural killer cell mediated cytotoxicity (P, IDA)
  GO:0005515 protein binding (F, IPI)
  GO:0005886 plasma membrane (C, TAS)
  GO:0016020 membrane (C, TAS)
  GO:0038023 signaling receptor activity (F, TAS)
  GO:0007165 signal transduction (P, TAS)
  GO:0030101 natural killer cell activation (P, TAS)
  GO:0031295 T cell costimulation (P, TAS)
  GO:0005886 plasma membrane (C, IDA)
  GO:0042267 natural killer cell mediated cytotoxicity (P, IDA)
  GO:0038023 signaling receptor activity (F, IDA)

Solvent-accessible surface area: 34750 Å² total; per-residue (Å²): 167,39,130,11,8,82,13,46,139,90,15,13,0,12,50,72,6,3,15,27,49,34,107,89,63,63,33,14,122,90,0,40,55,23,0,123,96,60,129,16,43,1,0,26,0,62,20,106,129,46,3,56,30,11,94,26,11,49,19,8,3,0,0,1,0,41,47,46,111,129,108,43,42,41,55,3,53,89,42,35,144,39,42,112,137,16,19,61,50,6,100,8,80,146,24,65,4,0,3,0,2,22,44,16,23,0,2,21,2,62,9,74,50,82,28,33,2,0,0,7,37,100,182,96,115,23,23,33,2,27,134,70,12,14,0,1,60,91,0,0,0,30,21,44,126,108,71,49,8,10,11,41,0,8,50,19,0,60,76,62,124,15,53,2,0,58,1,69,18,76,118,56,0,38,23,0,82,44,9,14,8,12,4,0,0,1,0,14,38,9,74,110,85,56,27,38,48,6,32,92,44,42,105,31,52,110,141,15,20,83,55,55,105,9,17,186,23,34,0,0,0,0,3,10,59,5,71,0,29,29,6,44,10,16,14,27,11,27,4,0,0,10,30,131,99,203,28,125,24,20,42,3,30,143,74,12,14,0,2,54,110,1,0,1,28,21,36,93,84,72,61,18,8,21,51,0,19,43,19,0,89,36,63,126,14,38,1,0,56,0,68,17,88,122,56,0,36,12,0,86,35,10,11,7,12,4,0,0,1,0,11,37,6,72,106,86,47,30,32,43,4,34,72,38,41,111,33,50,110,138,17,22,84,54,53,110,10,15,174,22,32,2,0,0,0,2,14,65,9,59,0,22,25,6,21,9,5,13,56,9,34,3,0,0,7,38,152,72,174,40,127,11,5,67,13,49,168,88,17,14,0,12,60,61,0,2,15,29,39,34,96,109,64,73,30,14,126,88,0,46,56,22,0,126,96,59,132,18,37,0,0,52,0,54,24,108,138,51,3,46,22,12,50,13,11,48,25,7,5,0,0,1,0,42,44,37,112,118,110,43,45,37,53,4,51,93,38,40,142,35,51,107,144,13,16,61,48,5,102,8,75,136,23,68,5,0,2,0,2,20,62,14,23,0,2,20,3,64,11,73,48,83,28,34,4,0,0,5,31,135,100,81,57,58,0,7,0,44,0,32,8,50,20,76,46,63,75,28,88,23,47,0,44,0,38,6,51,113,52,74,2,0,23,1,94,31,106,65,28,141,37,41,52,47,26,0,130,69,18,147,35,2,20,61,46,0,85,99,13,0,43,78,0,25,15,45,2,31,46,34,26,42,63,66,101,81,12,22,0,11,0,48,3,29,0,35,44,61,108,121,130,56,78,97,71,59,38,21,44,41,75,54,128,103,24,103,112,76,69,156,117,102,41,2,75,10,32,0,20,31,0,0,60,21,7,1,56,46,72,1,18,9,77,10,0,9,12,5,0,46,1,0,16,35,60,62,115,77,43,211,225,83,56,63,0,7,0,45,0,33,10,57,10,74,45,46,61,20,97,22,48,0,40,0,39,5,51,116,54,79,2,0,15,1,89,35,130,71,29,139,35,45,49,51,22,0,124,67,17,150,36,2,19,62,48,0,87,98,12,0,42,84,0,26,46,41,9,10,33,28,18,49,81,55,104,95,7,32,0,12,0,46,4,29,0,36,43,59,106,122,131,57,77,98,70,60,38,18,45,40,78,57,131,103,24,99,116,81,63,172,102,74,39,3,78,8,33,0,20,32,2,0,58,13,6,1,58,41,92,1,14,10,77,9,0,8,12,4,0,46,0,0,15,36,59,64,112,66,38,200,230

B-factor: mean 29.8, std 16.06, range [9.93, 143.26]

CATH classification: 3.10.100.10

InterPro domains:
  IPR001304 C-type lectin-like [PF00059] (117-212)
  IPR001304 C-type lectin-like [PS50041] (106-212)
  IPR001304 C-type lectin-like [SM00034] (99-212)
  IPR016186 C-type lectin-like/link domain superfamily [G3DSA:3.10.100.10] (93-215)
  IPR016187 C-type lectin fold [SSF56436] (95-213)
  IPR033992 Natural killer cell receptor-like, C-type lectin-like domain [cd03593] (99-213)
  IPR042169 NKG2-D type II integral membrane protein [PTHR47494] (1-216)